Protein AF-A0A9K3LSZ3-F1 (afdb_monomer_lite)

Structure (mmCIF, N/CA/C/O backbone):
data_AF-A0A9K3LSZ3-F1
#
_entry.id   AF-A0A9K3LSZ3-F1
#
loop_
_atom_site.group_PDB
_atom_site.id
_atom_site.type_symbol
_atom_site.label_atom_id
_atom_site.label_alt_id
_atom_site.label_comp_id
_atom_site.label_asym_id
_atom_site.label_entity_id
_atom_site.label_seq_id
_atom_site.pdbx_PDB_ins_code
_atom_site.Cartn_x
_atom_site.Cartn_y
_atom_site.Cartn_z
_atom_site.occupancy
_atom_site.B_iso_or_equiv
_atom_site.auth_seq_id
_atom_site.auth_comp_id
_atom_site.auth_asym_id
_atom_site.auth_atom_id
_atom_site.pdbx_PDB_model_num
ATOM 1 N N . MET A 1 1 ? 2.808 18.919 -4.240 1.00 30.89 1 MET A N 1
ATOM 2 C CA . MET A 1 1 ? 2.027 18.736 -2.997 1.00 30.89 1 MET A CA 1
ATOM 3 C C . MET A 1 1 ? 1.011 17.594 -3.082 1.00 30.89 1 MET A C 1
ATOM 5 O O . MET A 1 1 ? 1.319 16.559 -2.523 1.00 30.89 1 MET A O 1
ATOM 9 N N . ARG A 1 2 ? -0.137 17.662 -3.794 1.00 25.69 2 ARG A N 1
ATOM 10 C CA . ARG A 1 2 ? -1.083 16.504 -3.837 1.00 25.69 2 ARG A CA 1
ATOM 11 C C . ARG A 1 2 ? -0.493 15.200 -4.411 1.00 25.69 2 ARG A C 1
ATOM 13 O O . ARG A 1 2 ? -0.831 14.136 -3.919 1.00 25.69 2 ARG A O 1
ATOM 20 N N . LYS A 1 3 ? 0.401 15.286 -5.404 1.00 26.48 3 LYS A N 1
ATOM 21 C CA . LYS A 1 3 ? 1.046 14.110 -6.024 1.00 26.48 3 LYS A CA 1
ATOM 22 C C . LYS A 1 3 ? 2.132 13.458 -5.158 1.00 26.48 3 LYS A C 1
ATOM 24 O O . LYS A 1 3 ? 2.293 12.247 -5.201 1.00 26.48 3 LYS A O 1
ATOM 29 N N . ASP A 1 4 ? 2.842 14.244 -4.353 1.00 31.47 4 ASP A N 1
ATOM 30 C CA . ASP A 1 4 ? 3.957 13.747 -3.528 1.00 31.47 4 ASP A CA 1
ATOM 31 C C . ASP A 1 4 ? 3.437 12.961 -2.309 1.00 31.47 4 ASP A C 1
ATOM 33 O O . ASP A 1 4 ? 4.030 11.974 -1.871 1.00 31.47 4 ASP A O 1
ATOM 37 N N . VAL A 1 5 ? 2.253 13.351 -1.824 1.00 34.25 5 VAL A N 1
ATOM 38 C CA . VAL A 1 5 ? 1.514 12.653 -0.767 1.00 34.25 5 VAL A CA 1
ATOM 39 C C . VAL A 1 5 ? 1.030 11.278 -1.258 1.00 34.25 5 VAL A C 1
ATOM 41 O O . VAL A 1 5 ? 1.269 10.278 -0.589 1.00 34.25 5 VAL A O 1
ATOM 44 N N . GLU A 1 6 ? 0.450 11.187 -2.462 1.00 33.44 6 GLU A N 1
ATOM 45 C CA . GLU A 1 6 ? -0.014 9.916 -3.056 1.00 33.44 6 GLU A CA 1
ATOM 46 C C . GLU A 1 6 ? 1.127 8.902 -3.287 1.00 33.44 6 GLU A C 1
ATOM 48 O O . GLU A 1 6 ? 0.936 7.700 -3.090 1.00 33.44 6 GLU A O 1
ATOM 53 N N . CYS A 1 7 ? 2.329 9.376 -3.634 1.00 33.44 7 CYS A N 1
ATOM 54 C CA . CYS A 1 7 ? 3.500 8.519 -3.849 1.00 33.44 7 CYS A CA 1
ATOM 55 C C . CYS A 1 7 ? 4.049 7.937 -2.531 1.00 33.44 7 CYS A C 1
ATOM 57 O O . CYS A 1 7 ? 4.356 6.747 -2.444 1.00 33.44 7 CYS A O 1
ATOM 59 N N . THR A 1 8 ? 4.074 8.750 -1.470 1.00 38.62 8 THR A N 1
ATOM 60 C CA . THR A 1 8 ? 4.498 8.333 -0.121 1.00 38.62 8 THR A CA 1
ATOM 61 C C . THR A 1 8 ? 3.544 7.279 0.459 1.00 38.62 8 THR A C 1
ATOM 63 O O . THR A 1 8 ? 3.980 6.268 1.014 1.00 38.62 8 THR A O 1
ATOM 66 N N . PHE A 1 9 ? 2.235 7.443 0.227 1.00 37.25 9 PHE A N 1
ATOM 67 C CA . PHE A 1 9 ? 1.219 6.448 0.587 1.00 37.25 9 PHE A CA 1
ATOM 68 C C . PHE A 1 9 ? 1.397 5.113 -0.155 1.00 37.25 9 PHE A C 1
ATOM 70 O O . PHE A 1 9 ? 1.160 4.051 0.423 1.00 37.25 9 PHE A O 1
ATOM 77 N N . GLY A 1 10 ? 1.859 5.134 -1.409 1.00 42.28 10 GLY A N 1
ATOM 78 C CA . GLY A 1 10 ? 2.139 3.921 -2.182 1.00 42.28 10 GLY A CA 1
ATOM 79 C C . GLY A 1 10 ? 3.273 3.066 -1.602 1.00 42.28 10 GLY A C 1
ATOM 80 O O . GLY A 1 10 ? 3.167 1.839 -1.594 1.00 42.28 10 GLY A O 1
ATOM 81 N N . ILE A 1 11 ? 4.325 3.702 -1.079 1.00 45.50 11 ILE A N 1
ATOM 82 C CA . ILE A 1 11 ? 5.514 3.031 -0.523 1.00 45.50 11 ILE A CA 1
ATOM 83 C C . ILE A 1 11 ? 5.204 2.397 0.840 1.00 45.50 11 ILE A C 1
ATOM 85 O O . ILE A 1 11 ? 5.562 1.242 1.087 1.00 45.50 11 ILE A O 1
ATOM 89 N N . LEU A 1 12 ? 4.479 3.112 1.706 1.00 37.97 12 LEU A N 1
ATOM 90 C CA . LEU A 1 12 ? 4.051 2.589 3.009 1.00 37.97 12 LEU A CA 1
ATOM 91 C C . LEU A 1 12 ? 3.072 1.414 2.854 1.00 37.97 12 LEU A C 1
ATOM 93 O O . LEU A 1 12 ? 3.200 0.408 3.554 1.00 37.97 12 LEU A O 1
ATOM 97 N N . LYS A 1 13 ? 2.168 1.484 1.864 1.00 39.91 13 LYS A N 1
ATOM 98 C CA . LYS A 1 13 ? 1.255 0.383 1.521 1.00 39.91 13 LYS A CA 1
ATOM 99 C C . LYS A 1 13 ? 2.008 -0.854 1.002 1.00 39.91 13 LYS A C 1
ATOM 101 O O . LYS A 1 13 ? 1.655 -1.974 1.361 1.00 39.91 13 LYS A O 1
ATOM 106 N N . GLY A 1 14 ? 3.091 -0.666 0.240 1.00 44.03 14 GLY A N 1
ATOM 107 C CA . GLY A 1 14 ? 3.967 -1.754 -0.218 1.00 44.03 14 GLY A CA 1
ATOM 108 C C . GLY A 1 14 ? 4.713 -2.468 0.918 1.00 44.03 14 GLY A C 1
ATOM 109 O O . GLY A 1 14 ? 4.727 -3.698 0.968 1.00 44.03 14 GLY A O 1
ATOM 110 N N . ARG A 1 15 ? 5.265 -1.710 1.878 1.00 43.84 15 ARG A N 1
ATOM 111 C CA . ARG A 1 15 ? 5.937 -2.266 3.072 1.00 43.84 15 ARG A CA 1
ATOM 112 C C . ARG A 1 15 ? 4.986 -3.089 3.947 1.00 43.84 15 ARG A C 1
ATOM 114 O O . ARG A 1 15 ? 5.375 -4.134 4.467 1.00 43.84 15 ARG A O 1
ATOM 121 N N . TRP A 1 16 ? 3.732 -2.658 4.066 1.00 36.59 16 TRP A N 1
ATOM 122 C CA . TRP A 1 16 ? 2.711 -3.365 4.841 1.00 36.59 16 TRP A CA 1
ATOM 123 C C . TRP A 1 16 ? 2.266 -4.686 4.186 1.00 36.59 16 TRP A C 1
ATOM 125 O O . TRP A 1 16 ? 2.090 -5.688 4.879 1.00 36.59 16 TRP A O 1
ATOM 135 N N . CYS A 1 17 ? 2.178 -4.739 2.851 1.00 38.50 17 CYS A N 1
ATOM 136 C CA . CYS A 1 17 ? 1.874 -5.976 2.121 1.00 38.50 17 CYS A CA 1
ATOM 137 C C . CYS A 1 17 ? 2.955 -7.059 2.299 1.00 38.50 17 CYS A C 1
ATOM 139 O O . CYS A 1 17 ? 2.615 -8.224 2.499 1.00 38.50 17 CYS A O 1
ATOM 141 N N . ILE A 1 18 ? 4.245 -6.698 2.300 1.00 43.03 18 ILE A N 1
ATOM 142 C CA . ILE A 1 18 ? 5.347 -7.662 2.499 1.00 43.03 18 ILE A CA 1
ATOM 143 C C . ILE A 1 18 ? 5.251 -8.325 3.882 1.00 43.03 18 ILE A C 1
ATOM 145 O O . ILE A 1 18 ? 5.356 -9.547 3.985 1.00 43.03 18 ILE A O 1
ATOM 149 N N . LEU A 1 19 ? 4.951 -7.550 4.930 1.00 39.81 19 LEU A N 1
ATOM 150 C CA . LEU A 1 19 ? 4.776 -8.071 6.292 1.00 39.81 19 LEU A CA 1
ATOM 151 C C . LEU A 1 19 ? 3.575 -9.027 6.425 1.00 39.81 19 LEU A C 1
ATOM 153 O O . LEU A 1 19 ? 3.638 -9.961 7.223 1.00 39.81 19 LEU A O 1
ATOM 157 N N . LYS A 1 20 ? 2.511 -8.845 5.629 1.00 34.41 20 LYS A N 1
ATOM 158 C CA . LYS A 1 20 ? 1.327 -9.727 5.624 1.00 34.41 20 LYS A CA 1
ATOM 159 C C . LYS A 1 20 ? 1.533 -11.051 4.880 1.00 34.41 20 LYS A C 1
ATOM 161 O O . LYS A 1 20 ? 0.910 -12.041 5.239 1.00 34.41 20 LYS A O 1
ATOM 166 N N . THR A 1 21 ? 2.407 -11.095 3.875 1.00 39.12 21 THR A N 1
ATOM 167 C CA . THR A 1 21 ? 2.619 -12.303 3.043 1.00 39.12 21 THR A CA 1
ATOM 168 C C . THR A 1 21 ? 3.408 -13.431 3.723 1.00 39.12 21 THR A C 1
ATOM 170 O O . THR A 1 21 ? 3.607 -14.483 3.124 1.00 39.12 21 THR A O 1
ATOM 173 N N . GLY A 1 22 ? 3.883 -13.245 4.962 1.00 31.72 22 GLY A N 1
ATOM 174 C CA . GLY A 1 22 ? 4.654 -14.268 5.683 1.00 31.72 22 GLY A CA 1
ATOM 175 C C . GLY A 1 22 ? 6.046 -14.544 5.095 1.00 31.72 22 GLY A C 1
ATOM 176 O O . GLY A 1 22 ? 6.715 -15.492 5.509 1.00 31.72 22 GLY A O 1
ATOM 177 N N . ILE A 1 23 ? 6.509 -13.718 4.150 1.00 40.81 23 ILE A N 1
ATOM 178 C CA . ILE A 1 23 ? 7.842 -13.821 3.555 1.00 40.81 23 ILE A CA 1
ATOM 179 C C . ILE A 1 23 ? 8.872 -13.358 4.594 1.00 40.81 23 ILE A C 1
ATOM 181 O O . ILE A 1 23 ? 9.050 -12.167 4.844 1.00 40.81 23 ILE A O 1
ATOM 185 N N . THR A 1 24 ? 9.580 -14.305 5.212 1.00 37.03 24 THR A N 1
ATOM 186 C CA . THR A 1 24 ? 10.751 -14.003 6.046 1.00 37.03 24 THR A CA 1
ATOM 187 C C . THR A 1 24 ? 11.930 -13.605 5.170 1.00 37.03 24 THR A C 1
ATOM 189 O O . THR A 1 24 ? 12.615 -14.462 4.607 1.00 37.03 24 THR A O 1
ATOM 192 N N . ILE A 1 25 ? 12.186 -12.304 5.084 1.00 47.75 25 ILE A N 1
ATOM 193 C CA . ILE A 1 25 ? 13.376 -11.749 4.443 1.00 47.75 25 ILE A CA 1
ATOM 194 C C . ILE A 1 25 ? 14.488 -11.656 5.498 1.00 47.75 25 ILE A C 1
ATOM 196 O O . ILE A 1 25 ? 14.293 -11.082 6.567 1.00 47.75 25 ILE A O 1
ATOM 200 N N . GLN A 1 26 ? 15.638 -12.288 5.243 1.00 46.72 26 GLN A N 1
ATOM 201 C CA . GLN A 1 26 ? 16.678 -12.502 6.264 1.00 46.72 26 GLN A CA 1
ATOM 202 C C . GLN A 1 26 ? 17.521 -11.257 6.581 1.00 46.72 26 GLN A C 1
ATOM 204 O O . GLN A 1 26 ? 18.252 -11.261 7.573 1.00 46.72 26 GLN A O 1
ATOM 209 N N . SER A 1 27 ? 17.422 -10.193 5.780 1.00 58.34 27 SER A N 1
ATOM 210 C CA . SER A 1 27 ? 18.119 -8.932 6.023 1.00 58.34 27 SER A CA 1
ATOM 211 C C . SER A 1 27 ? 17.324 -7.724 5.516 1.00 58.34 27 SER A C 1
ATOM 213 O O . SER A 1 27 ? 16.532 -7.831 4.582 1.00 58.34 27 SER A O 1
ATOM 215 N N . ILE A 1 28 ? 17.555 -6.560 6.131 1.00 47.19 28 ILE A N 1
ATOM 216 C CA . ILE A 1 28 ? 16.952 -5.280 5.719 1.00 47.19 28 ILE A CA 1
ATOM 217 C C . ILE A 1 28 ? 17.358 -4.932 4.276 1.00 47.19 28 ILE A C 1
ATOM 219 O O . ILE A 1 28 ? 16.521 -4.493 3.498 1.00 47.19 28 ILE A O 1
ATOM 223 N N . ALA A 1 29 ? 18.600 -5.238 3.886 1.00 46.78 29 ALA A N 1
ATOM 224 C CA . ALA A 1 29 ? 19.095 -5.021 2.528 1.00 46.78 29 ALA A CA 1
ATOM 225 C C . ALA A 1 29 ? 18.333 -5.851 1.478 1.00 46.78 29 ALA A C 1
ATOM 227 O O . ALA A 1 29 ? 18.010 -5.346 0.409 1.00 46.78 29 ALA A O 1
ATOM 228 N N . ASP A 1 30 ? 17.985 -7.104 1.786 1.00 51.06 30 ASP A N 1
ATOM 229 C CA . ASP A 1 30 ? 17.196 -7.946 0.876 1.00 51.06 30 ASP A CA 1
ATOM 230 C C . ASP A 1 30 ? 15.737 -7.466 0.776 1.00 51.06 30 ASP A C 1
ATOM 232 O O . ASP A 1 30 ? 15.108 -7.596 -0.277 1.00 51.06 30 ASP A O 1
ATOM 236 N N . ALA A 1 31 ? 15.200 -6.878 1.852 1.00 48.47 31 ALA A N 1
ATOM 237 C CA . ALA A 1 31 ? 13.860 -6.296 1.860 1.00 48.47 31 ALA A CA 1
ATOM 238 C C . ALA A 1 31 ? 13.818 -5.024 1.006 1.00 48.47 31 ALA A C 1
ATOM 240 O O . ALA A 1 31 ? 12.921 -4.872 0.177 1.00 48.47 31 ALA A O 1
ATOM 241 N N . ASP A 1 32 ? 14.830 -4.167 1.135 1.00 47.50 32 ASP A N 1
ATOM 242 C CA . ASP A 1 32 ? 14.970 -2.959 0.327 1.00 47.50 32 ASP A CA 1
ATOM 243 C C . ASP A 1 32 ? 15.233 -3.281 -1.151 1.00 47.50 32 ASP A C 1
ATOM 245 O O . ASP A 1 32 ? 14.608 -2.666 -2.011 1.00 47.50 32 ASP A O 1
ATOM 249 N N . ASN A 1 33 ? 16.040 -4.300 -1.472 1.00 50.66 33 ASN A N 1
ATOM 250 C CA . ASN A 1 33 ? 16.252 -4.763 -2.852 1.00 50.66 33 ASN A CA 1
ATOM 251 C C . ASN A 1 33 ? 14.964 -5.326 -3.483 1.00 50.66 33 ASN A C 1
ATOM 253 O O . ASN A 1 33 ? 14.668 -5.081 -4.655 1.00 50.66 33 ASN A O 1
ATOM 257 N N . THR A 1 34 ? 14.162 -6.053 -2.699 1.00 51.62 34 THR A N 1
ATOM 258 C CA . THR A 1 34 ? 12.860 -6.576 -3.145 1.00 51.62 34 THR A CA 1
ATOM 259 C C . THR A 1 34 ? 11.873 -5.431 -3.400 1.00 51.62 34 THR A C 1
ATOM 261 O O . THR A 1 34 ? 11.196 -5.412 -4.427 1.00 51.62 34 THR A O 1
ATOM 264 N N . ILE A 1 35 ? 11.839 -4.427 -2.516 1.00 48.12 35 ILE A N 1
ATOM 265 C CA . ILE A 1 35 ? 11.013 -3.220 -2.676 1.00 48.12 35 ILE A CA 1
ATOM 266 C C . ILE A 1 35 ? 11.487 -2.373 -3.868 1.00 48.12 35 ILE A C 1
ATOM 268 O O . ILE A 1 35 ? 10.655 -1.904 -4.643 1.00 48.12 35 ILE A O 1
ATOM 272 N N . GLN A 1 36 ? 12.798 -2.212 -4.067 1.00 46.94 36 GLN A N 1
ATOM 273 C CA . GLN A 1 36 ? 13.375 -1.505 -5.216 1.00 46.94 36 GLN A CA 1
ATOM 274 C C . GLN A 1 36 ? 12.982 -2.163 -6.543 1.00 46.94 36 GLN A C 1
ATOM 276 O O . GLN A 1 36 ? 12.586 -1.463 -7.475 1.00 46.94 36 GLN A O 1
ATOM 281 N N . SER A 1 37 ? 13.009 -3.498 -6.617 1.00 47.53 37 SER A N 1
ATOM 282 C CA . SER A 1 37 ? 12.590 -4.247 -7.809 1.00 47.53 37 SER A CA 1
ATOM 283 C C . SER A 1 37 ? 11.098 -4.063 -8.128 1.00 47.53 37 SER A C 1
ATOM 285 O O . SER A 1 37 ? 10.721 -3.882 -9.289 1.00 47.53 37 SER A O 1
ATOM 287 N N . ILE A 1 38 ? 10.245 -4.039 -7.096 1.00 46.31 38 ILE A N 1
ATOM 288 C CA . ILE A 1 38 ? 8.791 -3.856 -7.231 1.00 46.31 38 ILE A CA 1
ATOM 289 C C . ILE A 1 38 ? 8.443 -2.411 -7.630 1.00 46.31 38 ILE A C 1
ATOM 291 O O . ILE A 1 38 ? 7.590 -2.192 -8.492 1.00 46.31 38 ILE A O 1
ATOM 295 N N . CYS A 1 39 ? 9.110 -1.413 -7.044 1.00 48.12 39 CYS A N 1
ATOM 296 C CA . CYS A 1 39 ? 8.827 0.001 -7.301 1.00 48.12 39 CYS A CA 1
ATOM 297 C C . CYS A 1 39 ? 9.416 0.502 -8.629 1.00 48.12 39 CYS A C 1
ATOM 299 O O . CYS A 1 39 ? 8.758 1.289 -9.311 1.00 48.12 39 CYS A O 1
ATOM 301 N N . GLY A 1 40 ? 10.588 0.005 -9.048 1.00 41.19 40 GLY A N 1
ATOM 302 C CA . GLY A 1 40 ? 11.201 0.365 -10.333 1.00 41.19 40 GLY A CA 1
ATOM 303 C C . GLY A 1 40 ? 10.298 0.070 -11.536 1.00 41.19 40 GLY A C 1
ATOM 304 O O . GLY A 1 40 ? 10.248 0.853 -12.477 1.00 41.19 40 GLY A O 1
ATOM 305 N N . ARG A 1 41 ? 9.489 -0.997 -11.471 1.00 40.16 41 ARG A N 1
ATOM 306 C CA . ARG A 1 41 ? 8.551 -1.371 -12.548 1.00 40.16 41 ARG A CA 1
ATOM 307 C C . ARG A 1 41 ? 7.221 -0.599 -12.530 1.00 40.16 41 ARG A C 1
ATOM 309 O O . ARG A 1 41 ? 6.489 -0.638 -13.516 1.00 40.16 41 ARG A O 1
ATOM 316 N N . ARG A 1 42 ? 6.884 0.110 -11.441 1.00 40.00 42 ARG A N 1
ATOM 317 C CA . ARG A 1 42 ? 5.638 0.897 -11.313 1.00 40.00 42 ARG A CA 1
ATOM 318 C C . ARG A 1 42 ? 5.732 2.267 -11.999 1.00 40.00 42 ARG A C 1
ATOM 320 O O . ARG A 1 42 ? 4.742 2.716 -12.574 1.00 40.00 42 ARG A O 1
ATOM 327 N N . GLN A 1 43 ? 6.909 2.895 -11.984 1.00 39.12 43 GLN A N 1
ATOM 328 C CA . GLN A 1 43 ? 7.157 4.206 -12.604 1.00 39.12 43 GLN A CA 1
ATOM 329 C C . GLN A 1 43 ? 6.960 4.162 -14.134 1.00 39.12 43 GLN A C 1
ATOM 331 O O . GLN A 1 43 ? 6.265 5.012 -14.691 1.00 39.12 43 GLN A O 1
ATOM 336 N N . ASP A 1 44 ? 7.450 3.106 -14.796 1.00 36.41 44 ASP A N 1
ATOM 337 C CA . ASP A 1 44 ? 7.263 2.884 -16.241 1.00 36.41 44 ASP A CA 1
ATOM 338 C C . ASP A 1 44 ? 5.778 2.736 -16.632 1.00 36.41 44 ASP A C 1
ATOM 340 O O . ASP A 1 44 ? 5.369 3.079 -17.746 1.00 36.41 44 ASP A O 1
ATOM 344 N N . LEU A 1 45 ? 4.946 2.253 -15.703 1.00 38.22 45 LEU A N 1
ATOM 345 C CA . LEU A 1 45 ? 3.509 2.060 -15.894 1.00 38.22 45 LEU A CA 1
ATOM 346 C C . LEU A 1 45 ? 2.715 3.365 -15.701 1.00 38.22 45 LEU A C 1
ATOM 348 O O . LEU A 1 45 ? 1.746 3.613 -16.424 1.00 38.22 45 LEU A O 1
ATOM 352 N N . GLU A 1 46 ? 3.118 4.217 -14.752 1.00 34.62 46 GLU A N 1
ATOM 353 C CA . GLU A 1 46 ? 2.470 5.509 -14.479 1.00 34.62 46 GLU A CA 1
ATOM 354 C C . GLU A 1 46 ? 2.740 6.543 -15.589 1.00 34.62 46 GLU A C 1
ATOM 356 O O . GLU A 1 46 ? 1.823 7.285 -15.965 1.00 34.62 46 GLU A O 1
ATOM 361 N N . ASP A 1 47 ? 3.920 6.512 -16.219 1.00 35.56 47 ASP A N 1
ATOM 362 C CA . ASP A 1 47 ? 4.234 7.334 -17.398 1.00 35.56 47 ASP A CA 1
ATOM 363 C C . ASP A 1 47 ? 3.452 6.886 -18.652 1.00 35.56 47 ASP A C 1
ATOM 365 O O . ASP A 1 47 ? 2.992 7.711 -19.460 1.00 35.56 47 ASP A O 1
ATOM 369 N N . MET A 1 48 ? 3.173 5.582 -18.777 1.00 32.47 48 MET A N 1
ATOM 370 C CA . MET A 1 48 ? 2.291 5.034 -19.816 1.00 32.47 48 MET A CA 1
ATOM 371 C C . MET A 1 48 ? 0.809 5.386 -19.576 1.00 32.47 48 MET A C 1
ATOM 373 O O . MET A 1 48 ? 0.097 5.782 -20.507 1.00 32.47 48 MET A O 1
ATOM 377 N N . LEU A 1 49 ? 0.335 5.314 -18.326 1.00 29.53 49 LEU A N 1
ATOM 378 C CA . LEU A 1 49 ? -1.055 5.598 -17.941 1.00 29.53 49 LEU A CA 1
ATOM 379 C C . LEU A 1 49 ? -1.396 7.098 -17.961 1.00 29.53 49 LEU A C 1
ATOM 381 O O . LEU A 1 49 ? -2.504 7.455 -18.375 1.00 29.53 49 LEU A O 1
ATOM 385 N N . CYS A 1 50 ? -0.456 7.987 -17.616 1.00 27.44 50 CYS A N 1
ATOM 386 C CA . CYS A 1 50 ? -0.629 9.438 -17.779 1.00 27.44 50 CYS A CA 1
ATOM 387 C C . CYS A 1 50 ? -0.791 9.828 -19.256 1.00 27.44 50 CYS A C 1
ATOM 389 O O . CYS A 1 50 ? -1.622 10.681 -19.591 1.00 27.44 50 CYS A O 1
ATOM 391 N N . THR A 1 51 ? -0.067 9.156 -20.153 1.00 32.69 51 THR A N 1
ATOM 392 C CA . THR A 1 51 ? -0.160 9.379 -21.603 1.00 32.69 51 THR A CA 1
ATOM 393 C C . THR A 1 51 ? -1.481 8.832 -22.176 1.00 32.69 51 THR A C 1
ATOM 395 O O . THR A 1 51 ? -2.125 9.484 -23.006 1.00 32.69 51 THR A O 1
ATOM 398 N N . ALA A 1 52 ? -1.967 7.693 -21.667 1.00 29.94 52 ALA A N 1
ATOM 399 C CA . ALA A 1 52 ? -3.237 7.086 -22.076 1.00 29.94 52 ALA A CA 1
ATOM 400 C C . ALA A 1 52 ? -4.484 7.834 -21.550 1.00 29.94 52 ALA A C 1
ATOM 402 O O . ALA A 1 52 ? -5.450 8.024 -22.297 1.00 29.94 52 ALA A O 1
ATOM 403 N N . GLN A 1 53 ? -4.469 8.333 -20.306 1.00 27.27 53 GLN A N 1
ATOM 404 C CA . GLN A 1 53 ? -5.577 9.119 -19.739 1.00 27.27 53 GLN A CA 1
ATOM 405 C C . GLN A 1 53 ? -5.768 10.467 -20.452 1.00 27.27 53 GLN A C 1
ATOM 407 O O . GLN A 1 53 ? -6.909 10.904 -20.645 1.00 27.27 53 GLN A O 1
ATOM 412 N N . TYR A 1 54 ? -4.687 11.107 -20.914 1.00 29.20 54 TYR A N 1
ATOM 413 C CA . TYR A 1 54 ? -4.767 12.358 -21.677 1.00 29.20 54 TYR A CA 1
ATOM 414 C C . TYR A 1 54 ? -5.385 12.149 -23.073 1.00 29.20 54 TYR A C 1
ATOM 416 O O . TYR A 1 54 ? -6.202 12.957 -23.524 1.00 29.20 54 TYR A O 1
ATOM 424 N N . ALA A 1 55 ? -5.082 11.022 -23.727 1.00 31.75 55 ALA A N 1
ATOM 425 C CA . ALA A 1 55 ? -5.668 10.649 -25.016 1.00 31.75 55 ALA A CA 1
ATOM 426 C C . ALA A 1 55 ? -7.158 10.260 -24.906 1.00 31.75 55 ALA A C 1
ATOM 428 O O . ALA A 1 55 ? -7.957 10.577 -25.794 1.00 31.75 55 ALA A O 1
ATOM 429 N N . PHE A 1 56 ? -7.566 9.630 -23.797 1.00 27.48 56 PHE A N 1
ATOM 430 C CA . PHE A 1 56 ? -8.955 9.211 -23.575 1.00 27.48 56 PHE A CA 1
ATOM 431 C C . PHE A 1 56 ? -9.889 10.392 -23.250 1.00 27.48 56 PHE A C 1
ATOM 433 O O . PHE A 1 56 ? -11.027 10.436 -23.728 1.00 27.48 56 PHE A O 1
ATOM 440 N N . ARG A 1 57 ? -9.400 11.410 -22.523 1.00 27.09 57 ARG A N 1
ATOM 441 C CA . ARG A 1 57 ? -10.184 12.607 -22.151 1.00 27.09 57 ARG A CA 1
ATOM 442 C C . ARG A 1 57 ? -10.503 13.519 -23.345 1.00 27.09 57 ARG A C 1
ATOM 444 O O . ARG A 1 57 ? -11.592 14.089 -23.400 1.00 27.09 57 ARG A O 1
ATOM 451 N N . ILE A 1 58 ? -9.613 13.593 -24.341 1.00 35.09 58 ILE A N 1
ATOM 452 C CA . ILE A 1 58 ? -9.846 14.339 -25.595 1.00 35.09 58 ILE A CA 1
ATOM 453 C C . ILE A 1 58 ? -10.873 13.622 -26.490 1.00 35.09 58 ILE A C 1
ATOM 455 O O . ILE A 1 58 ? -11.686 14.271 -27.149 1.00 35.09 58 ILE A O 1
ATOM 459 N N . ARG A 1 59 ? -10.903 12.282 -26.475 1.00 32.66 59 ARG A N 1
ATOM 460 C CA . ARG A 1 59 ? -11.852 11.482 -27.272 1.00 32.66 59 ARG A CA 1
ATOM 461 C C . ARG A 1 59 ? -13.264 11.450 -26.673 1.00 32.66 59 ARG A C 1
ATOM 463 O O . ARG A 1 59 ? -14.233 11.325 -27.417 1.00 32.66 59 ARG A O 1
ATOM 470 N N . TRP A 1 60 ? -13.380 11.601 -25.353 1.00 30.42 60 TRP A N 1
ATOM 471 C CA . TRP A 1 60 ? -14.657 11.645 -24.633 1.00 30.42 60 TRP A CA 1
ATOM 472 C C . TRP A 1 60 ? -15.368 13.006 -24.781 1.00 30.42 60 TRP A C 1
ATOM 474 O O . TRP A 1 60 ? -16.551 13.042 -25.116 1.00 30.42 60 TRP A O 1
ATOM 484 N N . LEU A 1 61 ? -14.638 14.129 -24.698 1.00 30.97 61 LEU A N 1
ATOM 485 C CA . LEU A 1 61 ? -15.205 15.482 -24.875 1.00 30.97 61 LEU A CA 1
ATOM 486 C C . LEU A 1 61 ? -15.679 15.784 -26.311 1.00 30.97 61 LEU A C 1
ATOM 488 O O . LEU A 1 61 ? -16.540 16.638 -26.513 1.00 30.97 61 LEU A O 1
ATOM 492 N N . GLY A 1 62 ? -15.174 15.063 -27.316 1.00 35.12 62 GLY A N 1
ATOM 493 C CA . GLY A 1 62 ? -15.646 15.175 -28.701 1.00 35.12 62 GLY A CA 1
ATOM 494 C C . GLY A 1 62 ? -16.998 14.501 -28.973 1.00 35.12 62 GLY A C 1
ATOM 495 O O . GLY A 1 62 ? -17.595 14.758 -30.016 1.00 35.12 62 GLY A O 1
ATOM 496 N N . ARG A 1 63 ? -17.490 13.642 -28.065 1.00 31.42 63 ARG A N 1
ATOM 497 C CA . ARG A 1 63 ? -18.692 12.817 -28.287 1.00 31.42 63 ARG A CA 1
ATOM 498 C C . ARG A 1 63 ? -19.956 13.348 -27.597 1.00 31.42 63 ARG A C 1
ATOM 500 O O . ARG A 1 63 ? -21.044 12.941 -27.988 1.00 31.42 63 ARG A O 1
ATOM 507 N N . GLU A 1 64 ? -19.834 14.271 -26.639 1.00 29.77 64 GLU A N 1
ATOM 508 C CA . GLU A 1 64 ? -20.985 14.877 -25.939 1.00 29.77 64 GLU A CA 1
ATOM 509 C C . GLU A 1 64 ? -21.555 16.146 -26.604 1.00 29.77 64 GLU A C 1
ATOM 511 O O . GLU A 1 64 ? -22.696 16.512 -26.338 1.00 29.77 64 GLU A O 1
ATOM 516 N N . MET A 1 65 ? -20.834 16.810 -27.517 1.00 32.34 65 MET A N 1
ATOM 517 C CA . MET A 1 65 ? -21.318 18.045 -28.166 1.00 32.34 65 MET A CA 1
ATOM 518 C C . MET A 1 65 ? -22.149 17.784 -29.433 1.00 32.34 65 MET A C 1
ATOM 520 O O . MET A 1 65 ? -21.859 18.331 -30.497 1.00 32.34 65 MET A O 1
ATOM 524 N N . GLY A 1 66 ? -23.177 16.940 -29.322 1.00 34.94 66 GLY A N 1
ATOM 525 C CA . GLY A 1 66 ? -24.081 16.586 -30.420 1.00 34.94 66 GLY A CA 1
ATOM 526 C C . GLY A 1 66 ? -24.599 17.799 -31.204 1.00 34.94 66 GLY A C 1
ATOM 527 O O . GLY A 1 66 ? -25.396 18.588 -30.699 1.00 34.94 66 GLY A O 1
ATOM 528 N N . VAL A 1 67 ? -24.165 17.923 -32.461 1.00 29.38 67 VAL A N 1
ATOM 529 C CA . VAL A 1 67 ? -24.762 18.811 -33.464 1.00 29.38 67 VAL A CA 1
ATOM 530 C C . VAL A 1 67 ? -24.963 17.998 -34.738 1.00 29.38 67 VAL A C 1
ATOM 532 O O . VAL A 1 67 ? -24.032 17.770 -35.510 1.00 29.38 67 VAL A O 1
ATOM 535 N N . ASP A 1 68 ? -26.200 17.552 -34.930 1.00 30.97 68 ASP A N 1
ATOM 536 C CA . ASP A 1 68 ? -26.684 16.936 -36.161 1.00 30.97 68 ASP A CA 1
ATOM 537 C C . ASP A 1 68 ? -26.695 17.964 -37.304 1.00 30.97 68 ASP A C 1
ATOM 539 O O . ASP A 1 68 ? -27.269 19.048 -37.172 1.00 30.97 68 ASP A O 1
ATOM 543 N N . TYR A 1 69 ? -26.119 17.614 -38.457 1.00 26.30 69 TYR A N 1
ATOM 544 C CA . TYR A 1 69 ? -26.356 18.323 -39.717 1.00 26.30 69 TYR A CA 1
ATOM 545 C C . TYR A 1 69 ? -27.157 17.425 -40.663 1.00 26.30 69 TYR A C 1
ATOM 547 O O . TYR A 1 69 ? -26.651 16.448 -41.211 1.00 26.30 69 TYR A O 1
ATOM 555 N N . LEU A 1 70 ? -28.428 17.788 -40.839 1.00 29.16 70 LEU A N 1
ATOM 556 C CA . LEU A 1 70 ? -29.329 17.266 -41.860 1.00 29.16 70 LEU A CA 1
ATOM 557 C C . LEU A 1 70 ? -28.969 17.834 -43.241 1.00 29.16 70 LEU A C 1
ATOM 559 O O . LEU A 1 70 ? -28.793 19.041 -43.411 1.00 29.16 70 LEU A O 1
ATOM 563 N N . GLU A 1 71 ? -28.936 16.949 -44.235 1.00 32.78 71 GLU A N 1
ATOM 564 C CA . GLU A 1 71 ? -28.971 17.275 -45.659 1.00 32.78 71 GLU A CA 1
ATOM 565 C C . GLU A 1 71 ? -30.293 17.963 -46.037 1.00 32.78 71 GLU A C 1
ATOM 567 O O . GLU A 1 71 ? -31.366 17.397 -45.825 1.00 32.78 71 GLU A O 1
ATOM 572 N N . GLN A 1 72 ? -30.235 19.118 -46.713 1.00 26.05 72 GLN A N 1
ATOM 573 C CA . GLN A 1 72 ? -31.182 19.411 -47.793 1.00 26.05 72 GLN A CA 1
ATOM 574 C C . GLN A 1 72 ? -30.708 20.498 -48.769 1.00 26.05 72 GLN A C 1
ATOM 576 O O . GLN A 1 72 ? -29.977 21.427 -48.445 1.00 26.05 72 GLN A O 1
ATOM 581 N N . SER A 1 73 ? -31.150 20.290 -50.003 1.00 29.23 73 SER A N 1
ATOM 582 C CA . SER A 1 73 ? -30.762 20.839 -51.301 1.00 29.23 73 SER A CA 1
ATOM 583 C C . SER A 1 73 ? -31.357 22.204 -51.693 1.00 29.23 73 SER A C 1
ATOM 585 O O . SER A 1 73 ? -32.397 22.593 -51.170 1.00 29.23 73 SER A O 1
ATOM 587 N N . SER A 1 74 ? -30.815 22.751 -52.803 1.00 29.69 74 SER A N 1
ATOM 588 C CA . SER A 1 74 ? -31.353 23.776 -53.743 1.00 29.69 74 SER A CA 1
ATOM 589 C C . SER A 1 74 ? -31.092 25.251 -53.380 1.00 29.69 74 SER A C 1
ATOM 591 O O . SER A 1 74 ? -31.037 25.578 -52.207 1.00 29.69 74 SER A O 1
ATOM 593 N N . SER A 1 75 ? -30.969 26.247 -54.268 1.00 27.20 75 SER A N 1
ATOM 594 C CA . SER A 1 75 ? -30.623 26.435 -55.694 1.00 27.20 75 SER A CA 1
ATOM 595 C C . SER A 1 75 ? -30.800 27.949 -55.985 1.00 27.20 75 SER A C 1
ATOM 597 O O . SER A 1 75 ? -31.773 28.489 -55.467 1.00 27.20 75 SER A O 1
ATOM 599 N N . ILE A 1 76 ? -29.992 28.565 -56.879 1.00 28.83 76 ILE A N 1
ATOM 600 C CA . ILE A 1 76 ? -30.234 29.877 -57.572 1.00 28.83 76 ILE A CA 1
ATOM 601 C C . ILE A 1 76 ? -30.000 31.120 -56.648 1.00 28.83 76 ILE A C 1
ATOM 603 O O . ILE A 1 76 ? -30.384 31.072 -55.492 1.00 28.83 76 ILE A O 1
ATOM 607 N N . GLU A 1 77 ? -29.327 32.248 -56.954 1.00 26.12 77 GLU A N 1
ATOM 608 C CA . GLU A 1 77 ? -29.061 33.077 -58.153 1.00 26.12 77 GLU A CA 1
ATOM 609 C C . GLU A 1 77 ? -27.863 34.047 -57.877 1.00 26.12 77 GLU A C 1
ATOM 611 O O . GLU A 1 77 ? -27.656 34.463 -56.737 1.00 26.12 77 GLU A O 1
ATOM 616 N N . GLU A 1 78 ? -27.102 34.459 -58.903 1.00 27.20 78 GLU A N 1
ATOM 617 C CA . GLU A 1 78 ? -26.211 35.653 -58.898 1.00 27.20 78 GLU A CA 1
ATOM 618 C C . GLU A 1 78 ? -27.005 36.944 -59.296 1.00 27.20 78 GLU A C 1
ATOM 620 O O . GLU A 1 78 ? -28.165 36.826 -59.678 1.00 27.20 78 GLU A O 1
ATOM 625 N N . PRO A 1 79 ? -26.391 38.140 -59.505 1.00 54.34 79 PRO A N 1
ATOM 626 C CA . PRO A 1 79 ? -25.790 39.129 -58.587 1.00 54.34 79 PRO A CA 1
ATOM 627 C C . PRO A 1 79 ? -26.472 40.539 -58.770 1.00 54.34 79 PRO A C 1
ATOM 629 O O . PRO A 1 79 ? -27.510 40.599 -59.431 1.00 54.34 79 PRO A O 1
ATOM 632 N N . PRO A 1 80 ? -25.970 41.700 -58.248 1.00 43.34 80 PRO A N 1
ATOM 633 C CA . PRO A 1 80 ? -24.813 42.410 -58.836 1.00 43.34 80 PRO A CA 1
ATOM 634 C C . PRO A 1 80 ? -23.904 43.216 -57.858 1.00 43.34 80 PRO A C 1
ATOM 636 O O . PRO A 1 80 ? -24.249 43.543 -56.728 1.00 43.34 80 PRO A O 1
ATOM 639 N N . LYS A 1 81 ? -22.709 43.551 -58.375 1.00 28.94 81 LYS A N 1
ATOM 640 C CA . LYS A 1 81 ? -21.625 44.442 -57.873 1.00 28.94 81 LYS A CA 1
ATOM 641 C C . LYS A 1 81 ? -22.032 45.949 -57.895 1.00 28.94 81 LYS A C 1
ATOM 643 O O . LYS A 1 81 ? -23.161 46.213 -58.304 1.00 28.94 81 LYS A O 1
ATOM 648 N N . PRO A 1 82 ? -21.135 46.968 -57.742 1.00 46.03 82 PRO A N 1
ATOM 649 C CA . PRO A 1 82 ? -19.797 47.104 -57.097 1.00 46.03 82 PRO A CA 1
ATOM 650 C C . PRO A 1 82 ? -19.651 48.396 -56.233 1.00 46.03 82 PRO A C 1
ATOM 652 O O . PRO A 1 82 ? -20.476 49.295 -56.331 1.00 46.03 82 PRO A O 1
ATOM 655 N N . SER A 1 83 ? -18.540 48.563 -55.494 1.00 26.25 83 SER A N 1
ATOM 656 C CA . SER A 1 83 ? -17.841 49.856 -55.211 1.00 26.25 83 SER A CA 1
ATOM 657 C C . SER A 1 83 ? -16.504 49.550 -54.504 1.00 26.25 83 SER A C 1
ATOM 659 O O . SER A 1 83 ? -16.511 49.059 -53.386 1.00 26.25 83 SER A O 1
ATOM 661 N N . VAL A 1 84 ? -15.357 49.502 -55.193 1.00 27.92 84 VAL A N 1
ATOM 662 C CA . VAL A 1 84 ? -14.407 50.611 -55.451 1.00 27.92 84 VAL A CA 1
ATOM 663 C C . VAL A 1 84 ? -13.885 51.281 -54.169 1.00 27.92 84 VAL A C 1
ATOM 665 O O . VAL A 1 84 ? -14.495 52.226 -53.689 1.00 27.92 84 VAL A O 1
ATOM 668 N N . LEU A 1 85 ? -12.712 50.849 -53.685 1.00 26.78 85 LEU A N 1
ATOM 669 C CA . LEU A 1 85 ? -11.547 51.727 -53.482 1.00 26.78 85 LEU A CA 1
ATOM 670 C C . LEU A 1 85 ? -10.290 50.874 -53.208 1.00 26.78 85 LEU A C 1
ATOM 672 O O . LEU A 1 85 ? -10.020 50.455 -52.089 1.00 26.78 85 LEU A O 1
ATOM 676 N N . LEU A 1 86 ? -9.522 50.604 -54.261 1.00 27.86 86 LEU A N 1
ATOM 677 C CA . LEU A 1 86 ? -8.178 50.038 -54.185 1.00 27.86 86 LEU A CA 1
ATOM 678 C C . LEU A 1 86 ? -7.338 50.804 -55.205 1.00 27.86 86 LEU A C 1
ATOM 680 O O . LEU A 1 86 ? -7.560 50.617 -56.393 1.00 27.86 86 LEU A O 1
ATOM 684 N N . TYR A 1 87 ? -6.469 51.711 -54.755 1.00 26.80 87 TYR A N 1
ATOM 685 C CA . TYR A 1 87 ? -5.160 52.027 -55.349 1.00 26.80 87 TYR A CA 1
ATOM 686 C C . TYR A 1 87 ? -4.456 53.103 -54.502 1.00 26.80 87 TYR A C 1
ATOM 688 O O . TYR A 1 87 ? -5.100 54.031 -54.022 1.00 26.80 87 TYR A O 1
ATOM 696 N N . CYS A 1 88 ? -3.129 52.967 -54.395 1.00 26.31 88 CYS A N 1
ATOM 697 C CA . CYS A 1 88 ? -2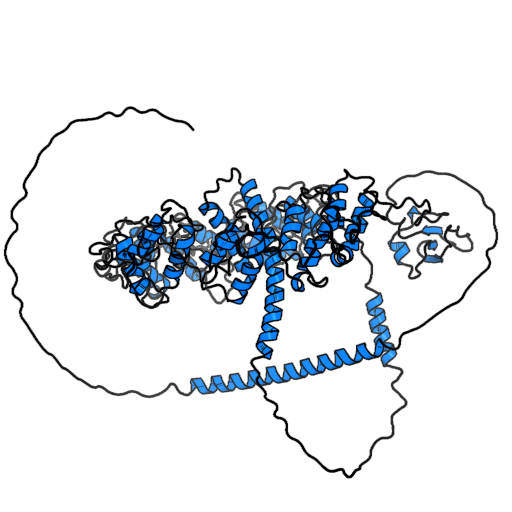.149 53.820 -53.700 1.00 26.31 88 CYS A CA 1
ATOM 698 C C . CYS A 1 88 ? -1.865 53.474 -52.228 1.00 26.31 88 CYS A C 1
ATOM 700 O O . CYS A 1 88 ? -2.374 54.116 -51.321 1.00 26.31 88 CYS A O 1
ATOM 702 N N . ILE A 1 89 ? -0.991 52.483 -52.013 1.00 29.69 89 ILE A N 1
ATOM 703 C CA . ILE A 1 89 ? 0.357 52.615 -51.408 1.00 29.69 89 ILE A CA 1
ATOM 704 C C . ILE A 1 89 ? 0.993 51.212 -51.497 1.00 29.69 89 ILE A C 1
ATOM 706 O O . ILE A 1 89 ? 0.892 50.384 -50.602 1.00 29.69 89 ILE A O 1
ATOM 710 N N . LEU A 1 90 ? 1.598 50.911 -52.647 1.00 36.22 90 LEU A N 1
ATOM 711 C CA . LEU A 1 90 ? 2.490 49.763 -52.842 1.00 36.22 90 LEU A CA 1
ATOM 712 C C . LEU A 1 90 ? 3.793 50.313 -53.417 1.00 36.22 90 LEU A C 1
ATOM 714 O O . LEU A 1 90 ? 3.964 50.400 -54.626 1.00 36.22 90 LEU A O 1
ATOM 718 N N . CYS A 1 91 ? 4.639 50.793 -52.510 1.00 34.56 91 CYS A N 1
ATOM 719 C CA . CYS A 1 91 ? 6.083 50.982 -52.658 1.00 34.56 91 CYS A CA 1
ATOM 720 C C . CYS A 1 91 ? 6.572 51.556 -51.323 1.00 34.56 91 CYS A C 1
ATOM 722 O O . CYS A 1 91 ? 6.522 52.768 -51.128 1.00 34.56 91 CYS A O 1
ATOM 724 N N . GLY A 1 92 ? 6.968 50.708 -50.365 1.00 33.22 92 GLY A N 1
ATOM 725 C CA . GLY A 1 92 ? 7.523 51.253 -49.121 1.00 33.22 92 GLY A CA 1
ATOM 726 C C . GLY A 1 92 ? 7.817 50.338 -47.934 1.00 33.22 92 GLY A C 1
ATOM 727 O O . GLY A 1 92 ? 8.391 50.843 -46.980 1.00 33.22 92 GLY A O 1
ATOM 728 N N . THR A 1 93 ? 7.475 49.044 -47.926 1.00 37.88 93 THR A N 1
ATOM 729 C CA . THR A 1 93 ? 7.663 48.216 -46.706 1.00 37.88 93 THR A CA 1
ATOM 730 C C . THR A 1 93 ? 8.155 46.788 -46.959 1.00 37.88 93 THR A C 1
ATOM 732 O O . THR A 1 93 ? 7.928 45.895 -46.152 1.00 37.88 93 THR A O 1
ATOM 735 N N . ALA A 1 94 ? 8.901 46.560 -48.044 1.00 35.72 94 ALA A N 1
ATOM 736 C CA . ALA A 1 94 ? 9.609 45.291 -48.268 1.00 35.72 94 ALA A CA 1
ATOM 737 C C . ALA A 1 94 ? 11.029 45.258 -47.654 1.00 35.72 94 ALA A C 1
ATOM 739 O O . ALA A 1 94 ? 11.749 44.285 -47.847 1.00 35.72 94 ALA A O 1
ATOM 740 N N . LEU A 1 95 ? 11.444 46.304 -46.923 1.00 39.81 95 LEU A N 1
ATOM 741 C CA . LEU A 1 95 ? 12.809 46.427 -46.383 1.00 39.81 95 LEU A CA 1
ATOM 742 C C . LEU A 1 95 ? 12.907 46.382 -44.846 1.00 39.81 95 LEU A C 1
ATOM 744 O O . LEU A 1 95 ? 14.010 46.444 -44.316 1.00 39.81 95 LEU A O 1
ATOM 748 N N . THR A 1 96 ? 11.786 46.277 -44.123 1.00 40.94 96 THR A N 1
ATOM 749 C CA . THR A 1 96 ? 11.768 46.280 -42.644 1.00 40.94 96 THR A CA 1
ATOM 750 C C . THR A 1 96 ? 11.403 44.936 -42.010 1.00 40.94 96 THR A C 1
ATOM 752 O O . THR A 1 96 ? 11.646 44.755 -40.822 1.00 40.94 96 THR A O 1
ATOM 755 N N . MET A 1 97 ? 10.890 43.960 -42.773 1.00 40.62 97 MET A N 1
ATOM 756 C CA . MET A 1 97 ? 10.659 42.601 -42.250 1.00 40.62 97 MET A CA 1
ATOM 757 C C . MET A 1 97 ? 11.888 41.691 -42.349 1.00 40.62 97 MET A C 1
ATOM 759 O O . MET A 1 97 ? 12.052 40.799 -41.523 1.00 40.62 97 MET A O 1
ATOM 763 N N . THR A 1 98 ? 12.803 41.944 -43.285 1.00 46.56 98 THR A N 1
ATOM 764 C CA . THR A 1 98 ? 14.041 41.161 -43.423 1.00 46.56 98 THR A CA 1
ATOM 765 C C . THR A 1 98 ? 15.043 41.460 -42.308 1.00 46.56 98 THR A C 1
ATOM 767 O O . THR A 1 98 ? 15.740 40.561 -41.856 1.00 46.56 98 THR A O 1
ATOM 770 N N . THR A 1 99 ? 15.079 42.688 -41.789 1.00 45.19 99 THR A N 1
ATOM 771 C CA . THR A 1 99 ? 15.969 43.078 -40.682 1.00 45.19 99 THR A CA 1
ATOM 772 C C . THR A 1 99 ? 15.491 42.576 -39.318 1.00 45.19 99 THR A C 1
ATOM 774 O O . THR A 1 99 ? 16.326 42.238 -38.487 1.00 45.19 99 THR A O 1
ATOM 777 N N . ALA A 1 100 ? 14.180 42.438 -39.091 1.00 44.72 100 ALA A N 1
ATOM 778 C CA . ALA A 1 100 ? 13.658 41.865 -37.845 1.00 44.72 100 ALA A CA 1
ATOM 779 C C . ALA A 1 100 ? 13.906 40.347 -37.750 1.00 44.72 100 ALA A C 1
ATOM 781 O O . ALA A 1 100 ? 14.268 39.849 -36.688 1.00 44.72 100 ALA A O 1
ATOM 782 N N . VAL A 1 101 ? 13.798 39.623 -38.871 1.00 51.53 101 VAL A N 1
ATOM 783 C CA . VAL A 1 101 ? 14.103 38.181 -38.929 1.00 51.53 101 VAL A CA 1
ATOM 784 C C . VAL A 1 101 ? 15.607 37.927 -38.779 1.00 51.53 101 VAL A C 1
ATOM 786 O O . VAL A 1 101 ? 15.999 37.005 -38.075 1.00 51.53 101 VAL A O 1
ATOM 789 N N . ILE A 1 102 ? 16.459 38.793 -39.338 1.00 52.50 102 ILE A N 1
ATOM 790 C CA . ILE A 1 102 ? 17.919 38.683 -39.190 1.00 52.50 102 ILE A CA 1
ATOM 791 C C . ILE A 1 102 ? 18.376 38.981 -37.751 1.00 52.50 102 ILE A C 1
ATOM 793 O O . ILE A 1 102 ? 19.288 38.316 -37.277 1.00 52.50 102 ILE A O 1
ATOM 797 N N . ILE A 1 103 ? 17.733 39.901 -37.020 1.00 48.75 103 ILE A N 1
ATOM 798 C CA . ILE A 1 103 ? 18.077 40.178 -35.610 1.00 48.75 103 ILE A CA 1
ATOM 799 C C . ILE A 1 103 ? 17.637 39.031 -34.683 1.00 48.75 103 ILE A C 1
ATOM 801 O O . ILE A 1 103 ? 18.370 38.691 -33.758 1.00 48.75 103 ILE A O 1
ATOM 805 N N . ILE A 1 104 ? 16.502 38.377 -34.956 1.00 50.69 104 ILE A N 1
ATOM 806 C CA . ILE A 1 104 ? 16.052 37.203 -34.185 1.00 50.69 104 ILE A CA 1
ATOM 807 C C . ILE A 1 104 ? 16.922 35.971 -34.499 1.00 50.69 104 ILE A C 1
ATOM 809 O O . ILE A 1 104 ? 17.273 35.227 -33.588 1.00 50.69 104 ILE A O 1
ATOM 813 N N . SER A 1 105 ? 17.364 35.795 -35.750 1.00 46.59 105 SER A N 1
ATOM 814 C CA . SER A 1 105 ? 18.314 34.732 -36.116 1.00 46.59 105 SER A CA 1
ATOM 815 C C . SER A 1 105 ? 19.745 34.983 -35.615 1.00 46.59 105 SER A C 1
ATOM 817 O O . SER A 1 105 ? 20.423 34.020 -35.277 1.00 46.59 105 SER A O 1
ATOM 819 N N . LEU A 1 106 ? 20.194 36.242 -35.498 1.00 41.53 106 LEU A N 1
ATOM 820 C CA . LEU A 1 106 ? 21.501 36.593 -34.914 1.00 41.53 106 LEU A CA 1
ATOM 821 C C . LEU A 1 106 ? 21.536 36.460 -33.385 1.00 41.53 106 LEU A C 1
ATOM 823 O O . LEU A 1 106 ? 22.591 36.158 -32.835 1.00 41.53 106 LEU A O 1
ATOM 827 N N . LEU A 1 107 ? 20.401 36.639 -32.699 1.00 40.03 107 LEU A N 1
ATOM 828 C CA . LEU A 1 107 ? 20.286 36.346 -31.265 1.00 40.03 107 LEU A CA 1
ATOM 829 C C . LEU A 1 107 ? 20.196 34.835 -30.989 1.00 40.03 107 LEU A C 1
ATOM 831 O O . LEU A 1 107 ? 20.673 34.387 -29.952 1.00 40.03 107 LEU A O 1
ATOM 835 N N . ALA A 1 108 ? 19.676 34.044 -31.934 1.00 40.00 108 ALA A N 1
ATOM 836 C CA . ALA A 1 108 ? 19.649 32.583 -31.835 1.00 40.00 108 ALA A CA 1
ATOM 837 C C . ALA A 1 108 ? 21.018 31.922 -32.113 1.00 40.00 108 ALA A C 1
ATOM 839 O O . ALA A 1 108 ? 21.317 30.878 -31.545 1.00 40.00 108 ALA A O 1
ATOM 840 N N . SER A 1 109 ? 21.890 32.533 -32.927 1.00 39.44 109 SER A N 1
ATOM 841 C CA . SER A 1 109 ? 23.224 31.989 -33.249 1.00 39.44 109 SER A CA 1
ATOM 842 C C . SER A 1 109 ? 24.319 32.262 -32.203 1.00 39.44 109 SER A C 1
ATOM 844 O O . SER A 1 109 ? 25.451 31.832 -32.396 1.00 39.44 109 SER A O 1
ATOM 846 N N . VAL A 1 110 ? 24.015 32.963 -31.104 1.00 36.72 110 VAL A N 1
ATOM 847 C CA . VAL A 1 110 ? 24.958 33.215 -29.989 1.00 36.72 110 VAL A CA 1
ATOM 848 C C . VAL A 1 110 ? 24.775 32.210 -28.831 1.00 36.72 110 VAL A C 1
ATOM 850 O O . VAL A 1 110 ? 25.529 32.247 -27.868 1.00 36.72 110 VAL A O 1
ATOM 853 N N . MET A 1 111 ? 23.839 31.253 -28.918 1.00 36.03 111 MET A N 1
ATOM 854 C CA . MET A 1 111 ? 23.577 30.279 -27.839 1.00 36.03 111 MET A CA 1
ATOM 855 C C . MET A 1 111 ? 23.572 28.808 -28.282 1.00 36.03 111 MET A C 1
ATOM 857 O O . MET A 1 111 ? 22.752 28.015 -27.833 1.00 36.03 111 MET A O 1
ATOM 861 N N . SER A 1 112 ? 24.493 28.393 -29.152 1.00 34.75 112 SER A N 1
ATOM 862 C CA . SER A 1 112 ? 24.677 26.961 -29.443 1.00 34.75 112 SER A CA 1
ATOM 863 C C . SER A 1 112 ? 26.147 26.568 -29.378 1.00 34.75 112 SER A C 1
ATOM 865 O O . SER A 1 112 ? 26.794 26.319 -30.389 1.00 34.75 112 SER A O 1
ATOM 867 N N . VAL A 1 113 ? 26.651 26.530 -28.143 1.00 36.84 113 VAL A N 1
ATOM 868 C CA . VAL A 1 113 ? 27.829 25.751 -27.748 1.00 36.84 113 VAL A CA 1
ATOM 869 C C . VAL A 1 113 ? 27.357 24.310 -27.543 1.00 36.84 113 VAL A C 1
ATOM 871 O O . VAL A 1 113 ? 26.473 24.059 -26.728 1.00 36.84 113 VAL A O 1
ATOM 874 N N . THR A 1 114 ? 27.913 23.357 -28.288 1.00 39.72 114 THR A N 1
ATOM 875 C CA . THR A 1 114 ? 27.687 21.923 -28.058 1.00 39.72 114 THR A CA 1
ATOM 876 C C . THR A 1 114 ? 28.584 21.444 -26.917 1.00 39.72 114 THR A C 1
ATOM 878 O O . THR A 1 114 ? 29.762 21.164 -27.137 1.00 39.72 114 THR A O 1
ATOM 881 N N . ALA A 1 115 ? 28.027 21.353 -25.707 1.00 38.34 115 ALA A N 1
ATOM 882 C CA . ALA A 1 115 ? 28.625 20.642 -24.581 1.00 38.34 115 ALA A CA 1
ATOM 883 C C . ALA A 1 115 ? 28.608 19.128 -24.861 1.00 38.34 115 ALA A C 1
ATOM 885 O O . ALA A 1 115 ? 27.558 18.564 -25.167 1.00 38.34 115 ALA A O 1
ATOM 886 N N . GLN A 1 116 ? 29.759 18.457 -24.759 1.00 41.97 116 GLN A N 1
ATOM 887 C CA . GLN A 1 116 ? 29.761 17.023 -24.470 1.00 41.97 116 GLN A CA 1
ATOM 888 C C . GLN A 1 116 ? 29.183 16.886 -23.066 1.00 41.97 116 GLN A C 1
ATOM 890 O O . GLN A 1 116 ? 29.808 17.326 -22.106 1.00 41.97 116 GLN A O 1
ATOM 895 N N . THR A 1 117 ? 27.968 16.364 -22.950 1.00 52.06 117 THR A N 1
ATOM 896 C CA . THR A 1 117 ? 27.332 16.175 -21.651 1.00 52.06 117 THR A CA 1
ATOM 897 C C . THR A 1 117 ? 28.019 14.994 -20.979 1.00 52.06 117 THR A C 1
ATOM 899 O O . THR A 1 117 ? 27.674 13.842 -21.250 1.00 52.06 117 THR A O 1
ATOM 902 N N . GLY A 1 118 ? 29.032 15.258 -20.147 1.00 81.69 118 GLY A N 1
ATOM 903 C CA . GLY A 1 118 ? 29.442 14.287 -19.138 1.00 81.69 118 GLY A CA 1
ATOM 904 C C . GLY A 1 118 ? 28.215 13.865 -18.329 1.00 81.69 118 GLY A C 1
ATOM 905 O O . GLY A 1 118 ? 27.210 14.569 -18.324 1.00 81.69 118 GLY A O 1
ATOM 906 N N . MET A 1 119 ? 28.245 12.710 -17.676 1.00 89.19 119 MET A N 1
ATOM 907 C CA . MET A 1 119 ? 27.253 12.457 -16.630 1.00 89.19 119 MET A CA 1
ATOM 908 C C . MET A 1 119 ? 27.640 13.251 -15.385 1.00 89.19 119 MET A C 1
ATOM 910 O O . MET A 1 119 ? 28.809 13.613 -15.201 1.00 89.19 119 MET A O 1
ATOM 914 N N . CYS A 1 120 ? 26.665 13.558 -14.545 1.00 95.25 120 CYS A N 1
ATOM 915 C CA . CYS A 1 120 ? 26.853 14.425 -13.411 1.00 95.25 120 CYS A CA 1
ATOM 916 C C . CYS A 1 120 ? 27.702 13.747 -12.344 1.00 95.25 120 CYS A C 1
ATOM 918 O O . CYS A 1 120 ? 27.237 12.945 -11.544 1.00 95.25 120 CYS A O 1
ATOM 920 N N . ARG A 1 121 ? 28.975 14.116 -12.278 1.00 93.38 121 ARG A N 1
ATOM 921 C CA . ARG A 1 121 ? 29.832 13.678 -11.182 1.00 93.38 121 ARG A CA 1
ATOM 922 C C . ARG A 1 121 ? 29.672 14.617 -10.004 1.00 93.38 121 ARG A C 1
ATOM 924 O O . ARG A 1 121 ? 30.008 15.795 -10.122 1.00 93.38 121 ARG A O 1
ATOM 931 N N . MET A 1 122 ? 29.201 14.081 -8.878 1.00 94.50 122 MET A N 1
ATOM 932 C CA . MET A 1 122 ? 29.198 14.811 -7.610 1.00 94.50 122 MET A CA 1
ATOM 933 C C . MET A 1 122 ? 30.628 15.193 -7.210 1.00 94.50 122 MET A C 1
ATOM 935 O O . MET A 1 122 ? 30.875 16.361 -6.920 1.00 94.50 122 MET A O 1
ATOM 939 N N . CYS A 1 123 ? 31.562 14.232 -7.272 1.00 95.25 123 CYS A N 1
ATOM 940 C CA . CYS A 1 123 ? 32.985 14.484 -7.070 1.00 95.25 123 CYS A CA 1
ATOM 941 C C . CYS A 1 123 ? 33.746 14.524 -8.411 1.00 95.25 123 CYS A C 1
ATOM 943 O O . CYS A 1 123 ? 33.685 13.578 -9.198 1.00 95.25 123 CYS A O 1
ATOM 945 N N . GLU A 1 124 ? 34.505 15.587 -8.678 1.00 91.19 124 GLU A N 1
ATOM 946 C CA . GLU A 1 124 ? 35.374 15.707 -9.861 1.00 91.19 124 GLU A CA 1
ATOM 947 C C . GLU A 1 124 ? 36.487 14.646 -9.851 1.00 91.19 124 GLU A C 1
ATOM 949 O O . GLU A 1 124 ? 36.906 14.165 -10.911 1.00 91.19 124 GLU A O 1
ATOM 954 N N . SER A 1 125 ? 36.939 14.237 -8.660 1.00 88.69 125 SER A N 1
ATOM 955 C CA . SER A 1 125 ? 37.920 13.172 -8.474 1.00 88.69 125 SER A CA 1
ATOM 956 C C . SER A 1 125 ? 37.603 12.302 -7.253 1.00 88.69 125 SER A C 1
ATOM 958 O O . SER A 1 125 ? 37.442 12.806 -6.153 1.00 88.69 125 SER A O 1
ATOM 960 N N . GLY A 1 126 ? 37.574 10.976 -7.420 1.00 88.88 126 GLY A N 1
ATOM 961 C CA . GLY A 1 126 ? 37.339 10.032 -6.316 1.00 88.88 126 GLY A CA 1
ATOM 962 C C . GLY A 1 126 ? 35.867 9.860 -5.921 1.00 88.88 126 GLY A C 1
ATOM 963 O O . GLY A 1 126 ? 34.972 10.385 -6.575 1.00 88.88 126 GLY A O 1
ATOM 964 N N . SER A 1 127 ? 35.628 9.064 -4.877 1.00 91.94 127 SER A N 1
ATOM 965 C CA . SER A 1 127 ? 34.312 8.865 -4.258 1.00 91.94 127 SER A CA 1
ATOM 966 C C . SER A 1 127 ? 34.131 9.818 -3.068 1.00 91.94 127 SER A C 1
ATOM 968 O O . SER A 1 127 ? 35.138 10.224 -2.473 1.00 91.94 127 SER A O 1
ATOM 970 N N . PRO A 1 128 ? 32.888 10.155 -2.675 1.00 94.00 128 PRO A N 1
ATOM 971 C CA . PRO A 1 128 ? 32.647 10.893 -1.437 1.00 94.00 128 PRO A CA 1
ATOM 972 C C . PRO A 1 128 ? 33.257 10.157 -0.238 1.00 94.00 128 PRO A C 1
ATOM 974 O O . PRO A 1 128 ? 33.179 8.931 -0.154 1.00 94.00 128 PRO A O 1
ATOM 977 N N . ALA A 1 129 ? 33.879 10.891 0.687 1.00 91.19 129 ALA A N 1
ATOM 978 C CA . ALA A 1 129 ? 34.451 10.307 1.901 1.00 91.19 129 ALA A CA 1
ATOM 979 C C . ALA A 1 129 ? 33.379 9.937 2.944 1.00 91.19 129 ALA A C 1
ATOM 981 O O . ALA A 1 129 ? 33.591 9.019 3.733 1.00 91.19 129 ALA A O 1
ATOM 982 N N . ASN A 1 130 ? 32.231 10.624 2.929 1.00 90.69 130 ASN A N 1
ATOM 983 C CA . ASN A 1 130 ? 31.140 10.457 3.893 1.00 90.69 130 ASN A CA 1
ATOM 984 C C . ASN A 1 130 ? 29.966 9.679 3.275 1.00 90.69 130 ASN A C 1
ATOM 986 O O . ASN A 1 130 ? 28.857 10.192 3.184 1.00 90.69 130 ASN A O 1
ATOM 990 N N . THR A 1 131 ? 30.207 8.455 2.800 1.00 91.38 131 THR A N 1
ATOM 991 C CA . THR A 1 131 ? 29.245 7.683 1.986 1.00 91.38 131 THR A CA 1
ATOM 992 C C . THR A 1 131 ? 27.900 7.406 2.660 1.00 91.38 131 THR A C 1
ATOM 994 O O . THR A 1 131 ? 26.899 7.306 1.959 1.00 91.38 131 THR A O 1
ATOM 997 N N . GLU A 1 132 ? 27.874 7.275 3.988 1.00 89.38 132 GLU A N 1
ATOM 998 C CA . GLU A 1 132 ? 26.673 6.936 4.774 1.00 89.38 132 GLU A CA 1
ATOM 999 C C . GLU A 1 132 ? 25.871 8.163 5.227 1.00 89.38 132 GLU A C 1
ATOM 1001 O O . GLU A 1 132 ? 24.771 8.015 5.748 1.00 89.38 132 GLU A O 1
ATOM 1006 N N . LEU A 1 133 ? 26.400 9.374 5.026 1.00 86.12 133 LEU A N 1
ATOM 1007 C CA . LEU A 1 133 ? 25.743 10.599 5.466 1.00 86.12 133 LEU A CA 1
ATOM 1008 C C . LEU A 1 133 ? 24.490 10.845 4.618 1.00 86.12 133 LEU A C 1
ATOM 1010 O O . LEU A 1 133 ? 24.572 10.865 3.387 1.00 86.12 133 LEU A O 1
ATOM 1014 N N . ILE A 1 134 ? 23.344 11.017 5.271 1.00 84.12 134 ILE A N 1
ATOM 1015 C CA . ILE A 1 134 ? 22.065 11.295 4.616 1.00 84.12 134 ILE A CA 1
ATOM 1016 C C . ILE A 1 134 ? 22.078 12.735 4.092 1.00 84.12 134 ILE A C 1
ATOM 1018 O O . ILE A 1 134 ? 22.549 13.646 4.771 1.00 84.12 134 ILE A O 1
ATOM 1022 N N . ILE A 1 135 ? 21.596 12.940 2.863 1.00 85.50 135 ILE A N 1
ATOM 1023 C CA . ILE A 1 135 ? 21.326 14.258 2.282 1.00 85.50 135 ILE A CA 1
ATOM 1024 C C . ILE A 1 135 ? 19.834 14.552 2.488 1.00 85.50 135 ILE A C 1
ATOM 1026 O O . ILE A 1 135 ? 19.007 14.100 1.684 1.00 85.50 135 ILE A O 1
ATOM 1030 N N . PRO A 1 136 ? 19.455 15.302 3.538 1.00 74.69 136 PRO A N 1
ATOM 1031 C CA . PRO A 1 136 ? 18.060 15.410 3.937 1.00 74.69 136 PRO A CA 1
ATOM 1032 C C . PRO A 1 136 ? 17.242 16.074 2.830 1.00 74.69 136 PRO A C 1
ATOM 1034 O O . PRO A 1 136 ? 17.632 17.120 2.289 1.00 74.69 136 PRO A O 1
ATOM 1037 N N . PHE A 1 137 ? 16.086 15.486 2.505 1.00 68.88 137 PHE A N 1
ATOM 1038 C CA . PHE A 1 137 ? 15.099 15.976 1.534 1.00 68.88 137 PHE A CA 1
ATOM 1039 C C . PHE A 1 137 ? 15.552 16.027 0.063 1.00 68.88 137 PHE A C 1
ATOM 1041 O O . PHE A 1 137 ? 14.875 16.640 -0.777 1.00 68.88 137 PHE A O 1
ATOM 1048 N N . LEU A 1 138 ? 16.733 15.513 -0.294 1.00 81.06 138 LEU A N 1
ATOM 1049 C CA . LEU A 1 138 ? 17.125 15.424 -1.700 1.00 81.06 138 LEU A CA 1
ATOM 1050 C C . LEU A 1 138 ? 16.426 14.211 -2.311 1.00 81.06 138 LEU A C 1
ATOM 1052 O O . LEU A 1 138 ? 16.946 13.112 -2.261 1.00 81.06 138 LEU A O 1
ATOM 1056 N N . ALA A 1 139 ? 15.247 14.398 -2.895 1.00 79.75 139 ALA A N 1
ATOM 1057 C CA . ALA A 1 139 ? 14.568 13.289 -3.551 1.00 79.75 139 ALA A CA 1
ATOM 1058 C C . ALA A 1 139 ? 15.337 12.851 -4.811 1.00 79.75 139 ALA A C 1
ATOM 1060 O O . ALA A 1 139 ? 15.428 13.612 -5.778 1.00 79.75 139 ALA A O 1
ATOM 1061 N N . ILE A 1 140 ? 15.863 11.624 -4.804 1.00 80.88 140 ILE A N 1
ATOM 1062 C CA . ILE A 1 140 ? 16.358 10.931 -6.001 1.00 80.88 140 ILE A CA 1
ATOM 1063 C C . ILE A 1 140 ? 15.499 9.680 -6.215 1.00 80.88 140 ILE A C 1
ATOM 1065 O O . ILE A 1 140 ? 15.428 8.792 -5.363 1.00 80.88 140 ILE A O 1
ATOM 1069 N N . GLY A 1 141 ? 14.766 9.631 -7.329 1.00 81.62 141 GLY A N 1
ATOM 1070 C CA . GLY A 1 141 ? 13.753 8.594 -7.551 1.00 81.62 141 GLY A CA 1
ATOM 1071 C C . GLY A 1 141 ? 12.712 8.552 -6.422 1.00 81.62 141 GLY A C 1
ATOM 1072 O O . GLY A 1 141 ? 12.044 9.549 -6.153 1.00 81.62 141 GLY A O 1
ATOM 1073 N N . THR A 1 142 ? 12.583 7.402 -5.752 1.00 70.00 142 THR A N 1
ATOM 1074 C CA . THR A 1 142 ? 11.662 7.188 -4.619 1.00 70.00 142 THR A CA 1
ATOM 1075 C C . THR A 1 142 ? 12.300 7.411 -3.246 1.00 70.00 142 THR A C 1
ATOM 1077 O O . THR A 1 142 ? 11.599 7.323 -2.240 1.00 70.00 142 THR A O 1
ATOM 1080 N N . ASN A 1 143 ? 13.614 7.648 -3.172 1.00 78.50 143 ASN A N 1
ATOM 1081 C CA . ASN A 1 143 ? 14.294 7.893 -1.905 1.00 78.50 143 ASN A CA 1
ATOM 1082 C C . ASN A 1 143 ? 14.292 9.395 -1.600 1.00 78.50 143 ASN A C 1
ATOM 1084 O O . ASN A 1 143 ? 14.934 10.175 -2.302 1.00 78.50 143 ASN A O 1
ATOM 1088 N N . THR A 1 144 ? 13.568 9.800 -0.557 1.00 78.25 144 THR A N 1
ATOM 1089 C CA . THR A 1 144 ? 13.470 11.201 -0.121 1.00 78.25 144 THR A CA 1
ATOM 1090 C C . THR A 1 144 ? 14.657 11.664 0.725 1.00 78.25 144 THR A C 1
ATOM 1092 O O . THR A 1 144 ? 14.853 12.872 0.842 1.00 78.25 144 THR A O 1
ATOM 1095 N N . ASN A 1 145 ? 15.445 10.730 1.269 1.00 80.75 145 ASN A N 1
ATOM 1096 C CA . ASN A 1 145 ? 16.588 10.963 2.157 1.00 80.75 145 ASN A CA 1
ATOM 1097 C C . ASN A 1 145 ? 17.774 10.056 1.755 1.00 80.75 145 ASN A C 1
ATOM 1099 O O . ASN A 1 145 ? 18.151 9.143 2.494 1.00 80.75 145 ASN A O 1
ATOM 1103 N N . PRO A 1 146 ? 18.343 10.231 0.552 1.00 91.38 146 PRO A N 1
ATOM 1104 C CA . PRO A 1 146 ? 19.413 9.382 0.062 1.00 91.38 146 PRO A CA 1
ATOM 1105 C C . PRO A 1 146 ? 20.736 9.665 0.760 1.00 91.38 146 PRO A C 1
ATOM 1107 O O . PRO A 1 146 ? 21.022 10.792 1.163 1.00 91.38 146 PRO A O 1
ATOM 1110 N N . THR A 1 147 ? 21.589 8.650 0.840 1.00 92.12 147 THR A N 1
ATOM 1111 C CA . THR A 1 147 ? 22.960 8.832 1.315 1.00 92.12 147 THR A CA 1
ATOM 1112 C C . THR A 1 147 ? 23.826 9.516 0.256 1.00 92.12 147 THR A C 1
ATOM 1114 O O . THR A 1 147 ? 23.542 9.466 -0.943 1.00 92.12 147 THR A O 1
ATOM 1117 N N . CYS A 1 148 ? 24.935 10.123 0.675 1.00 94.19 148 CYS A N 1
ATOM 1118 C CA . CYS A 1 148 ? 25.927 10.707 -0.226 1.00 94.19 148 CYS A CA 1
ATOM 1119 C C . CYS A 1 148 ? 26.407 9.744 -1.322 1.00 94.19 148 CYS A C 1
ATOM 1121 O O . CYS A 1 148 ? 26.686 10.189 -2.434 1.00 94.19 148 CYS A O 1
ATOM 1123 N N . LEU A 1 149 ? 26.497 8.440 -1.035 1.00 95.12 149 LEU A N 1
ATOM 1124 C CA . LEU A 1 149 ? 26.827 7.434 -2.047 1.00 95.12 149 LEU A CA 1
ATOM 1125 C C . LEU A 1 149 ? 25.707 7.291 -3.083 1.00 95.12 149 LEU A C 1
ATOM 1127 O O . LEU A 1 149 ?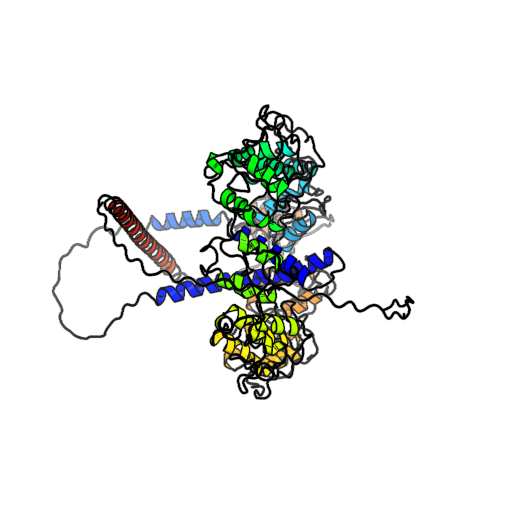 25.963 7.419 -4.273 1.00 95.12 149 LEU A O 1
ATOM 1131 N N . GLN A 1 150 ? 24.461 7.137 -2.631 1.00 94.81 150 GLN A N 1
ATOM 1132 C CA . GLN A 1 150 ? 23.307 6.997 -3.524 1.00 94.81 150 GLN A CA 1
ATOM 1133 C C . GLN A 1 150 ? 23.128 8.220 -4.435 1.00 94.81 150 GLN A C 1
ATOM 1135 O O . GLN A 1 150 ? 22.764 8.079 -5.598 1.00 94.81 150 GLN A O 1
ATOM 1140 N N . VAL A 1 151 ? 23.409 9.424 -3.931 1.00 94.19 151 VAL A N 1
ATOM 1141 C CA . VAL A 1 151 ? 23.355 10.667 -4.719 1.00 94.19 151 VAL A CA 1
ATOM 1142 C C . VAL A 1 151 ? 24.491 10.738 -5.737 1.00 94.19 151 VAL A C 1
ATOM 1144 O O . VAL A 1 151 ? 24.272 11.185 -6.866 1.00 94.19 151 VAL A O 1
ATOM 1147 N N . ALA A 1 152 ? 25.694 10.297 -5.358 1.00 94.88 152 ALA A N 1
ATOM 1148 C CA . ALA A 1 152 ? 26.831 10.218 -6.268 1.00 94.88 152 ALA A CA 1
ATOM 1149 C C . ALA A 1 152 ? 26.550 9.254 -7.428 1.00 94.88 152 ALA A C 1
ATOM 1151 O O . ALA A 1 152 ? 26.758 9.632 -8.582 1.00 94.88 152 ALA A O 1
ATOM 1152 N N . ASP A 1 153 ? 26.037 8.063 -7.111 1.00 94.69 153 ASP A N 1
ATOM 1153 C CA . ASP A 1 153 ? 25.709 7.013 -8.076 1.00 94.69 153 ASP A CA 1
ATOM 1154 C C . ASP A 1 153 ? 24.562 7.470 -8.988 1.00 94.69 153 ASP A C 1
ATOM 1156 O O . ASP A 1 153 ? 24.693 7.460 -10.208 1.00 94.69 153 ASP A O 1
ATOM 1160 N N . TYR A 1 154 ? 23.489 8.038 -8.425 1.00 93.88 154 TYR A N 1
ATOM 1161 C CA . TYR A 1 154 ? 22.374 8.576 -9.210 1.00 93.88 154 TYR A CA 1
ATOM 1162 C C . TYR A 1 154 ? 22.795 9.704 -10.161 1.00 93.88 154 TYR A C 1
ATOM 1164 O O . TYR A 1 154 ? 22.388 9.729 -11.324 1.00 93.88 154 TYR A O 1
ATOM 1172 N N . GLY A 1 155 ? 23.625 10.643 -9.696 1.00 93.75 155 GLY A N 1
ATOM 1173 C CA . GLY A 1 155 ? 24.160 11.697 -10.556 1.00 93.75 155 GLY A CA 1
ATOM 1174 C C . GLY A 1 155 ? 24.985 11.130 -11.706 1.00 93.75 155 GLY A C 1
ATOM 1175 O O . GLY A 1 155 ? 24.853 11.574 -12.850 1.00 93.75 155 GLY A O 1
ATOM 1176 N N . PHE A 1 156 ? 25.808 10.128 -11.403 1.00 92.69 156 PHE A N 1
ATOM 1177 C CA . PHE A 1 156 ? 26.695 9.498 -12.364 1.00 92.69 156 PHE A CA 1
ATOM 1178 C C . PHE A 1 156 ? 25.946 8.637 -13.392 1.00 92.69 156 PHE A C 1
ATOM 1180 O O . PHE A 1 156 ? 26.311 8.655 -14.568 1.00 92.69 156 PHE A O 1
ATOM 1187 N N . ASP A 1 157 ? 24.882 7.952 -12.981 1.00 91.06 157 ASP A N 1
ATOM 1188 C CA . ASP A 1 157 ? 24.154 7.013 -13.835 1.00 91.06 157 ASP A CA 1
ATOM 1189 C C . ASP A 1 157 ? 23.014 7.664 -14.619 1.00 91.06 157 ASP A C 1
ATOM 1191 O O . ASP A 1 157 ? 22.718 7.242 -15.737 1.00 91.06 157 ASP A O 1
ATOM 1195 N N . GLN A 1 158 ? 22.363 8.691 -14.060 1.00 91.69 158 GLN A N 1
ATOM 1196 C CA . GLN A 1 158 ? 21.065 9.158 -14.566 1.00 91.69 158 GLN A CA 1
ATOM 1197 C C . GLN A 1 158 ? 21.048 10.615 -15.032 1.00 91.69 158 GLN A C 1
ATOM 1199 O O . GLN A 1 158 ? 20.196 10.981 -15.841 1.00 91.69 158 GLN A O 1
ATOM 1204 N N . ILE A 1 159 ? 21.961 11.468 -14.555 1.00 91.06 159 ILE A N 1
ATOM 1205 C CA . ILE A 1 159 ? 21.835 12.921 -14.737 1.00 91.06 159 ILE A CA 1
ATOM 1206 C C . ILE A 1 159 ? 22.909 13.455 -15.693 1.00 91.06 159 ILE A C 1
ATOM 1208 O O . ILE A 1 159 ? 24.092 13.405 -15.366 1.00 91.06 159 ILE A O 1
ATOM 1212 N N . PRO A 1 160 ? 22.553 14.026 -16.857 1.00 91.44 160 PRO A N 1
ATOM 1213 C CA . PRO A 1 160 ? 23.512 14.727 -17.709 1.00 91.44 160 PRO A CA 1
ATOM 1214 C C . PRO A 1 160 ? 24.130 15.942 -16.995 1.00 91.44 160 PRO A C 1
ATOM 1216 O O . PRO A 1 160 ? 23.467 16.654 -16.252 1.00 91.44 160 PRO A O 1
ATOM 1219 N N . GLU A 1 161 ? 25.391 16.261 -17.267 1.00 89.31 161 GLU A N 1
ATOM 1220 C CA . GLU A 1 161 ? 26.129 17.368 -16.637 1.00 89.31 161 GLU A CA 1
ATOM 1221 C C . GLU A 1 161 ? 25.551 18.751 -16.972 1.00 89.31 161 GLU A C 1
ATOM 1223 O O . GLU A 1 161 ? 25.745 19.705 -16.223 1.00 89.31 161 GLU A O 1
ATOM 1228 N N . SER A 1 162 ? 24.822 18.859 -18.086 1.00 86.50 162 SER A N 1
ATOM 1229 C CA . SER A 1 162 ? 24.080 20.065 -18.462 1.00 86.50 162 SER A CA 1
ATOM 1230 C C . SER A 1 162 ? 22.743 20.219 -17.735 1.00 86.50 162 SER A C 1
ATOM 1232 O O . SER A 1 162 ? 22.104 21.258 -17.886 1.00 86.50 162 SER A O 1
ATOM 1234 N N . ASP A 1 163 ? 22.279 19.185 -17.034 1.00 89.81 163 ASP A N 1
ATOM 1235 C CA . ASP A 1 163 ? 21.014 19.210 -16.310 1.00 89.81 163 ASP A CA 1
ATOM 1236 C C . ASP A 1 163 ? 21.129 20.121 -15.078 1.00 89.81 163 ASP A C 1
ATOM 1238 O O . ASP A 1 163 ? 22.137 20.109 -14.367 1.00 89.81 163 ASP A O 1
ATOM 1242 N N . GLU A 1 164 ? 20.098 20.917 -14.799 1.00 87.00 164 GLU A N 1
ATOM 1243 C CA . GLU A 1 164 ? 20.067 21.772 -13.609 1.00 87.00 164 GLU A CA 1
ATOM 1244 C C . GLU A 1 164 ? 20.143 20.945 -12.317 1.00 87.00 164 GLU A C 1
ATOM 1246 O O . GLU A 1 164 ? 20.755 21.389 -11.342 1.00 87.00 164 GLU A O 1
ATOM 1251 N N . VAL A 1 165 ? 19.629 19.708 -12.333 1.00 85.75 165 VAL A N 1
ATOM 1252 C CA . VAL A 1 165 ? 19.770 18.748 -11.229 1.00 85.75 165 VAL A CA 1
ATOM 1253 C C . VAL A 1 165 ? 21.242 18.439 -10.960 1.00 85.75 165 VAL A C 1
ATOM 1255 O O . VAL A 1 165 ? 21.628 18.253 -9.806 1.00 85.75 165 VAL A O 1
ATOM 1258 N N . CYS A 1 166 ? 22.103 18.468 -11.981 1.00 91.81 166 CYS A N 1
ATOM 1259 C CA . CYS A 1 166 ? 23.526 18.242 -11.775 1.00 91.81 166 CYS A CA 1
ATOM 1260 C C . CYS A 1 166 ? 24.178 19.332 -10.921 1.00 91.81 166 CYS A C 1
ATOM 1262 O O . CYS A 1 166 ? 25.039 19.042 -10.090 1.00 91.81 166 CYS A O 1
ATOM 1264 N N . ASN A 1 167 ? 23.746 20.585 -11.072 1.00 87.19 167 ASN A N 1
ATOM 1265 C CA . ASN A 1 167 ? 24.236 21.670 -10.225 1.00 87.19 167 ASN A CA 1
ATOM 1266 C C . ASN A 1 167 ? 23.824 21.460 -8.761 1.00 87.19 167 ASN A C 1
ATOM 1268 O O . ASN A 1 167 ? 24.623 21.735 -7.868 1.00 87.19 167 ASN A O 1
ATOM 1272 N N . VAL A 1 168 ? 22.628 20.907 -8.519 1.00 84.69 168 VAL A N 1
ATOM 1273 C CA . VAL A 1 168 ? 22.158 20.533 -7.174 1.00 84.69 168 VAL A CA 1
ATOM 1274 C C . VAL A 1 168 ? 22.969 19.364 -6.612 1.00 84.69 168 VAL A C 1
ATOM 1276 O O . VAL A 1 168 ? 23.368 19.392 -5.456 1.00 84.69 168 VAL A O 1
ATOM 1279 N N . ILE A 1 169 ? 23.284 18.341 -7.405 1.00 89.38 169 ILE A N 1
ATOM 1280 C CA . ILE A 1 169 ? 24.129 17.225 -6.946 1.00 89.38 169 ILE A CA 1
ATOM 1281 C C . ILE A 1 169 ? 25.543 17.728 -6.620 1.00 89.38 169 ILE A C 1
ATOM 1283 O O . ILE A 1 169 ? 26.053 17.507 -5.521 1.00 89.38 169 ILE A O 1
ATOM 1287 N N . LYS A 1 170 ? 26.158 18.492 -7.531 1.00 91.00 170 LYS A N 1
ATOM 1288 C CA . LYS A 1 170 ? 27.494 19.076 -7.341 1.00 91.00 170 LYS A CA 1
ATOM 1289 C C . LYS A 1 170 ? 27.557 20.058 -6.173 1.00 91.00 170 LYS A C 1
ATOM 1291 O O . LYS A 1 170 ? 28.624 20.196 -5.578 1.00 91.00 170 LYS A O 1
ATOM 1296 N N . SER A 1 171 ? 26.454 20.711 -5.799 1.00 86.38 171 SER A N 1
ATOM 1297 C CA . SER A 1 171 ? 26.446 21.597 -4.631 1.00 86.38 171 SER A CA 1
ATOM 1298 C C . SER A 1 171 ? 26.625 20.860 -3.301 1.00 86.38 171 SER A C 1
ATOM 1300 O O . SER A 1 171 ? 26.974 21.496 -2.314 1.00 86.38 171 SER A O 1
ATOM 1302 N N . HIS A 1 172 ? 26.438 19.536 -3.265 1.00 88.75 172 HIS A N 1
ATOM 1303 C CA . HIS A 1 172 ? 26.631 18.711 -2.067 1.00 88.75 172 HIS A CA 1
ATOM 1304 C C . HIS A 1 172 ? 28.034 18.091 -1.964 1.00 88.75 172 HIS A C 1
ATOM 1306 O O . HIS A 1 172 ? 28.327 17.390 -0.995 1.00 88.75 172 HIS A O 1
ATOM 1312 N N . LYS A 1 173 ? 28.934 18.366 -2.920 1.00 91.12 173 LYS A N 1
ATOM 1313 C CA . LYS A 1 173 ? 30.273 17.756 -2.962 1.00 91.12 173 LYS A CA 1
ATOM 1314 C C . LYS A 1 173 ? 31.109 18.027 -1.709 1.00 91.12 173 LYS A C 1
ATOM 1316 O O . LYS A 1 173 ? 31.822 17.145 -1.238 1.00 91.12 173 LYS A O 1
ATOM 1321 N N . ASP A 1 174 ? 30.990 19.226 -1.139 1.00 86.81 174 ASP A N 1
ATOM 1322 C CA . ASP A 1 174 ? 31.690 19.590 0.095 1.00 86.81 174 ASP A CA 1
ATOM 1323 C C . ASP A 1 174 ? 31.115 18.839 1.312 1.00 86.81 174 ASP A C 1
ATOM 1325 O O . ASP A 1 174 ? 31.879 18.320 2.124 1.00 86.81 174 ASP A O 1
ATOM 1329 N N . PHE A 1 175 ? 29.783 18.710 1.405 1.00 87.62 175 PHE A N 1
ATOM 1330 C CA . PHE A 1 175 ? 29.091 17.977 2.479 1.00 87.62 175 PHE A CA 1
ATOM 1331 C C . PHE A 1 175 ? 29.472 16.491 2.493 1.00 87.62 175 PHE A C 1
ATOM 1333 O O . PHE A 1 175 ? 29.838 15.924 3.525 1.00 87.62 175 PHE A O 1
ATOM 1340 N N . CYS A 1 176 ? 29.472 15.874 1.314 1.00 92.38 176 CYS A N 1
ATOM 1341 C CA . CYS A 1 176 ? 29.811 14.467 1.148 1.00 92.38 176 CYS A CA 1
ATOM 1342 C C . CYS A 1 176 ? 31.320 14.177 1.237 1.00 92.38 176 CYS A C 1
ATOM 1344 O O . CYS A 1 176 ? 31.737 13.020 1.131 1.00 92.38 176 CYS A O 1
ATOM 1346 N N . GLY A 1 177 ? 32.152 15.202 1.458 1.00 91.88 177 GLY A N 1
ATOM 1347 C CA . GLY A 1 177 ? 33.594 15.055 1.630 1.00 91.88 177 GLY A CA 1
ATOM 1348 C C . GLY A 1 177 ? 34.310 14.643 0.345 1.00 91.88 177 GLY A C 1
ATOM 1349 O O . GLY A 1 177 ? 35.190 13.783 0.384 1.00 91.88 177 GLY A O 1
ATOM 1350 N N . CYS A 1 178 ? 33.919 15.201 -0.803 1.00 93.69 178 CYS A N 1
ATOM 1351 C CA . CYS A 1 178 ? 34.650 14.988 -2.048 1.00 93.69 178 CYS A CA 1
ATOM 1352 C C . CYS A 1 178 ? 36.086 15.561 -1.946 1.00 93.69 178 CYS A C 1
ATOM 1354 O O . CYS A 1 178 ? 36.274 16.631 -1.365 1.00 93.69 178 CYS A O 1
ATOM 1356 N N . PRO A 1 179 ? 37.111 14.907 -2.526 1.00 88.50 179 PRO A N 1
ATOM 1357 C CA . PRO A 1 179 ? 38.519 15.324 -2.440 1.00 88.50 179 PRO A CA 1
ATOM 1358 C C . PRO A 1 179 ? 38.832 16.746 -2.925 1.00 88.50 179 PRO A C 1
ATOM 1360 O O . PRO A 1 179 ? 39.716 17.402 -2.374 1.00 88.50 179 PRO A O 1
ATOM 1363 N N . GLU A 1 180 ? 38.138 17.218 -3.960 1.00 86.69 180 GLU A N 1
ATOM 1364 C CA . GLU A 1 180 ? 38.234 18.599 -4.453 1.00 86.69 180 GLU A CA 1
ATOM 1365 C C . GLU A 1 180 ? 37.349 19.592 -3.690 1.00 86.69 180 GLU A C 1
ATOM 1367 O O . GLU A 1 180 ? 37.427 20.800 -3.928 1.00 86.69 180 GLU A O 1
ATOM 1372 N N . GLY A 1 181 ? 36.506 19.089 -2.789 1.00 82.25 181 GLY A N 1
ATOM 1373 C CA . GLY A 1 181 ? 35.769 19.912 -1.853 1.00 82.25 181 GLY A CA 1
ATOM 1374 C C . GLY A 1 181 ? 36.730 20.651 -0.927 1.00 82.25 181 GLY A C 1
ATOM 1375 O O . GLY A 1 181 ? 37.798 20.159 -0.556 1.00 82.25 181 GLY A O 1
ATOM 1376 N N . SER A 1 182 ? 36.367 21.866 -0.535 1.00 77.19 182 SER A N 1
ATOM 1377 C CA . SER A 1 182 ? 37.220 22.709 0.303 1.00 77.19 182 SER A CA 1
ATOM 1378 C C . SER A 1 182 ? 37.445 22.127 1.708 1.00 77.19 182 SER A C 1
ATOM 1380 O O . SER A 1 182 ? 38.304 22.630 2.435 1.00 77.19 182 SER A O 1
ATOM 1382 N N . ASN A 1 183 ? 36.683 21.087 2.100 1.00 67.56 183 ASN A N 1
ATOM 1383 C CA . ASN A 1 183 ? 36.545 20.532 3.460 1.00 67.56 183 ASN A CA 1
ATOM 1384 C C . ASN A 1 183 ? 36.254 21.595 4.536 1.00 67.56 183 ASN A C 1
ATOM 1386 O O . ASN A 1 183 ? 36.224 21.299 5.731 1.00 67.56 183 ASN A O 1
ATOM 1390 N N . ALA A 1 184 ? 36.075 22.847 4.122 1.00 74.81 184 ALA A N 1
ATOM 1391 C CA . ALA A 1 184 ? 35.742 23.962 4.961 1.00 74.81 184 ALA A CA 1
ATOM 1392 C C . ALA A 1 184 ? 34.233 24.150 4.825 1.00 74.81 184 ALA A C 1
ATOM 1394 O O . ALA A 1 184 ? 33.744 24.284 3.701 1.00 74.81 184 ALA A O 1
ATOM 1395 N N . PRO A 1 185 ? 33.482 24.169 5.936 1.00 74.00 185 PRO A N 1
ATOM 1396 C CA . PRO A 1 185 ? 32.080 24.531 5.869 1.00 74.00 185 PRO A CA 1
ATOM 1397 C C . PRO A 1 185 ? 31.964 25.891 5.182 1.00 74.00 185 PRO A C 1
ATOM 1399 O O . PRO A 1 185 ? 32.688 26.835 5.524 1.00 74.00 185 PRO A O 1
ATOM 1402 N N . LEU A 1 186 ? 31.051 25.989 4.213 1.00 75.56 186 LEU A N 1
ATOM 1403 C CA . LEU A 1 186 ? 30.764 27.240 3.516 1.00 75.56 186 LEU A CA 1
ATOM 1404 C C . LEU A 1 186 ? 30.311 28.320 4.515 1.00 75.56 186 LEU A C 1
ATOM 1406 O O . LEU A 1 186 ? 30.452 29.505 4.224 1.00 75.56 186 LEU A O 1
ATOM 1410 N N . ASN A 1 187 ? 29.833 27.908 5.706 1.00 67.81 187 ASN A N 1
ATOM 1411 C CA . ASN A 1 187 ? 29.468 28.737 6.868 1.00 67.81 187 ASN A CA 1
ATOM 1412 C C . ASN A 1 187 ? 28.467 29.858 6.530 1.00 67.81 187 ASN A C 1
ATOM 1414 O O . ASN A 1 187 ? 28.332 30.824 7.279 1.00 67.81 187 ASN A O 1
ATOM 1418 N N . ASN A 1 188 ? 27.763 29.729 5.404 1.00 75.06 188 ASN A N 1
ATOM 1419 C CA . ASN A 1 188 ? 26.727 30.663 4.970 1.00 75.06 188 ASN A CA 1
ATOM 1420 C C . ASN A 1 188 ? 25.374 30.344 5.618 1.00 75.06 188 ASN A C 1
ATOM 1422 O O . ASN A 1 188 ? 24.548 31.239 5.782 1.00 75.06 188 ASN A O 1
ATOM 1426 N N . CYS A 1 189 ? 25.167 29.082 5.997 1.00 89.44 189 CYS A N 1
ATOM 1427 C CA . CYS A 1 189 ? 24.041 28.611 6.788 1.00 89.44 189 CYS A CA 1
ATOM 1428 C C . CYS A 1 189 ? 24.566 27.930 8.054 1.00 89.44 189 CYS A C 1
ATOM 1430 O O . CYS A 1 189 ? 25.671 27.400 8.087 1.00 89.44 189 CYS A O 1
ATOM 1432 N N . SER A 1 190 ? 23.769 27.957 9.104 1.00 92.81 190 SER A N 1
ATOM 1433 C CA . SER A 1 190 ? 23.985 27.234 10.352 1.00 92.81 190 SER A CA 1
ATOM 1434 C C . SER A 1 190 ? 22.600 26.919 10.886 1.00 92.81 190 SER A C 1
ATOM 1436 O O . SER A 1 190 ? 21.660 27.671 10.599 1.00 92.81 190 SER A O 1
ATOM 1438 N N . LEU A 1 191 ? 22.466 25.825 11.631 1.00 94.19 191 LEU A N 1
ATOM 1439 C CA . LEU A 1 191 ? 21.225 25.542 12.337 1.00 94.19 191 LEU A CA 1
ATOM 1440 C C . LEU A 1 191 ? 20.941 26.683 13.313 1.00 94.19 191 LEU A C 1
ATOM 1442 O O . LEU A 1 191 ? 19.882 27.290 13.258 1.00 94.19 191 LEU A O 1
ATOM 1446 N N . CYS A 1 192 ? 21.942 27.069 14.109 1.00 94.81 192 CYS A N 1
ATOM 1447 C CA . CYS A 1 192 ? 21.814 28.203 15.018 1.00 94.81 192 CYS A CA 1
ATOM 1448 C C . CYS A 1 192 ? 21.981 29.546 14.282 1.00 94.81 192 CYS A C 1
ATOM 1450 O O . CYS A 1 192 ? 22.998 29.722 13.597 1.00 94.81 192 CYS A O 1
ATOM 1452 N N . PRO A 1 193 ? 21.062 30.519 14.458 1.00 90.12 193 PRO A N 1
ATOM 1453 C CA . PRO A 1 193 ? 21.110 31.814 13.766 1.00 90.12 193 PRO A CA 1
ATOM 1454 C C . PRO A 1 193 ? 22.380 32.641 14.022 1.00 90.12 193 PRO A C 1
ATOM 1456 O O . PRO A 1 193 ? 22.787 33.434 13.175 1.00 90.12 193 PRO A O 1
ATOM 1459 N N . ASP A 1 194 ? 23.018 32.466 15.182 1.00 90.69 194 ASP A N 1
ATOM 1460 C CA . ASP A 1 194 ? 24.265 33.144 15.561 1.00 90.69 194 ASP A CA 1
ATOM 1461 C C . ASP A 1 194 ? 25.537 32.407 15.089 1.00 90.69 194 ASP A C 1
ATOM 1463 O O . ASP A 1 194 ? 26.654 32.866 15.341 1.00 90.69 194 ASP A O 1
ATOM 1467 N N . GLY A 1 195 ? 25.381 31.268 14.404 1.00 90.25 195 GLY A N 1
ATOM 1468 C CA . GLY A 1 195 ? 26.472 30.412 13.938 1.00 90.25 195 GLY A CA 1
ATOM 1469 C C . GLY A 1 195 ? 27.083 29.505 15.012 1.00 90.25 195 GLY A C 1
ATOM 1470 O O . GLY A 1 195 ? 28.029 28.761 14.713 1.00 90.25 195 GLY A O 1
ATOM 1471 N N . SER A 1 196 ? 26.584 29.556 16.252 1.00 93.06 196 SER A N 1
ATOM 1472 C CA . SER A 1 196 ? 27.032 28.674 17.332 1.00 93.06 196 SER A CA 1
ATOM 1473 C C . SER A 1 196 ? 26.659 27.210 17.064 1.00 93.06 196 SER A C 1
ATOM 1475 O O . SER A 1 196 ? 25.905 26.900 16.144 1.00 93.06 196 SER A O 1
ATOM 1477 N N . GLN A 1 197 ? 27.264 26.284 17.812 1.00 92.19 197 GLN A N 1
ATOM 1478 C CA . GLN A 1 197 ? 26.910 24.868 17.714 1.00 92.19 197 GLN A CA 1
ATOM 1479 C C . GLN A 1 197 ? 25.672 24.570 18.565 1.00 92.19 197 GLN A C 1
ATOM 1481 O O . GLN A 1 197 ? 25.574 25.099 19.679 1.00 92.19 197 GLN A O 1
ATOM 1486 N N . PRO A 1 198 ? 24.769 23.696 18.091 1.00 94.62 198 PRO A N 1
ATOM 1487 C CA . PRO A 1 198 ? 23.588 23.330 18.849 1.00 94.62 198 PRO A CA 1
ATOM 1488 C C . PRO A 1 198 ? 23.926 22.660 20.189 1.00 94.62 198 PRO A C 1
ATOM 1490 O O . PRO A 1 198 ? 24.818 21.819 20.298 1.00 94.62 198 PRO A O 1
ATOM 1493 N N . THR A 1 199 ? 23.132 23.026 21.193 1.00 93.81 199 THR A N 1
ATOM 1494 C CA . THR A 1 199 ? 22.894 22.357 22.478 1.00 93.81 199 THR A CA 1
ATOM 1495 C C . THR A 1 199 ? 22.962 20.833 22.482 1.00 93.81 199 THR A C 1
ATOM 1497 O O . THR A 1 199 ? 23.687 20.182 23.239 1.00 93.81 199 THR A O 1
ATOM 1500 N N . ASN A 1 200 ? 22.098 20.278 21.639 1.00 91.56 200 ASN A N 1
ATOM 1501 C CA . ASN A 1 200 ? 21.549 18.939 21.776 1.00 91.56 200 ASN A CA 1
ATOM 1502 C C . ASN A 1 200 ? 21.993 18.056 20.608 1.00 91.56 200 ASN A C 1
ATOM 1504 O O . ASN A 1 200 ? 21.170 17.435 19.947 1.00 91.56 200 ASN A O 1
ATOM 1508 N N . LEU A 1 201 ? 23.304 18.009 20.354 1.00 90.94 201 LEU A N 1
ATOM 1509 C CA . LEU A 1 201 ? 23.915 17.400 19.163 1.00 90.94 201 LEU A CA 1
ATOM 1510 C C . LEU A 1 201 ? 23.398 15.998 18.800 1.00 90.94 201 LEU A C 1
ATOM 1512 O O . LEU A 1 201 ? 23.291 15.698 17.618 1.00 90.94 201 LEU A O 1
ATOM 1516 N N . SER A 1 202 ? 23.082 15.158 19.789 1.00 92.00 202 SER A N 1
ATOM 1517 C CA . SER A 1 202 ? 22.633 13.773 19.588 1.00 92.00 202 SER A CA 1
ATOM 1518 C C . SER A 1 202 ? 21.113 13.592 19.561 1.00 92.00 202 SER A C 1
ATOM 1520 O O . SER A 1 202 ? 20.657 12.455 19.602 1.00 92.00 202 SER A O 1
ATOM 1522 N N . SER A 1 203 ? 20.324 14.669 19.605 1.00 86.81 203 SER A N 1
ATOM 1523 C CA . SER A 1 203 ? 18.864 14.544 19.521 1.00 86.81 203 SER A CA 1
ATOM 1524 C C . SER A 1 203 ? 18.473 14.303 18.074 1.00 86.81 203 SER A C 1
ATOM 1526 O O . SER A 1 203 ? 18.869 15.078 17.203 1.00 86.81 203 SER A O 1
ATOM 1528 N N . GLU A 1 204 ? 17.734 13.225 17.837 1.00 86.31 204 GLU A N 1
ATOM 1529 C CA . GLU A 1 204 ? 17.132 12.926 16.542 1.00 86.31 204 GLU A CA 1
ATOM 1530 C C . GLU A 1 204 ? 16.022 13.942 16.282 1.00 86.31 204 GLU A C 1
ATOM 1532 O O . GLU A 1 204 ? 15.100 14.112 17.078 1.00 86.31 204 GLU A O 1
ATOM 1537 N N . THR A 1 205 ? 16.166 14.679 15.192 1.00 85.25 205 THR A N 1
ATOM 1538 C CA . THR A 1 205 ? 15.140 15.580 14.684 1.00 85.25 205 THR A CA 1
ATOM 1539 C C . THR A 1 205 ? 14.036 14.755 14.013 1.00 85.25 205 THR A C 1
ATOM 1541 O O . THR A 1 205 ? 14.281 13.625 13.593 1.00 85.25 205 THR A O 1
ATOM 1544 N N . PRO A 1 206 ? 12.830 15.304 13.809 1.00 73.81 206 PRO A N 1
ATOM 1545 C CA . PRO A 1 206 ? 11.774 14.638 13.034 1.00 73.81 206 PRO A CA 1
ATOM 1546 C C . PRO A 1 206 ? 12.099 14.388 11.559 1.00 73.81 206 PRO A C 1
ATOM 1548 O O . PRO A 1 206 ? 11.271 13.840 10.838 1.00 73.81 206 PRO A O 1
ATOM 1551 N N . PHE A 1 207 ? 13.286 14.791 11.106 1.00 79.69 207 PHE A N 1
ATOM 1552 C CA . PHE A 1 207 ? 13.833 14.442 9.799 1.00 79.69 207 PHE A CA 1
ATOM 1553 C C . PHE A 1 207 ? 14.643 13.136 9.830 1.00 79.69 207 PHE A C 1
ATOM 1555 O O . PHE A 1 207 ? 15.207 12.768 8.810 1.00 79.69 207 PHE A O 1
ATOM 1562 N N . GLU A 1 208 ? 14.682 12.450 10.982 1.00 81.81 208 GLU A N 1
ATOM 1563 C CA . GLU A 1 208 ? 15.467 11.233 11.257 1.00 81.81 208 GLU A CA 1
ATOM 1564 C C . GLU A 1 208 ? 16.993 11.457 11.293 1.00 81.81 208 GLU A C 1
ATOM 1566 O O . GLU A 1 208 ? 17.754 10.512 11.470 1.00 81.81 208 GLU A O 1
ATOM 1571 N N . ASP A 1 209 ? 17.444 12.713 11.214 1.00 84.88 209 ASP A N 1
ATOM 1572 C CA . ASP A 1 209 ? 18.844 13.111 11.393 1.00 84.88 209 ASP A CA 1
ATOM 1573 C C . ASP A 1 209 ? 19.095 13.643 12.804 1.00 84.88 209 ASP A C 1
ATOM 1575 O O . ASP A 1 209 ? 18.230 14.288 13.406 1.00 84.88 209 ASP A O 1
ATOM 1579 N N . THR A 1 210 ? 20.312 13.495 13.320 1.00 91.88 210 THR A N 1
ATOM 1580 C CA . THR A 1 210 ? 20.705 14.170 14.561 1.00 91.88 210 THR A CA 1
ATOM 1581 C C . THR A 1 210 ? 20.894 15.676 14.352 1.00 91.88 210 THR A C 1
ATOM 1583 O O . THR A 1 210 ? 21.298 16.143 13.288 1.00 91.88 210 THR A O 1
ATOM 1586 N N . CYS A 1 211 ? 20.691 16.476 15.401 1.00 93.94 211 CYS A N 1
ATOM 1587 C CA . CYS A 1 211 ? 20.973 17.918 15.377 1.00 93.94 211 CYS A CA 1
ATOM 1588 C C . CYS A 1 211 ? 22.391 18.268 14.887 1.00 93.94 211 CYS A C 1
ATOM 1590 O O . CYS A 1 211 ? 22.596 19.312 14.267 1.00 93.94 211 CYS A O 1
ATOM 1592 N N . SER A 1 212 ? 23.379 17.413 15.173 1.00 93.88 212 SER A N 1
ATOM 1593 C CA . SER A 1 212 ? 24.750 17.577 14.681 1.00 93.88 212 SER A CA 1
ATOM 1594 C C . SER A 1 212 ? 24.857 17.359 13.173 1.00 93.88 212 SER A C 1
ATOM 1596 O O . SER A 1 212 ? 25.577 18.099 12.500 1.00 93.88 212 SER A O 1
ATOM 1598 N N . GLU A 1 213 ? 24.178 16.344 12.641 1.00 91.25 213 GLU A N 1
ATOM 1599 C CA . GLU A 1 213 ? 24.148 16.051 11.205 1.00 91.25 213 GLU A CA 1
ATOM 1600 C C . GLU A 1 213 ? 23.415 17.158 10.450 1.00 91.25 213 GLU A C 1
ATOM 1602 O O . GLU A 1 213 ? 23.950 17.675 9.469 1.00 91.25 213 GLU A O 1
ATOM 1607 N N . LEU A 1 214 ? 22.277 17.621 10.974 1.00 92.56 214 LEU A N 1
ATOM 1608 C CA . LEU A 1 214 ? 21.507 18.708 10.379 1.00 92.56 214 LEU A CA 1
ATOM 1609 C C . LEU A 1 214 ? 22.275 20.043 10.373 1.00 92.56 214 LEU A C 1
ATOM 1611 O O . LEU A 1 214 ? 22.304 20.731 9.352 1.00 92.56 214 LEU A O 1
ATOM 1615 N N . ASP A 1 215 ? 22.949 20.410 11.473 1.00 94.38 215 ASP A N 1
ATOM 1616 C CA . ASP A 1 215 ? 23.806 21.609 11.509 1.00 94.38 215 ASP A CA 1
ATOM 1617 C C . ASP A 1 215 ? 24.989 21.487 10.546 1.00 94.38 215 ASP A C 1
ATOM 1619 O O . ASP A 1 215 ? 25.319 22.438 9.834 1.00 94.38 215 ASP A O 1
ATOM 1623 N N . THR A 1 216 ? 25.600 20.301 10.473 1.00 90.88 216 THR A N 1
ATOM 1624 C CA . THR A 1 216 ? 26.670 20.023 9.511 1.00 90.88 216 THR A CA 1
ATOM 1625 C C . THR A 1 216 ? 26.157 20.225 8.091 1.00 90.88 216 THR A C 1
ATOM 1627 O O . THR A 1 216 ? 26.759 20.985 7.337 1.00 90.88 216 THR A O 1
ATOM 1630 N N . TYR A 1 217 ? 25.014 19.636 7.745 1.00 90.38 217 TYR A N 1
ATOM 1631 C CA . TYR A 1 217 ? 24.388 19.777 6.435 1.00 90.38 217 TYR A CA 1
ATOM 1632 C C . TYR A 1 217 ? 24.134 21.237 6.065 1.00 90.38 217 TYR A C 1
ATOM 1634 O O . TYR A 1 217 ? 24.603 21.703 5.024 1.00 90.38 217 TYR A O 1
ATOM 1642 N N . LEU A 1 218 ? 23.497 22.001 6.956 1.00 92.06 218 LEU A N 1
ATOM 1643 C CA . LEU A 1 218 ? 23.241 23.424 6.740 1.00 92.06 218 LEU A CA 1
ATOM 1644 C C . LEU A 1 218 ? 24.543 24.213 6.519 1.00 92.06 218 LEU A C 1
ATOM 1646 O O . LEU A 1 218 ? 24.607 25.041 5.610 1.00 92.06 218 LEU A O 1
ATOM 1650 N N . ARG A 1 219 ? 25.615 23.930 7.268 1.00 91.81 219 ARG A N 1
ATOM 1651 C CA . ARG A 1 219 ? 26.920 24.602 7.102 1.00 91.81 219 ARG A CA 1
ATOM 1652 C C . ARG A 1 219 ? 27.581 24.384 5.748 1.00 91.81 219 ARG A C 1
ATOM 1654 O O . ARG A 1 219 ? 28.413 25.208 5.352 1.00 91.81 219 ARG A O 1
ATOM 1661 N N . TYR A 1 220 ? 27.217 23.317 5.047 1.00 88.81 220 TYR A N 1
ATOM 1662 C CA . TYR A 1 220 ? 27.691 23.020 3.700 1.00 88.81 220 TYR A CA 1
ATOM 1663 C C . TYR A 1 220 ? 26.730 23.474 2.597 1.00 88.81 220 TYR A C 1
ATOM 1665 O O . TYR A 1 220 ? 27.075 23.349 1.424 1.00 88.81 220 TYR A O 1
ATOM 1673 N N . LEU A 1 221 ? 25.574 24.064 2.929 1.00 85.88 221 LEU A N 1
ATOM 1674 C CA . LEU A 1 221 ? 24.687 24.629 1.916 1.00 85.88 221 LEU A CA 1
ATOM 1675 C C . LEU A 1 221 ? 25.254 25.937 1.322 1.00 85.88 221 LEU A C 1
ATOM 1677 O O . LEU A 1 221 ? 25.674 26.841 2.060 1.00 85.88 221 LEU A O 1
ATOM 1681 N N . PRO A 1 222 ? 25.212 26.090 -0.014 1.00 83.62 222 PRO A N 1
ATOM 1682 C CA . PRO A 1 222 ? 25.397 27.368 -0.692 1.00 83.62 222 PRO A CA 1
ATOM 1683 C C . PRO A 1 222 ? 24.469 28.474 -0.162 1.00 83.62 222 PRO A C 1
ATOM 1685 O O . PRO A 1 222 ? 23.364 28.219 0.322 1.00 83.62 222 PRO A O 1
ATOM 1688 N N . ALA A 1 223 ? 24.908 29.732 -0.269 1.00 84.88 223 ALA A N 1
ATOM 1689 C CA . ALA A 1 223 ? 24.186 30.883 0.286 1.00 84.88 223 ALA A CA 1
ATOM 1690 C C . ALA A 1 223 ? 22.790 31.097 -0.334 1.00 84.88 223 ALA A C 1
ATOM 1692 O O . ALA A 1 223 ? 21.872 31.539 0.352 1.00 84.88 223 ALA A O 1
ATOM 1693 N N . ASP A 1 224 ? 22.624 30.778 -1.616 1.00 82.62 224 ASP A N 1
ATOM 1694 C CA . ASP A 1 224 ? 21.354 30.825 -2.341 1.00 82.62 224 ASP A CA 1
ATOM 1695 C C . ASP A 1 224 ? 20.382 29.736 -1.867 1.00 82.62 224 ASP A C 1
ATOM 1697 O O . ASP A 1 224 ? 19.213 30.032 -1.617 1.00 82.62 224 ASP A O 1
ATOM 1701 N N . LEU A 1 225 ? 20.869 28.513 -1.627 1.00 82.19 225 LEU A N 1
ATOM 1702 C CA . LEU A 1 225 ? 20.054 27.434 -1.058 1.00 82.19 225 LEU A CA 1
ATOM 1703 C C . LEU A 1 225 ? 19.675 27.698 0.405 1.00 82.19 225 LEU A C 1
ATOM 1705 O O . LEU A 1 225 ? 18.567 27.363 0.820 1.00 82.19 225 LEU A O 1
ATOM 1709 N N . CYS A 1 226 ? 20.531 28.379 1.168 1.00 87.19 226 CYS A N 1
ATOM 1710 C CA . CYS A 1 226 ? 20.237 28.799 2.541 1.00 87.19 226 CYS A CA 1
ATOM 1711 C C . CYS A 1 226 ? 19.065 29.805 2.638 1.00 87.19 226 CYS A C 1
ATOM 1713 O O . CYS A 1 226 ? 18.438 29.938 3.691 1.00 87.19 226 CYS A O 1
ATOM 1715 N N . ALA A 1 227 ? 18.739 30.513 1.551 1.00 85.94 227 ALA A N 1
ATOM 1716 C CA . ALA A 1 227 ? 17.599 31.430 1.491 1.00 85.94 227 ALA A CA 1
ATOM 1717 C C . ALA A 1 227 ? 16.277 30.745 1.091 1.00 85.94 227 ALA A C 1
ATOM 1719 O O . ALA A 1 227 ? 15.238 31.402 1.060 1.00 85.94 227 ALA A O 1
ATOM 1720 N N . THR A 1 228 ? 16.298 29.448 0.776 1.00 85.19 228 THR A N 1
ATOM 1721 C CA . THR A 1 228 ? 15.089 28.708 0.391 1.00 85.19 228 THR A CA 1
ATOM 1722 C C . THR A 1 228 ? 14.189 28.434 1.595 1.00 85.19 228 THR A C 1
ATOM 1724 O O . THR A 1 228 ? 14.660 28.271 2.721 1.00 85.19 228 THR A O 1
ATOM 1727 N N . GLU A 1 229 ? 12.885 28.312 1.345 1.00 81.44 229 GLU A N 1
ATOM 1728 C CA . GLU A 1 229 ? 11.890 27.899 2.346 1.00 81.44 229 GLU A CA 1
ATOM 1729 C C . GLU A 1 229 ? 12.235 26.538 2.968 1.00 81.44 229 GLU A C 1
ATOM 1731 O O . GLU A 1 229 ? 12.047 26.315 4.158 1.00 81.44 229 GLU A O 1
ATOM 1736 N N . ARG A 1 230 ? 12.862 25.651 2.189 1.00 80.81 230 ARG A N 1
ATOM 1737 C CA . ARG A 1 230 ? 13.354 24.357 2.666 1.00 80.81 230 ARG A CA 1
ATOM 1738 C C . ARG A 1 230 ? 14.464 24.499 3.709 1.00 80.81 230 ARG A C 1
ATOM 1740 O O . ARG A 1 230 ? 14.378 23.899 4.777 1.00 80.81 230 ARG A O 1
ATOM 1747 N N . ALA A 1 231 ? 15.492 25.303 3.432 1.00 87.00 231 ALA A N 1
ATOM 1748 C CA . ALA A 1 231 ? 16.535 25.587 4.420 1.00 87.00 231 ALA A CA 1
ATOM 1749 C C . ALA A 1 231 ? 15.986 26.366 5.624 1.00 87.00 231 ALA A C 1
ATOM 1751 O O . ALA A 1 231 ? 16.449 26.167 6.745 1.00 87.00 231 ALA A O 1
ATOM 1752 N N . ALA A 1 232 ? 14.976 27.218 5.421 1.00 86.19 232 ALA A N 1
ATOM 1753 C CA . ALA A 1 232 ? 14.238 27.831 6.520 1.00 86.19 232 ALA A CA 1
ATOM 1754 C C . ALA A 1 232 ? 13.544 26.770 7.394 1.00 86.19 232 ALA A C 1
ATOM 1756 O O . ALA A 1 232 ? 13.751 26.789 8.600 1.00 86.19 232 ALA A O 1
ATOM 1757 N N . SER A 1 233 ? 12.851 25.789 6.803 1.00 83.00 233 SER A N 1
ATOM 1758 C CA . SER A 1 233 ? 12.193 24.695 7.531 1.00 83.00 233 SER A CA 1
ATOM 1759 C C . SER A 1 233 ? 13.163 23.846 8.355 1.00 83.00 233 SER A C 1
ATOM 1761 O O . SER A 1 233 ? 12.851 23.509 9.490 1.00 83.00 233 SER A O 1
ATOM 1763 N N . MET A 1 234 ? 14.351 23.534 7.829 1.00 88.19 234 MET A N 1
ATOM 1764 C CA . MET A 1 234 ? 15.385 22.820 8.594 1.00 88.19 234 MET A CA 1
ATOM 1765 C C . MET A 1 234 ? 15.958 23.676 9.724 1.00 88.19 234 MET A C 1
ATOM 1767 O O . MET A 1 234 ? 16.192 23.175 10.820 1.00 88.19 234 MET A O 1
ATOM 1771 N N . ARG A 1 235 ? 16.149 24.981 9.487 1.00 90.44 235 ARG A N 1
ATOM 1772 C CA . ARG A 1 235 ? 16.618 25.907 10.525 1.00 90.44 235 ARG A CA 1
ATOM 1773 C C . ARG A 1 235 ? 15.635 26.077 11.674 1.00 90.44 235 ARG A C 1
ATOM 1775 O O . ARG A 1 235 ? 16.092 26.388 12.758 1.00 90.44 235 ARG A O 1
ATOM 1782 N N . ARG A 1 236 ? 14.339 25.808 11.491 1.00 87.94 236 ARG A N 1
ATOM 1783 C CA . ARG A 1 236 ? 13.361 25.803 12.598 1.00 87.94 236 ARG A CA 1
ATOM 1784 C C . ARG A 1 236 ? 13.618 24.712 13.639 1.00 87.94 236 ARG A C 1
ATOM 1786 O O . ARG A 1 236 ? 13.090 24.775 14.743 1.00 87.94 236 ARG A O 1
ATOM 1793 N N . ALA A 1 237 ? 14.457 23.723 13.325 1.00 89.69 237 ALA A N 1
ATOM 1794 C CA . ALA A 1 237 ? 14.957 22.793 14.332 1.00 89.69 237 ALA A CA 1
ATOM 1795 C C . ALA A 1 237 ? 15.975 23.435 15.287 1.00 89.69 237 ALA A C 1
ATOM 1797 O O . ALA A 1 237 ? 16.439 22.765 16.204 1.00 89.69 237 ALA A O 1
ATOM 1798 N N . ASP A 1 238 ? 16.321 24.715 15.124 1.00 92.12 238 ASP A N 1
ATOM 1799 C CA . ASP A 1 238 ? 17.246 25.444 15.988 1.00 92.12 238 ASP A CA 1
ATOM 1800 C C . ASP A 1 238 ? 16.835 25.405 17.463 1.00 92.12 238 ASP A C 1
ATOM 1802 O O . ASP A 1 238 ? 17.655 25.085 18.326 1.00 92.12 238 ASP A O 1
ATOM 1806 N N . VAL A 1 239 ? 15.561 25.638 17.765 1.00 88.69 239 VAL A N 1
ATOM 1807 C CA . VAL A 1 239 ? 15.026 25.584 19.130 1.00 88.69 239 VAL A CA 1
ATOM 1808 C C . VAL A 1 239 ? 15.100 24.167 19.687 1.00 88.69 239 VAL A C 1
ATOM 1810 O O . VAL A 1 239 ? 15.609 23.973 20.793 1.00 88.69 239 VAL A O 1
ATOM 1813 N N . PHE A 1 240 ? 14.643 23.176 18.915 1.00 88.44 240 PHE A N 1
ATOM 1814 C CA . PHE A 1 240 ? 14.698 21.758 19.285 1.00 88.44 240 PHE A CA 1
ATOM 1815 C C . PHE A 1 240 ? 16.145 21.316 19.580 1.00 88.44 240 PHE A C 1
ATOM 1817 O O . PHE A 1 240 ? 16.446 20.686 20.599 1.00 88.44 240 PHE A O 1
ATOM 1824 N N . CYS A 1 241 ? 17.079 21.764 18.747 1.00 93.19 241 CYS A N 1
ATOM 1825 C CA . CYS A 1 241 ? 18.498 21.472 18.865 1.00 93.19 241 CYS A CA 1
ATOM 1826 C C . CYS A 1 241 ? 19.237 22.333 19.904 1.00 93.19 241 CYS A C 1
ATOM 1828 O O . CYS A 1 241 ? 20.438 22.145 20.118 1.00 93.19 241 CYS A O 1
ATOM 1830 N N . GLY A 1 242 ? 18.539 23.225 20.613 1.00 92.06 242 GLY A N 1
ATOM 1831 C CA . GLY A 1 242 ? 19.089 24.012 21.714 1.00 92.06 242 GLY A CA 1
ATOM 1832 C C . GLY A 1 242 ? 20.017 25.137 21.260 1.00 92.06 242 GLY A C 1
ATOM 1833 O O . GLY A 1 242 ? 21.040 25.386 21.897 1.00 92.06 242 GLY A O 1
ATOM 1834 N N . CYS A 1 243 ? 19.706 25.798 20.148 1.00 94.00 243 CYS A N 1
ATOM 1835 C CA . CYS A 1 243 ? 20.465 26.941 19.660 1.00 94.00 243 CYS A CA 1
ATOM 1836 C C . CYS A 1 243 ? 20.288 28.184 20.560 1.00 94.00 243 CYS A C 1
ATOM 1838 O O . CYS A 1 243 ? 19.159 28.587 20.853 1.00 94.00 243 CYS A O 1
ATOM 1840 N N . PRO A 1 244 ? 21.380 28.839 21.000 1.00 90.00 244 PRO A N 1
ATOM 1841 C CA . PRO A 1 244 ? 21.325 30.066 21.790 1.00 90.00 244 PRO A CA 1
ATOM 1842 C C . PRO A 1 244 ? 20.532 31.186 21.103 1.00 90.00 244 PRO A C 1
ATOM 1844 O O . PRO A 1 244 ? 20.864 31.627 20.007 1.00 90.00 244 PRO A O 1
ATOM 1847 N N . GLY A 1 245 ? 19.500 31.690 21.784 1.00 86.81 245 GLY A N 1
ATOM 1848 C CA . GLY A 1 245 ? 18.698 32.821 21.306 1.00 86.81 245 GLY A CA 1
ATOM 1849 C C . GLY A 1 245 ? 17.673 32.482 20.221 1.00 86.81 245 GLY A C 1
ATOM 1850 O O . GLY A 1 245 ? 16.936 33.383 19.826 1.00 86.81 245 GLY A O 1
ATOM 1851 N N . ALA A 1 246 ? 17.596 31.223 19.780 1.00 88.19 246 ALA A N 1
ATOM 1852 C CA . ALA A 1 246 ? 16.492 30.740 18.963 1.00 88.19 246 ALA A CA 1
ATOM 1853 C C . ALA A 1 246 ? 15.194 30.745 19.784 1.00 88.19 246 ALA A C 1
ATOM 1855 O O . ALA A 1 246 ? 15.186 30.354 20.956 1.00 88.19 246 ALA A O 1
ATOM 1856 N N . THR A 1 247 ? 14.105 31.203 19.173 1.00 86.75 247 THR A N 1
ATOM 1857 C CA . THR A 1 247 ? 12.761 31.184 19.758 1.00 86.75 247 THR A CA 1
ATOM 1858 C C . THR A 1 247 ? 11.815 30.533 18.768 1.00 86.75 247 THR A C 1
ATOM 1860 O O . THR A 1 247 ? 11.807 30.938 17.611 1.00 86.75 247 THR A O 1
ATOM 1863 N N . ALA A 1 248 ? 11.022 29.563 19.212 1.00 85.00 248 ALA A N 1
ATOM 1864 C CA . ALA A 1 248 ? 9.994 28.969 18.374 1.00 85.00 248 ALA A CA 1
ATOM 1865 C C . ALA A 1 248 ? 8.812 29.926 18.289 1.00 85.00 248 ALA A C 1
ATOM 1867 O O . ALA A 1 248 ? 8.469 30.589 19.275 1.00 85.00 248 ALA A O 1
ATOM 1868 N N . ASP A 1 249 ? 8.169 29.952 17.128 1.00 83.19 249 ASP A N 1
ATOM 1869 C CA . ASP A 1 249 ? 6.911 30.674 16.948 1.00 83.19 249 ASP A CA 1
ATOM 1870 C C . ASP A 1 249 ? 5.813 30.063 17.827 1.00 83.19 249 ASP A C 1
ATOM 1872 O O . ASP A 1 249 ? 4.947 30.767 18.350 1.00 83.19 249 ASP A O 1
ATOM 1876 N N . CYS A 1 250 ? 5.925 28.753 18.066 1.00 86.50 250 CYS A N 1
ATOM 1877 C CA . CYS A 1 250 ? 5.063 28.001 18.947 1.00 86.50 250 CYS A CA 1
ATOM 1878 C C . CYS A 1 250 ? 5.840 27.217 19.997 1.00 86.50 250 CYS A C 1
ATOM 1880 O O . CYS A 1 250 ? 6.594 26.300 19.682 1.00 86.50 250 CYS A O 1
ATOM 1882 N N . TYR A 1 251 ? 5.586 27.525 21.264 1.00 88.69 251 TYR A N 1
ATOM 1883 C CA . TYR A 1 251 ? 5.920 26.631 22.364 1.00 88.69 251 TYR A CA 1
ATOM 1884 C C . TYR A 1 251 ? 4.650 26.028 22.914 1.00 88.69 251 TYR A C 1
ATOM 1886 O O . TYR A 1 251 ? 3.620 26.705 22.991 1.00 88.69 251 TYR A O 1
ATOM 1894 N N . MET A 1 252 ? 4.745 24.777 23.362 1.00 89.62 252 MET A N 1
ATOM 1895 C CA . MET A 1 252 ? 3.604 24.177 24.027 1.00 89.62 252 MET A CA 1
ATOM 1896 C C . MET A 1 252 ? 3.304 24.902 25.338 1.00 89.62 252 MET A C 1
ATOM 1898 O O . MET A 1 252 ? 2.145 25.171 25.622 1.00 89.62 252 MET A O 1
ATOM 1902 N N . CYS A 1 253 ? 4.317 25.302 26.111 1.00 91.19 253 CYS A N 1
ATOM 1903 C CA . CYS A 1 253 ? 4.098 26.057 27.341 1.00 91.19 253 CYS A CA 1
ATOM 1904 C C . CYS A 1 253 ? 4.121 27.575 27.115 1.00 91.19 253 CYS A C 1
ATOM 1906 O O . CYS A 1 253 ? 4.960 28.114 26.393 1.00 91.19 253 CYS A O 1
ATOM 1908 N N . SER A 1 254 ? 3.254 28.287 27.838 1.00 87.81 254 SER A N 1
ATOM 1909 C CA . SER A 1 254 ? 3.148 29.754 27.807 1.00 87.81 254 SER A CA 1
ATOM 1910 C C . SER A 1 254 ? 4.385 30.499 28.337 1.00 87.81 254 SER A C 1
ATOM 1912 O O . SER A 1 254 ? 4.509 31.705 28.129 1.00 87.81 254 SER A O 1
ATOM 1914 N N . ASP A 1 255 ? 5.327 29.805 28.986 1.00 88.00 255 ASP A N 1
ATOM 1915 C CA . ASP A 1 255 ? 6.632 30.353 29.381 1.00 88.00 255 ASP A CA 1
ATOM 1916 C C . ASP A 1 255 ? 7.683 30.341 28.262 1.00 88.00 255 ASP A C 1
ATOM 1918 O O . ASP A 1 255 ? 8.830 30.725 28.502 1.00 88.00 255 ASP A O 1
ATOM 1922 N N . GLY A 1 256 ? 7.302 29.927 27.050 1.00 87.31 256 GLY A N 1
ATOM 1923 C CA . GLY A 1 256 ? 8.217 29.815 25.919 1.00 87.31 256 GLY A CA 1
ATOM 1924 C C . GLY A 1 256 ? 9.137 28.598 26.023 1.00 87.31 256 GLY A C 1
ATOM 1925 O O . GLY A 1 256 ? 10.283 28.657 25.582 1.00 87.31 256 GLY A O 1
ATOM 1926 N N . THR A 1 257 ? 8.683 27.516 26.666 1.00 87.62 257 THR A N 1
ATOM 1927 C CA . THR A 1 257 ? 9.448 26.269 26.800 1.00 87.62 257 THR A CA 1
ATOM 1928 C C . THR A 1 257 ? 8.613 25.030 26.458 1.00 87.62 257 THR A C 1
ATOM 1930 O O . THR A 1 257 ? 7.389 25.078 26.409 1.00 87.62 257 THR A O 1
ATOM 1933 N N . ASN A 1 258 ? 9.281 23.886 26.273 1.00 87.31 258 ASN A N 1
ATOM 1934 C CA . ASN A 1 258 ? 8.655 22.554 26.213 1.00 87.31 258 ASN A CA 1
ATOM 1935 C C . ASN A 1 258 ? 9.006 21.733 27.470 1.00 87.31 258 ASN A C 1
ATOM 1937 O O . ASN A 1 258 ? 9.321 20.538 27.407 1.00 87.31 258 ASN A O 1
ATOM 1941 N N . ASN A 1 259 ? 9.024 22.391 28.634 1.00 88.69 259 ASN A N 1
ATOM 1942 C CA . ASN A 1 259 ? 9.274 21.743 29.921 1.00 88.69 259 ASN A CA 1
ATOM 1943 C C . ASN A 1 259 ? 7.983 21.130 30.467 1.00 88.69 259 ASN A C 1
ATOM 1945 O O . ASN A 1 259 ? 7.248 21.734 31.250 1.00 88.69 259 ASN A O 1
ATOM 1949 N N . LEU A 1 260 ? 7.723 19.899 30.040 1.00 91.00 260 LEU A N 1
ATOM 1950 C CA . LEU A 1 260 ? 6.499 19.169 30.354 1.00 91.00 260 LEU A CA 1
ATOM 1951 C C . LEU A 1 260 ? 6.681 18.346 31.624 1.00 91.00 260 LEU A C 1
ATOM 1953 O O . LEU A 1 260 ? 7.669 17.625 31.762 1.00 91.00 260 LEU A O 1
ATOM 1957 N N . ALA A 1 261 ? 5.716 18.403 32.543 1.00 91.50 261 ALA A N 1
ATOM 1958 C CA . ALA A 1 261 ? 5.703 17.507 33.698 1.00 91.50 261 ALA A CA 1
ATOM 1959 C C . ALA A 1 261 ? 5.341 16.062 33.315 1.00 91.50 261 ALA A C 1
ATOM 1961 O O . ALA A 1 261 ? 5.683 15.140 34.052 1.00 91.50 261 ALA A O 1
ATOM 1962 N N . ASN A 1 262 ? 4.653 15.859 32.184 1.00 92.62 262 ASN A N 1
ATOM 1963 C CA . ASN A 1 262 ? 4.211 14.548 31.705 1.00 92.62 262 ASN A CA 1
ATOM 1964 C C . ASN A 1 262 ? 4.569 14.345 30.217 1.00 92.62 262 ASN A C 1
ATOM 1966 O O . ASN A 1 262 ? 3.663 14.235 29.393 1.00 92.62 262 ASN A O 1
ATOM 1970 N N . PRO A 1 263 ? 5.863 14.311 29.850 1.00 92.50 263 PRO A N 1
ATOM 1971 C CA . PRO A 1 263 ? 6.288 14.219 28.450 1.00 92.50 263 PRO A CA 1
ATOM 1972 C C . PRO A 1 263 ? 5.808 12.934 27.758 1.00 92.50 263 PRO A C 1
ATOM 1974 O O . PRO A 1 263 ? 5.445 12.980 26.591 1.00 92.50 263 PRO A O 1
ATOM 1977 N N . ASP A 1 264 ? 5.716 11.819 28.484 1.00 93.00 264 ASP A N 1
ATOM 1978 C CA . ASP A 1 264 ? 5.357 10.510 27.913 1.00 93.00 264 ASP A CA 1
ATOM 1979 C C . ASP A 1 264 ? 3.837 10.262 27.869 1.00 93.00 264 ASP A C 1
ATOM 1981 O O . ASP A 1 264 ? 3.379 9.156 27.583 1.00 93.00 264 ASP A O 1
ATOM 1985 N N . ARG A 1 265 ? 3.020 11.260 28.231 1.00 92.06 265 ARG A N 1
ATOM 1986 C CA . ARG A 1 265 ? 1.563 11.105 28.250 1.00 92.06 265 ARG A CA 1
ATOM 1987 C C . ARG A 1 265 ? 1.023 11.167 26.824 1.00 92.06 265 ARG A C 1
ATOM 1989 O O . ARG A 1 265 ? 1.361 12.086 26.094 1.00 92.06 265 ARG A O 1
ATOM 1996 N N . LEU A 1 266 ? 0.175 10.215 26.451 1.00 90.19 266 LEU A N 1
ATOM 1997 C CA . LEU A 1 266 ? -0.427 10.167 25.119 1.00 90.19 266 LEU A CA 1
ATOM 1998 C C . LEU A 1 266 ? -1.528 11.213 24.969 1.00 90.19 266 LEU A C 1
ATOM 2000 O O . LEU A 1 266 ? -2.446 11.265 25.786 1.00 90.19 266 LEU A O 1
ATOM 2004 N N . VAL A 1 267 ? -1.446 12.004 23.908 1.00 90.38 267 VAL A N 1
ATOM 2005 C CA . VAL A 1 267 ? -2.488 12.917 23.447 1.00 90.38 267 VAL A CA 1
ATOM 2006 C C . VAL A 1 267 ? -3.332 12.156 22.415 1.00 90.38 267 VAL A C 1
ATOM 2008 O O . VAL A 1 267 ? -2.772 11.632 21.447 1.00 90.38 267 VAL A O 1
ATOM 2011 N N . PRO A 1 268 ? -4.659 12.033 22.607 1.00 84.81 268 PRO A N 1
ATOM 2012 C CA . PRO A 1 268 ? -5.534 11.355 21.660 1.00 84.81 268 PRO A CA 1
ATOM 2013 C C . PRO A 1 268 ? -5.674 12.233 20.411 1.00 84.81 268 PRO A C 1
ATOM 2015 O O . PRO A 1 268 ? -6.556 13.082 20.328 1.00 84.81 268 PRO A O 1
ATOM 2018 N N . PHE A 1 269 ? -4.762 12.073 19.454 1.00 70.31 269 PHE A N 1
ATOM 2019 C CA . PHE A 1 269 ? -4.755 12.866 18.231 1.00 70.31 269 PHE A CA 1
ATOM 2020 C C . PHE A 1 269 ? -5.591 12.176 17.151 1.00 70.31 269 PHE A C 1
ATOM 2022 O O . PHE A 1 269 ? -5.303 11.051 16.744 1.00 70.31 269 PHE A O 1
ATOM 2029 N N . PHE A 1 270 ? -6.641 12.847 16.679 1.00 53.41 270 PHE A N 1
ATOM 2030 C CA . PHE A 1 270 ? -7.495 12.322 15.618 1.00 53.41 270 PHE A CA 1
ATOM 2031 C C . PHE A 1 270 ? -6.956 12.768 14.256 1.00 53.41 270 PHE A C 1
ATOM 2033 O O . PHE A 1 270 ? -7.108 13.927 13.889 1.00 53.41 270 PHE A O 1
ATOM 2040 N N . ALA A 1 271 ? -6.281 11.850 13.559 1.00 50.41 271 ALA A N 1
ATOM 2041 C CA . ALA A 1 271 ? -6.114 11.705 12.103 1.00 50.41 271 ALA A CA 1
ATOM 2042 C C . ALA A 1 271 ? -6.190 12.948 11.174 1.00 50.41 271 ALA A C 1
ATOM 2044 O O . ALA A 1 271 ? -6.594 12.819 10.020 1.00 50.41 271 ALA A O 1
ATOM 2045 N N . PHE A 1 272 ? -5.763 14.145 11.587 1.00 42.94 272 PHE A N 1
ATOM 2046 C CA . PHE A 1 272 ? -5.771 15.314 10.693 1.00 42.94 272 PHE A CA 1
ATOM 2047 C C . PHE A 1 272 ? -4.689 15.217 9.596 1.00 42.94 272 PHE A C 1
ATOM 2049 O O . PHE A 1 272 ? -4.748 15.924 8.595 1.00 42.94 272 PHE A O 1
ATOM 2056 N N . LEU A 1 273 ? -3.729 14.295 9.748 1.00 40.06 273 LEU A N 1
ATOM 2057 C CA . LEU A 1 273 ? -2.608 14.073 8.825 1.00 40.06 273 LEU A CA 1
ATOM 2058 C C . LEU A 1 273 ? -2.621 12.688 8.148 1.00 40.06 273 LEU A C 1
ATOM 2060 O O . LEU A 1 273 ? -1.607 12.263 7.605 1.00 40.06 273 LEU A O 1
ATOM 2064 N N . GLY A 1 274 ? -3.751 11.969 8.172 1.00 42.69 274 GLY A N 1
ATOM 2065 C CA . GLY A 1 274 ? -3.893 10.676 7.480 1.00 42.69 274 GLY A CA 1
ATOM 2066 C C . GLY A 1 274 ? -3.115 9.506 8.097 1.00 42.69 274 GLY A C 1
ATOM 2067 O O . GLY A 1 274 ? -3.130 8.418 7.536 1.00 42.69 274 GLY A O 1
ATOM 2068 N N . ASN A 1 275 ? -2.474 9.719 9.250 1.00 46.84 275 ASN A N 1
ATOM 2069 C CA . ASN A 1 275 ? -1.872 8.680 10.075 1.00 46.84 275 ASN A CA 1
ATOM 2070 C C . ASN A 1 275 ? -2.466 8.772 11.487 1.00 46.84 275 ASN A C 1
ATOM 2072 O O . ASN A 1 275 ? -2.326 9.784 12.177 1.00 46.84 275 ASN A O 1
ATOM 2076 N N . SER A 1 276 ? -3.166 7.723 11.898 1.00 49.62 276 SER A N 1
ATOM 2077 C CA . SER A 1 276 ? -3.814 7.565 13.198 1.00 49.62 276 SER A CA 1
ATOM 2078 C C . SER A 1 276 ? -2.803 7.044 14.224 1.00 49.62 276 SER A C 1
ATOM 2080 O O . SER A 1 276 ? -2.798 5.870 14.579 1.00 49.62 276 SER A O 1
ATOM 2082 N N . PHE A 1 277 ? -1.919 7.922 14.701 1.00 57.94 277 PHE A N 1
ATOM 2083 C CA . PHE A 1 277 ? -1.062 7.619 15.847 1.00 57.94 277 PHE A CA 1
ATOM 2084 C C . PHE A 1 277 ? -1.403 8.538 17.018 1.00 57.94 277 PHE A C 1
ATOM 2086 O O . PHE A 1 277 ? -1.450 9.760 16.881 1.00 57.94 277 PHE A O 1
ATOM 2093 N N . SER A 1 278 ? -1.615 7.944 18.191 1.00 71.81 278 SER A N 1
ATOM 2094 C CA . SER A 1 278 ? -1.529 8.659 19.461 1.00 71.81 278 SER A CA 1
ATOM 2095 C C . SER A 1 278 ? -0.087 9.143 19.639 1.00 71.81 278 SER A C 1
ATOM 2097 O O . SER A 1 278 ? 0.813 8.311 19.749 1.00 71.81 278 SER A O 1
ATOM 2099 N N . ALA A 1 279 ? 0.137 10.456 19.659 1.00 85.44 279 ALA A N 1
ATOM 2100 C CA . ALA A 1 279 ? 1.452 11.034 19.929 1.00 85.44 279 ALA A CA 1
ATOM 2101 C C . ALA A 1 279 ? 1.629 11.258 21.434 1.00 85.44 279 ALA A C 1
ATOM 2103 O O . ALA A 1 279 ? 0.677 11.591 22.144 1.00 85.44 279 ALA A O 1
ATOM 2104 N N . THR A 1 280 ? 2.844 11.110 21.944 1.00 90.44 280 THR A N 1
ATOM 2105 C CA . THR A 1 280 ? 3.168 11.565 23.299 1.00 90.44 280 THR A CA 1
ATOM 2106 C C . THR A 1 280 ? 3.204 13.094 23.357 1.00 90.44 280 THR A C 1
ATOM 2108 O O . THR A 1 280 ? 3.446 13.778 22.366 1.00 90.44 280 THR A O 1
ATOM 2111 N N . CYS A 1 281 ? 3.000 13.663 24.540 1.00 92.56 281 CYS A N 1
ATOM 2112 C CA . CYS A 1 281 ? 3.136 15.092 24.798 1.00 92.56 281 CYS A CA 1
ATOM 2113 C C . CYS A 1 281 ? 4.502 15.648 24.355 1.00 92.56 281 CYS A C 1
ATOM 2115 O O . CYS A 1 281 ? 4.582 16.796 23.923 1.00 92.56 281 CYS A O 1
ATOM 2117 N N . ARG A 1 282 ? 5.574 14.850 24.466 1.00 91.12 282 ARG A N 1
ATOM 2118 C CA . ARG A 1 282 ? 6.912 15.192 23.970 1.00 91.12 282 ARG A CA 1
ATOM 2119 C C . ARG A 1 282 ? 6.928 15.265 22.449 1.00 91.12 282 ARG A C 1
ATOM 2121 O O . ARG A 1 282 ? 7.293 16.308 21.927 1.00 91.12 282 ARG A O 1
ATOM 2128 N N . GLU A 1 283 ? 6.486 14.208 21.773 1.00 87.94 283 GLU A N 1
ATOM 2129 C CA . GLU A 1 283 ? 6.424 14.165 20.305 1.00 87.94 283 GLU A CA 1
ATOM 2130 C C . GLU A 1 283 ? 5.578 15.312 19.750 1.00 87.94 283 GLU A C 1
ATOM 2132 O O . GLU A 1 283 ? 5.981 15.964 18.792 1.00 87.94 283 GLU A O 1
ATOM 2137 N N . LEU A 1 284 ? 4.445 15.615 20.391 1.00 88.25 284 LEU A N 1
ATOM 2138 C CA . LEU A 1 284 ? 3.590 16.735 20.016 1.00 88.25 284 LEU A CA 1
ATOM 2139 C C . LEU A 1 284 ? 4.316 18.078 20.177 1.00 88.25 284 LEU A C 1
ATOM 2141 O O . LEU A 1 284 ? 4.338 18.885 19.251 1.00 88.25 284 LEU A O 1
ATOM 2145 N N . ALA A 1 285 ? 4.934 18.319 21.335 1.00 89.06 285 ALA A N 1
ATOM 2146 C CA . ALA A 1 285 ? 5.669 19.556 21.583 1.00 89.06 285 ALA A CA 1
ATOM 2147 C C . ALA A 1 285 ? 6.830 19.738 20.598 1.00 89.06 285 ALA A C 1
ATOM 2149 O O . ALA A 1 285 ? 7.030 20.834 20.076 1.00 89.06 285 ALA A O 1
ATOM 2150 N N . ASP A 1 286 ? 7.566 18.665 20.321 1.00 85.50 286 ASP A N 1
ATOM 2151 C CA . ASP A 1 286 ? 8.700 18.675 19.404 1.00 85.50 286 ASP A CA 1
ATOM 2152 C C . ASP A 1 286 ? 8.229 18.912 17.960 1.00 85.50 286 ASP A C 1
ATOM 2154 O O . ASP A 1 286 ? 8.789 19.763 17.270 1.00 85.50 286 ASP A O 1
ATOM 2158 N N . PHE A 1 287 ? 7.137 18.264 17.535 1.00 84.00 287 PHE A N 1
ATOM 2159 C CA . PHE A 1 287 ? 6.531 18.454 16.214 1.00 84.00 287 PHE A CA 1
ATOM 2160 C C . PHE A 1 287 ? 6.121 19.911 15.963 1.00 84.00 287 PHE A C 1
ATOM 2162 O O . PHE A 1 287 ? 6.477 20.494 14.941 1.00 84.00 287 PHE A O 1
ATOM 2169 N N . TYR A 1 288 ? 5.417 20.537 16.907 1.00 82.25 288 TYR A N 1
ATOM 2170 C CA . TYR A 1 288 ? 4.932 21.910 16.730 1.00 82.25 288 TYR A CA 1
ATOM 2171 C C . TYR A 1 288 ? 5.988 22.989 16.955 1.00 82.25 288 TYR A C 1
ATOM 2173 O O . TYR A 1 288 ? 5.805 24.117 16.510 1.00 82.25 288 TYR A O 1
ATOM 2181 N N . THR A 1 289 ? 7.117 22.645 17.575 1.00 83.50 289 THR A N 1
ATOM 2182 C CA . THR A 1 289 ? 8.290 23.533 17.609 1.00 83.50 289 THR A CA 1
ATOM 2183 C C . THR A 1 289 ? 8.887 23.711 16.208 1.00 83.50 289 THR A C 1
ATOM 2185 O O . THR A 1 289 ? 9.539 24.714 15.937 1.00 83.50 289 THR A O 1
ATOM 2188 N N . LEU A 1 290 ? 8.660 22.745 15.313 1.00 79.00 290 LEU A N 1
ATOM 2189 C CA . LEU A 1 290 ? 9.236 22.712 13.968 1.00 79.00 290 LEU A CA 1
ATOM 2190 C C . LEU A 1 290 ? 8.299 23.233 12.883 1.00 79.00 290 LEU A C 1
ATOM 2192 O O . LEU A 1 290 ? 8.774 23.584 11.802 1.00 79.00 290 LEU A O 1
ATOM 2196 N N . TYR A 1 291 ? 6.988 23.233 13.128 1.00 75.88 291 TYR A N 1
ATOM 2197 C CA . TYR A 1 291 ? 6.003 23.588 12.113 1.00 75.88 291 TYR A CA 1
ATOM 2198 C C . TYR A 1 291 ? 5.740 25.093 12.083 1.00 75.88 291 TYR A C 1
ATOM 2200 O O . TYR A 1 291 ? 5.544 25.728 13.116 1.00 75.88 291 TYR A O 1
ATOM 2208 N N . ASP A 1 292 ? 5.722 25.645 10.871 1.00 64.38 292 ASP A N 1
ATOM 2209 C CA . ASP A 1 292 ? 5.371 27.040 10.631 1.00 64.38 292 ASP A CA 1
ATOM 2210 C C . ASP A 1 292 ? 3.883 27.269 10.901 1.00 64.38 292 ASP A C 1
ATOM 2212 O O . ASP A 1 292 ? 3.035 26.546 10.373 1.00 64.38 292 ASP A O 1
ATOM 2216 N N . ILE A 1 293 ? 3.575 28.279 11.706 1.00 61.12 293 ILE A N 1
ATOM 2217 C CA . ILE A 1 293 ? 2.207 28.728 11.981 1.00 61.12 293 ILE A CA 1
ATOM 2218 C C . ILE A 1 293 ? 1.756 29.845 11.032 1.00 61.12 293 ILE A C 1
ATOM 2220 O O . ILE A 1 293 ? 0.648 30.353 11.182 1.00 61.12 293 ILE A O 1
ATOM 2224 N N . ASP A 1 294 ? 2.581 30.224 10.049 1.00 61.22 294 ASP A N 1
ATOM 2225 C CA . ASP A 1 294 ? 2.229 31.230 9.042 1.00 61.22 294 ASP A CA 1
ATOM 2226 C C . ASP A 1 294 ? 1.116 30.776 8.075 1.00 61.22 294 ASP A C 1
ATOM 2228 O O . ASP A 1 294 ? 0.725 31.558 7.207 1.00 61.22 294 ASP A O 1
ATOM 2232 N N . ASP A 1 295 ? 0.565 29.560 8.215 1.00 61.38 295 ASP A N 1
ATOM 2233 C CA . ASP A 1 295 ? -0.702 29.199 7.571 1.00 61.38 295 ASP A CA 1
ATOM 2234 C C . ASP A 1 295 ? -1.871 29.882 8.317 1.00 61.38 295 ASP A C 1
ATOM 2236 O O . ASP A 1 295 ? -2.260 29.451 9.408 1.00 61.38 295 ASP A O 1
ATOM 2240 N N . PRO A 1 296 ? -2.451 30.967 7.762 1.00 61.31 296 PRO A N 1
ATOM 2241 C CA . PRO A 1 296 ? -3.454 31.771 8.454 1.00 61.31 296 PRO A CA 1
ATOM 2242 C C . PRO A 1 296 ? -4.770 31.021 8.700 1.00 61.31 296 PRO A C 1
ATOM 2244 O O . PRO A 1 296 ? -5.607 31.516 9.458 1.00 61.31 296 PRO A O 1
ATOM 2247 N N . ASP A 1 297 ? -4.975 29.865 8.061 1.00 58.41 297 ASP A N 1
ATOM 2248 C CA . ASP A 1 297 ? -6.232 29.125 8.128 1.00 58.41 297 ASP A CA 1
ATOM 2249 C C . ASP A 1 297 ? -6.323 28.205 9.363 1.00 58.41 297 ASP A C 1
ATOM 2251 O O . ASP A 1 297 ? -7.424 27.781 9.725 1.00 58.41 297 ASP A O 1
ATOM 2255 N N . PHE A 1 298 ? -5.214 27.960 10.076 1.00 57.81 298 PHE A N 1
ATOM 2256 C CA . PHE A 1 298 ? -5.202 27.225 11.345 1.00 57.81 298 PHE A CA 1
ATOM 2257 C C . PHE A 1 298 ? -4.225 27.861 12.340 1.00 57.81 298 PHE A C 1
ATOM 2259 O O . PHE A 1 298 ? -3.015 27.730 12.187 1.00 57.81 298 PHE A O 1
ATOM 2266 N N . SER A 1 299 ? -4.725 28.459 13.432 1.00 66.00 299 SER A N 1
ATOM 2267 C CA . SER A 1 299 ? -3.879 28.794 14.588 1.00 66.00 299 SER A CA 1
ATOM 2268 C C . SER A 1 299 ? -3.496 27.513 15.340 1.00 66.00 299 SER A C 1
ATOM 2270 O O . SER A 1 299 ? -3.955 27.222 16.443 1.00 66.00 299 SER A O 1
ATOM 2272 N N . THR A 1 300 ? -2.640 26.705 14.719 1.00 74.62 300 THR A N 1
ATOM 2273 C CA . THR A 1 300 ? -2.081 25.465 15.271 1.00 74.62 300 THR A CA 1
ATOM 2274 C C . THR A 1 300 ? -1.489 25.687 16.661 1.00 74.62 300 THR A C 1
ATOM 2276 O O . THR A 1 300 ? -1.618 24.819 17.519 1.00 74.62 300 THR A O 1
ATOM 2279 N N . CYS A 1 301 ? -0.972 26.884 16.953 1.00 81.31 301 CYS A N 1
ATOM 2280 C CA . CYS A 1 301 ? -0.546 27.235 18.303 1.00 81.31 301 CYS A CA 1
ATOM 2281 C C . CYS A 1 301 ? -1.635 27.233 19.362 1.00 81.31 301 CYS A C 1
ATOM 2283 O O . CYS A 1 301 ? -1.373 26.766 20.466 1.00 81.31 301 CYS A O 1
ATOM 2285 N N . ASP A 1 302 ? -2.836 27.723 19.066 1.00 80.31 302 ASP A N 1
ATOM 2286 C CA . ASP A 1 302 ? -3.911 27.727 20.060 1.00 80.31 302 ASP A CA 1
ATOM 2287 C C . ASP A 1 302 ? -4.319 26.287 20.399 1.00 80.31 302 ASP A C 1
ATOM 2289 O O . ASP A 1 302 ? -4.589 25.960 21.557 1.00 80.31 302 ASP A O 1
ATOM 2293 N N . PHE A 1 303 ? -4.290 25.400 19.397 1.00 79.69 303 PHE A N 1
ATOM 2294 C CA . PHE A 1 303 ? -4.527 23.972 19.586 1.00 79.69 303 PHE A CA 1
ATOM 2295 C C . PHE A 1 303 ? -3.436 23.321 20.453 1.00 79.69 303 PHE A C 1
ATOM 2297 O O . PHE A 1 303 ? -3.737 22.597 21.395 1.00 79.69 303 PHE A O 1
ATOM 2304 N N . VAL A 1 304 ? -2.161 23.609 20.200 1.00 82.62 304 VAL A N 1
ATOM 2305 C CA . VAL A 1 304 ? -1.044 23.054 20.987 1.00 82.62 304 VAL A CA 1
ATOM 2306 C C . VAL A 1 304 ? -1.032 23.599 22.410 1.00 82.62 304 VAL A C 1
ATOM 2308 O O . VAL A 1 304 ? -0.803 22.868 23.373 1.00 82.62 304 VAL A O 1
ATOM 2311 N N . GLN A 1 305 ? -1.320 24.887 22.568 1.00 82.31 305 GLN A N 1
ATOM 2312 C CA . GLN A 1 305 ? -1.409 25.519 23.877 1.00 82.31 305 GLN A CA 1
ATOM 2313 C C . GLN A 1 305 ? -2.598 24.996 24.684 1.00 82.31 305 GLN A C 1
ATOM 2315 O O . GLN A 1 305 ? -2.508 24.936 25.910 1.00 82.31 305 GLN A O 1
ATOM 2320 N N . MET A 1 306 ? -3.679 24.548 24.041 1.00 82.69 306 MET A N 1
ATOM 2321 C CA . MET A 1 306 ? -4.740 23.811 24.729 1.00 82.69 306 MET A CA 1
ATOM 2322 C C . MET A 1 306 ? -4.199 22.512 25.356 1.00 82.69 306 MET A C 1
ATOM 2324 O O . MET A 1 306 ? -4.532 22.203 26.502 1.00 82.69 306 MET A O 1
ATOM 2328 N N . GLU A 1 307 ? -3.311 21.798 24.661 1.00 89.31 307 GLU A N 1
ATOM 2329 C CA . GLU A 1 307 ? -2.711 20.544 25.142 1.00 89.31 307 GLU A CA 1
ATOM 2330 C C . GLU A 1 307 ? -1.665 20.736 26.249 1.00 89.31 307 GLU A C 1
ATOM 2332 O O . GLU A 1 307 ? -1.407 19.844 27.066 1.00 89.31 307 GLU A O 1
ATOM 2337 N N . SER A 1 308 ? -1.107 21.942 26.355 1.00 89.06 308 SER A N 1
ATOM 2338 C CA . SER A 1 308 ? -0.080 22.309 27.336 1.00 89.06 308 SER A CA 1
ATOM 2339 C C . SER A 1 308 ? -0.447 21.980 28.785 1.00 89.06 308 SER A C 1
ATOM 2341 O O . SER A 1 308 ? 0.394 21.525 29.574 1.00 89.06 308 SER A O 1
ATOM 2343 N N . ARG A 1 309 ? -1.726 22.148 29.142 1.00 87.94 309 ARG A N 1
ATOM 2344 C CA . ARG A 1 309 ? -2.233 21.872 30.488 1.00 87.94 309 ARG A CA 1
ATOM 2345 C C . ARG A 1 309 ? -2.280 20.380 30.767 1.00 87.94 309 ARG A C 1
ATOM 2347 O O . ARG A 1 309 ? -1.847 19.949 31.836 1.00 87.94 309 ARG A O 1
ATOM 2354 N N . TYR A 1 310 ? -2.746 19.595 29.797 1.00 91.06 310 TYR A N 1
ATOM 2355 C CA . TYR A 1 310 ? -2.781 18.139 29.894 1.00 91.06 310 TYR A CA 1
ATOM 2356 C C . TYR A 1 310 ? -1.370 17.553 30.014 1.00 91.06 310 TYR A C 1
ATOM 2358 O O . TYR A 1 310 ? -1.124 16.667 30.837 1.00 91.06 310 TYR A O 1
ATOM 2366 N N . CYS A 1 311 ? -0.421 18.109 29.266 1.00 93.12 311 CYS A N 1
ATOM 2367 C CA . CYS A 1 311 ? 0.982 17.714 29.296 1.00 93.12 311 CYS A CA 1
ATOM 2368 C C . CYS A 1 311 ? 1.755 18.254 30.518 1.00 93.12 311 CYS A C 1
ATOM 2370 O O . CYS A 1 311 ? 2.834 17.758 30.860 1.00 93.12 311 CYS A O 1
ATOM 2372 N N . GLY A 1 312 ? 1.172 19.198 31.262 1.00 91.31 312 GLY A N 1
ATOM 2373 C CA . GLY A 1 312 ? 1.657 19.663 32.560 1.00 91.31 312 GLY A CA 1
ATOM 2374 C C . GLY A 1 312 ? 2.770 20.707 32.482 1.00 91.31 312 GLY A C 1
ATOM 2375 O O . GLY A 1 312 ? 3.797 20.554 33.142 1.00 91.31 312 GLY A O 1
ATOM 2376 N N . CYS A 1 313 ? 2.583 21.761 31.694 1.00 89.50 313 CYS A N 1
ATOM 2377 C CA . CYS A 1 313 ? 3.466 22.927 31.695 1.00 89.50 313 CYS A CA 1
ATOM 2378 C C . CYS A 1 313 ? 3.533 23.610 33.079 1.00 89.50 313 CYS A C 1
ATOM 2380 O O . CYS A 1 313 ? 2.510 23.887 33.703 1.00 89.50 313 CYS A O 1
ATOM 2382 N N . GLN A 1 314 ? 4.747 23.883 33.581 1.00 70.00 314 GLN A N 1
ATOM 2383 C CA . GLN A 1 314 ? 4.977 24.325 34.972 1.00 70.00 314 GLN A CA 1
ATOM 2384 C C . GLN A 1 314 ? 4.562 25.776 35.270 1.00 70.00 314 GLN A C 1
ATOM 2386 O O . GLN A 1 314 ? 4.347 26.121 36.433 1.00 70.00 314 GLN A O 1
ATOM 2391 N N . ALA A 1 315 ? 4.481 26.631 34.249 1.00 62.91 315 ALA A N 1
ATOM 2392 C CA . ALA A 1 315 ? 4.257 28.066 34.415 1.00 62.91 315 ALA A CA 1
ATOM 2393 C C . ALA A 1 315 ? 2.798 28.456 34.684 1.00 62.91 315 ALA A C 1
ATOM 2395 O O . ALA A 1 315 ? 2.531 29.566 35.150 1.00 62.91 315 ALA A O 1
ATOM 2396 N N . GLU A 1 316 ? 1.851 27.547 34.458 1.00 62.16 316 GLU A N 1
ATOM 2397 C CA . GLU A 1 316 ? 0.449 27.799 34.765 1.00 62.16 316 GLU A CA 1
ATOM 2398 C C . GLU A 1 316 ? 0.193 27.462 36.235 1.00 62.16 316 GLU A C 1
ATOM 2400 O O . GLU A 1 316 ? -0.042 26.319 36.620 1.00 62.16 316 GLU A O 1
ATOM 2405 N N . THR A 1 317 ? 0.226 28.472 37.107 1.00 59.44 317 THR A N 1
ATOM 2406 C CA . THR A 1 317 ? -0.137 28.320 38.529 1.00 59.44 317 THR A CA 1
ATOM 2407 C C . THR A 1 317 ? -1.585 27.844 38.736 1.00 59.44 317 THR A C 1
ATOM 2409 O O . THR A 1 317 ? -1.953 27.474 39.851 1.00 59.44 317 THR A O 1
ATOM 2412 N N . GLU A 1 318 ? -2.375 27.779 37.661 1.00 58.19 318 GLU A N 1
ATOM 2413 C CA . GLU A 1 318 ? -3.692 27.152 37.564 1.00 58.19 318 GLU A CA 1
ATOM 2414 C C . GLU A 1 318 ? -3.656 25.872 36.700 1.00 58.19 318 GLU A C 1
ATOM 2416 O O . GLU A 1 318 ? -4.460 25.692 35.797 1.00 58.19 318 GLU A O 1
ATOM 2421 N N . THR A 1 319 ? -2.769 24.918 37.006 1.00 57.50 319 THR A N 1
ATOM 2422 C CA . THR A 1 319 ? -2.781 23.550 36.421 1.00 57.50 319 THR A CA 1
ATOM 2423 C C . THR A 1 319 ? -4.003 22.704 36.814 1.00 57.50 319 THR A C 1
ATOM 2425 O O . THR A 1 319 ? -4.046 21.497 36.563 1.00 57.50 319 THR A O 1
ATOM 2428 N N . SER A 1 320 ? -5.005 23.296 37.470 1.00 61.94 320 SER A N 1
ATOM 2429 C CA . SER A 1 320 ? -6.216 22.555 37.810 1.00 61.94 320 SER A CA 1
ATOM 2430 C C . SER A 1 320 ? -7.015 22.292 36.534 1.00 61.94 320 SER A C 1
ATOM 2432 O O . SER A 1 320 ? -7.226 23.231 35.766 1.00 61.94 320 SER A O 1
ATOM 2434 N N . PRO A 1 321 ? -7.471 21.048 36.301 1.00 64.81 321 PRO A N 1
ATOM 2435 C CA . PRO A 1 321 ? -8.332 20.753 35.169 1.00 64.81 321 PRO A CA 1
ATOM 2436 C C . PRO A 1 321 ? -9.527 21.703 35.197 1.00 64.81 321 PRO A C 1
ATOM 2438 O O . PRO A 1 321 ? -10.139 21.929 36.248 1.00 64.81 321 PRO A O 1
ATOM 2441 N N . VAL A 1 322 ? -9.855 22.266 34.034 1.00 72.19 322 VAL A N 1
ATOM 2442 C CA . VAL A 1 322 ? -11.010 23.160 33.889 1.00 72.19 322 VAL A CA 1
ATOM 2443 C C . VAL A 1 322 ? -12.310 22.365 34.112 1.00 72.19 322 VAL A C 1
ATOM 2445 O O . VAL A 1 322 ? -13.371 22.964 34.285 1.00 72.19 322 VAL A O 1
ATOM 2448 N N . ASN A 1 323 ? -12.224 21.018 34.153 1.00 68.00 323 ASN A N 1
ATOM 2449 C CA . ASN A 1 323 ? -13.301 20.050 34.406 1.00 68.00 323 ASN A CA 1
ATOM 2450 C C . ASN A 1 323 ? -14.547 20.367 33.578 1.00 68.00 323 ASN A C 1
ATOM 2452 O O . ASN A 1 323 ? -15.679 20.295 34.060 1.00 68.00 323 ASN A O 1
ATOM 2456 N N . SER A 1 324 ? -14.316 20.818 32.349 1.00 80.19 324 SER A N 1
ATOM 2457 C CA . SER A 1 324 ? -15.358 21.417 31.536 1.00 80.19 324 SER A CA 1
ATOM 2458 C C . SER A 1 324 ? -15.989 20.405 30.593 1.00 80.19 324 SER A C 1
ATOM 2460 O O . SER A 1 324 ? -17.214 20.383 30.474 1.00 80.19 324 SER A O 1
ATOM 2462 N N . CYS A 1 325 ? -15.188 19.509 30.015 1.00 90.81 325 CYS A N 1
ATOM 2463 C CA . CYS A 1 325 ? -15.695 18.339 29.316 1.00 90.81 325 CYS A CA 1
ATOM 2464 C C . CYS A 1 325 ? -15.562 17.114 30.224 1.00 90.81 325 CYS A C 1
ATOM 2466 O O . CYS A 1 325 ? -14.527 16.880 30.845 1.00 90.81 325 CYS A O 1
ATOM 2468 N N . ASN A 1 326 ? -16.627 16.322 30.314 1.00 91.19 326 ASN A N 1
ATOM 2469 C CA . ASN A 1 326 ? -16.610 15.043 31.014 1.00 91.19 326 ASN A CA 1
ATOM 2470 C C . ASN A 1 326 ? -16.773 13.933 29.985 1.00 91.19 326 ASN A C 1
ATOM 2472 O O . ASN A 1 326 ? -17.546 14.098 29.043 1.00 91.19 326 ASN A O 1
ATOM 2476 N N . LEU A 1 327 ? -16.081 12.808 30.192 1.00 92.88 327 LEU A N 1
ATOM 2477 C CA . LEU A 1 327 ? -16.315 11.604 29.398 1.00 92.88 327 LEU A CA 1
ATOM 2478 C C . LEU A 1 327 ? -17.773 11.167 29.561 1.00 92.88 327 LEU A C 1
ATOM 2480 O O . LEU A 1 327 ? -18.502 11.090 28.589 1.00 92.88 327 LEU A O 1
ATOM 2484 N N . CYS A 1 328 ? -18.244 10.991 30.799 1.00 92.75 328 CYS A N 1
ATOM 2485 C CA . CYS A 1 328 ? -19.657 10.722 31.035 1.00 92.75 328 CYS A CA 1
ATOM 2486 C C . CYS A 1 328 ? -20.463 12.038 31.114 1.00 92.75 328 CYS A C 1
ATOM 2488 O O . CYS A 1 328 ? -20.205 12.847 32.014 1.00 92.75 328 CYS A O 1
ATOM 2490 N N . PRO A 1 329 ? -21.517 12.230 30.299 1.00 84.25 329 PRO A N 1
ATOM 2491 C CA . PRO A 1 329 ? -22.255 13.499 30.212 1.00 84.25 329 PRO A CA 1
ATOM 2492 C C . PRO A 1 329 ? -22.935 13.940 31.522 1.00 84.25 329 PRO A C 1
ATOM 2494 O O . PRO A 1 329 ? -23.154 15.128 31.745 1.00 84.25 329 PRO A O 1
ATOM 2497 N N . ASN A 1 330 ? -23.216 13.008 32.440 1.00 83.88 330 ASN A N 1
ATOM 2498 C CA . ASN A 1 330 ? -23.814 13.308 33.751 1.00 83.88 330 ASN A CA 1
ATOM 2499 C C . ASN A 1 330 ? -22.785 13.623 34.856 1.00 83.88 330 ASN A C 1
ATOM 2501 O O . ASN A 1 330 ? -23.161 13.724 36.024 1.00 83.88 330 ASN A O 1
ATOM 2505 N N . GLY A 1 331 ? -21.490 13.692 34.529 1.00 78.81 331 GLY A N 1
ATOM 2506 C CA . GLY A 1 331 ? -20.409 13.820 35.515 1.00 78.81 331 GLY A CA 1
ATOM 2507 C C . GLY A 1 331 ? -20.207 12.570 36.382 1.00 78.81 331 GLY A C 1
ATOM 2508 O O . GLY A 1 331 ? -19.517 12.620 37.399 1.00 78.81 331 GLY A O 1
ATOM 2509 N N . ALA A 1 332 ? -20.824 11.443 36.012 1.00 83.81 332 ALA A N 1
ATOM 2510 C CA . ALA A 1 332 ? -20.525 10.156 36.624 1.00 83.81 332 ALA A CA 1
ATOM 2511 C C . ALA A 1 332 ? -19.080 9.757 36.289 1.00 83.81 332 ALA A C 1
ATOM 2513 O O . ALA A 1 332 ? -18.610 10.008 35.186 1.00 83.81 332 ALA A O 1
ATOM 2514 N N . ALA A 1 333 ? -18.378 9.120 37.224 1.00 77.81 333 ALA A N 1
ATOM 2515 C CA . ALA A 1 333 ? -17.092 8.513 36.903 1.00 77.81 333 ALA A CA 1
ATOM 2516 C C . ALA A 1 333 ? -17.295 7.350 35.923 1.00 77.81 333 ALA A C 1
ATOM 2518 O O . ALA A 1 333 ? -18.280 6.611 36.041 1.00 77.81 333 ALA A O 1
ATOM 2519 N N . SER A 1 334 ? -16.339 7.152 35.013 1.00 80.69 334 SER A N 1
ATOM 2520 C CA . SER A 1 334 ? -16.295 5.939 34.196 1.00 80.69 334 SER A CA 1
ATOM 2521 C C . SER A 1 334 ? -16.269 4.697 35.100 1.00 80.69 334 SER A C 1
ATOM 2523 O O . SER A 1 334 ? -15.535 4.639 36.093 1.00 80.69 334 SER A O 1
ATOM 2525 N N . VAL A 1 335 ? -17.096 3.695 34.790 1.00 79.38 335 VAL A N 1
ATOM 2526 C CA . VAL A 1 335 ? -17.132 2.436 35.556 1.00 79.38 335 VAL A CA 1
ATOM 2527 C C . VAL A 1 335 ? -15.890 1.597 35.244 1.00 79.38 335 VAL A C 1
ATOM 2529 O O . VAL A 1 335 ? -15.357 0.919 36.123 1.00 79.38 335 VAL A O 1
ATOM 2532 N N . HIS A 1 336 ? -15.371 1.705 34.019 1.00 89.12 336 HIS A N 1
ATOM 2533 C CA . HIS A 1 336 ? -14.250 0.913 33.520 1.00 89.12 336 HIS A CA 1
ATOM 2534 C C . HIS A 1 336 ? -12.967 1.734 33.344 1.00 89.12 336 HIS A C 1
ATOM 2536 O O . HIS A 1 336 ? -12.328 1.687 32.300 1.00 89.12 336 HIS A O 1
ATOM 2542 N N . ARG A 1 337 ? -12.544 2.456 34.388 1.00 92.00 337 ARG A N 1
ATOM 2543 C CA . ARG A 1 337 ? -11.348 3.329 34.381 1.00 92.00 337 ARG A CA 1
ATOM 2544 C C . ARG A 1 337 ? -10.077 2.703 33.795 1.00 92.00 337 ARG A C 1
ATOM 2546 O O . ARG A 1 337 ? -9.292 3.406 33.169 1.00 92.00 337 ARG A O 1
ATOM 2553 N N . THR A 1 338 ? -9.863 1.407 34.005 1.00 94.06 338 THR A N 1
ATOM 2554 C CA . THR A 1 338 ? -8.662 0.686 33.552 1.00 94.06 338 THR A CA 1
ATOM 2555 C C . THR A 1 338 ? -8.820 0.018 32.188 1.00 94.06 338 THR A C 1
ATOM 2557 O O . THR A 1 338 ? -7.871 -0.613 31.735 1.00 94.06 338 THR A O 1
ATOM 2560 N N . LYS A 1 339 ? -9.997 0.091 31.552 1.00 90.50 339 LYS A N 1
ATOM 2561 C CA . LYS A 1 339 ? -10.205 -0.485 30.219 1.00 90.50 339 LYS A CA 1
ATOM 2562 C C . LYS A 1 339 ? -9.378 0.312 29.216 1.00 90.50 339 LYS A C 1
ATOM 2564 O O . LYS A 1 339 ? -9.428 1.542 29.227 1.00 90.50 339 LYS A O 1
ATOM 2569 N N . PHE A 1 340 ? -8.576 -0.399 28.436 1.00 90.62 340 PHE A N 1
ATOM 2570 C CA . PHE A 1 340 ? -7.713 0.168 27.410 1.00 90.62 340 PHE A CA 1
ATOM 2571 C C . PHE A 1 340 ? -8.513 0.350 26.117 1.00 90.62 340 PHE A C 1
ATOM 2573 O O . PHE A 1 340 ? -9.366 -0.478 25.802 1.00 90.62 340 PHE A O 1
ATOM 2580 N N . ILE A 1 341 ? -8.291 1.472 25.444 1.00 88.38 341 ILE A N 1
ATOM 2581 C CA . ILE A 1 341 ? -8.897 1.848 24.172 1.00 88.38 341 ILE A CA 1
ATOM 2582 C C . ILE A 1 341 ? -7.779 1.714 23.144 1.00 88.38 341 ILE A C 1
ATOM 2584 O O . ILE A 1 341 ? -6.925 2.599 23.056 1.00 88.38 341 ILE A O 1
ATOM 2588 N N . ASP A 1 342 ? -7.753 0.592 22.426 1.00 84.44 342 ASP A N 1
ATOM 2589 C CA . ASP A 1 342 ? -6.668 0.260 21.497 1.00 84.44 342 ASP A CA 1
ATOM 2590 C C . ASP A 1 342 ? -6.494 1.345 20.427 1.00 84.44 342 ASP A C 1
ATOM 2592 O O . ASP A 1 342 ? -5.375 1.736 20.111 1.00 84.44 342 ASP A O 1
ATOM 2596 N N . GLU A 1 343 ? -7.603 1.916 19.956 1.00 81.81 343 GLU A N 1
ATOM 2597 C CA . GLU A 1 343 ? -7.647 2.953 18.924 1.00 81.81 343 GLU A CA 1
ATOM 2598 C C . GLU A 1 343 ? -7.025 4.283 19.375 1.00 81.81 343 GLU A C 1
ATOM 2600 O O . GLU A 1 343 ? -6.592 5.072 18.541 1.00 81.81 343 GLU A O 1
ATOM 2605 N N . LEU A 1 344 ? -6.976 4.544 20.686 1.00 85.56 344 LEU A N 1
ATOM 2606 C CA . LEU A 1 344 ? -6.377 5.757 21.256 1.00 85.56 344 LEU A CA 1
ATOM 2607 C C . LEU A 1 344 ? -5.047 5.486 21.973 1.00 85.56 344 LEU A C 1
ATOM 2609 O O . LEU A 1 344 ? -4.425 6.421 22.478 1.00 85.56 344 LEU A O 1
ATOM 2613 N N . GLY A 1 345 ? -4.645 4.219 22.102 1.00 88.44 345 GLY A N 1
ATOM 2614 C CA . GLY A 1 345 ? -3.472 3.818 22.874 1.00 88.44 345 GLY A CA 1
ATOM 2615 C C . GLY A 1 345 ? -3.562 4.143 24.372 1.00 88.44 345 GLY A C 1
ATOM 2616 O O . GLY A 1 345 ? -2.539 4.194 25.051 1.00 88.44 345 GLY A O 1
ATOM 2617 N N . MET A 1 346 ? -4.756 4.389 24.926 1.00 92.56 346 MET A N 1
ATOM 2618 C CA . MET A 1 346 ? -4.910 4.867 26.306 1.00 92.56 346 MET A CA 1
ATOM 2619 C C . MET A 1 346 ? -6.095 4.248 27.041 1.00 92.56 346 MET A C 1
ATOM 2621 O O . MET A 1 346 ? -7.030 3.725 26.453 1.00 92.56 346 MET A O 1
ATOM 2625 N N . THR A 1 347 ? -6.076 4.321 28.368 1.00 94.25 347 THR A N 1
ATOM 2626 C CA . THR A 1 347 ? -7.181 3.858 29.214 1.00 94.25 347 THR A CA 1
ATOM 2627 C C . THR A 1 347 ? -8.312 4.878 29.308 1.00 94.25 347 THR A C 1
ATOM 2629 O O . THR A 1 347 ? -8.089 6.086 29.223 1.00 94.25 347 THR A O 1
ATOM 2632 N N . CYS A 1 348 ? -9.519 4.413 29.627 1.00 94.31 348 CYS A N 1
ATOM 2633 C CA . CYS A 1 348 ? -10.665 5.272 29.934 1.00 94.31 348 CYS A CA 1
ATOM 2634 C C . CYS A 1 348 ? -10.356 6.347 30.987 1.00 94.31 348 CYS A C 1
ATOM 2636 O O . CYS A 1 348 ? -10.830 7.473 30.878 1.00 94.31 348 CYS A O 1
ATOM 2638 N N . SER A 1 349 ? -9.534 6.037 31.997 1.00 94.19 349 SER A N 1
ATOM 2639 C CA . SER A 1 349 ? -9.117 7.026 32.999 1.00 94.19 349 SER A CA 1
ATOM 2640 C C . SER A 1 349 ? -8.177 8.097 32.443 1.00 94.19 349 SER A C 1
ATOM 2642 O O . SER A 1 349 ? -8.253 9.252 32.863 1.00 94.19 349 SER A O 1
ATOM 2644 N N . GLN A 1 350 ? -7.308 7.739 31.494 1.00 93.81 350 GLN A N 1
ATOM 2645 C CA . GLN A 1 350 ? -6.429 8.685 30.805 1.00 93.81 350 GLN A CA 1
ATOM 2646 C C . GLN A 1 350 ? -7.227 9.579 29.853 1.00 93.81 350 GLN A C 1
ATOM 2648 O O . GLN A 1 350 ? -6.967 10.780 29.828 1.00 93.81 350 GLN A O 1
ATOM 2653 N N . LEU A 1 351 ? -8.239 9.032 29.169 1.00 93.44 351 LEU A N 1
ATOM 2654 C CA . LEU A 1 351 ? -9.165 9.802 28.335 1.00 93.44 351 LEU A CA 1
ATOM 2655 C C . LEU A 1 351 ? -10.060 10.735 29.169 1.00 93.44 351 LEU A C 1
ATOM 2657 O O . LEU A 1 351 ? -10.213 11.906 28.839 1.00 93.44 351 LEU A O 1
ATOM 2661 N N . GLU A 1 352 ? -10.610 10.257 30.291 1.00 93.44 352 GLU A N 1
ATOM 2662 C CA . GLU A 1 352 ? -11.365 11.088 31.246 1.00 93.44 352 GLU A CA 1
ATOM 2663 C C . GLU A 1 352 ? -10.483 12.225 31.787 1.00 93.44 352 GLU A C 1
ATOM 2665 O O . GLU A 1 352 ? -10.920 13.372 31.868 1.00 93.44 352 GLU A O 1
ATOM 2670 N N . THR A 1 353 ? -9.213 11.923 32.085 1.00 92.12 353 THR A N 1
ATOM 2671 C CA . THR A 1 353 ? -8.222 12.934 32.472 1.00 92.12 353 THR A CA 1
ATOM 2672 C C . THR A 1 353 ? -8.006 13.932 31.340 1.00 92.12 353 THR A C 1
ATOM 2674 O O . THR A 1 353 ? -8.071 15.124 31.601 1.00 92.12 353 THR A O 1
ATOM 2677 N N . TYR A 1 354 ? -7.804 13.480 30.103 1.00 92.69 354 TYR A N 1
ATOM 2678 C CA . TYR A 1 354 ? -7.624 14.341 28.932 1.00 92.69 354 TYR A CA 1
ATOM 2679 C C . TYR A 1 354 ? -8.794 15.310 28.735 1.00 92.69 354 TYR A C 1
ATOM 2681 O O . TYR A 1 354 ? -8.600 16.524 28.749 1.00 92.69 354 TYR A O 1
ATOM 2689 N N . LEU A 1 355 ? -10.024 14.791 28.685 1.00 92.25 355 LEU A N 1
ATOM 2690 C CA . LEU A 1 355 ? -11.232 15.599 28.505 1.00 92.25 355 LEU A CA 1
ATOM 2691 C C . LEU A 1 355 ? -11.412 16.645 29.615 1.00 92.25 355 LEU A C 1
ATOM 2693 O O . LEU A 1 355 ? -11.922 17.731 29.356 1.00 92.25 355 LEU A O 1
ATOM 2697 N N . SER A 1 356 ? -10.930 16.375 30.833 1.00 91.44 356 SER A N 1
ATOM 2698 C CA . SER A 1 356 ? -10.990 17.350 31.931 1.00 91.44 356 SER A CA 1
ATOM 2699 C C . SER A 1 356 ? -10.127 18.606 31.713 1.00 91.44 356 SER A C 1
ATOM 2701 O O . SER A 1 356 ? -10.365 19.629 32.366 1.00 91.44 356 SER A O 1
ATOM 2703 N N . PHE A 1 357 ? -9.155 18.553 30.793 1.00 90.25 357 PHE A N 1
ATOM 2704 C CA . PHE A 1 357 ? -8.333 19.696 30.383 1.00 90.25 357 PHE A CA 1
ATOM 2705 C C . PHE A 1 357 ? -8.896 20.454 29.176 1.00 90.25 357 PHE A C 1
ATOM 2707 O O . PHE A 1 357 ? -8.494 21.598 28.963 1.00 90.25 357 PHE A O 1
ATOM 2714 N N . VAL A 1 358 ? -9.855 19.878 28.445 1.00 88.94 358 VAL A N 1
ATOM 2715 C CA . VAL A 1 358 ? -10.493 20.533 27.296 1.00 88.94 358 VAL A CA 1
ATOM 2716 C C . VAL A 1 358 ? -11.397 21.686 27.781 1.00 88.94 358 VAL A C 1
ATOM 2718 O O . VAL A 1 358 ? -12.213 21.485 28.691 1.00 88.94 358 VAL A O 1
ATOM 2721 N N . PRO A 1 359 ? -11.273 22.904 27.214 1.00 87.81 359 PRO A N 1
ATOM 2722 C CA . PRO A 1 359 ? -12.107 24.053 27.576 1.00 87.81 359 PRO A CA 1
ATOM 2723 C C . PRO A 1 359 ? -13.610 23.847 27.313 1.00 87.81 359 PRO A C 1
ATOM 2725 O O . PRO A 1 359 ? -14.010 23.160 26.375 1.00 87.81 359 PRO A O 1
ATOM 2728 N N . ALA A 1 360 ? -14.467 24.483 28.122 1.00 88.50 360 ALA A N 1
ATOM 2729 C CA . ALA A 1 360 ? -15.930 24.317 28.065 1.00 88.50 360 ALA A CA 1
ATOM 2730 C C . ALA A 1 360 ? -16.561 24.679 26.720 1.00 88.50 360 ALA A C 1
ATOM 2732 O O . ALA A 1 360 ? -17.497 24.023 26.265 1.00 88.50 360 ALA A O 1
ATOM 2733 N N . ASP A 1 361 ? -16.063 25.739 26.097 1.00 87.31 361 ASP A N 1
ATOM 2734 C CA . ASP A 1 361 ? -16.486 26.207 24.784 1.00 87.31 361 ASP A CA 1
ATOM 2735 C C . ASP A 1 361 ? -16.107 25.226 23.667 1.00 87.31 361 ASP A C 1
ATOM 2737 O O . ASP A 1 361 ? -16.784 25.176 22.640 1.00 87.31 361 ASP A O 1
ATOM 2741 N N . GLN A 1 362 ? -15.106 24.373 23.900 1.00 88.19 362 GLN A N 1
ATOM 2742 C CA . GLN A 1 362 ? -14.657 23.366 22.946 1.00 88.19 362 GLN A CA 1
ATOM 2743 C C . GLN A 1 362 ? -15.327 21.999 23.105 1.00 88.19 362 GLN A C 1
ATOM 2745 O O . GLN A 1 362 ? -15.236 21.185 22.193 1.00 88.19 362 GLN A O 1
ATOM 2750 N N . CYS A 1 363 ? -16.088 21.743 24.177 1.00 90.31 363 CYS A N 1
ATOM 2751 C CA . CYS A 1 363 ? -16.777 20.453 24.348 1.00 90.31 363 CYS A CA 1
ATOM 2752 C C . CYS A 1 363 ? -17.780 20.125 23.229 1.00 90.31 363 CYS A C 1
ATOM 2754 O O . CYS A 1 363 ? -18.204 18.982 23.098 1.00 90.31 363 CYS A O 1
ATOM 2756 N N . SER A 1 364 ? -18.190 21.128 22.446 1.00 90.50 364 SER A N 1
ATOM 2757 C CA . SER A 1 364 ? -19.089 20.967 21.297 1.00 90.50 364 SER A CA 1
ATOM 2758 C C . SER A 1 364 ? -18.366 20.786 19.957 1.00 90.50 364 SER A C 1
ATOM 2760 O O . SER A 1 364 ? -19.023 20.566 18.937 1.00 90.50 364 SER A O 1
ATOM 2762 N N . MET A 1 365 ? -17.031 20.868 19.941 1.00 86.50 365 MET A N 1
ATOM 2763 C CA . MET A 1 365 ? -16.239 20.653 18.733 1.00 86.50 365 MET A CA 1
ATOM 2764 C C . MET A 1 365 ? -16.386 19.198 18.269 1.00 86.50 365 MET A C 1
ATOM 2766 O O . MET A 1 365 ? -16.358 18.301 19.114 1.00 86.50 365 MET A O 1
ATOM 2770 N N . PRO A 1 366 ? -16.513 18.934 16.951 1.00 84.50 366 PRO A N 1
ATOM 2771 C CA . PRO A 1 366 ? -16.760 17.587 16.435 1.00 84.50 366 PRO A CA 1
ATOM 2772 C C . PRO A 1 366 ? -15.810 16.522 16.996 1.00 84.50 366 PRO A C 1
ATOM 2774 O O . PRO A 1 366 ? -16.288 15.508 17.489 1.00 84.50 366 PRO A O 1
ATOM 2777 N N . TRP A 1 367 ? -14.506 16.805 17.044 1.00 84.75 367 TRP A N 1
ATOM 2778 C CA . TRP A 1 367 ? -13.492 15.872 17.546 1.00 84.75 367 TRP A CA 1
ATOM 2779 C C . TRP A 1 367 ? -13.622 15.573 19.053 1.00 84.75 367 TRP A C 1
ATOM 2781 O O . TRP A 1 367 ? -13.419 14.434 19.469 1.00 84.75 367 TRP A O 1
ATOM 2791 N N . VAL A 1 368 ? -14.014 16.553 19.883 1.00 88.50 368 VAL A N 1
ATOM 2792 C CA . VAL A 1 368 ? -14.262 16.328 21.322 1.00 88.50 368 VAL A CA 1
ATOM 2793 C C . VAL A 1 368 ? -15.512 15.489 21.509 1.00 88.50 368 VAL A C 1
ATOM 2795 O O . VAL A 1 368 ? -15.518 14.564 22.318 1.00 88.50 368 VAL A O 1
ATOM 2798 N N . VAL A 1 369 ? -16.562 15.794 20.742 1.00 87.81 369 VAL A N 1
ATOM 2799 C CA . VAL A 1 369 ? -17.796 15.006 20.737 1.00 87.81 369 VAL A CA 1
ATOM 2800 C C . VAL A 1 369 ? -17.486 13.565 20.347 1.00 87.81 369 VAL A C 1
ATOM 2802 O O . VAL A 1 369 ? -18.033 12.655 20.957 1.00 87.81 369 VAL A O 1
ATOM 2805 N N . ASP A 1 370 ? -16.585 13.338 19.393 1.00 85.69 370 ASP A N 1
ATOM 2806 C CA . ASP A 1 370 ? -16.208 11.989 18.975 1.00 85.69 370 ASP A CA 1
ATOM 2807 C C . ASP A 1 370 ? -15.412 11.244 20.063 1.00 85.69 370 ASP A C 1
ATOM 2809 O O . ASP A 1 370 ? -15.705 10.082 20.340 1.00 85.69 370 ASP A O 1
ATOM 2813 N N . LEU A 1 371 ? -14.509 11.921 20.786 1.00 89.75 371 LEU A N 1
ATOM 2814 C CA . LEU A 1 371 ? -13.847 11.356 21.973 1.00 89.75 371 LEU A CA 1
ATOM 2815 C C . LEU A 1 371 ? -14.824 11.070 23.124 1.00 89.75 371 LEU A C 1
ATOM 2817 O O . LEU A 1 371 ? -14.676 10.081 23.842 1.00 89.75 371 LEU A O 1
ATOM 2821 N N . GLN A 1 372 ? -15.842 11.911 23.308 1.00 91.50 372 GLN A N 1
ATOM 2822 C CA . GLN A 1 372 ? -16.871 11.701 24.325 1.00 91.50 372 GLN A CA 1
ATOM 2823 C C . GLN A 1 372 ? -17.729 10.463 24.050 1.00 91.50 372 GLN A C 1
ATOM 2825 O O . GLN A 1 372 ? -18.257 9.899 24.997 1.00 91.50 372 GLN A O 1
ATOM 2830 N N . ARG A 1 373 ? -17.815 9.970 22.809 1.00 89.25 373 ARG A N 1
ATOM 2831 C CA . ARG A 1 373 ? -18.560 8.735 22.479 1.00 89.25 373 ARG A CA 1
ATOM 2832 C C . ARG A 1 373 ? -17.925 7.464 23.028 1.00 89.25 373 ARG A C 1
ATOM 2834 O O . ARG A 1 373 ? -18.575 6.423 23.091 1.00 89.25 373 ARG A O 1
ATOM 2841 N N . PHE A 1 374 ? -16.669 7.527 23.469 1.00 90.88 374 PHE A N 1
ATOM 2842 C CA . PHE A 1 374 ? -16.086 6.441 24.253 1.00 90.88 374 PHE A CA 1
ATOM 2843 C C . PHE A 1 374 ? -16.723 6.323 25.649 1.00 90.88 374 PHE A C 1
ATOM 2845 O O . PHE A 1 374 ? -16.388 5.402 26.394 1.00 90.88 374 PHE A O 1
ATOM 2852 N N . ASP A 1 375 ? -17.666 7.196 26.019 1.00 92.44 375 ASP A N 1
ATOM 2853 C CA . ASP A 1 375 ? -18.452 7.103 27.246 1.00 92.44 375 ASP A CA 1
ATOM 2854 C C . ASP A 1 375 ? -19.130 5.738 27.412 1.00 92.44 375 ASP A C 1
ATOM 2856 O O . ASP A 1 375 ? -19.016 5.116 28.474 1.00 92.44 375 ASP A O 1
ATOM 2860 N N . TYR A 1 376 ? -19.750 5.217 26.354 1.00 89.88 376 TYR A N 1
ATOM 2861 C CA . TYR A 1 376 ? -20.355 3.891 26.351 1.00 89.88 376 TYR A CA 1
ATOM 2862 C C . TYR A 1 376 ? -19.302 2.804 26.577 1.00 89.88 376 TYR A C 1
ATOM 2864 O O . TYR A 1 376 ? -19.444 1.973 27.478 1.00 89.88 376 TYR A O 1
ATOM 2872 N N . PHE A 1 377 ? -18.199 2.856 25.825 1.00 88.38 377 PHE A N 1
ATOM 2873 C CA . PHE A 1 377 ? -17.099 1.896 25.938 1.00 88.38 377 PHE A CA 1
ATOM 2874 C C . PHE A 1 377 ? -16.488 1.874 27.350 1.00 88.38 377 PHE A C 1
ATOM 2876 O O . PHE A 1 377 ? -16.135 0.809 27.865 1.00 88.38 377 PHE A O 1
ATOM 2883 N N . CYS A 1 378 ? -16.433 3.037 28.001 1.00 92.50 378 CYS A N 1
ATOM 2884 C CA . CYS A 1 378 ? -15.916 3.243 29.350 1.00 92.50 378 CYS A CA 1
ATOM 2885 C C . CYS A 1 378 ? -16.952 3.024 30.472 1.00 92.50 378 CYS A C 1
ATOM 2887 O O . CYS A 1 378 ? -16.640 3.200 31.659 1.00 92.50 378 CYS A O 1
ATOM 2889 N N . GLY A 1 379 ? -18.165 2.579 30.130 1.00 89.94 379 GLY A N 1
ATOM 2890 C CA . GLY A 1 379 ? -19.200 2.162 31.077 1.00 89.94 379 GLY A CA 1
ATOM 2891 C C . GLY A 1 379 ? -19.988 3.309 31.709 1.00 89.94 379 GLY A C 1
ATOM 2892 O O . GLY A 1 379 ? -20.455 3.187 32.843 1.00 89.94 379 GLY A O 1
ATOM 2893 N N . CYS A 1 380 ? -20.127 4.443 31.028 1.00 91.62 380 CYS A N 1
ATOM 2894 C CA . CYS A 1 380 ? -20.980 5.532 31.487 1.00 91.62 380 CYS A CA 1
ATOM 2895 C C . CYS A 1 380 ? -22.458 5.107 31.429 1.00 91.62 380 CYS A C 1
ATOM 2897 O O . CYS A 1 380 ? -23.013 4.860 30.368 1.00 91.62 380 CYS A O 1
ATOM 2899 N N . THR A 1 381 ? -23.129 5.053 32.582 1.00 83.25 381 THR A N 1
ATOM 2900 C CA . THR A 1 381 ? -24.495 4.488 32.722 1.00 83.25 381 THR A CA 1
ATOM 2901 C C . THR A 1 381 ? -25.602 5.143 31.885 1.00 83.25 381 THR A C 1
ATOM 2903 O O . THR A 1 381 ? -26.659 4.543 31.718 1.00 83.25 381 THR A O 1
ATOM 2906 N N . ALA A 1 382 ? -25.393 6.368 31.397 1.00 82.56 382 ALA A N 1
ATOM 2907 C CA . ALA A 1 382 ? -26.350 7.091 30.557 1.00 82.56 382 ALA A CA 1
ATOM 2908 C C . ALA A 1 382 ? -25.982 7.087 29.069 1.00 82.56 382 ALA A C 1
ATOM 2910 O O . ALA A 1 382 ? -26.769 7.565 28.256 1.00 82.56 382 ALA A O 1
ATOM 2911 N N . ALA A 1 383 ? -24.799 6.576 28.735 1.00 85.69 383 ALA A N 1
ATOM 2912 C CA . ALA A 1 383 ? -24.351 6.462 27.366 1.00 85.69 383 ALA A CA 1
ATOM 2913 C C . ALA A 1 383 ? -25.082 5.306 26.688 1.00 85.69 383 ALA A C 1
ATOM 2915 O O . ALA A 1 383 ? -25.271 4.237 27.274 1.00 85.69 383 ALA A O 1
ATOM 2916 N N . THR A 1 384 ? -25.465 5.509 25.438 1.00 85.12 384 THR A N 1
ATOM 2917 C CA . THR A 1 384 ? -25.969 4.452 24.565 1.00 85.12 384 THR A CA 1
ATOM 2918 C C . THR A 1 384 ? -25.212 4.560 23.259 1.00 85.12 384 THR A C 1
ATOM 2920 O O . THR A 1 384 ? -25.236 5.623 22.642 1.00 85.12 384 THR A O 1
ATOM 2923 N N . ALA A 1 385 ? -24.566 3.478 22.830 1.00 86.75 385 ALA A N 1
ATOM 2924 C CA . ALA A 1 385 ? -24.061 3.405 21.469 1.00 86.75 385 ALA A CA 1
ATOM 2925 C C . ALA A 1 385 ? -25.243 3.534 20.495 1.00 86.75 385 ALA A C 1
ATOM 2927 O O . ALA A 1 385 ? -26.284 2.902 20.689 1.00 86.75 385 ALA A O 1
ATOM 2928 N N . GLU A 1 386 ? -25.097 4.364 19.464 1.00 86.19 386 GLU A N 1
ATOM 2929 C CA . GLU A 1 386 ? -26.142 4.538 18.447 1.00 86.19 386 GLU A CA 1
ATOM 2930 C C . GLU A 1 386 ? -26.209 3.318 17.515 1.00 86.19 386 GLU A C 1
ATOM 2932 O O . GLU A 1 386 ? -27.293 2.928 17.081 1.00 86.19 386 GLU A O 1
ATOM 2937 N N . CYS A 1 387 ? -25.060 2.684 17.259 1.00 90.25 387 CYS A N 1
ATOM 2938 C CA . CYS A 1 387 ? -24.918 1.529 16.376 1.00 90.25 387 CYS A CA 1
ATOM 2939 C C . CYS A 1 387 ? -24.110 0.377 17.005 1.00 90.25 387 CYS A C 1
ATOM 2941 O O . CYS A 1 387 ? -23.169 -0.090 16.367 1.00 90.25 387 CYS A O 1
ATOM 2943 N N . PRO A 1 388 ? -24.448 -0.125 18.209 1.00 91.38 388 PRO A N 1
ATOM 2944 C CA . PRO A 1 388 ? -23.685 -1.202 18.832 1.00 91.38 388 PRO A CA 1
ATOM 2945 C C . PRO A 1 388 ? -23.660 -2.432 17.924 1.00 91.38 388 PRO A C 1
ATOM 2947 O O . PRO A 1 388 ? -24.683 -2.801 17.341 1.00 91.38 388 PRO A O 1
ATOM 2950 N N . ILE A 1 389 ? -22.498 -3.081 17.815 1.00 93.62 389 ILE A N 1
ATOM 2951 C CA . ILE A 1 389 ? -22.378 -4.332 17.062 1.00 93.62 389 ILE A CA 1
ATOM 2952 C C . ILE A 1 389 ? -23.331 -5.397 17.624 1.00 93.62 389 ILE A C 1
ATOM 2954 O O . ILE A 1 389 ? -24.029 -6.048 16.852 1.00 93.62 389 ILE A O 1
ATOM 2958 N N . CYS A 1 390 ? -23.429 -5.534 18.951 1.00 95.19 390 CYS A N 1
ATOM 2959 C CA . CYS A 1 390 ? -24.294 -6.525 19.582 1.00 95.19 390 CYS A CA 1
ATOM 2960 C C . CYS A 1 390 ? -25.725 -5.988 19.798 1.00 95.19 390 CYS A C 1
ATOM 2962 O O . CYS A 1 390 ? -25.901 -4.866 20.278 1.00 95.19 390 CYS A O 1
ATOM 2964 N N . PRO A 1 391 ? -26.783 -6.781 19.521 1.00 92.19 391 PRO A N 1
ATOM 2965 C CA . PRO A 1 391 ? -28.174 -6.330 19.672 1.00 92.19 391 PRO A CA 1
ATOM 2966 C C . PRO A 1 391 ? -28.608 -6.010 21.104 1.00 92.19 391 PRO A C 1
ATOM 2968 O O . PRO A 1 391 ? -29.602 -5.314 21.300 1.00 92.19 391 PRO A O 1
ATOM 2971 N N . ASP A 1 392 ? -27.904 -6.535 22.107 1.00 91.19 392 ASP A N 1
ATOM 2972 C CA . ASP A 1 392 ? -28.127 -6.201 23.518 1.00 91.19 392 ASP A CA 1
ATOM 2973 C C . ASP A 1 392 ? -27.479 -4.865 23.928 1.00 91.19 392 ASP A C 1
ATOM 2975 O O . ASP A 1 392 ? -27.584 -4.445 25.081 1.00 91.19 392 ASP A O 1
ATOM 2979 N N . GLY A 1 393 ? -26.833 -4.193 22.973 1.00 89.56 393 GLY A N 1
ATOM 2980 C CA . GLY A 1 393 ? -26.095 -2.956 23.150 1.00 89.56 393 GLY A CA 1
ATOM 2981 C C . GLY A 1 393 ? -24.619 -3.166 23.467 1.00 89.56 393 GLY A C 1
ATOM 2982 O O . GLY A 1 393 ? -23.858 -2.224 23.287 1.00 89.56 393 GLY A O 1
ATOM 2983 N N . SER A 1 394 ? -24.208 -4.358 23.913 1.00 88.56 394 SER A N 1
ATOM 2984 C CA . SER A 1 394 ? -22.866 -4.595 24.451 1.00 88.56 394 SER A CA 1
ATOM 2985 C C . SER A 1 394 ? -21.750 -4.453 23.406 1.00 88.56 394 SER A C 1
ATOM 2987 O O . SER A 1 394 ? -21.960 -4.554 22.197 1.00 88.56 394 SER A O 1
ATOM 2989 N N . THR A 1 395 ? -20.531 -4.220 23.904 1.00 88.06 395 THR A N 1
ATOM 2990 C CA . THR A 1 395 ? -19.283 -4.287 23.114 1.00 88.06 395 THR A CA 1
ATOM 2991 C C . THR A 1 395 ? -18.504 -5.575 23.366 1.00 88.06 395 THR A C 1
ATOM 2993 O O . THR A 1 395 ? -17.426 -5.759 22.807 1.00 88.06 395 THR A O 1
ATOM 2996 N N . ASP A 1 396 ? -19.041 -6.463 24.205 1.00 89.81 396 ASP A N 1
ATOM 2997 C CA . ASP A 1 396 ? -18.383 -7.700 24.599 1.00 89.81 396 ASP A CA 1
ATOM 2998 C C . ASP A 1 396 ? -18.639 -8.763 23.525 1.00 89.81 396 ASP A C 1
ATOM 3000 O O . ASP A 1 396 ? -19.656 -9.459 23.515 1.00 89.81 396 ASP A O 1
ATOM 3004 N N . VAL A 1 397 ? -17.699 -8.861 22.591 1.00 94.75 397 VAL A N 1
ATOM 3005 C CA . VAL A 1 397 ? -17.671 -9.892 21.553 1.00 94.75 397 VAL A CA 1
ATOM 3006 C C . VAL A 1 397 ? -16.931 -11.126 22.075 1.00 94.75 397 VAL A C 1
ATOM 3008 O O . VAL A 1 397 ? -15.892 -11.008 22.723 1.00 94.75 397 VAL A O 1
ATOM 3011 N N . ALA A 1 398 ? -17.455 -12.330 21.824 1.00 96.12 398 ALA A N 1
ATOM 3012 C CA . ALA A 1 398 ? -16.810 -13.562 22.294 1.00 96.12 398 ALA A CA 1
ATOM 3013 C C . ALA A 1 398 ? -15.510 -13.877 21.535 1.00 96.12 398 ALA A C 1
ATOM 3015 O O . ALA A 1 398 ? -14.641 -14.559 22.075 1.00 96.12 398 ALA A O 1
ATOM 3016 N N . ASN A 1 399 ? -15.385 -13.365 20.307 1.00 95.81 399 ASN A N 1
ATOM 3017 C CA . ASN A 1 399 ? -14.269 -13.633 19.408 1.00 95.81 399 ASN A CA 1
ATOM 3018 C C . ASN A 1 399 ? -13.576 -12.323 18.970 1.00 95.81 399 ASN A C 1
ATOM 3020 O O . ASN A 1 399 ? -13.681 -11.945 17.804 1.00 95.81 399 ASN A O 1
ATOM 3024 N N . PRO A 1 400 ? -12.905 -11.594 19.880 1.00 94.62 400 PRO A N 1
ATOM 3025 C CA . PRO A 1 400 ? -12.374 -10.252 19.610 1.00 94.62 400 PRO A CA 1
ATOM 3026 C C . PRO A 1 400 ? -11.323 -10.209 18.492 1.00 94.62 400 PRO A C 1
ATOM 3028 O O . PRO A 1 400 ? -11.278 -9.237 17.740 1.00 94.62 400 PRO A O 1
ATOM 3031 N N . ASP A 1 401 ? -10.530 -11.271 18.349 1.00 94.88 401 ASP A N 1
ATOM 3032 C CA . ASP A 1 401 ? -9.403 -11.329 17.412 1.00 94.88 401 ASP A CA 1
ATOM 3033 C C . ASP A 1 401 ? -9.793 -11.821 16.008 1.00 94.88 401 ASP A C 1
ATOM 3035 O O . ASP A 1 401 ? -8.954 -11.821 15.110 1.00 94.88 401 ASP A O 1
ATOM 3039 N N . LEU A 1 402 ? -11.050 -12.239 15.791 1.00 94.25 402 LEU A N 1
ATOM 3040 C CA . LEU A 1 402 ? -11.489 -12.671 14.462 1.00 94.25 402 LEU A CA 1
ATOM 3041 C C . LEU A 1 402 ? -11.465 -11.496 13.491 1.00 94.25 402 LEU A C 1
ATOM 3043 O O . LEU A 1 402 ? -12.079 -10.459 13.738 1.00 94.25 402 LEU A O 1
ATOM 3047 N N . ILE A 1 403 ? -10.775 -11.688 12.375 1.00 93.06 403 ILE A N 1
ATOM 3048 C CA . ILE A 1 403 ? -10.701 -10.732 11.276 1.00 93.06 403 ILE A CA 1
ATOM 3049 C C . ILE A 1 403 ? -11.998 -10.817 10.476 1.00 93.06 403 ILE A C 1
ATOM 3051 O O . ILE A 1 403 ? -12.496 -11.908 10.213 1.00 93.06 403 ILE A O 1
ATOM 3055 N N . ILE A 1 404 ? -12.557 -9.669 10.096 1.00 93.81 404 ILE A N 1
ATOM 3056 C CA . ILE A 1 404 ? -13.759 -9.597 9.264 1.00 93.81 404 ILE A CA 1
ATOM 3057 C C . ILE A 1 404 ? -13.322 -9.398 7.805 1.00 93.81 404 ILE A C 1
ATOM 3059 O O . ILE A 1 404 ? -12.934 -8.279 7.441 1.00 93.81 404 ILE A O 1
ATOM 3063 N N . PRO A 1 405 ? -13.396 -10.437 6.951 1.00 90.44 405 PRO A N 1
ATOM 3064 C CA . PRO A 1 405 ? -12.828 -10.380 5.610 1.00 90.44 405 PRO A CA 1
ATOM 3065 C C . PRO A 1 405 ? -13.505 -9.316 4.741 1.00 90.44 405 PRO A C 1
ATOM 3067 O O . PRO A 1 405 ? -14.734 -9.200 4.678 1.00 90.44 405 PRO A O 1
ATOM 3070 N N . TYR A 1 406 ? -12.684 -8.539 4.041 1.00 86.12 406 TYR A N 1
ATOM 3071 C CA . TYR A 1 406 ? -13.042 -7.465 3.109 1.00 86.12 406 TYR A CA 1
ATOM 3072 C C . TYR A 1 406 ? -13.950 -6.390 3.701 1.00 86.12 406 TYR A C 1
ATOM 3074 O O . TYR A 1 406 ? -14.662 -5.678 2.983 1.00 86.12 406 TYR A O 1
ATOM 3082 N N . PHE A 1 407 ? -13.960 -6.266 5.024 1.00 87.81 407 PHE A N 1
ATOM 3083 C CA . PHE A 1 407 ? -14.624 -5.167 5.689 1.00 87.81 407 PHE A CA 1
ATOM 3084 C C . PHE A 1 407 ? -13.651 -3.988 5.700 1.00 87.81 407 PHE A C 1
ATOM 3086 O O . PHE A 1 407 ? -12.598 -4.046 6.321 1.00 87.81 407 PHE A O 1
ATOM 3093 N N . ILE A 1 408 ? -13.967 -2.935 4.953 1.00 83.31 408 ILE A N 1
ATOM 3094 C CA . ILE A 1 408 ? -13.127 -1.738 4.895 1.00 83.31 408 ILE A CA 1
ATOM 3095 C C . ILE A 1 408 ? -13.723 -0.715 5.855 1.00 83.31 408 ILE A C 1
ATOM 3097 O O . ILE A 1 408 ? -14.856 -0.265 5.666 1.00 83.31 408 ILE A O 1
ATOM 3101 N N . VAL A 1 409 ? -12.957 -0.366 6.882 1.00 81.44 409 VAL A N 1
ATOM 3102 C CA . VAL A 1 409 ? -13.179 0.821 7.716 1.00 81.44 409 VAL A CA 1
ATOM 3103 C C . VAL A 1 409 ? -12.096 1.843 7.388 1.00 81.44 409 VAL A C 1
ATOM 3105 O O . VAL A 1 409 ? -11.086 1.488 6.778 1.00 81.44 409 VAL A O 1
ATOM 3108 N N . ALA A 1 410 ? -12.317 3.113 7.736 1.00 69.69 410 ALA A N 1
ATOM 3109 C CA . ALA A 1 410 ? -11.295 4.142 7.559 1.00 69.69 410 ALA A CA 1
ATOM 3110 C C . ALA A 1 410 ? -9.971 3.646 8.171 1.00 69.69 410 ALA A C 1
ATOM 3112 O O . ALA A 1 410 ? -9.944 3.230 9.327 1.00 69.69 410 ALA A O 1
ATOM 3113 N N . ASP A 1 411 ? -8.924 3.608 7.349 1.00 71.00 411 ASP A N 1
ATOM 3114 C CA . ASP A 1 411 ? -7.551 3.235 7.710 1.00 71.00 411 ASP A CA 1
ATOM 3115 C C . ASP A 1 411 ? -7.295 1.766 8.111 1.00 71.00 411 ASP A C 1
ATOM 3117 O O . ASP A 1 411 ? -6.172 1.428 8.483 1.00 71.00 411 ASP A O 1
ATOM 3121 N N . ASN A 1 412 ? -8.274 0.856 7.983 1.00 77.44 412 ASN A N 1
ATOM 3122 C CA . ASN A 1 412 ? -8.042 -0.578 8.203 1.00 77.44 412 ASN A CA 1
ATOM 3123 C C . ASN A 1 412 ? -8.832 -1.465 7.223 1.00 77.44 412 ASN A C 1
ATOM 3125 O O . ASN A 1 412 ? -10.065 -1.547 7.244 1.00 77.44 412 ASN A O 1
ATOM 3129 N N . GLU A 1 413 ? -8.086 -2.155 6.359 1.00 82.31 413 GLU A N 1
ATOM 3130 C CA . GLU A 1 413 ? -8.592 -3.214 5.492 1.00 82.31 413 GLU A CA 1
ATOM 3131 C C . GLU A 1 413 ? -8.592 -4.532 6.292 1.00 82.31 413 GLU A C 1
ATOM 3133 O O . GLU A 1 413 ? -7.528 -5.119 6.527 1.00 82.31 413 GLU A O 1
ATOM 3138 N N . ASN A 1 414 ? -9.789 -5.023 6.641 1.00 88.50 414 ASN A N 1
ATOM 3139 C CA . ASN A 1 414 ? -10.055 -6.210 7.472 1.00 88.50 414 ASN A CA 1
ATOM 3140 C C . ASN A 1 414 ? -9.876 -5.974 8.993 1.00 88.50 414 ASN A C 1
ATOM 3142 O O . ASN A 1 414 ? -8.973 -6.549 9.606 1.00 88.50 414 ASN A O 1
ATOM 3146 N N . PRO A 1 415 ? -10.731 -5.150 9.632 1.00 92.19 415 PRO A N 1
ATOM 3147 C CA . PRO A 1 415 ? -10.704 -4.959 11.072 1.00 92.19 415 PRO A CA 1
ATOM 3148 C C . PRO A 1 415 ? -11.023 -6.261 11.808 1.00 92.19 415 PRO A C 1
ATOM 3150 O O . PRO A 1 415 ? -11.784 -7.107 11.324 1.00 92.19 415 PRO A O 1
ATOM 3153 N N . THR A 1 416 ? -10.491 -6.384 13.019 1.00 93.62 416 THR A N 1
ATOM 3154 C CA . THR A 1 416 ? -10.910 -7.432 13.947 1.00 93.62 416 THR A CA 1
ATOM 3155 C C . THR A 1 416 ? -12.310 -7.148 14.491 1.00 93.62 416 THR A C 1
ATOM 3157 O O . THR A 1 416 ? -12.799 -6.014 14.472 1.00 93.62 416 THR A O 1
ATOM 3160 N N . CYS A 1 417 ? -12.972 -8.167 15.025 1.00 95.56 417 CYS A N 1
ATOM 3161 C CA . CYS A 1 417 ? -14.250 -8.026 15.710 1.00 95.56 417 CYS A CA 1
ATOM 3162 C C . CYS A 1 417 ? -14.188 -7.036 16.878 1.00 95.56 417 CYS A C 1
ATOM 3164 O O . CYS A 1 417 ? -15.148 -6.296 17.085 1.00 95.56 417 CYS A O 1
ATOM 3166 N N . GLN A 1 418 ? -13.067 -6.972 17.604 1.00 93.06 418 GLN A N 1
ATOM 3167 C CA . GLN A 1 418 ? -12.856 -5.981 18.659 1.00 93.06 418 GLN A CA 1
ATOM 3168 C C . GLN A 1 418 ? -12.785 -4.561 18.095 1.00 93.06 418 GLN A C 1
ATOM 3170 O O . GLN A 1 418 ? -13.489 -3.682 18.585 1.00 93.06 418 GLN A O 1
ATOM 3175 N N . GLN A 1 419 ? -11.998 -4.349 17.037 1.00 90.94 419 GLN A N 1
ATOM 3176 C CA . GLN A 1 419 ? -11.901 -3.047 16.372 1.00 90.94 419 GLN A CA 1
ATOM 3177 C C . GLN A 1 419 ? -13.262 -2.614 15.827 1.00 90.94 419 GLN A C 1
ATOM 3179 O O . GLN A 1 419 ? -13.676 -1.470 16.003 1.00 90.94 419 GLN A O 1
ATOM 3184 N N . LEU A 1 420 ? -14.014 -3.537 15.217 1.00 91.69 420 LEU A N 1
ATOM 3185 C CA . LEU A 1 420 ? -15.354 -3.234 14.733 1.00 91.69 420 LEU A CA 1
ATOM 3186 C C . LEU A 1 420 ? -16.321 -2.928 15.883 1.00 91.69 420 LEU A C 1
ATOM 3188 O O . LEU A 1 420 ? -17.126 -2.006 15.762 1.00 91.69 420 LEU A O 1
ATOM 3192 N N . ALA A 1 421 ? -16.239 -3.658 16.999 1.00 91.88 421 ALA A N 1
ATOM 3193 C CA . ALA A 1 421 ? -17.033 -3.389 18.192 1.00 91.88 421 ALA A CA 1
ATOM 3194 C C . ALA A 1 421 ? -16.745 -1.989 18.746 1.00 91.88 421 ALA A C 1
ATOM 3196 O O . ALA A 1 421 ? -17.691 -1.258 19.043 1.00 91.88 421 ALA A O 1
ATOM 3197 N N . THR A 1 422 ? -15.481 -1.568 18.815 1.00 88.94 422 THR A N 1
ATOM 3198 C CA . THR A 1 422 ? -15.129 -0.209 19.241 1.00 88.94 422 THR A CA 1
ATOM 3199 C C . THR A 1 422 ? -15.609 0.846 18.242 1.00 88.94 422 THR A C 1
ATOM 3201 O O . THR A 1 422 ? -16.278 1.804 18.633 1.00 88.94 422 THR A O 1
ATOM 3204 N N . LEU A 1 423 ? -15.367 0.643 16.940 1.00 88.19 423 LEU A N 1
ATOM 3205 C CA . LEU A 1 423 ? -15.831 1.543 15.877 1.00 88.19 423 LEU A CA 1
ATOM 3206 C C . LEU A 1 423 ? -17.356 1.714 15.894 1.00 88.19 423 LEU A C 1
ATOM 3208 O O . LEU A 1 423 ? -17.870 2.816 15.688 1.00 88.19 423 LEU A O 1
ATOM 3212 N N . SER A 1 424 ? -18.089 0.640 16.194 1.00 88.56 424 SER A N 1
ATOM 3213 C CA . SER A 1 424 ? -19.554 0.635 16.272 1.00 88.56 424 SER A CA 1
ATOM 3214 C C . SER A 1 424 ? -20.112 1.581 17.341 1.00 88.56 424 SER A C 1
ATOM 3216 O O . SER A 1 424 ? -21.222 2.099 17.205 1.00 88.56 424 SER A O 1
ATOM 3218 N N . VAL A 1 425 ? -19.322 1.854 18.383 1.00 85.38 425 VAL A N 1
ATOM 3219 C CA . VAL A 1 425 ? -19.688 2.769 19.467 1.00 85.38 425 VAL A CA 1
ATOM 3220 C C . VAL A 1 425 ? -19.467 4.226 19.076 1.00 85.38 425 VAL A C 1
ATOM 3222 O O . VAL A 1 425 ? -20.264 5.082 19.454 1.00 85.38 425 VAL A O 1
ATOM 3225 N N . ILE A 1 426 ? -18.408 4.515 18.318 1.00 82.75 426 ILE A N 1
ATOM 3226 C CA . ILE A 1 426 ? -18.008 5.896 18.020 1.00 82.75 426 ILE A CA 1
ATOM 3227 C C . ILE A 1 426 ? -18.637 6.449 16.737 1.00 82.75 426 ILE A C 1
ATOM 3229 O O . ILE A 1 426 ? -18.805 7.660 16.603 1.00 82.75 426 ILE A O 1
ATOM 3233 N N . THR A 1 427 ? -19.036 5.597 15.796 1.00 81.94 427 THR A N 1
ATOM 3234 C CA . THR A 1 427 ? -19.467 6.078 14.476 1.00 81.94 427 THR A CA 1
ATOM 3235 C C . THR A 1 427 ? -20.858 6.723 14.508 1.00 81.94 427 THR A C 1
ATOM 3237 O O . THR A 1 427 ? -21.787 6.166 15.096 1.00 81.94 427 THR A O 1
ATOM 3240 N N . ARG A 1 428 ? -21.044 7.877 13.841 1.00 76.81 428 ARG A N 1
ATOM 3241 C CA . ARG A 1 428 ? -22.372 8.511 13.705 1.00 76.81 428 ARG A CA 1
ATOM 3242 C C . ARG A 1 428 ? -23.279 7.745 12.739 1.00 76.81 428 ARG A C 1
ATOM 3244 O O . ARG A 1 428 ? -22.836 7.348 11.655 1.00 76.81 428 ARG A O 1
ATOM 3251 N N . PRO A 1 429 ? -24.589 7.654 13.028 1.00 63.38 429 PRO A N 1
ATOM 3252 C CA . PRO A 1 429 ? -25.604 7.390 12.023 1.00 63.38 429 PRO A CA 1
ATOM 3253 C C . PRO A 1 429 ? -25.465 8.406 10.879 1.00 63.38 429 PRO A C 1
ATOM 3255 O O . PRO A 1 429 ? -25.709 9.596 11.056 1.00 63.38 429 PRO A O 1
ATOM 3258 N N . GLY A 1 430 ? -25.033 7.935 9.707 1.00 65.31 430 GLY A N 1
ATOM 3259 C CA . GLY A 1 430 ? -24.820 8.762 8.512 1.00 65.31 430 GLY A CA 1
ATOM 3260 C C . GLY A 1 430 ? -23.360 8.944 8.084 1.00 65.31 430 GLY A C 1
ATOM 3261 O O . GLY A 1 430 ? -23.138 9.266 6.922 1.00 65.31 430 GLY A O 1
ATOM 3262 N N . GLU A 1 431 ? -22.379 8.690 8.958 1.00 71.00 431 GLU A N 1
ATOM 3263 C CA . GLU A 1 431 ? -20.953 8.678 8.571 1.00 71.00 431 GLU A CA 1
ATOM 3264 C C . GLU A 1 431 ? -20.555 7.366 7.893 1.00 71.00 431 GLU A C 1
ATOM 3266 O O . GLU A 1 431 ? -19.747 7.351 6.966 1.00 71.00 431 GLU A O 1
ATOM 3271 N N . LEU A 1 432 ? -21.185 6.256 8.284 1.00 65.69 432 LEU A N 1
ATOM 3272 C CA . LEU A 1 432 ? -21.115 5.027 7.501 1.00 65.69 432 LEU A CA 1
ATOM 3273 C C . LEU A 1 432 ? -21.864 5.260 6.192 1.00 65.69 432 LEU A C 1
ATOM 3275 O O . LEU A 1 432 ? -23.037 5.633 6.217 1.00 65.69 432 LEU A O 1
ATOM 3279 N N . ALA A 1 433 ? -21.217 4.971 5.062 1.00 55.88 433 ALA A N 1
ATOM 3280 C CA . ALA A 1 433 ? -21.713 5.217 3.702 1.00 55.88 433 ALA A CA 1
ATOM 3281 C C . ALA A 1 433 ? -23.131 4.673 3.395 1.00 55.88 433 ALA A C 1
ATOM 3283 O O . ALA A 1 433 ? -23.718 5.029 2.377 1.00 55.88 433 ALA A O 1
ATOM 3284 N N . ALA A 1 434 ? -23.701 3.829 4.262 1.00 56.50 434 ALA A N 1
ATOM 3285 C CA . ALA A 1 434 ? -25.045 3.268 4.136 1.00 56.50 434 ALA A CA 1
ATOM 3286 C C . ALA A 1 434 ? -26.090 3.833 5.125 1.00 56.50 434 ALA A C 1
ATOM 3288 O O . ALA A 1 434 ? -27.230 3.372 5.114 1.00 56.50 434 ALA A O 1
ATOM 3289 N N . GLY A 1 435 ? -25.738 4.786 5.999 1.00 60.06 435 GLY A N 1
ATOM 3290 C CA . GLY A 1 435 ? -26.667 5.431 6.941 1.00 60.06 435 GLY A CA 1
ATOM 3291 C C . GLY A 1 435 ? -27.381 4.491 7.923 1.00 60.06 435 GLY A C 1
ATOM 3292 O O . GLY A 1 435 ? -28.325 4.912 8.586 1.00 60.06 435 GLY A O 1
ATOM 3293 N N . ASN A 1 436 ? -26.970 3.223 8.016 1.00 70.25 436 ASN A N 1
ATOM 3294 C CA . ASN A 1 436 ? -27.665 2.207 8.794 1.00 70.25 436 ASN A CA 1
ATOM 3295 C C . ASN A 1 436 ? -26.673 1.312 9.550 1.00 70.25 436 ASN A C 1
ATOM 3297 O O . ASN A 1 436 ? -25.745 0.751 8.961 1.00 70.25 436 ASN A O 1
ATOM 3301 N N . CYS A 1 437 ? -26.920 1.126 10.849 1.00 87.19 437 CYS A N 1
ATOM 3302 C CA . CYS A 1 437 ? -26.179 0.218 11.725 1.00 87.19 437 CYS A CA 1
ATOM 3303 C C . CYS A 1 437 ? -26.278 -1.258 11.279 1.00 87.19 437 CYS A C 1
ATOM 3305 O O . CYS A 1 437 ? -25.592 -2.119 11.830 1.00 87.19 437 CYS A O 1
ATOM 3307 N N . THR A 1 438 ? -27.117 -1.582 10.285 1.00 86.81 438 THR A N 1
ATOM 3308 C CA . THR A 1 438 ? -27.266 -2.931 9.711 1.00 86.81 438 THR A CA 1
ATOM 3309 C C . THR A 1 438 ? -25.947 -3.539 9.255 1.00 86.81 438 THR A C 1
ATOM 3311 O O . THR A 1 438 ? -25.736 -4.735 9.429 1.00 86.81 438 THR A O 1
ATOM 3314 N N . MET A 1 439 ? -25.035 -2.737 8.695 1.00 85.50 439 MET A N 1
ATOM 3315 C CA . MET A 1 439 ? -23.740 -3.257 8.247 1.00 85.50 439 MET A CA 1
ATOM 3316 C C . MET A 1 439 ? -22.897 -3.767 9.423 1.00 85.50 439 MET A C 1
ATOM 3318 O O . MET A 1 439 ? -22.300 -4.832 9.306 1.00 85.50 439 MET A O 1
ATOM 3322 N N . LEU A 1 440 ? -22.903 -3.069 10.561 1.00 90.06 440 LEU A N 1
ATOM 3323 C CA . LEU A 1 440 ? -22.174 -3.466 11.769 1.00 90.06 440 LEU A CA 1
ATOM 3324 C C . LEU A 1 440 ? -22.873 -4.622 12.489 1.00 90.06 440 LEU A C 1
ATOM 3326 O O . LEU A 1 440 ? -22.280 -5.673 12.702 1.00 90.06 440 LEU A O 1
ATOM 3330 N N . THR A 1 441 ? -24.166 -4.466 12.773 1.00 91.19 441 THR A N 1
ATOM 3331 C CA . THR A 1 441 ? -24.979 -5.470 13.488 1.00 91.19 441 THR A CA 1
ATOM 3332 C C . THR A 1 441 ? -25.066 -6.807 12.759 1.00 91.19 441 THR A C 1
ATOM 3334 O O . THR A 1 441 ? -25.234 -7.850 13.381 1.00 91.19 441 THR A O 1
ATOM 3337 N N . SER A 1 442 ? -24.893 -6.820 11.439 1.00 90.88 442 SER A N 1
ATOM 3338 C CA . SER A 1 442 ? -24.805 -8.074 10.696 1.00 90.88 442 SER A CA 1
ATOM 3339 C C . SER A 1 442 ? -23.557 -8.910 10.979 1.00 90.88 442 SER A C 1
ATOM 3341 O O . SER A 1 442 ? -23.556 -10.107 10.716 1.00 90.88 442 SER A O 1
ATOM 3343 N N . GLN A 1 443 ? -22.502 -8.299 11.518 1.00 94.94 443 GLN A N 1
ATOM 3344 C CA . GLN A 1 443 ? -21.276 -8.997 11.905 1.00 94.94 443 GLN A CA 1
ATOM 3345 C C . GLN A 1 443 ? -21.379 -9.583 13.321 1.00 94.94 443 GLN A C 1
ATOM 3347 O O . GLN A 1 443 ? -20.522 -10.357 13.737 1.00 94.94 443 GLN A O 1
ATOM 3352 N N . ALA A 1 444 ? -22.448 -9.263 14.057 1.00 95.50 444 ALA A N 1
ATOM 3353 C CA . ALA A 1 444 ? -22.614 -9.618 15.462 1.00 95.50 444 ALA A CA 1
ATOM 3354 C C . ALA A 1 444 ? -22.531 -11.127 15.719 1.00 95.50 444 ALA A C 1
ATOM 3356 O O . ALA A 1 444 ? -21.865 -11.558 16.656 1.00 95.50 444 ALA A O 1
ATOM 3357 N N . ALA A 1 445 ? -23.176 -11.933 14.869 1.00 95.56 445 ALA A N 1
ATOM 3358 C CA . ALA A 1 445 ? -23.175 -13.385 15.020 1.00 95.56 445 ALA A CA 1
ATOM 3359 C C . ALA A 1 445 ? -21.783 -13.991 14.787 1.00 95.56 445 ALA A C 1
ATOM 3361 O O . ALA A 1 445 ? -21.380 -14.868 15.546 1.00 95.56 445 ALA A O 1
ATOM 3362 N N . PHE A 1 446 ? -21.039 -13.483 13.799 1.00 96.56 446 PHE A N 1
ATOM 3363 C CA . PHE A 1 446 ? -19.663 -13.905 13.517 1.00 96.56 446 PHE A CA 1
ATOM 3364 C C . PHE A 1 446 ? -18.715 -13.543 14.671 1.00 96.56 446 PHE A C 1
ATOM 3366 O O . PHE A 1 446 ? -17.952 -14.378 15.155 1.00 96.56 446 PHE A O 1
ATOM 3373 N N . CYS A 1 447 ? -18.854 -12.331 15.212 1.00 97.25 447 CYS A N 1
ATOM 3374 C CA . CYS A 1 447 ? -18.085 -11.874 16.369 1.00 97.25 447 CYS A CA 1
ATOM 3375 C C . CYS A 1 447 ? -18.516 -12.515 17.704 1.00 97.25 447 CYS A C 1
ATOM 3377 O O . CYS A 1 447 ? -17.901 -12.273 18.743 1.00 97.25 447 CYS A O 1
ATOM 3379 N N . GLY A 1 448 ? -19.559 -13.352 17.701 1.00 96.62 448 GLY A N 1
ATOM 3380 C CA . GLY A 1 448 ? -20.024 -14.067 18.886 1.00 96.62 448 GLY A CA 1
ATOM 3381 C C . GLY A 1 448 ? -20.751 -13.183 19.903 1.00 96.62 448 GLY A C 1
ATOM 3382 O O . GLY A 1 448 ? -20.626 -13.400 21.106 1.00 96.62 448 GLY A O 1
ATOM 3383 N N . CYS A 1 449 ? -21.506 -12.183 19.443 1.00 96.81 449 CYS A N 1
ATOM 3384 C CA . CYS A 1 449 ? -22.338 -11.348 20.307 1.00 96.81 449 CYS A CA 1
ATOM 3385 C C . CYS A 1 449 ? -23.407 -12.170 21.061 1.00 96.81 449 CYS A C 1
ATOM 3387 O O . CYS A 1 449 ? -24.040 -13.062 20.473 1.00 96.81 449 CYS A O 1
ATOM 3389 N N . PRO A 1 450 ? -23.716 -11.840 22.328 1.00 94.56 450 PRO A N 1
ATOM 3390 C CA . PRO A 1 450 ? -24.786 -12.495 23.074 1.00 94.56 450 PRO A CA 1
ATOM 3391 C C . PRO A 1 450 ? -26.144 -12.376 22.368 1.00 94.56 450 PRO A C 1
ATOM 3393 O O . PRO A 1 450 ? -26.457 -11.367 21.740 1.00 94.56 450 PRO A O 1
ATOM 3396 N N . ASN A 1 451 ? -26.984 -13.409 22.492 1.00 93.00 451 ASN A N 1
ATOM 3397 C CA . ASN A 1 451 ? -28.326 -13.478 21.886 1.00 93.00 451 ASN A CA 1
ATOM 3398 C C . ASN A 1 451 ? -28.365 -13.370 20.353 1.00 93.00 451 ASN A C 1
ATOM 3400 O O . ASN A 1 451 ? -29.446 -13.248 19.775 1.00 93.00 451 ASN A O 1
ATOM 3404 N N . THR A 1 452 ? -27.213 -13.458 19.691 1.00 93.88 452 THR A N 1
ATOM 3405 C CA . THR A 1 452 ? -27.143 -13.631 18.245 1.00 93.88 452 THR A CA 1
ATOM 3406 C C . THR A 1 452 ? -26.934 -15.098 17.926 1.00 93.88 452 THR A C 1
ATOM 3408 O O . THR A 1 452 ? -26.224 -15.821 18.622 1.00 93.88 452 THR A O 1
ATOM 3411 N N . THR A 1 453 ? -27.613 -15.570 16.891 1.00 93.44 453 THR A N 1
ATOM 3412 C CA . THR A 1 453 ? -27.443 -16.928 16.385 1.00 93.44 453 THR A CA 1
ATOM 3413 C C . THR A 1 453 ? -27.134 -16.840 14.910 1.00 93.44 453 THR A C 1
ATOM 3415 O O . THR A 1 453 ? -27.763 -16.047 14.206 1.00 93.44 453 THR A O 1
ATOM 3418 N N . LYS A 1 454 ? -26.217 -17.692 14.448 1.00 94.12 454 LYS A N 1
ATOM 3419 C CA . LYS A 1 454 ? -25.965 -17.925 13.027 1.00 94.12 454 LYS A CA 1
ATOM 3420 C C . LYS A 1 454 ? -27.301 -18.062 12.274 1.00 94.12 454 LYS A C 1
ATOM 3422 O O . LYS A 1 454 ? -28.161 -18.827 12.736 1.00 94.12 454 LYS A O 1
ATOM 3427 N N . PRO A 1 455 ? -27.528 -17.309 11.182 1.00 92.75 455 PRO A N 1
ATOM 3428 C CA . PRO A 1 455 ? -28.762 -17.405 10.415 1.00 92.75 455 PRO A CA 1
ATOM 3429 C C . PRO A 1 455 ? -29.038 -18.851 9.994 1.00 92.75 455 PRO A C 1
ATOM 3431 O O . PRO A 1 455 ? -28.136 -19.581 9.599 1.00 92.75 455 PRO A O 1
ATOM 3434 N N . SER A 1 456 ? -30.306 -19.272 10.043 1.00 92.88 456 SER A N 1
ATOM 3435 C CA . SER A 1 456 ? -30.698 -20.618 9.574 1.00 92.88 456 SER A CA 1
ATOM 3436 C C . SER A 1 456 ? -30.500 -20.820 8.066 1.00 92.88 456 SER A C 1
ATOM 3438 O O . SER A 1 456 ? -30.452 -21.952 7.596 1.00 92.88 456 SER A O 1
ATOM 3440 N N . THR A 1 457 ? -30.379 -19.716 7.329 1.00 91.94 457 THR A N 1
ATOM 3441 C CA . THR A 1 457 ? -30.049 -19.652 5.903 1.00 91.94 457 THR A CA 1
ATOM 3442 C C . THR A 1 457 ? -28.973 -18.582 5.762 1.00 91.94 457 THR A C 1
ATOM 3444 O O . THR A 1 457 ? -29.291 -17.397 5.852 1.00 91.94 457 THR A O 1
ATOM 3447 N N . GLY A 1 458 ? -27.713 -19.010 5.697 1.00 90.38 458 GLY A N 1
ATOM 3448 C CA . GLY A 1 458 ? -26.561 -18.134 5.481 1.00 90.38 458 GLY A CA 1
ATOM 3449 C C . GLY A 1 458 ? -26.276 -17.935 3.994 1.00 90.38 458 GLY A C 1
ATOM 3450 O O . GLY A 1 458 ? -26.975 -18.499 3.149 1.00 90.38 458 GLY A O 1
ATOM 3451 N N . CYS A 1 459 ? -25.241 -17.163 3.670 1.00 95.44 459 CYS A N 1
ATOM 3452 C CA . CYS A 1 459 ? -24.701 -17.166 2.316 1.00 95.44 459 CYS A CA 1
ATOM 3453 C C . CYS A 1 459 ? -23.902 -18.449 2.094 1.00 95.44 459 CYS A C 1
ATOM 3455 O O . CYS A 1 459 ? -23.064 -18.817 2.918 1.00 95.44 459 CYS A O 1
ATOM 3457 N N . ASP A 1 460 ? -24.151 -19.112 0.971 1.00 95.06 460 ASP A N 1
ATOM 3458 C CA . ASP A 1 460 ? -23.333 -20.239 0.544 1.00 95.06 460 ASP A CA 1
ATOM 3459 C C . ASP A 1 460 ? -22.037 -19.708 -0.085 1.00 95.06 460 ASP A C 1
ATOM 3461 O O . ASP A 1 460 ? -22.071 -18.765 -0.883 1.00 95.06 460 ASP A O 1
ATOM 3465 N N . PHE A 1 461 ? -20.901 -20.300 0.286 1.00 94.62 461 PHE A N 1
ATOM 3466 C CA . PHE A 1 461 ? -19.610 -20.006 -0.338 1.00 94.62 461 PHE A CA 1
ATOM 3467 C C . PHE A 1 461 ? -19.490 -20.710 -1.687 1.00 94.62 461 PHE A C 1
ATOM 3469 O O . PHE A 1 461 ? -19.463 -20.041 -2.713 1.00 94.62 461 PHE A O 1
ATOM 3476 N N . CYS A 1 462 ? -19.537 -22.047 -1.709 1.00 94.81 462 CYS A N 1
ATOM 3477 C CA . CYS A 1 462 ? -19.709 -22.772 -2.964 1.00 94.81 462 CYS A CA 1
ATOM 3478 C C . CYS A 1 462 ? -21.183 -22.748 -3.406 1.00 94.81 462 CYS A C 1
ATOM 3480 O O . CYS A 1 462 ? -22.078 -22.950 -2.573 1.00 94.81 462 CYS A O 1
ATOM 3482 N N . PRO A 1 463 ? -21.471 -22.654 -4.713 1.00 89.81 463 PRO A N 1
ATOM 3483 C CA . PRO A 1 463 ? -22.835 -22.764 -5.210 1.00 89.81 463 PRO A CA 1
ATOM 3484 C C . PRO A 1 463 ? -23.480 -24.100 -4.803 1.00 89.81 463 PRO A C 1
ATOM 3486 O O . PRO A 1 463 ? -22.941 -25.177 -5.056 1.00 89.81 463 PRO A O 1
ATOM 3489 N N . GLY A 1 464 ? -24.654 -24.031 -4.168 1.00 89.25 464 GLY A N 1
ATOM 3490 C CA . GLY A 1 464 ? -25.375 -25.200 -3.649 1.00 89.25 464 GLY A CA 1
ATOM 3491 C C . GLY A 1 464 ? -25.058 -25.571 -2.195 1.00 89.25 464 GLY A C 1
ATOM 3492 O O . GLY A 1 464 ? -25.539 -26.607 -1.732 1.00 89.25 464 GLY A O 1
ATOM 3493 N N . GLY A 1 465 ? -24.273 -24.753 -1.484 1.00 90.88 465 GLY A N 1
ATOM 3494 C CA . GLY A 1 465 ? -24.038 -24.893 -0.042 1.00 90.88 465 GLY A CA 1
ATOM 3495 C C . GLY A 1 465 ? -23.106 -26.042 0.339 1.00 90.88 465 GLY A C 1
ATOM 3496 O O . GLY A 1 465 ? -23.111 -26.499 1.482 1.00 90.88 465 GLY A O 1
ATOM 3497 N N . THR A 1 466 ? -22.321 -26.556 -0.610 1.00 93.81 466 THR A N 1
ATOM 3498 C CA . THR A 1 466 ? -21.270 -27.533 -0.309 1.00 93.81 466 THR A CA 1
ATOM 3499 C C . THR A 1 466 ? -20.081 -26.846 0.354 1.00 93.81 466 THR A C 1
ATOM 3501 O O . THR A 1 466 ? -19.747 -25.718 0.005 1.00 93.81 466 THR A O 1
ATOM 3504 N N . ALA A 1 467 ? -19.411 -27.536 1.277 1.00 94.00 467 ALA A N 1
ATOM 3505 C CA . ALA A 1 467 ? -18.133 -27.064 1.802 1.00 94.00 467 ALA A CA 1
ATOM 3506 C C . ALA A 1 467 ? -17.089 -26.963 0.668 1.00 94.00 467 ALA A C 1
ATOM 3508 O O . ALA A 1 467 ? -17.153 -27.776 -0.267 1.00 94.00 467 ALA A O 1
ATOM 3509 N N . PRO A 1 468 ? -16.144 -26.006 0.740 1.00 95.50 468 PRO A N 1
ATOM 3510 C CA . PRO A 1 468 ? -15.026 -25.948 -0.195 1.00 95.50 468 PRO A CA 1
ATOM 3511 C C . PRO A 1 468 ? -14.250 -27.276 -0.162 1.00 95.50 468 PRO A C 1
ATOM 3513 O O . PRO A 1 468 ? -13.977 -27.782 0.929 1.00 95.50 468 PRO A O 1
ATOM 3516 N N . PRO A 1 469 ? -13.927 -27.881 -1.321 1.00 94.00 469 PRO A N 1
ATOM 3517 C CA . PRO A 1 469 ? -13.144 -29.116 -1.375 1.00 94.00 469 PRO A CA 1
ATOM 3518 C C . PRO A 1 469 ? -11.767 -29.015 -0.717 1.00 94.00 469 PRO A C 1
ATOM 3520 O O . PRO A 1 469 ? -11.324 -29.994 -0.119 1.00 94.00 469 PRO A O 1
ATOM 3523 N N . ASP A 1 470 ? -11.149 -27.834 -0.792 1.00 92.94 470 ASP A N 1
ATOM 3524 C CA . ASP A 1 470 ? -9.829 -27.539 -0.236 1.00 92.94 470 ASP A CA 1
ATOM 3525 C C . ASP A 1 470 ? -9.941 -26.474 0.881 1.00 92.94 470 ASP A C 1
ATOM 3527 O O . ASP A 1 470 ? -9.603 -25.311 0.665 1.00 92.94 470 ASP A O 1
ATOM 3531 N N . PRO A 1 471 ? -10.456 -26.831 2.077 1.00 95.31 471 PRO A N 1
ATOM 3532 C CA . PRO A 1 471 ? -10.752 -25.876 3.153 1.00 95.31 471 PRO A CA 1
ATOM 3533 C C . PRO A 1 471 ? -9.515 -25.130 3.673 1.00 95.31 471 PRO A C 1
ATOM 3535 O O . PRO A 1 471 ? -9.604 -23.941 3.966 1.00 95.31 471 PRO A O 1
ATOM 3538 N N . ASP A 1 472 ? -8.361 -25.800 3.720 1.00 96.44 472 ASP A N 1
ATOM 3539 C CA . ASP A 1 472 ? -7.102 -25.248 4.238 1.00 96.44 472 ASP A CA 1
ATOM 3540 C C . ASP A 1 472 ? -6.357 -24.358 3.223 1.00 96.44 472 ASP A C 1
ATOM 3542 O O . ASP A 1 472 ? -5.287 -23.824 3.528 1.00 96.44 472 ASP A O 1
ATOM 3546 N N . LEU A 1 473 ? -6.864 -24.226 1.990 1.00 92.56 473 LEU A N 1
ATOM 3547 C CA . LEU A 1 473 ? -6.205 -23.422 0.966 1.00 92.56 473 LEU A CA 1
ATOM 3548 C C . LEU A 1 473 ? -6.299 -21.937 1.333 1.00 92.56 473 LEU A C 1
ATOM 3550 O O . LEU A 1 473 ? -7.390 -21.382 1.460 1.00 92.56 473 LEU A O 1
ATOM 3554 N N . VAL A 1 474 ? -5.140 -21.296 1.477 1.00 89.69 474 VAL A N 1
ATOM 3555 C CA . VAL A 1 474 ? -5.029 -19.858 1.731 1.00 89.69 474 VAL A CA 1
ATOM 3556 C C . VAL A 1 474 ? -5.244 -19.110 0.419 1.00 89.69 474 VAL A C 1
ATOM 3558 O O . VAL A 1 474 ? -4.524 -19.319 -0.558 1.00 89.69 474 VAL A O 1
ATOM 3561 N N . THR A 1 475 ? -6.245 -18.240 0.392 1.00 87.31 475 THR A N 1
ATOM 3562 C CA . THR A 1 475 ? -6.513 -17.355 -0.743 1.00 87.31 475 THR A CA 1
ATOM 3563 C C . THR A 1 475 ? -5.402 -16.304 -0.887 1.00 87.31 475 THR A C 1
ATOM 3565 O O . THR A 1 475 ? -4.685 -16.030 0.079 1.00 87.31 475 THR A O 1
ATOM 3568 N N . PRO A 1 476 ? -5.271 -15.626 -2.045 1.00 76.94 476 PRO A N 1
ATOM 3569 C CA . PRO A 1 476 ? -4.286 -14.553 -2.243 1.00 76.94 476 PRO A CA 1
ATOM 3570 C C . PRO A 1 476 ? -4.369 -13.392 -1.234 1.00 76.94 476 PRO A C 1
ATOM 3572 O O . PRO A 1 476 ? -3.490 -12.534 -1.199 1.00 76.94 476 PRO A O 1
ATOM 3575 N N . PHE A 1 477 ? -5.426 -13.351 -0.420 1.00 80.69 477 PHE A N 1
ATOM 3576 C CA . PHE A 1 477 ? -5.696 -12.314 0.570 1.00 80.69 477 PHE A CA 1
ATOM 3577 C C . PHE A 1 477 ? -5.356 -12.734 2.007 1.00 80.69 477 PHE A C 1
ATOM 3579 O O . PHE A 1 477 ? -5.462 -11.915 2.917 1.00 80.69 477 PHE A O 1
ATOM 3586 N N . GLY A 1 478 ? -4.893 -13.972 2.202 1.00 86.25 478 GLY A N 1
ATOM 3587 C CA . GLY A 1 478 ? -4.413 -14.489 3.485 1.00 86.25 478 GLY A CA 1
ATOM 3588 C C . GLY A 1 478 ? -5.440 -15.286 4.293 1.00 86.25 478 GLY A C 1
ATOM 3589 O O . GLY A 1 478 ? -5.033 -15.978 5.219 1.00 86.25 478 GLY A O 1
ATOM 3590 N N . ASP A 1 479 ? -6.725 -15.245 3.930 1.00 92.31 479 ASP A N 1
ATOM 3591 C CA . ASP A 1 479 ? -7.774 -16.062 4.556 1.00 92.31 479 ASP A CA 1
ATOM 3592 C C . ASP A 1 479 ? -7.845 -17.452 3.912 1.00 92.31 479 ASP A C 1
ATOM 3594 O O . ASP A 1 479 ? -7.678 -17.587 2.694 1.00 92.31 479 ASP A O 1
ATOM 3598 N N . THR A 1 480 ? -8.154 -18.479 4.698 1.00 95.12 480 THR A N 1
ATOM 3599 C CA . THR A 1 480 ? -8.435 -19.829 4.192 1.00 95.12 480 THR A CA 1
ATOM 3600 C C . THR A 1 480 ? -9.837 -19.940 3.590 1.00 95.12 480 THR A C 1
ATOM 3602 O O . THR A 1 480 ? -10.769 -19.213 3.947 1.00 95.12 480 THR A O 1
ATOM 3605 N N . CYS A 1 481 ? -10.021 -20.892 2.679 1.00 96.12 481 CYS A N 1
ATOM 3606 C CA . CYS A 1 481 ? -11.327 -21.210 2.106 1.00 96.12 481 CYS A CA 1
ATOM 3607 C C . CYS A 1 481 ? -12.373 -21.578 3.172 1.00 96.12 481 CYS A C 1
ATOM 3609 O O . CYS A 1 481 ? -13.545 -21.216 3.037 1.00 96.12 481 CYS A O 1
ATOM 3611 N N . GLU A 1 482 ? -11.970 -22.274 4.240 1.00 96.31 482 GLU A N 1
ATOM 3612 C CA . GLU A 1 482 ? -12.843 -22.575 5.376 1.00 96.31 482 GLU A CA 1
ATOM 3613 C C . GLU A 1 482 ? -13.253 -21.313 6.135 1.00 96.31 482 GLU A C 1
ATOM 3615 O O . GLU A 1 482 ? -14.441 -21.144 6.401 1.00 96.31 482 GLU A O 1
ATOM 3620 N N . GLU A 1 483 ? -12.320 -20.404 6.428 1.00 94.94 483 GLU A N 1
ATOM 3621 C CA . GLU A 1 483 ? -12.616 -19.144 7.124 1.00 94.94 483 GLU A CA 1
ATOM 3622 C C . GLU A 1 483 ? -13.590 -18.272 6.327 1.00 94.94 483 GLU A C 1
ATOM 3624 O O . GLU A 1 483 ? -14.572 -17.775 6.883 1.00 94.94 483 GLU A O 1
ATOM 3629 N N . LEU A 1 484 ? -13.382 -18.137 5.012 1.00 95.69 484 LEU A N 1
ATOM 3630 C CA . LEU A 1 484 ? -14.306 -17.403 4.143 1.00 95.69 484 LEU A CA 1
ATOM 3631 C C . LEU A 1 484 ? -15.679 -18.080 4.084 1.00 95.69 484 LEU A C 1
ATOM 3633 O O . LEU A 1 484 ? -16.711 -17.403 4.147 1.00 95.69 484 LEU A O 1
ATOM 3637 N N . SER A 1 485 ? -15.709 -19.413 3.997 1.00 96.19 485 SER A N 1
ATOM 3638 C CA . SER A 1 485 ? -16.956 -20.173 3.993 1.00 96.19 485 SER A CA 1
ATOM 3639 C C . SER A 1 485 ? -17.713 -20.058 5.314 1.00 96.19 485 SER A C 1
ATOM 3641 O O . SER A 1 485 ? -18.938 -19.904 5.306 1.00 96.19 485 SER A O 1
ATOM 3643 N N . ASP A 1 486 ? -17.020 -20.127 6.450 1.00 95.69 486 ASP A N 1
ATOM 3644 C CA . ASP A 1 486 ? -17.643 -19.960 7.756 1.00 95.69 486 ASP A CA 1
ATOM 3645 C C . ASP A 1 486 ? -18.139 -18.523 7.919 1.00 95.69 486 ASP A C 1
ATOM 3647 O O . ASP A 1 486 ? -19.310 -18.330 8.241 1.00 95.69 486 ASP A O 1
ATOM 3651 N N . TYR A 1 487 ? -17.342 -17.515 7.561 1.00 95.94 487 TYR A N 1
ATOM 3652 C CA . TYR A 1 487 ? -17.752 -16.111 7.591 1.00 95.94 487 TYR A CA 1
ATOM 3653 C C . TYR A 1 487 ? -19.055 -15.852 6.816 1.00 95.94 487 TYR A C 1
ATOM 3655 O O . TYR A 1 487 ? -20.015 -15.305 7.370 1.00 95.94 487 TYR A O 1
ATOM 3663 N N . LEU A 1 488 ? -19.137 -16.296 5.556 1.00 95.56 488 LEU A N 1
ATOM 3664 C CA . LEU A 1 488 ? -20.334 -16.119 4.724 1.00 95.56 488 LEU A CA 1
ATOM 3665 C C . LEU A 1 488 ? -21.580 -16.772 5.326 1.00 95.56 488 LEU A C 1
ATOM 3667 O O . LEU A 1 488 ? -22.689 -16.243 5.209 1.00 95.56 488 LEU A O 1
ATOM 3671 N N . SER A 1 489 ? -21.402 -17.880 6.035 1.00 96.06 489 SER A N 1
ATOM 3672 C CA . SER A 1 489 ? -22.509 -18.586 6.665 1.00 96.06 489 SER A CA 1
ATOM 3673 C C . SER A 1 489 ? -23.109 -17.853 7.881 1.00 96.06 489 SER A C 1
ATOM 3675 O O . SER A 1 489 ? -24.186 -18.235 8.344 1.00 96.06 489 SER A O 1
ATOM 3677 N N . TYR A 1 490 ? -22.466 -16.785 8.381 1.00 95.62 490 TYR A N 1
ATOM 3678 C CA . TYR A 1 490 ? -23.032 -15.869 9.384 1.00 95.62 490 TYR A CA 1
ATOM 3679 C C . TYR A 1 490 ? -23.822 -14.701 8.786 1.00 95.62 490 TYR A C 1
ATOM 3681 O O . TYR A 1 490 ? -24.544 -14.023 9.521 1.00 95.62 490 TYR A O 1
ATOM 3689 N N . LEU A 1 491 ? -23.716 -14.461 7.479 1.00 94.19 491 LEU A N 1
ATOM 3690 C CA . LEU A 1 491 ? -24.403 -13.359 6.813 1.00 94.19 491 LEU A CA 1
ATOM 3691 C C . LEU A 1 491 ? -25.842 -13.743 6.463 1.00 94.19 491 LEU A C 1
ATOM 3693 O O . LEU A 1 491 ? -26.132 -14.890 6.124 1.00 94.19 491 LEU A O 1
ATOM 3697 N N . SER A 1 492 ? -26.767 -12.785 6.556 1.00 92.88 492 SER A N 1
ATOM 3698 C CA . SER A 1 492 ? -28.164 -13.038 6.192 1.00 92.88 492 SER A CA 1
ATOM 3699 C C . SER A 1 492 ? -28.357 -13.051 4.665 1.00 92.88 492 SER A C 1
ATOM 3701 O O . SER A 1 492 ? -27.558 -12.447 3.943 1.00 92.88 492 SER A O 1
ATOM 3703 N N . PRO A 1 493 ? -29.440 -13.665 4.142 1.00 91.94 493 PRO A N 1
ATOM 3704 C CA . PRO A 1 493 ? -29.684 -13.756 2.698 1.00 91.94 493 PRO A CA 1
ATOM 3705 C C . PRO A 1 493 ? -29.685 -12.402 1.971 1.00 91.94 493 PRO A C 1
ATOM 3707 O O . PRO A 1 493 ? -29.232 -12.302 0.832 1.00 91.94 493 PRO A O 1
ATOM 3710 N N . ASP A 1 494 ? -30.138 -11.341 2.644 1.00 90.25 494 ASP A N 1
ATOM 3711 C CA . ASP A 1 494 ? -30.171 -9.985 2.087 1.00 90.25 494 ASP A CA 1
ATOM 3712 C C . ASP A 1 494 ? -28.762 -9.407 1.858 1.00 90.25 494 ASP A C 1
ATOM 3714 O O . ASP A 1 494 ? -28.577 -8.509 1.038 1.00 90.25 494 ASP A O 1
ATOM 3718 N N . GLN A 1 495 ? -27.752 -9.931 2.556 1.00 89.69 495 GLN A N 1
ATOM 3719 C CA . GLN A 1 495 ? -26.364 -9.478 2.465 1.00 89.69 495 GLN A CA 1
ATOM 3720 C C . GLN A 1 495 ? -25.540 -10.238 1.435 1.00 89.69 495 GLN A C 1
ATOM 3722 O O . GLN A 1 495 ? -24.506 -9.725 0.995 1.00 89.69 495 GLN A O 1
ATOM 3727 N N . CYS A 1 496 ? -26.004 -11.420 1.022 1.00 91.38 496 CYS A N 1
ATOM 3728 C CA . CYS A 1 496 ? -25.312 -12.246 0.038 1.00 91.38 496 CYS A CA 1
ATOM 3729 C C . CYS A 1 496 ? -25.164 -11.541 -1.313 1.00 91.38 496 CYS A C 1
ATOM 3731 O O . CYS A 1 496 ? -24.210 -11.781 -2.036 1.00 91.38 496 CYS A O 1
ATOM 3733 N N . ASN A 1 497 ? -26.067 -10.606 -1.622 1.00 87.69 497 ASN A N 1
ATOM 3734 C CA . ASN A 1 497 ? -26.046 -9.838 -2.867 1.00 87.69 497 ASN A CA 1
ATOM 3735 C C . ASN A 1 497 ? -25.208 -8.549 -2.785 1.00 87.69 497 ASN A C 1
ATOM 3737 O O . ASN A 1 497 ? -25.278 -7.709 -3.681 1.00 87.69 497 ASN A O 1
ATOM 3741 N N . SER A 1 498 ? -24.459 -8.332 -1.700 1.00 88.81 498 SER A N 1
ATOM 3742 C CA . SER A 1 498 ? -23.573 -7.170 -1.601 1.00 88.81 498 SER A CA 1
ATOM 3743 C C . SER A 1 498 ? -22.320 -7.364 -2.458 1.00 88.81 498 SER A C 1
ATOM 3745 O O . SER A 1 498 ? -21.795 -8.470 -2.557 1.00 88.81 498 SER A O 1
ATOM 3747 N N . ASN A 1 499 ? -21.778 -6.280 -3.024 1.00 86.19 499 ASN A N 1
ATOM 3748 C CA . ASN A 1 499 ? -20.540 -6.339 -3.818 1.00 86.19 499 ASN A CA 1
ATOM 3749 C C . ASN A 1 499 ? -19.369 -6.968 -3.041 1.00 86.19 499 ASN A C 1
ATOM 3751 O O . ASN A 1 499 ? -18.547 -7.660 -3.637 1.00 86.19 499 ASN A O 1
ATOM 3755 N N . ARG A 1 500 ? -19.317 -6.753 -1.716 1.00 88.06 500 ARG A N 1
ATOM 3756 C CA . ARG A 1 500 ? -18.330 -7.374 -0.820 1.00 88.06 500 ARG A CA 1
ATOM 3757 C C . ARG A 1 500 ? -18.483 -8.890 -0.792 1.00 88.06 500 ARG A C 1
ATOM 3759 O O . ARG A 1 500 ? -17.507 -9.599 -0.992 1.00 88.06 500 ARG A O 1
ATOM 3766 N N . VAL A 1 501 ? -19.697 -9.389 -0.554 1.00 90.00 501 VAL A N 1
ATOM 3767 C CA . VAL A 1 501 ? -19.938 -10.838 -0.525 1.00 90.00 501 VAL A CA 1
ATOM 3768 C C . VAL A 1 501 ? -19.723 -11.449 -1.901 1.00 90.00 501 VAL A C 1
ATOM 3770 O O . VAL A 1 501 ? -19.084 -12.487 -1.979 1.00 90.00 501 VAL A O 1
ATOM 3773 N N . GLY A 1 502 ? -20.121 -10.766 -2.976 1.00 88.81 502 GLY A N 1
ATOM 3774 C CA . GLY A 1 502 ? -19.790 -11.191 -4.334 1.00 88.81 502 GLY A CA 1
ATOM 3775 C C . GLY A 1 502 ? -18.279 -11.320 -4.559 1.00 88.81 502 GLY A C 1
ATOM 3776 O O . GLY A 1 502 ? -17.844 -12.254 -5.217 1.00 88.81 502 GLY A O 1
ATOM 3777 N N . PHE A 1 503 ? -17.460 -10.438 -3.973 1.00 87.75 503 PHE A N 1
ATOM 3778 C CA . PHE A 1 503 ? -15.998 -10.556 -4.030 1.00 87.75 503 PHE A CA 1
ATOM 3779 C C . PHE A 1 503 ? -15.466 -11.788 -3.289 1.00 87.75 503 PHE A C 1
ATOM 3781 O O . PHE A 1 503 ? -14.608 -12.490 -3.821 1.00 87.75 503 PHE A O 1
ATOM 3788 N N . ILE A 1 504 ? -15.990 -12.066 -2.092 1.00 91.06 504 ILE A N 1
ATOM 3789 C CA . ILE A 1 504 ? -15.624 -13.255 -1.307 1.00 91.06 504 ILE A CA 1
ATOM 3790 C C . ILE A 1 504 ? -16.072 -14.530 -2.026 1.00 91.06 504 ILE A C 1
ATOM 3792 O O . ILE A 1 504 ? -15.297 -15.469 -2.152 1.00 91.06 504 ILE A O 1
ATOM 3796 N N . GLN A 1 505 ? -17.305 -14.553 -2.534 1.00 90.62 505 GLN A N 1
ATOM 3797 C CA . GLN A 1 505 ? -17.864 -15.696 -3.251 1.00 90.62 505 GLN A CA 1
ATOM 3798 C C . GLN A 1 505 ? -17.087 -16.006 -4.524 1.00 90.62 505 GLN A C 1
ATOM 3800 O O . GLN A 1 505 ? -16.918 -17.171 -4.814 1.00 90.62 505 GLN A O 1
ATOM 3805 N N . ARG A 1 506 ? -16.528 -15.015 -5.231 1.00 88.25 506 ARG A N 1
ATOM 3806 C CA . ARG A 1 506 ? -15.652 -15.260 -6.394 1.00 88.25 506 ARG A CA 1
ATOM 3807 C C . ARG A 1 506 ? -14.357 -16.016 -6.074 1.00 88.25 506 ARG A C 1
ATOM 3809 O O . ARG A 1 506 ? -13.678 -16.474 -6.990 1.00 88.25 506 ARG A O 1
ATOM 3816 N N . GLN A 1 507 ? -13.999 -16.146 -4.795 1.00 89.62 507 GLN A N 1
ATOM 3817 C CA . GLN A 1 507 ? -12.891 -17.005 -4.371 1.00 89.62 507 GLN A CA 1
ATOM 3818 C C . GLN A 1 507 ? -13.285 -18.494 -4.352 1.00 89.62 507 GLN A C 1
ATOM 3820 O O . GLN A 1 507 ? -12.412 -19.347 -4.204 1.00 89.62 507 GLN A O 1
ATOM 3825 N N . ASP A 1 508 ? -14.568 -18.829 -4.536 1.00 90.62 508 ASP A N 1
ATOM 3826 C CA . ASP A 1 508 ? -15.077 -20.202 -4.630 1.00 90.62 508 ASP A CA 1
ATOM 3827 C C . ASP A 1 508 ? -14.336 -21.029 -5.690 1.00 90.62 508 ASP A C 1
ATOM 3829 O O . ASP A 1 508 ? -14.035 -22.207 -5.478 1.00 90.62 508 ASP A O 1
ATOM 3833 N N . PHE A 1 509 ? -13.965 -20.384 -6.794 1.00 87.00 509 PHE A N 1
ATOM 3834 C CA . PHE A 1 509 ? -13.167 -20.958 -7.860 1.00 87.00 509 PHE A CA 1
ATOM 3835 C C . PHE A 1 509 ? -11.779 -21.393 -7.371 1.00 87.00 509 PHE A C 1
ATOM 3837 O O . PHE A 1 509 ? -11.365 -22.522 -7.637 1.00 87.00 509 PHE A O 1
ATOM 3844 N N . LEU A 1 510 ? -11.077 -20.531 -6.625 1.00 87.75 510 LEU A N 1
ATOM 3845 C CA . LEU A 1 510 ? -9.752 -20.852 -6.079 1.00 87.75 510 LEU A CA 1
ATOM 3846 C C . LEU A 1 510 ? -9.829 -22.025 -5.107 1.00 87.75 510 LEU A C 1
ATOM 3848 O O . LEU A 1 510 ? -8.967 -22.895 -5.115 1.00 87.75 510 LEU A O 1
ATOM 3852 N N . CYS A 1 511 ? -10.911 -22.080 -4.340 1.00 92.56 511 CYS A N 1
ATOM 3853 C CA . CYS A 1 511 ? -11.189 -23.123 -3.363 1.00 92.56 511 CYS A CA 1
ATOM 3854 C C . CYS A 1 511 ? -11.726 -24.434 -3.964 1.00 92.56 511 CYS A C 1
ATOM 3856 O O . CYS A 1 511 ? -12.129 -25.328 -3.217 1.00 92.56 511 CYS A O 1
ATOM 3858 N N . GLY A 1 512 ? -11.781 -24.552 -5.297 1.00 89.06 512 GLY A N 1
ATOM 3859 C CA . GLY A 1 512 ? -12.147 -25.783 -5.998 1.00 89.06 512 GLY A CA 1
ATOM 3860 C C . GLY A 1 512 ? -13.649 -26.079 -6.061 1.00 89.06 512 GLY A C 1
ATOM 3861 O O . GLY A 1 512 ? -14.037 -27.209 -6.367 1.00 89.06 512 GLY A O 1
ATOM 3862 N N . CYS A 1 513 ? -14.527 -25.110 -5.785 1.00 91.62 513 CYS A N 1
ATOM 3863 C CA . CYS A 1 513 ? -15.973 -25.325 -5.837 1.00 91.62 513 CYS A CA 1
ATOM 3864 C C . CYS A 1 513 ? -16.421 -25.728 -7.261 1.00 91.62 513 CYS A C 1
ATOM 3866 O O . CYS A 1 513 ? -16.312 -24.964 -8.215 1.00 91.62 513 CYS A O 1
ATOM 3868 N N . ALA A 1 514 ? -16.991 -26.930 -7.415 1.00 82.06 514 ALA A N 1
ATOM 3869 C CA . ALA A 1 514 ? -17.273 -27.547 -8.723 1.00 82.06 514 ALA A CA 1
ATOM 3870 C C . ALA A 1 514 ? -18.296 -26.804 -9.612 1.00 82.06 514 ALA A C 1
ATOM 3872 O O . ALA A 1 514 ? -18.445 -27.134 -10.788 1.00 82.06 514 ALA A O 1
ATOM 3873 N N . ALA A 1 515 ? -19.037 -25.851 -9.046 1.00 76.88 515 ALA A N 1
ATOM 3874 C CA . ALA A 1 515 ? -20.066 -25.070 -9.726 1.00 76.88 515 ALA A CA 1
ATOM 3875 C C . ALA A 1 515 ? -19.698 -23.583 -9.873 1.00 76.88 515 ALA A C 1
ATOM 3877 O O . ALA A 1 515 ? -20.537 -22.807 -10.328 1.00 76.88 515 ALA A O 1
ATOM 3878 N N . ALA A 1 516 ? -18.472 -23.199 -9.502 1.00 74.50 516 ALA A N 1
ATOM 3879 C CA . ALA A 1 516 ? -17.945 -21.856 -9.698 1.00 74.50 516 ALA A CA 1
ATOM 3880 C C . ALA A 1 516 ? -17.744 -21.605 -11.200 1.00 74.50 516 ALA A C 1
ATOM 3882 O O . ALA A 1 516 ? -16.702 -21.918 -11.775 1.00 74.50 516 ALA A O 1
ATOM 3883 N N . THR A 1 517 ? -18.784 -21.119 -11.873 1.00 67.56 517 THR A N 1
ATOM 3884 C CA . THR A 1 517 ? -18.682 -20.652 -13.256 1.00 67.56 517 THR A CA 1
ATOM 3885 C C . THR A 1 517 ? -18.391 -19.167 -13.222 1.00 67.56 517 THR A C 1
ATOM 3887 O O . THR A 1 517 ? -19.239 -18.403 -12.760 1.00 67.56 517 THR A O 1
ATOM 3890 N N . THR A 1 518 ? -17.229 -18.758 -13.720 1.00 78.81 518 THR A N 1
ATOM 3891 C CA . THR A 1 518 ? -16.957 -17.338 -13.920 1.00 78.81 518 THR A CA 1
ATOM 3892 C C . THR A 1 518 ? -17.645 -16.872 -15.206 1.00 78.81 518 THR A C 1
ATOM 3894 O O . THR A 1 518 ? -17.663 -17.592 -16.209 1.00 78.81 518 THR A O 1
ATOM 3897 N N . GLU A 1 519 ? -18.237 -15.676 -15.212 1.00 84.94 519 GLU A N 1
ATOM 3898 C CA . GLU A 1 519 ? -18.718 -15.053 -16.457 1.00 84.94 519 GLU A CA 1
ATOM 3899 C C . GLU A 1 519 ? -17.541 -14.780 -17.407 1.00 84.94 519 GLU A C 1
ATOM 3901 O O . GLU A 1 519 ? -17.675 -14.828 -18.633 1.00 84.94 519 GLU A O 1
ATOM 3906 N N . CYS A 1 520 ? -16.370 -14.541 -16.821 1.00 90.38 520 CYS A N 1
ATOM 3907 C CA . CYS A 1 520 ? -15.097 -14.368 -17.480 1.00 90.38 520 CYS A CA 1
ATOM 3908 C C . CYS A 1 520 ? -14.135 -15.520 -17.149 1.00 90.38 520 CYS A C 1
ATOM 3910 O O . CYS A 1 520 ? -13.308 -15.432 -16.242 1.00 90.38 520 CYS A O 1
ATOM 3912 N N . ALA A 1 521 ? -14.241 -16.625 -17.885 1.00 91.81 521 ALA A N 1
ATOM 3913 C CA . ALA A 1 521 ? -13.273 -17.724 -17.832 1.00 91.81 521 ALA A CA 1
ATOM 3914 C C . ALA A 1 521 ? -12.174 -17.520 -18.883 1.00 91.81 521 ALA A C 1
ATOM 3916 O O . ALA A 1 521 ? -12.457 -17.018 -19.974 1.00 91.81 521 ALA A O 1
ATOM 3917 N N . LEU A 1 522 ? -10.932 -17.922 -18.602 1.00 94.38 522 LEU A N 1
ATOM 3918 C CA . LEU A 1 522 ? -9.845 -17.837 -19.578 1.00 94.38 522 LEU A CA 1
ATOM 3919 C C . LEU A 1 522 ? -10.147 -18.707 -20.807 1.00 94.38 522 LEU A C 1
ATOM 3921 O O . LEU A 1 522 ? -9.998 -18.242 -21.937 1.00 94.38 522 LEU A O 1
ATOM 3925 N N . CYS A 1 523 ? -10.645 -19.931 -20.612 1.00 94.38 523 CYS A N 1
ATOM 3926 C CA . CYS A 1 523 ? -11.074 -20.814 -21.692 1.00 94.38 523 CYS A CA 1
ATOM 3927 C C . CYS A 1 523 ? -12.525 -20.496 -22.087 1.00 94.38 523 CYS A C 1
ATOM 3929 O O . CYS A 1 523 ? -13.496 -21.095 -21.633 1.00 94.38 523 CYS A O 1
ATOM 3931 N N . SER A 1 524 ? -12.681 -19.516 -22.976 1.00 91.75 524 SER A N 1
ATOM 3932 C CA . SER A 1 524 ? -13.991 -18.992 -23.400 1.00 91.75 524 SER A CA 1
ATOM 3933 C C . SER A 1 524 ? -14.928 -20.030 -24.043 1.00 91.75 524 SER A C 1
ATOM 3935 O O . SER A 1 524 ? -16.147 -19.879 -24.000 1.00 91.75 524 SER A O 1
ATOM 3937 N N . ALA A 1 525 ? -14.376 -21.073 -24.671 1.00 89.06 525 ALA A N 1
ATOM 3938 C CA . ALA A 1 525 ? -15.146 -22.036 -25.460 1.00 89.06 525 ALA A CA 1
ATOM 3939 C C . ALA A 1 525 ? -15.958 -23.023 -24.605 1.00 89.06 525 ALA A C 1
ATOM 3941 O O . ALA A 1 525 ? -17.026 -23.465 -25.030 1.00 89.06 525 ALA A O 1
ATOM 3942 N N . ASP A 1 526 ? -15.445 -23.381 -23.431 1.00 85.06 526 ASP A N 1
ATOM 3943 C CA . ASP A 1 526 ? -16.078 -24.277 -22.461 1.00 85.06 526 ASP A CA 1
ATOM 3944 C C . ASP A 1 526 ? -16.469 -23.561 -21.159 1.00 85.06 526 ASP A C 1
ATOM 3946 O O . ASP A 1 526 ? -17.113 -24.173 -20.309 1.00 85.06 526 ASP A O 1
ATOM 3950 N N . GLY A 1 527 ? -16.140 -22.269 -21.028 1.00 86.94 527 GLY A N 1
ATOM 3951 C CA . GLY A 1 527 ? -16.392 -21.490 -19.816 1.00 86.94 527 GLY A CA 1
ATOM 3952 C C . GLY A 1 527 ? -15.549 -21.974 -18.638 1.00 86.94 527 GLY A C 1
ATOM 3953 O O . GLY A 1 527 ? -15.984 -21.871 -17.495 1.00 86.94 527 GLY A O 1
ATOM 3954 N N . SER A 1 528 ? -14.381 -22.556 -18.923 1.00 87.25 528 SER A N 1
ATOM 3955 C CA . SER A 1 528 ? -13.491 -23.148 -17.931 1.00 87.25 528 SER A CA 1
ATOM 3956 C C . SER A 1 528 ? -12.249 -22.287 -17.701 1.00 87.25 528 SER A C 1
ATOM 3958 O O . SER A 1 528 ? -11.849 -21.471 -18.528 1.00 87.25 528 SER A O 1
ATOM 3960 N N . ASN A 1 529 ? -11.596 -22.516 -16.572 1.00 87.25 529 ASN A N 1
ATOM 3961 C CA . ASN A 1 529 ? -10.247 -22.035 -16.281 1.00 87.25 529 ASN A CA 1
ATOM 3962 C C . ASN A 1 529 ? -9.248 -23.206 -16.208 1.00 87.25 529 ASN A C 1
ATOM 3964 O O . ASN A 1 529 ? -8.150 -23.066 -15.673 1.00 87.25 529 ASN A O 1
ATOM 3968 N N . ASP A 1 530 ? -9.637 -24.381 -16.714 1.00 88.12 530 ASP A N 1
ATOM 3969 C CA . ASP A 1 530 ? -8.779 -25.561 -16.780 1.00 88.12 530 ASP A CA 1
ATOM 3970 C C . ASP A 1 530 ? -7.710 -25.380 -17.864 1.00 88.12 530 ASP A C 1
ATOM 3972 O O . ASP A 1 530 ? -7.949 -25.533 -19.065 1.00 88.12 530 ASP A O 1
ATOM 3976 N N . ILE A 1 531 ? -6.522 -24.995 -17.410 1.00 93.44 531 ILE A N 1
ATOM 3977 C CA . ILE A 1 531 ? -5.362 -24.705 -18.243 1.00 93.44 531 ILE A CA 1
ATOM 3978 C C . ILE A 1 531 ? -4.286 -25.776 -18.082 1.00 93.44 531 ILE A C 1
ATOM 3980 O O . ILE A 1 531 ? -3.962 -26.209 -16.974 1.00 93.44 531 ILE A O 1
ATOM 3984 N N . SER A 1 532 ? -3.673 -26.166 -19.201 1.00 94.50 532 SER A N 1
ATOM 3985 C CA . SER A 1 532 ? -2.609 -27.180 -19.211 1.00 94.50 532 SER A CA 1
ATOM 3986 C C . SER A 1 532 ? -1.245 -26.629 -18.774 1.00 94.50 532 SER A C 1
ATOM 3988 O O . SER A 1 532 ? -0.386 -27.400 -18.351 1.00 94.50 532 SER A O 1
ATOM 3990 N N . PHE A 1 533 ? -1.023 -25.313 -18.881 1.00 95.00 533 PHE A N 1
ATOM 3991 C CA . PHE A 1 533 ? 0.288 -24.679 -18.679 1.00 95.00 533 PHE A CA 1
ATOM 3992 C C . PHE A 1 533 ? 0.264 -23.629 -17.562 1.00 95.00 533 PHE A C 1
ATOM 3994 O O . PHE A 1 533 ? 0.558 -22.461 -17.795 1.00 95.00 533 PHE A O 1
ATOM 4001 N N . ARG A 1 534 ? -0.088 -24.044 -16.341 1.00 94.56 534 ARG A N 1
ATOM 4002 C CA . ARG A 1 534 ? -0.262 -23.159 -15.170 1.00 94.56 534 ARG A CA 1
ATOM 4003 C C . ARG A 1 534 ? 0.928 -22.236 -14.894 1.00 94.56 534 ARG A C 1
ATOM 4005 O O . ARG A 1 534 ? 0.740 -21.037 -14.739 1.00 94.56 534 ARG A O 1
ATOM 4012 N N . GLU A 1 535 ? 2.139 -22.782 -14.897 1.00 95.12 535 GLU A N 1
ATOM 4013 C CA . GLU A 1 535 ? 3.372 -22.064 -14.529 1.00 95.12 535 GLU A CA 1
ATOM 4014 C C . GLU A 1 535 ? 3.952 -21.209 -15.666 1.00 95.12 535 GLU A C 1
ATOM 4016 O O . GLU A 1 535 ? 4.969 -20.542 -15.502 1.00 95.12 535 GLU A O 1
ATOM 4021 N N . ARG A 1 536 ? 3.339 -21.231 -16.852 1.00 94.31 536 ARG A N 1
ATOM 4022 C CA . ARG A 1 536 ? 3.875 -20.530 -18.015 1.00 94.31 536 ARG A CA 1
ATOM 4023 C C . ARG A 1 536 ? 3.604 -19.034 -17.895 1.00 94.31 536 ARG A C 1
ATOM 4025 O O . ARG A 1 536 ? 2.449 -18.622 -17.851 1.00 94.31 536 ARG A O 1
ATOM 4032 N N . HIS A 1 537 ? 4.657 -18.225 -17.889 1.00 94.31 537 HIS A N 1
ATOM 4033 C CA . HIS A 1 537 ? 4.545 -16.767 -17.895 1.00 94.31 537 HIS A CA 1
ATOM 4034 C C . HIS A 1 537 ? 3.982 -16.256 -19.219 1.00 94.31 537 HIS A C 1
ATOM 4036 O O . HIS A 1 537 ? 4.345 -16.764 -20.282 1.00 94.31 537 HIS A O 1
ATOM 4042 N N . VAL A 1 538 ? 3.105 -15.255 -19.153 1.00 94.44 538 VAL A N 1
ATOM 4043 C CA . VAL A 1 538 ? 2.480 -14.591 -20.301 1.00 94.44 538 VAL A CA 1
ATOM 4044 C C . VAL A 1 538 ? 3.297 -13.345 -20.668 1.00 94.44 538 VAL A C 1
ATOM 4046 O O . VAL A 1 538 ? 3.264 -12.363 -19.923 1.00 94.44 538 VAL A O 1
ATOM 4049 N N . PRO A 1 539 ? 4.030 -13.352 -21.800 1.00 90.06 539 PRO A N 1
ATOM 4050 C CA . PRO A 1 539 ? 4.793 -12.196 -22.260 1.00 90.06 539 PRO A CA 1
ATOM 4051 C C . PRO A 1 539 ? 3.913 -10.966 -22.473 1.00 90.06 539 PRO A C 1
ATOM 4053 O O . PRO A 1 539 ? 2.807 -11.072 -23.006 1.00 90.06 539 PRO A O 1
ATOM 4056 N N . LEU A 1 540 ? 4.444 -9.794 -22.110 1.00 84.94 540 LEU A N 1
ATOM 4057 C CA . LEU A 1 540 ? 3.841 -8.468 -22.328 1.00 84.94 540 LEU A CA 1
ATOM 4058 C C . LEU A 1 540 ? 2.528 -8.202 -21.579 1.00 84.94 540 LEU A C 1
ATOM 4060 O O . LEU A 1 540 ? 1.976 -7.107 -21.679 1.00 84.94 540 LEU A O 1
ATOM 4064 N N . LEU A 1 541 ? 2.027 -9.166 -20.808 1.00 89.56 541 LEU A N 1
ATOM 4065 C CA . LEU A 1 541 ? 0.897 -8.931 -19.930 1.00 89.56 541 LEU A CA 1
ATOM 4066 C C . LEU A 1 541 ? 1.405 -8.329 -18.617 1.00 89.56 541 LEU A C 1
ATOM 4068 O O . LEU A 1 541 ? 2.257 -8.900 -17.941 1.00 89.56 541 LEU A O 1
ATOM 4072 N N . SER A 1 542 ? 0.864 -7.174 -18.242 1.00 86.69 542 SER A N 1
ATOM 4073 C CA . SER A 1 542 ? 1.093 -6.575 -16.929 1.00 86.69 542 SER A CA 1
ATOM 4074 C C . SER A 1 542 ? -0.224 -6.524 -16.175 1.00 86.69 542 SER A C 1
ATOM 4076 O O . SER A 1 542 ? -1.172 -5.870 -16.610 1.00 86.69 542 SER A O 1
ATOM 4078 N N . LEU A 1 543 ? -0.280 -7.207 -15.036 1.00 88.19 543 LEU A N 1
ATOM 4079 C CA . LEU A 1 543 ? -1.375 -7.088 -14.079 1.00 88.19 543 LEU A CA 1
ATOM 4080 C C . LEU A 1 543 ? -0.981 -6.090 -12.977 1.00 88.19 543 LEU A C 1
ATOM 4082 O O . LEU A 1 543 ? 0.212 -5.838 -12.805 1.00 88.19 543 LEU A O 1
ATOM 4086 N N . PRO A 1 544 ? -1.939 -5.521 -12.214 1.00 74.81 544 PRO A N 1
ATOM 4087 C CA . PRO A 1 544 ? -1.685 -4.461 -11.227 1.00 74.81 544 PRO A CA 1
ATOM 4088 C C . PRO A 1 544 ? -0.627 -4.750 -10.146 1.00 74.81 544 PRO A C 1
ATOM 4090 O O . PRO A 1 544 ? -0.282 -3.842 -9.400 1.00 74.81 544 PRO A O 1
ATOM 4093 N N . LEU A 1 545 ? -0.117 -5.982 -10.046 1.00 74.62 545 LEU A N 1
ATOM 4094 C CA . LEU A 1 545 ? 0.883 -6.405 -9.062 1.00 74.62 545 LEU A CA 1
ATOM 4095 C C . LEU A 1 545 ? 1.959 -7.348 -9.630 1.00 74.62 545 LEU A C 1
ATOM 4097 O O . LEU A 1 545 ? 2.893 -7.692 -8.913 1.00 74.62 545 LEU A O 1
ATOM 4101 N N . ASN A 1 546 ? 1.849 -7.774 -10.894 1.00 81.56 546 ASN A N 1
ATOM 4102 C CA . ASN A 1 546 ? 2.802 -8.703 -11.498 1.00 81.56 546 ASN A CA 1
ATOM 4103 C C . ASN A 1 546 ? 3.030 -8.364 -12.980 1.00 81.56 546 ASN A C 1
ATOM 4105 O O . ASN A 1 546 ? 2.096 -8.320 -13.786 1.00 81.56 546 ASN A O 1
ATOM 4109 N N . THR A 1 547 ? 4.295 -8.120 -13.320 1.00 83.81 547 THR A N 1
ATOM 4110 C CA . THR A 1 547 ? 4.757 -7.927 -14.696 1.00 83.81 547 THR A CA 1
ATOM 4111 C C . THR A 1 547 ? 5.163 -9.289 -15.247 1.00 83.81 547 THR A C 1
ATOM 4113 O O . THR A 1 547 ? 6.120 -9.885 -14.760 1.00 83.81 547 THR A O 1
ATOM 4116 N N . ASN A 1 548 ? 4.467 -9.757 -16.287 1.00 86.94 548 ASN A N 1
ATOM 4117 C CA . ASN A 1 548 ? 4.547 -11.122 -16.818 1.00 86.94 548 ASN A CA 1
ATOM 4118 C C . ASN A 1 548 ? 3.953 -12.181 -15.869 1.00 86.94 548 ASN A C 1
ATOM 4120 O O . ASN A 1 548 ? 4.672 -13.082 -15.432 1.00 86.94 548 ASN A O 1
ATOM 4124 N N . PRO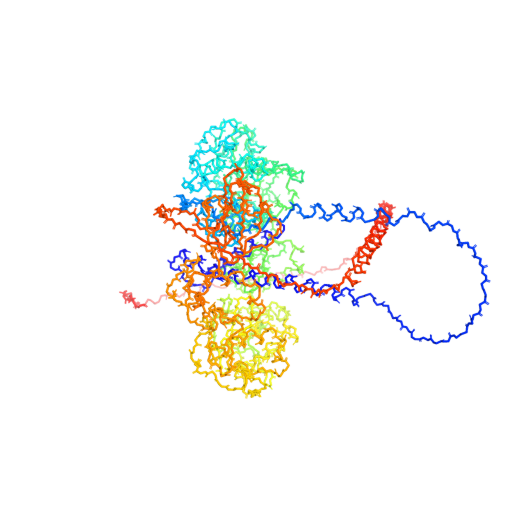 A 1 549 ? 2.647 -12.115 -15.554 1.00 94.19 549 PRO A N 1
ATOM 4125 C CA . PRO A 1 549 ? 2.000 -13.126 -14.727 1.00 94.19 549 PRO A CA 1
ATOM 4126 C C . PRO A 1 549 ? 2.074 -14.505 -15.390 1.00 94.19 549 PRO A C 1
ATOM 4128 O O . PRO A 1 549 ? 2.061 -14.637 -16.617 1.00 94.19 549 PRO A O 1
ATOM 4131 N N . THR A 1 550 ? 2.109 -15.549 -14.579 1.00 95.06 550 THR A N 1
ATOM 4132 C CA . THR A 1 550 ? 1.855 -16.924 -15.005 1.00 95.06 550 THR A CA 1
ATOM 4133 C C . THR A 1 550 ? 0.412 -17.083 -15.480 1.00 95.06 550 THR A C 1
ATOM 4135 O O . THR A 1 550 ? -0.487 -16.347 -15.075 1.00 95.06 550 THR A O 1
ATOM 4138 N N . CYS A 1 551 ? 0.152 -18.066 -16.337 1.00 96.06 551 CYS A N 1
ATOM 4139 C CA . CYS A 1 551 ? -1.204 -18.402 -16.759 1.00 96.06 551 CYS A CA 1
ATOM 4140 C C . CYS A 1 551 ? -2.128 -18.705 -15.569 1.00 96.06 551 CYS A C 1
ATOM 4142 O O . CYS A 1 551 ? -3.311 -18.373 -15.622 1.00 96.06 551 CYS A O 1
ATOM 4144 N N . GLN A 1 552 ? -1.592 -19.294 -14.496 1.00 94.00 552 GLN A N 1
ATOM 4145 C CA . GLN A 1 552 ? -2.312 -19.485 -13.242 1.00 94.00 552 GLN A CA 1
ATOM 4146 C C . GLN A 1 552 ? -2.694 -18.142 -12.609 1.00 94.00 552 GLN A C 1
ATOM 4148 O O . GLN A 1 552 ? -3.867 -17.925 -12.336 1.00 94.00 552 GLN A O 1
ATOM 4153 N N . GLU A 1 553 ? -1.761 -17.202 -12.468 1.00 92.31 553 GLU A N 1
ATOM 4154 C CA . GLU A 1 553 ? -2.062 -15.867 -11.929 1.00 92.31 553 GLU A CA 1
ATOM 4155 C C . GLU A 1 553 ? -3.052 -15.085 -12.806 1.00 92.31 553 GLU A C 1
ATOM 4157 O O . GLU A 1 553 ? -3.857 -14.314 -12.290 1.00 92.31 553 GLU A O 1
ATOM 4162 N N . VAL A 1 554 ? -3.047 -15.291 -14.129 1.00 93.69 554 VAL A N 1
ATOM 4163 C CA . VAL A 1 554 ? -4.075 -14.724 -15.020 1.00 93.69 554 VAL A CA 1
ATOM 4164 C C . VAL A 1 554 ? -5.448 -15.311 -14.709 1.00 93.69 554 VAL A C 1
ATOM 4166 O O . VAL A 1 554 ? -6.414 -14.558 -14.602 1.00 93.69 554 VAL A O 1
ATOM 4169 N N . VAL A 1 555 ? -5.542 -16.632 -14.538 1.00 92.50 555 VAL A N 1
ATOM 4170 C CA . VAL A 1 555 ? -6.781 -17.308 -14.127 1.00 92.50 555 VAL A CA 1
ATOM 4171 C C . VAL A 1 555 ? -7.264 -16.783 -12.775 1.00 92.50 555 VAL A C 1
ATOM 4173 O O . VAL A 1 555 ? -8.439 -16.448 -12.638 1.00 92.50 555 VAL A O 1
ATOM 4176 N N . GLU A 1 556 ? -6.369 -16.654 -11.798 1.00 89.25 556 GLU A N 1
ATOM 4177 C CA . GLU A 1 556 ? -6.685 -16.134 -10.465 1.00 89.25 556 GLU A CA 1
ATOM 4178 C C . GLU A 1 556 ? -7.158 -14.681 -10.539 1.00 89.25 556 GLU A C 1
ATOM 4180 O O . GLU A 1 556 ? -8.199 -14.333 -9.986 1.00 89.25 556 GLU A O 1
ATOM 4185 N N . PHE A 1 557 ? -6.462 -13.838 -11.304 1.00 90.62 557 PHE A N 1
ATOM 4186 C CA . PHE A 1 557 ? -6.857 -12.452 -11.525 1.00 90.62 557 PHE A CA 1
ATOM 4187 C C . PHE A 1 557 ? -8.231 -12.341 -12.193 1.00 90.62 557 PHE A C 1
ATOM 4189 O O . PHE A 1 557 ? -9.050 -11.520 -11.772 1.00 90.62 557 PHE A O 1
ATOM 4196 N N . MET A 1 558 ? -8.502 -13.158 -13.215 1.00 91.69 558 MET A N 1
ATOM 4197 C CA . MET A 1 558 ? -9.806 -13.202 -13.881 1.00 91.69 558 MET A CA 1
ATOM 4198 C C . MET A 1 558 ? -10.907 -13.655 -12.925 1.00 91.69 558 MET A C 1
ATOM 4200 O O . MET A 1 558 ? -11.956 -13.018 -12.892 1.00 91.69 558 MET A O 1
ATOM 4204 N N . ALA A 1 559 ? -10.657 -14.690 -12.119 1.00 86.69 559 ALA A N 1
ATOM 4205 C CA . ALA A 1 559 ? -11.611 -15.198 -11.138 1.00 86.69 559 ALA A CA 1
ATOM 4206 C C . ALA A 1 559 ? -11.950 -14.141 -10.076 1.00 86.69 559 ALA A C 1
ATOM 4208 O O . ALA A 1 559 ? -13.117 -13.828 -9.856 1.00 86.69 559 ALA A O 1
ATOM 4209 N N . VAL A 1 560 ? -10.935 -13.500 -9.489 1.00 83.50 560 VAL A N 1
ATOM 4210 C CA . VAL A 1 560 ? -11.107 -12.446 -8.474 1.00 83.50 560 VAL A CA 1
ATOM 4211 C C . VAL A 1 560 ? -11.904 -11.252 -9.022 1.00 83.50 560 VAL A C 1
ATOM 4213 O O . VAL A 1 560 ? -12.746 -10.677 -8.321 1.00 83.50 560 VAL A O 1
ATOM 4216 N N . ASN A 1 561 ? -11.658 -10.883 -10.284 1.00 84.81 561 ASN A N 1
ATOM 4217 C CA . ASN A 1 561 ? -12.274 -9.730 -10.944 1.00 84.81 561 ASN A CA 1
ATOM 4218 C C . ASN A 1 561 ? -13.486 -10.095 -11.813 1.00 84.81 561 ASN A C 1
ATOM 4220 O O . ASN A 1 561 ? -13.924 -9.276 -12.631 1.00 84.81 561 ASN A O 1
ATOM 4224 N N . ASP A 1 562 ? -14.047 -11.291 -11.646 1.00 81.44 562 ASP A N 1
ATOM 4225 C CA . ASP A 1 562 ? -15.205 -11.704 -12.424 1.00 81.44 562 ASP A CA 1
ATOM 4226 C C . ASP A 1 562 ? -16.406 -10.764 -12.185 1.00 81.44 562 ASP A C 1
ATOM 4228 O O . ASP A 1 562 ? -16.639 -10.263 -11.080 1.00 81.44 562 ASP A O 1
ATOM 4232 N N . GLY A 1 563 ? -17.109 -10.412 -13.260 1.00 81.06 563 GLY A N 1
ATOM 4233 C CA . GLY A 1 563 ? -18.145 -9.368 -13.277 1.00 81.06 563 GLY A CA 1
ATOM 4234 C C . GLY A 1 563 ? -17.649 -7.915 -13.128 1.00 81.06 563 GLY A C 1
ATOM 4235 O O . GLY A 1 563 ? -18.366 -6.987 -13.505 1.00 81.06 563 GLY A O 1
ATOM 4236 N N . ALA A 1 564 ? -16.430 -7.680 -12.626 1.00 83.81 564 ALA A N 1
ATOM 4237 C CA . ALA A 1 564 ? -15.805 -6.352 -12.589 1.00 83.81 564 ALA A CA 1
ATOM 4238 C C . ALA A 1 564 ? -15.020 -6.043 -13.875 1.00 83.81 564 ALA A C 1
ATOM 4240 O O . ALA A 1 564 ? -14.926 -4.885 -14.295 1.00 83.81 564 ALA A O 1
ATOM 4241 N N . LEU A 1 565 ? -14.477 -7.073 -14.532 1.00 86.19 565 LEU A N 1
ATOM 4242 C CA . LEU A 1 565 ? -13.859 -6.932 -15.844 1.00 86.19 565 LEU A CA 1
ATOM 4243 C C . LEU A 1 565 ? -14.918 -6.557 -16.883 1.00 86.19 565 LEU A C 1
ATOM 4245 O O . LEU A 1 565 ? -15.884 -7.278 -17.120 1.00 86.19 565 LEU A O 1
ATOM 4249 N N . SER A 1 566 ? -14.701 -5.433 -17.569 1.00 90.25 566 SER A N 1
ATOM 4250 C CA . SER A 1 566 ? -15.481 -5.123 -18.769 1.00 90.25 566 SER A CA 1
ATOM 4251 C C . SER A 1 566 ? -15.350 -6.258 -19.790 1.00 90.25 566 SER A C 1
ATOM 4253 O O . SER A 1 566 ? -14.315 -6.923 -19.854 1.00 90.25 566 SER A O 1
ATOM 4255 N N . THR A 1 567 ? -16.341 -6.429 -20.670 1.00 91.12 567 THR A N 1
ATOM 4256 C CA . THR A 1 567 ? -16.264 -7.409 -21.771 1.00 91.12 567 THR A CA 1
ATOM 4257 C C . THR A 1 567 ? -14.974 -7.259 -22.586 1.00 91.12 567 THR A C 1
ATOM 4259 O O . THR A 1 567 ? -14.398 -8.248 -23.022 1.00 91.12 567 THR A O 1
ATOM 4262 N N . GLY A 1 568 ? -14.477 -6.026 -22.754 1.00 90.88 568 GLY A N 1
ATOM 4263 C CA . GLY A 1 568 ? -13.193 -5.765 -23.408 1.00 90.88 568 GLY A CA 1
ATOM 4264 C C . GLY A 1 568 ? -11.992 -6.301 -22.623 1.00 90.88 568 GLY A C 1
ATOM 4265 O O . GLY A 1 568 ? -11.121 -6.923 -23.220 1.00 90.88 568 GLY A O 1
ATOM 4266 N N . GLY A 1 569 ? -11.970 -6.110 -21.300 1.00 91.88 569 GLY A N 1
ATOM 4267 C CA . GLY A 1 569 ? -10.924 -6.652 -20.425 1.00 91.88 569 GLY A CA 1
ATOM 4268 C C . GLY A 1 569 ? -10.929 -8.181 -20.394 1.00 91.88 569 GLY A C 1
ATOM 4269 O O . GLY A 1 569 ? -9.879 -8.800 -20.530 1.00 91.88 569 GLY A O 1
ATOM 4270 N N . CYS A 1 570 ? -12.116 -8.786 -20.323 1.00 94.56 570 CYS A N 1
ATOM 4271 C CA . CYS A 1 570 ? -12.261 -10.235 -20.390 1.00 94.56 570 CYS A CA 1
ATOM 4272 C C . CYS A 1 570 ? -11.756 -10.805 -21.725 1.00 94.56 570 CYS A C 1
ATOM 4274 O O . CYS A 1 570 ? -10.904 -11.689 -21.744 1.00 94.56 570 CYS A O 1
ATOM 4276 N N . ASN A 1 571 ? -12.211 -10.237 -22.849 1.00 93.12 571 ASN A N 1
ATOM 4277 C CA . ASN A 1 571 ? -11.784 -10.655 -24.185 1.00 93.12 571 ASN A CA 1
ATOM 4278 C C . ASN A 1 571 ? -10.271 -10.481 -24.395 1.00 93.12 571 ASN A C 1
ATOM 4280 O O . ASN A 1 571 ? -9.652 -11.290 -25.084 1.00 93.12 571 ASN A O 1
ATOM 4284 N N . ALA A 1 572 ? -9.677 -9.430 -23.817 1.00 90.81 572 ALA A N 1
ATOM 4285 C CA . ALA A 1 572 ? -8.238 -9.205 -23.881 1.00 90.81 572 ALA A CA 1
ATOM 4286 C C . ALA A 1 572 ? -7.468 -10.329 -23.172 1.00 90.81 572 ALA A C 1
ATOM 4288 O O . ALA A 1 572 ? -6.543 -10.884 -23.757 1.00 90.81 572 ALA A O 1
ATOM 4289 N N . LEU A 1 573 ? -7.885 -10.739 -21.971 1.00 94.38 573 LEU A N 1
ATOM 4290 C CA . LEU A 1 573 ? -7.238 -11.843 -21.251 1.00 94.38 573 LEU A CA 1
ATOM 4291 C C . L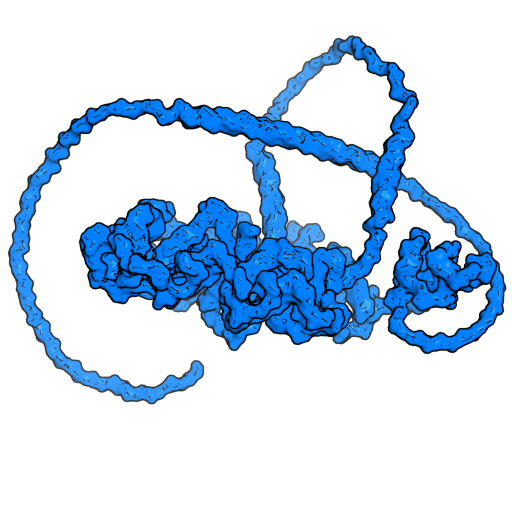EU A 1 573 ? -7.500 -13.204 -21.918 1.00 94.38 573 LEU A C 1
ATOM 4293 O O . LEU A 1 573 ? -6.582 -14.003 -22.085 1.00 94.38 573 LEU A O 1
ATOM 4297 N N . GLN A 1 574 ? -8.712 -13.433 -22.428 1.00 94.44 574 GLN A N 1
ATOM 4298 C CA . GLN A 1 574 ? -9.056 -14.626 -23.215 1.00 94.44 574 GLN A CA 1
ATOM 4299 C C . GLN A 1 574 ? -8.267 -14.747 -24.529 1.00 94.44 574 GLN A C 1
ATOM 4301 O O . GLN A 1 574 ? -8.244 -15.822 -25.135 1.00 94.44 574 GLN A O 1
ATOM 4306 N N . SER A 1 575 ? -7.588 -13.692 -24.991 1.00 92.06 575 SER A N 1
ATOM 4307 C CA . SER A 1 575 ? -6.681 -13.800 -26.141 1.00 92.06 575 SER A CA 1
ATOM 4308 C C . SER A 1 575 ? -5.490 -14.730 -25.861 1.00 92.06 575 SER A C 1
ATOM 4310 O O . SER A 1 575 ? -4.994 -15.379 -26.782 1.00 92.06 575 SER A O 1
ATOM 4312 N N . TYR A 1 576 ? -5.115 -14.903 -24.587 1.00 94.38 576 TYR A N 1
ATOM 4313 C CA . TYR A 1 576 ? -4.025 -15.778 -24.145 1.00 94.38 576 TYR A CA 1
ATOM 4314 C C . TYR A 1 576 ? -4.450 -17.233 -23.899 1.00 94.38 576 TYR A C 1
ATOM 4316 O O . TYR A 1 576 ? -3.611 -18.084 -23.607 1.00 94.38 576 TYR A O 1
ATOM 4324 N N . GLN A 1 577 ? -5.736 -17.561 -24.057 1.00 94.94 577 GLN A N 1
ATOM 4325 C CA . GLN A 1 577 ? -6.287 -18.877 -23.712 1.00 94.94 577 GLN A CA 1
ATOM 4326 C C . GLN A 1 577 ? -5.591 -20.046 -24.438 1.00 94.94 577 GLN A C 1
ATOM 4328 O O . GLN A 1 577 ? -5.367 -21.107 -23.860 1.00 94.94 577 GLN A O 1
ATOM 4333 N N . GLY A 1 578 ? -5.188 -19.850 -25.699 1.00 93.44 578 GLY A N 1
ATOM 4334 C CA . GLY A 1 578 ? -4.443 -20.865 -26.448 1.00 93.44 578 GLY A CA 1
ATOM 4335 C C . GLY A 1 578 ? -3.047 -21.096 -25.873 1.00 93.44 578 GLY A C 1
ATOM 4336 O O . GLY A 1 578 ? -2.645 -22.239 -25.666 1.00 93.44 578 GLY A O 1
ATOM 4337 N N . TYR A 1 579 ? -2.349 -20.011 -25.534 1.00 94.62 579 TYR A N 1
ATOM 4338 C CA . TYR A 1 579 ? -1.000 -20.056 -24.975 1.00 94.62 579 TYR A CA 1
ATOM 4339 C C . TYR A 1 579 ? -0.950 -20.726 -23.597 1.00 94.62 579 TYR A C 1
ATOM 4341 O O . TYR A 1 579 ? -0.021 -21.487 -23.315 1.00 94.62 579 TYR A O 1
ATOM 4349 N N . CYS A 1 580 ? -1.993 -20.524 -22.789 1.00 96.38 580 CYS A N 1
ATOM 4350 C CA . CYS A 1 580 ? -2.173 -21.188 -21.499 1.00 96.38 580 CYS A CA 1
ATOM 4351 C C . CYS A 1 580 ? -2.682 -22.638 -21.609 1.00 96.38 580 CYS A C 1
ATOM 4353 O O . CYS A 1 580 ? -2.761 -23.353 -20.611 1.00 96.38 580 CYS A O 1
ATOM 4355 N N . GLY A 1 581 ? -2.956 -23.124 -22.824 1.00 95.00 581 GLY A N 1
ATOM 4356 C CA . GLY A 1 581 ? -3.275 -24.527 -23.072 1.00 95.00 581 GLY A CA 1
ATOM 4357 C C . GLY A 1 581 ? -4.730 -24.888 -22.792 1.00 95.00 581 GLY A C 1
ATOM 4358 O O . GLY A 1 581 ? -4.992 -25.992 -22.311 1.00 95.00 581 GLY A O 1
ATOM 4359 N N . CYS A 1 582 ? -5.663 -23.978 -23.085 1.00 95.38 582 CYS A N 1
ATOM 4360 C CA . CYS A 1 582 ? -7.089 -24.290 -23.085 1.00 95.38 582 CYS A CA 1
ATOM 4361 C C . CYS A 1 582 ? -7.415 -25.354 -24.156 1.00 95.38 582 CYS A C 1
ATOM 4363 O O . CYS A 1 582 ? -7.027 -25.198 -25.320 1.00 95.38 582 CYS A O 1
ATOM 4365 N N . PRO A 1 583 ? -8.176 -26.413 -23.822 1.00 89.06 583 PRO A N 1
ATOM 4366 C CA . PRO A 1 583 ? -8.311 -27.617 -24.652 1.00 89.06 583 PRO A CA 1
ATOM 4367 C C . PRO A 1 583 ? -8.990 -27.387 -26.012 1.00 89.06 583 PRO A C 1
ATOM 4369 O O . PRO A 1 583 ? -8.783 -28.157 -26.951 1.00 89.06 583 PRO A O 1
ATOM 4372 N N . ALA A 1 584 ? -9.798 -26.334 -26.140 1.00 88.19 584 ALA A N 1
ATOM 4373 C CA . ALA A 1 584 ? -10.535 -26.017 -27.362 1.00 88.19 584 ALA A CA 1
ATOM 4374 C C . ALA A 1 584 ? -9.762 -25.129 -28.355 1.00 88.19 584 ALA A C 1
ATOM 4376 O O . ALA A 1 584 ? -10.243 -24.906 -29.469 1.00 88.19 584 ALA A O 1
ATOM 4377 N N . VAL A 1 585 ? -8.590 -24.603 -27.979 1.00 87.25 585 VAL A N 1
ATOM 4378 C CA . VAL A 1 585 ? -7.871 -23.613 -28.788 1.00 87.25 585 VAL A CA 1
ATOM 4379 C C . VAL A 1 585 ? -6.617 -24.223 -29.393 1.00 87.25 585 VAL A C 1
ATOM 4381 O O . VAL A 1 585 ? -5.612 -24.454 -28.731 1.00 87.25 585 VAL A O 1
ATOM 4384 N N . LEU A 1 586 ? -6.684 -24.476 -30.698 1.00 87.06 586 LEU A N 1
ATOM 4385 C CA . LEU A 1 586 ? -5.527 -24.891 -31.484 1.00 87.06 586 LEU A CA 1
ATOM 4386 C C . LEU A 1 586 ? -4.630 -23.679 -31.766 1.00 87.06 586 LEU A C 1
ATOM 4388 O O . LEU A 1 586 ? -5.130 -22.587 -32.047 1.00 87.06 586 LEU A O 1
ATOM 4392 N N . ALA A 1 587 ? -3.310 -23.890 -31.741 1.00 84.94 587 ALA A N 1
ATOM 4393 C CA . ALA A 1 587 ? -2.341 -22.890 -32.183 1.00 84.94 587 ALA A CA 1
ATOM 4394 C C . ALA A 1 587 ? -2.675 -22.442 -33.612 1.00 84.94 587 ALA A C 1
ATOM 4396 O O . ALA A 1 587 ? -2.801 -23.270 -34.523 1.00 84.94 587 ALA A O 1
ATOM 4397 N N . ARG A 1 588 ? -2.843 -21.130 -33.804 1.00 87.56 588 ARG A N 1
ATOM 4398 C CA . ARG A 1 588 ? -3.267 -20.564 -35.091 1.00 87.56 588 ARG A CA 1
ATOM 4399 C C . ARG A 1 588 ? -2.147 -20.628 -36.119 1.00 87.56 588 ARG A C 1
ATOM 4401 O O . ARG A 1 588 ? -2.420 -20.858 -37.292 1.00 87.56 588 ARG A O 1
ATOM 4408 N N . ASN A 1 589 ? -0.896 -20.480 -35.670 1.00 86.81 589 ASN A N 1
ATOM 4409 C CA . ASN A 1 589 ? 0.297 -20.439 -36.521 1.00 86.81 589 ASN A CA 1
ATOM 4410 C C . ASN A 1 589 ? 0.175 -19.417 -37.670 1.00 86.81 589 ASN A C 1
ATOM 4412 O O . ASN A 1 589 ? 0.764 -19.591 -38.735 1.00 86.81 589 ASN A O 1
ATOM 4416 N N . GLU A 1 590 ? -0.610 -18.356 -37.461 1.00 90.19 590 GLU A N 1
ATOM 4417 C CA . GLU A 1 590 ? -0.762 -17.243 -38.409 1.00 90.19 590 GLU A CA 1
ATOM 4418 C C . GLU A 1 590 ? 0.474 -16.333 -38.400 1.00 90.19 590 GLU A C 1
ATOM 4420 O O . GLU A 1 590 ? 0.699 -15.570 -39.339 1.00 90.19 590 GLU A O 1
ATOM 4425 N N . CYS A 1 591 ? 1.295 -16.458 -37.357 1.00 92.12 591 CYS A N 1
ATOM 4426 C CA . CYS A 1 591 ? 2.486 -15.668 -37.113 1.00 92.12 591 CYS A CA 1
ATOM 4427 C C . CYS A 1 591 ? 3.701 -16.570 -36.934 1.00 92.12 591 CYS A C 1
ATOM 4429 O O . CYS A 1 591 ? 3.595 -17.711 -36.481 1.00 92.12 591 CYS A O 1
ATOM 4431 N N . SER A 1 592 ? 4.876 -16.042 -37.262 1.00 93.19 592 SER A N 1
ATOM 4432 C CA . SER A 1 592 ? 6.142 -16.707 -36.984 1.00 93.19 592 SER A CA 1
ATOM 4433 C C . SER A 1 592 ? 7.031 -15.776 -36.182 1.00 93.19 592 SER A C 1
ATOM 4435 O O . SER A 1 592 ? 7.225 -14.619 -36.555 1.00 93.19 592 SER A O 1
ATOM 4437 N N . PHE A 1 593 ? 7.577 -16.297 -35.083 1.00 94.69 593 PHE A N 1
ATOM 4438 C CA . PHE A 1 593 ? 8.566 -15.585 -34.280 1.00 94.69 593 PHE A CA 1
ATOM 4439 C C . PHE A 1 593 ? 9.787 -15.213 -35.133 1.00 94.69 593 PHE A C 1
ATOM 4441 O O . PHE A 1 593 ? 10.233 -14.070 -35.114 1.00 94.69 593 PHE A O 1
ATOM 4448 N N . CYS A 1 594 ? 10.248 -16.136 -35.985 1.00 95.12 594 CYS A N 1
ATOM 4449 C CA . CYS A 1 594 ? 11.247 -15.841 -37.004 1.00 95.12 594 CYS A CA 1
ATOM 4450 C C . CYS A 1 594 ? 10.577 -15.176 -38.236 1.00 95.12 594 CYS A C 1
ATOM 4452 O O . CYS A 1 594 ? 9.789 -15.838 -38.912 1.00 95.12 594 CYS A O 1
ATOM 4454 N N . PRO A 1 595 ? 10.920 -13.925 -38.610 1.00 89.44 595 PRO A N 1
ATOM 4455 C CA . PRO A 1 595 ? 10.250 -13.156 -39.671 1.00 89.44 595 PRO A CA 1
ATOM 4456 C C . PRO A 1 595 ? 10.104 -13.861 -41.029 1.00 89.44 595 PRO A C 1
ATOM 4458 O O . PRO A 1 595 ? 9.156 -13.611 -41.768 1.00 89.44 595 PRO A O 1
ATOM 4461 N N . ASN A 1 596 ? 11.043 -14.744 -41.377 1.00 87.94 596 ASN A N 1
ATOM 4462 C CA . ASN A 1 596 ? 11.070 -15.450 -42.663 1.00 87.94 596 ASN A CA 1
ATOM 4463 C C . ASN A 1 596 ? 10.465 -16.864 -42.598 1.00 87.94 596 ASN A C 1
ATOM 4465 O O . ASN A 1 596 ? 10.642 -17.656 -43.527 1.00 87.94 596 ASN A O 1
ATOM 4469 N N . GLY A 1 597 ? 9.793 -17.200 -41.496 1.00 84.25 597 GLY A N 1
ATOM 4470 C CA . GLY A 1 597 ? 9.475 -18.579 -41.149 1.00 84.25 597 GLY A CA 1
ATOM 4471 C C . GLY A 1 597 ? 10.717 -19.348 -40.680 1.00 84.25 597 GLY A C 1
ATOM 4472 O O . GLY A 1 597 ? 11.852 -19.044 -41.046 1.00 84.25 597 GLY A O 1
ATOM 4473 N N . GLY A 1 598 ? 10.508 -20.353 -39.833 1.00 90.19 598 GLY A N 1
ATOM 4474 C CA . GLY A 1 598 ? 11.573 -21.163 -39.241 1.00 90.19 598 GLY A CA 1
ATOM 4475 C C . GLY A 1 598 ? 11.384 -21.347 -37.740 1.00 90.19 598 GLY A C 1
ATOM 4476 O O . GLY A 1 598 ? 10.399 -20.883 -37.168 1.00 90.19 598 GLY A O 1
ATOM 4477 N N . THR A 1 599 ? 12.333 -22.038 -37.119 1.00 92.81 599 THR A N 1
ATOM 4478 C CA . THR A 1 599 ? 12.425 -22.191 -35.664 1.00 92.81 599 THR A CA 1
ATOM 4479 C C . THR A 1 599 ? 13.705 -21.508 -35.171 1.00 92.81 599 THR A C 1
ATOM 4481 O O . THR A 1 599 ? 14.690 -21.493 -35.920 1.00 92.81 599 THR A O 1
ATOM 4484 N N . PRO A 1 600 ? 13.723 -20.960 -33.944 1.00 95.25 600 PRO A N 1
ATOM 4485 C CA . PRO A 1 600 ? 14.941 -20.567 -33.244 1.00 95.25 600 PRO A CA 1
ATOM 4486 C C . PRO A 1 600 ? 16.021 -21.645 -33.354 1.00 95.25 600 PRO A C 1
ATOM 4488 O O . PRO A 1 600 ? 15.727 -22.839 -33.253 1.00 95.25 600 PRO A O 1
ATOM 4491 N N . ALA A 1 601 ? 17.274 -21.238 -33.558 1.00 94.25 601 ALA A N 1
ATOM 4492 C CA . ALA A 1 601 ? 18.401 -22.171 -33.539 1.00 94.25 601 ALA A CA 1
ATOM 4493 C C . ALA A 1 601 ? 18.757 -22.601 -32.105 1.00 94.25 601 ALA A C 1
ATOM 4495 O O . ALA A 1 601 ? 19.322 -23.677 -31.906 1.00 94.25 601 ALA A O 1
ATOM 4496 N N . THR A 1 602 ? 18.412 -21.768 -31.122 1.00 93.06 602 THR A N 1
ATOM 4497 C CA . THR A 1 602 ? 18.692 -21.949 -29.694 1.00 93.06 602 THR A CA 1
ATOM 4498 C C . THR A 1 602 ? 17.402 -21.812 -28.872 1.00 93.06 602 THR A C 1
ATOM 4500 O O . THR A 1 602 ? 17.235 -20.829 -28.155 1.00 93.06 602 THR A O 1
ATOM 4503 N N . PRO A 1 603 ? 16.463 -22.775 -28.967 1.00 93.62 603 PRO A N 1
ATOM 4504 C CA . PRO A 1 603 ? 15.159 -22.688 -28.296 1.00 93.62 603 PRO A CA 1
ATOM 4505 C C . PRO A 1 603 ? 15.269 -22.529 -26.770 1.00 93.62 603 PRO A C 1
ATOM 4507 O O . PRO A 1 603 ? 14.490 -21.789 -26.182 1.00 93.62 603 PRO A O 1
ATOM 4510 N N . ASP A 1 604 ? 16.284 -23.128 -26.144 1.00 95.12 604 ASP A N 1
ATOM 4511 C CA . ASP A 1 604 ? 16.494 -23.072 -24.689 1.00 95.12 604 ASP A CA 1
ATOM 4512 C C . ASP A 1 604 ? 17.219 -21.795 -24.212 1.00 95.12 604 ASP A C 1
ATOM 4514 O O . ASP A 1 604 ? 17.536 -21.662 -23.031 1.00 95.12 604 ASP A O 1
ATOM 4518 N N . MET A 1 605 ? 17.554 -20.862 -25.114 1.00 91.06 605 MET A N 1
ATOM 4519 C CA . MET A 1 605 ? 18.250 -19.631 -24.735 1.00 91.06 605 MET A CA 1
ATOM 4520 C C . MET A 1 605 ? 17.305 -18.691 -23.988 1.00 91.06 605 MET A C 1
ATOM 4522 O O . MET A 1 605 ? 16.251 -18.324 -24.501 1.00 91.06 605 MET A O 1
ATOM 4526 N N . ILE A 1 606 ? 17.716 -18.292 -22.788 1.00 87.56 606 ILE A N 1
ATOM 4527 C CA . ILE A 1 606 ? 17.015 -17.329 -21.939 1.00 87.56 606 ILE A CA 1
ATOM 4528 C C . ILE A 1 606 ? 17.281 -15.925 -22.498 1.00 87.56 606 ILE A C 1
ATOM 4530 O O . ILE A 1 606 ? 18.436 -15.514 -22.606 1.00 87.56 606 ILE A O 1
ATOM 4534 N N . VAL A 1 607 ? 16.227 -15.213 -22.896 1.00 87.94 607 VAL A N 1
ATOM 4535 C CA . VAL A 1 607 ? 16.301 -13.859 -23.494 1.00 87.94 607 VAL A CA 1
ATOM 4536 C C . VAL A 1 607 ? 15.828 -12.755 -22.551 1.00 87.94 607 VAL A C 1
ATOM 4538 O O . VAL A 1 607 ? 16.072 -11.576 -22.783 1.00 87.94 607 VAL A O 1
ATOM 4541 N N . SER A 1 608 ? 15.164 -13.152 -21.477 1.00 85.69 608 SER A N 1
ATOM 4542 C CA . SER A 1 608 ? 14.760 -12.348 -20.329 1.00 85.69 608 SER A CA 1
ATOM 4543 C C . SER A 1 608 ? 14.788 -13.288 -19.130 1.00 85.69 608 SER A C 1
ATOM 4545 O O . SER A 1 608 ? 14.605 -14.484 -19.338 1.00 85.69 608 SER A O 1
ATOM 4547 N N . ASP A 1 609 ? 14.962 -12.787 -17.905 1.00 81.56 609 ASP A N 1
ATOM 4548 C CA . ASP A 1 609 ? 15.061 -13.591 -16.669 1.00 81.56 609 ASP A CA 1
ATOM 4549 C C . ASP A 1 609 ? 13.988 -14.688 -16.517 1.00 81.56 609 ASP A C 1
ATOM 4551 O O . ASP A 1 609 ? 14.163 -15.633 -15.753 1.00 81.56 609 ASP A O 1
ATOM 4555 N N . ILE A 1 610 ? 12.880 -14.564 -17.253 1.00 87.75 610 ILE A N 1
ATOM 4556 C CA . ILE A 1 610 ? 11.701 -15.420 -17.181 1.00 87.75 610 ILE A CA 1
ATOM 4557 C C . ILE A 1 610 ? 11.433 -16.195 -18.493 1.00 87.75 610 ILE A C 1
ATOM 4559 O O . ILE A 1 610 ? 10.752 -17.216 -18.465 1.00 87.75 610 ILE A O 1
ATOM 4563 N N . PHE A 1 611 ? 11.954 -15.757 -19.648 1.00 92.50 611 PHE A N 1
ATOM 4564 C CA . PHE A 1 611 ? 11.542 -16.285 -20.959 1.00 92.50 611 PHE A CA 1
ATOM 4565 C C . PHE A 1 611 ? 12.679 -16.928 -21.743 1.00 92.50 611 PHE A C 1
ATOM 4567 O O . PHE A 1 611 ? 13.734 -16.321 -21.951 1.00 92.50 611 PHE A O 1
ATOM 4574 N N . THR A 1 612 ? 12.415 -18.118 -22.283 1.00 94.69 612 THR A N 1
ATOM 4575 C CA . THR A 1 612 ? 13.252 -18.737 -23.313 1.00 94.69 612 THR A CA 1
ATOM 4576 C C . THR A 1 612 ? 12.795 -18.358 -24.725 1.00 94.69 612 THR A C 1
ATOM 4578 O O . THR A 1 612 ? 11.663 -17.925 -24.957 1.00 94.69 612 THR A O 1
ATOM 4581 N N . CYS A 1 613 ? 13.664 -18.565 -25.711 1.00 95.50 613 CYS A N 1
ATOM 4582 C CA . CYS A 1 613 ? 13.317 -18.437 -27.125 1.00 95.50 613 CYS A CA 1
ATOM 4583 C C . CYS A 1 613 ? 12.150 -19.343 -27.541 1.00 95.50 613 CYS A C 1
ATOM 4585 O O . CYS A 1 613 ? 11.347 -18.954 -28.392 1.00 95.50 613 CYS A O 1
ATOM 4587 N N . GLN A 1 614 ? 12.046 -20.538 -26.953 1.00 95.25 614 GLN A N 1
ATOM 4588 C CA . GLN A 1 614 ? 10.928 -21.442 -27.190 1.00 95.25 614 GLN A CA 1
ATOM 4589 C C . GLN A 1 614 ? 9.628 -20.884 -26.612 1.00 95.25 614 GLN A C 1
ATOM 4591 O O . GLN A 1 614 ? 8.608 -20.957 -27.289 1.00 95.25 614 GLN A O 1
ATOM 4596 N N . ASP A 1 615 ? 9.659 -20.271 -25.425 1.00 93.56 615 ASP A N 1
ATOM 4597 C CA . ASP A 1 615 ? 8.465 -19.661 -24.824 1.00 93.56 615 ASP A CA 1
ATOM 4598 C C . ASP A 1 615 ? 7.925 -18.520 -25.694 1.00 93.56 615 ASP A C 1
ATOM 4600 O O . ASP A 1 615 ? 6.725 -18.453 -25.964 1.00 93.56 615 ASP A O 1
ATOM 4604 N N . LEU A 1 616 ? 8.810 -17.660 -26.217 1.00 94.88 616 LEU A N 1
ATOM 4605 C CA . LEU A 1 616 ? 8.412 -16.595 -27.145 1.00 94.88 616 LEU A CA 1
ATOM 4606 C C . LEU A 1 616 ? 7.893 -17.148 -28.477 1.00 94.88 616 LEU A C 1
ATOM 4608 O O . LEU A 1 616 ? 6.924 -16.621 -29.030 1.00 94.88 616 LEU A O 1
ATOM 4612 N N . GLN A 1 617 ? 8.502 -18.215 -29.002 1.00 94.94 617 GLN A N 1
ATOM 4613 C CA . GLN A 1 617 ? 8.004 -18.874 -30.208 1.00 94.94 617 GLN A CA 1
ATOM 4614 C C . GLN A 1 617 ? 6.610 -19.473 -29.987 1.00 94.94 617 GLN A C 1
ATOM 4616 O O . GLN A 1 617 ? 5.721 -19.275 -30.823 1.00 94.94 617 GLN A O 1
ATOM 4621 N N . ASP A 1 618 ? 6.422 -20.185 -28.876 1.00 93.44 618 ASP A N 1
ATOM 4622 C CA . ASP A 1 618 ? 5.145 -20.758 -28.470 1.00 93.44 618 ASP A CA 1
ATOM 4623 C C . ASP A 1 618 ? 4.101 -19.646 -28.354 1.00 93.44 618 ASP A C 1
ATOM 4625 O O . ASP A 1 618 ? 3.035 -19.761 -28.953 1.00 93.44 618 ASP A O 1
ATOM 4629 N N . PHE A 1 619 ? 4.422 -18.535 -27.686 1.00 94.38 619 PHE A N 1
ATOM 4630 C CA . PHE A 1 619 ? 3.540 -17.374 -27.548 1.00 94.38 619 PHE A CA 1
ATOM 4631 C C . PHE A 1 619 ? 3.096 -16.807 -28.896 1.00 94.38 619 PHE A C 1
ATOM 4633 O O . PHE A 1 619 ? 1.897 -16.688 -29.160 1.00 94.38 619 PHE A O 1
ATOM 4640 N N . VAL A 1 620 ? 4.048 -16.536 -29.795 1.00 94.25 620 VAL A N 1
ATOM 4641 C CA . VAL A 1 620 ? 3.749 -15.999 -31.130 1.00 94.25 620 VAL A CA 1
ATOM 4642 C C . VAL A 1 620 ? 2.869 -16.948 -31.947 1.00 94.25 620 VAL A C 1
ATOM 4644 O O . VAL A 1 620 ? 2.048 -16.484 -32.736 1.00 94.25 620 VAL A O 1
ATOM 4647 N N . SER A 1 621 ? 2.969 -18.266 -31.743 1.00 93.50 621 SER A N 1
ATOM 4648 C CA . SER A 1 621 ? 2.146 -19.246 -32.469 1.00 93.50 621 SER A CA 1
ATOM 4649 C C . SER A 1 621 ? 0.636 -19.135 -32.182 1.00 93.50 621 SER A C 1
ATOM 4651 O O . SER A 1 621 ? -0.183 -19.609 -32.981 1.00 93.50 621 SER A O 1
ATOM 4653 N N . PHE A 1 622 ? 0.256 -18.482 -31.076 1.00 91.38 622 PHE A N 1
ATOM 4654 C CA . PHE A 1 622 ? -1.137 -18.240 -30.689 1.00 91.38 622 PHE A CA 1
ATOM 4655 C C . PHE A 1 622 ? -1.659 -16.852 -31.067 1.00 91.38 622 PHE A C 1
ATOM 4657 O O . PHE A 1 622 ? -2.872 -16.633 -31.010 1.00 91.38 622 PHE A O 1
ATOM 4664 N N . LEU A 1 623 ? -0.783 -15.939 -31.491 1.00 91.12 623 LEU A N 1
ATOM 4665 C CA . LEU A 1 623 ? -1.187 -14.617 -31.951 1.00 91.12 623 LEU A CA 1
ATOM 4666 C C . LEU A 1 623 ? -1.990 -14.708 -33.261 1.00 91.12 623 LEU A C 1
ATOM 4668 O O . LEU A 1 623 ? -1.847 -15.629 -34.068 1.00 91.12 623 LEU A O 1
ATOM 4672 N N . THR A 1 624 ? -2.873 -13.733 -33.452 1.00 89.88 624 THR A N 1
ATOM 4673 C CA . THR A 1 624 ? -3.678 -13.571 -34.671 1.00 89.88 624 THR A CA 1
ATOM 4674 C C . THR A 1 624 ? -2.915 -12.788 -35.739 1.00 89.88 624 THR A C 1
ATOM 4676 O O . THR A 1 624 ? -2.032 -11.993 -35.415 1.00 89.88 624 THR A O 1
ATOM 4679 N N . ALA A 1 625 ? -3.292 -12.935 -37.008 1.00 88.88 625 ALA A N 1
ATOM 4680 C CA . ALA A 1 625 ? -2.687 -12.185 -38.108 1.00 88.88 625 ALA A CA 1
ATOM 4681 C C . ALA A 1 625 ? -2.695 -10.658 -37.879 1.00 88.88 625 ALA A C 1
ATOM 4683 O O . ALA A 1 625 ? -1.719 -9.990 -38.215 1.00 88.88 625 ALA A O 1
ATOM 4684 N N . ASP A 1 626 ? -3.750 -10.112 -37.262 1.00 87.69 626 ASP A N 1
ATOM 4685 C CA . ASP A 1 626 ? -3.859 -8.677 -36.961 1.00 87.69 626 ASP A CA 1
ATOM 4686 C C . ASP A 1 626 ? -2.877 -8.232 -35.870 1.00 87.69 626 ASP A C 1
ATOM 4688 O O . ASP A 1 626 ? -2.295 -7.154 -35.954 1.00 87.69 626 ASP A O 1
ATOM 4692 N N . THR A 1 627 ? -2.625 -9.079 -34.871 1.00 87.50 627 THR A N 1
ATOM 4693 C CA . THR A 1 627 ? -1.626 -8.801 -33.827 1.00 87.50 627 THR A CA 1
ATOM 4694 C C . THR A 1 627 ? -0.187 -8.896 -34.333 1.00 87.50 627 THR A C 1
ATOM 4696 O O . THR A 1 627 ? 0.698 -8.321 -33.714 1.00 87.50 627 THR A O 1
ATOM 4699 N N . CYS A 1 628 ? 0.049 -9.572 -35.459 1.00 88.12 628 CYS A N 1
ATOM 4700 C CA . CYS A 1 628 ? 1.387 -9.820 -36.007 1.00 88.12 628 CYS A CA 1
ATOM 4701 C C . CYS A 1 628 ? 1.762 -8.903 -37.168 1.00 88.12 628 CYS A C 1
ATOM 4703 O O . CYS A 1 628 ? 2.719 -9.172 -37.900 1.00 88.12 628 CYS A O 1
ATOM 4705 N N . GLN A 1 629 ? 0.996 -7.835 -37.374 1.00 88.50 629 GLN A N 1
ATOM 4706 C CA . GLN A 1 629 ? 1.360 -6.820 -38.346 1.00 88.50 629 GLN A CA 1
ATOM 4707 C C . GLN A 1 629 ? 2.644 -6.111 -37.886 1.00 88.50 629 GLN A C 1
ATOM 4709 O O . GLN A 1 629 ? 2.868 -5.894 -36.697 1.00 88.50 629 GLN A O 1
ATOM 4714 N N . ALA A 1 630 ? 3.518 -5.788 -38.841 1.00 78.88 630 ALA A N 1
ATOM 4715 C CA . ALA A 1 630 ? 4.843 -5.222 -38.572 1.00 78.88 630 ALA A CA 1
ATOM 4716 C C . ALA A 1 630 ? 4.806 -3.818 -37.933 1.00 78.88 630 ALA A C 1
ATOM 4718 O O . ALA A 1 630 ? 5.843 -3.296 -37.540 1.00 78.88 630 ALA A O 1
ATOM 4719 N N . ASP A 1 631 ? 3.633 -3.192 -37.870 1.00 84.38 631 ASP A N 1
ATOM 4720 C CA . ASP A 1 631 ? 3.368 -1.919 -37.208 1.00 84.38 631 ASP A CA 1
ATOM 4721 C C . ASP A 1 631 ? 2.858 -2.076 -35.766 1.00 84.38 631 ASP A C 1
ATOM 4723 O O . ASP A 1 631 ? 2.743 -1.073 -35.062 1.00 84.38 631 ASP A O 1
ATOM 4727 N N . ASN A 1 632 ? 2.589 -3.301 -35.294 1.00 87.94 632 ASN A N 1
ATOM 4728 C CA . ASN A 1 632 ? 2.249 -3.537 -33.896 1.00 87.94 632 ASN A CA 1
ATOM 4729 C C . ASN A 1 632 ? 3.525 -3.486 -33.025 1.00 87.94 632 ASN A C 1
ATOM 4731 O O . ASN A 1 632 ? 4.379 -4.369 -33.155 1.00 87.94 632 ASN A O 1
ATOM 4735 N N . PRO A 1 633 ? 3.666 -2.493 -32.124 1.00 82.88 633 PRO A N 1
ATOM 4736 C CA . PRO A 1 633 ? 4.881 -2.309 -31.331 1.00 82.88 633 PRO A CA 1
ATOM 4737 C C . PRO A 1 633 ? 5.200 -3.514 -30.436 1.00 82.88 633 PRO A C 1
ATOM 4739 O O . PRO A 1 633 ? 6.371 -3.864 -30.300 1.00 82.88 633 PRO A O 1
ATOM 4742 N N . ASP A 1 634 ? 4.180 -4.192 -29.906 1.00 84.94 634 ASP A N 1
ATOM 4743 C CA . ASP A 1 634 ? 4.327 -5.349 -29.015 1.00 84.94 634 ASP A CA 1
ATOM 4744 C C . ASP A 1 634 ? 4.938 -6.542 -29.762 1.00 84.94 634 ASP A C 1
ATOM 4746 O O . ASP A 1 634 ? 5.873 -7.199 -29.296 1.00 84.94 634 ASP A O 1
ATOM 4750 N N . PHE A 1 635 ? 4.453 -6.794 -30.981 1.00 90.56 635 PHE A N 1
ATOM 4751 C CA . PHE A 1 635 ? 4.988 -7.856 -31.827 1.00 90.56 635 PHE A CA 1
ATOM 4752 C C . PHE A 1 635 ? 6.403 -7.535 -32.316 1.00 90.56 635 PHE A C 1
ATOM 4754 O O . PHE A 1 635 ? 7.262 -8.417 -32.321 1.00 90.56 635 PHE A O 1
ATOM 4761 N N . VAL A 1 636 ? 6.673 -6.274 -32.672 1.00 87.62 636 VAL A N 1
ATOM 4762 C CA . VAL A 1 636 ? 8.021 -5.812 -33.040 1.00 87.62 636 VAL A CA 1
ATOM 4763 C C . VAL A 1 636 ? 8.997 -5.999 -31.878 1.00 87.62 636 VAL A C 1
ATOM 4765 O O . VAL A 1 636 ? 10.127 -6.432 -32.103 1.00 87.62 636 VAL A O 1
ATOM 4768 N N . GLN A 1 637 ? 8.565 -5.741 -30.641 1.00 86.69 637 GLN A N 1
ATOM 4769 C CA . GLN A 1 637 ? 9.382 -5.949 -29.448 1.00 86.69 637 GLN A CA 1
ATOM 4770 C C . GLN A 1 637 ? 9.691 -7.434 -29.216 1.00 86.69 637 GLN A C 1
ATOM 4772 O O . GLN A 1 637 ? 10.845 -7.781 -28.979 1.00 86.69 637 GLN A O 1
ATOM 4777 N N . ILE A 1 638 ? 8.707 -8.330 -29.356 1.00 90.56 638 ILE A N 1
ATOM 4778 C CA . ILE A 1 638 ? 8.949 -9.781 -29.261 1.00 90.56 638 ILE A CA 1
ATOM 4779 C C . ILE A 1 638 ? 9.889 -10.250 -30.376 1.00 90.56 638 ILE A C 1
ATOM 4781 O O . ILE A 1 638 ? 10.836 -10.995 -30.128 1.00 90.56 638 ILE A O 1
ATOM 4785 N N . GLN A 1 639 ? 9.657 -9.806 -31.612 1.00 90.44 639 GLN A N 1
ATOM 4786 C CA . GLN A 1 639 ? 10.450 -10.213 -32.768 1.00 90.44 639 GLN A CA 1
ATOM 4787 C C . GLN A 1 639 ? 11.886 -9.667 -32.729 1.00 90.44 639 GLN A C 1
ATOM 4789 O O . GLN A 1 639 ? 12.766 -10.238 -33.374 1.00 90.44 639 GLN A O 1
ATOM 4794 N N . ALA A 1 640 ? 12.171 -8.630 -31.938 1.00 88.25 640 ALA A N 1
ATOM 4795 C CA . ALA A 1 640 ? 13.533 -8.146 -31.731 1.00 88.25 640 ALA A CA 1
ATOM 4796 C C . ALA A 1 640 ? 14.444 -9.215 -31.087 1.00 88.25 640 ALA A C 1
ATOM 4798 O O . ALA A 1 640 ? 15.631 -9.294 -31.406 1.00 88.25 640 ALA A O 1
ATOM 4799 N N . PHE A 1 641 ? 13.881 -10.132 -30.290 1.00 92.19 641 PHE A N 1
ATOM 4800 C CA . PHE A 1 641 ? 14.613 -11.278 -29.740 1.00 92.19 641 PHE A CA 1
ATOM 4801 C C . PHE A 1 641 ? 14.904 -12.381 -30.771 1.00 92.19 641 PHE A C 1
ATOM 4803 O O . PHE A 1 641 ? 15.722 -13.263 -30.508 1.00 92.19 641 PHE A O 1
ATOM 4810 N N . ALA A 1 642 ? 14.296 -12.347 -31.964 1.00 92.81 642 ALA A N 1
ATOM 4811 C CA . ALA A 1 642 ? 14.478 -13.384 -32.982 1.00 92.81 642 ALA A CA 1
ATOM 4812 C C . ALA A 1 642 ? 15.947 -13.545 -33.403 1.00 92.81 642 ALA A C 1
ATOM 4814 O O . ALA A 1 642 ? 16.395 -14.663 -33.666 1.00 92.81 642 ALA A O 1
ATOM 4815 N N . TYR A 1 643 ? 16.710 -12.448 -33.444 1.00 90.31 643 TYR A N 1
ATOM 4816 C CA . TYR A 1 643 ? 18.139 -12.505 -33.745 1.00 90.31 643 TYR A CA 1
ATOM 4817 C C . TYR A 1 643 ? 18.928 -13.230 -32.647 1.00 90.31 643 TYR A C 1
ATOM 4819 O O . TYR A 1 643 ? 19.687 -14.148 -32.956 1.00 90.31 643 TYR A O 1
ATOM 4827 N N . VAL A 1 644 ? 18.696 -12.877 -31.378 1.00 90.06 644 VAL A N 1
ATOM 4828 C CA . VAL A 1 644 ? 19.347 -13.513 -30.218 1.00 90.06 644 VAL A CA 1
ATOM 4829 C C . VAL A 1 644 ? 19.032 -15.008 -30.166 1.00 90.06 644 VAL A C 1
ATOM 4831 O O . VAL A 1 644 ? 19.908 -15.833 -29.935 1.00 90.06 644 VAL A O 1
ATOM 4834 N N . CYS A 1 645 ? 17.805 -15.373 -30.524 1.00 95.00 645 CYS A N 1
ATOM 4835 C CA . CYS A 1 645 ? 17.352 -16.754 -30.657 1.00 95.00 645 CYS A CA 1
ATOM 4836 C C . CYS A 1 645 ? 17.886 -17.501 -31.897 1.00 95.00 645 CYS A C 1
ATOM 4838 O O . CYS A 1 645 ? 17.495 -18.643 -32.169 1.00 95.00 645 CYS A O 1
ATOM 4840 N N . GLY A 1 646 ? 18.748 -16.864 -32.695 1.00 94.00 646 GLY A N 1
ATOM 4841 C CA . GLY A 1 646 ? 19.384 -17.460 -33.865 1.00 94.00 646 GLY A CA 1
ATOM 4842 C C . GLY A 1 646 ? 18.423 -17.758 -35.018 1.00 94.00 646 GLY A C 1
ATOM 4843 O O . GLY A 1 646 ? 18.652 -18.702 -35.776 1.00 94.00 646 GLY A O 1
ATOM 4844 N N . CYS A 1 647 ? 17.336 -16.994 -35.164 1.00 95.44 647 CYS A N 1
ATOM 4845 C CA . CYS A 1 647 ? 16.432 -17.148 -36.301 1.00 95.44 647 CYS A CA 1
ATOM 4846 C C . CYS A 1 647 ? 17.169 -16.909 -37.638 1.00 95.44 647 CYS A C 1
ATOM 4848 O O . CYS A 1 647 ? 17.927 -15.943 -37.783 1.00 95.44 647 CYS A O 1
ATOM 4850 N N . PRO A 1 648 ? 16.930 -17.741 -38.668 1.00 91.69 648 PRO A N 1
ATOM 4851 C CA . PRO A 1 648 ? 17.635 -17.628 -39.938 1.00 91.69 648 PRO A CA 1
ATOM 4852 C C . PRO A 1 648 ? 17.259 -16.344 -40.690 1.00 91.69 648 PRO A C 1
ATOM 4854 O O . PRO A 1 648 ? 16.086 -15.982 -40.808 1.00 91.69 648 PRO A O 1
ATOM 4857 N N . ASN A 1 649 ? 18.267 -15.696 -41.281 1.00 88.19 649 ASN A N 1
ATOM 4858 C CA . ASN A 1 649 ? 18.130 -14.463 -42.069 1.00 88.19 649 ASN A CA 1
ATOM 4859 C C . ASN A 1 649 ? 17.545 -13.269 -41.291 1.00 88.19 649 ASN A C 1
ATOM 4861 O O . ASN A 1 649 ? 17.021 -12.341 -41.906 1.00 88.19 649 ASN A O 1
ATOM 4865 N N . VAL A 1 650 ? 17.630 -13.286 -39.961 1.00 89.56 650 VAL A N 1
ATOM 4866 C CA . VAL A 1 650 ? 17.372 -12.109 -39.129 1.00 89.56 650 VAL A CA 1
ATOM 4867 C C . VAL A 1 650 ? 18.705 -11.415 -38.897 1.00 89.56 650 VAL A C 1
ATOM 4869 O O . VAL A 1 650 ? 19.686 -12.059 -38.535 1.00 89.56 650 VAL A O 1
ATOM 4872 N N . GLN A 1 651 ? 18.757 -10.116 -39.165 1.00 88.00 651 GLN A N 1
ATOM 4873 C CA . GLN A 1 651 ? 19.875 -9.265 -38.771 1.00 88.00 651 GLN A CA 1
ATOM 4874 C C . GLN A 1 651 ? 19.391 -8.375 -37.625 1.00 88.00 651 GLN A C 1
ATOM 4876 O O . GLN A 1 651 ? 18.228 -7.962 -37.652 1.00 88.00 651 GLN A O 1
ATOM 4881 N N . PRO A 1 652 ? 20.241 -8.089 -36.630 1.00 88.62 652 PRO A N 1
ATOM 4882 C CA . PRO A 1 652 ? 19.865 -7.198 -35.548 1.00 88.62 652 PRO A CA 1
ATOM 4883 C C . PRO A 1 652 ? 19.686 -5.790 -36.124 1.00 88.62 652 PRO A C 1
ATOM 4885 O O . PRO A 1 652 ? 20.379 -5.405 -37.074 1.00 88.62 652 PRO A O 1
ATOM 4888 N N . ALA A 1 653 ? 18.747 -5.016 -35.577 1.00 88.12 653 ALA A N 1
ATOM 4889 C CA . ALA A 1 653 ? 18.472 -3.670 -36.083 1.00 88.12 653 ALA A CA 1
ATOM 4890 C C . ALA A 1 653 ? 19.693 -2.749 -35.937 1.00 88.12 653 ALA A C 1
ATOM 4892 O O . ALA A 1 653 ? 19.962 -1.912 -36.802 1.00 88.12 653 ALA A O 1
ATOM 4893 N N . CYS A 1 654 ? 20.461 -2.939 -34.867 1.00 92.56 654 CYS A N 1
ATOM 4894 C CA . CYS A 1 654 ? 21.782 -2.368 -34.703 1.00 92.56 654 CYS A CA 1
ATOM 4895 C C . CYS A 1 654 ? 22.718 -3.359 -34.009 1.00 92.56 654 CYS A C 1
ATOM 4897 O O . CYS A 1 654 ? 22.296 -4.255 -33.289 1.00 92.56 654 CYS A O 1
ATOM 4899 N N . THR A 1 655 ? 24.016 -3.191 -34.241 1.00 94.31 655 THR A N 1
ATOM 4900 C CA . THR A 1 655 ? 25.072 -3.948 -33.567 1.00 94.31 655 THR A CA 1
ATOM 4901 C C . THR A 1 655 ? 25.944 -2.996 -32.769 1.00 94.31 655 THR A C 1
ATOM 4903 O O . THR A 1 655 ? 26.159 -1.843 -33.182 1.00 94.31 655 THR A O 1
ATOM 4906 N N . LEU A 1 656 ? 26.493 -3.482 -31.649 1.00 94.88 656 LEU A N 1
ATOM 4907 C CA . LEU A 1 656 ? 27.456 -2.695 -30.891 1.00 94.88 656 LEU A CA 1
ATOM 4908 C C . LEU A 1 656 ? 28.669 -2.399 -31.766 1.00 94.88 656 LEU A C 1
ATOM 4910 O O . LEU A 1 656 ? 28.924 -1.235 -31.996 1.00 94.88 656 LEU A O 1
ATOM 4914 N N . CYS A 1 657 ? 29.364 -3.370 -32.362 1.00 95.19 657 CYS A N 1
ATOM 4915 C CA . CYS A 1 657 ? 30.437 -3.040 -33.308 1.00 95.19 657 CYS A CA 1
ATOM 4916 C C . CYS A 1 657 ? 29.962 -3.013 -34.771 1.00 95.19 657 CYS A C 1
ATOM 4918 O O . CYS A 1 657 ? 29.033 -3.737 -35.134 1.00 95.19 657 CYS A O 1
ATOM 4920 N N . PRO A 1 658 ? 30.623 -2.244 -35.656 1.00 88.62 658 PRO A N 1
ATOM 4921 C CA . PRO A 1 658 ? 30.348 -2.263 -37.090 1.00 88.62 658 PRO A CA 1
ATOM 4922 C C . PRO A 1 658 ? 30.433 -3.679 -37.676 1.00 88.62 658 PRO A C 1
ATOM 4924 O O . PRO A 1 658 ? 31.326 -4.453 -37.329 1.00 88.62 658 PRO A O 1
ATOM 4927 N N . ASN A 1 659 ? 29.518 -4.004 -38.592 1.00 85.19 659 ASN A N 1
ATOM 4928 C CA . ASN A 1 659 ? 29.387 -5.322 -39.233 1.00 85.19 659 ASN A CA 1
ATOM 4929 C C . ASN A 1 659 ? 29.076 -6.492 -38.276 1.00 85.19 659 ASN A C 1
ATOM 4931 O O . ASN A 1 659 ? 29.309 -7.640 -38.650 1.00 85.19 659 ASN A O 1
ATOM 4935 N N . GLY A 1 660 ? 28.598 -6.226 -37.054 1.00 86.38 660 GLY A N 1
ATOM 4936 C CA . GLY A 1 660 ? 28.315 -7.276 -36.066 1.00 86.38 660 GLY A CA 1
ATOM 4937 C C . GLY A 1 660 ? 29.559 -7.994 -35.545 1.00 86.38 660 GLY A C 1
ATOM 4938 O O . GLY A 1 660 ? 29.474 -9.135 -35.102 1.00 86.38 660 GLY A O 1
ATOM 4939 N N . ALA A 1 661 ? 30.736 -7.364 -35.628 1.00 90.12 661 ALA A N 1
ATOM 4940 C CA . ALA A 1 661 ? 31.932 -7.931 -35.018 1.00 90.12 661 ALA A CA 1
ATOM 4941 C C . ALA A 1 661 ? 31.768 -7.994 -33.483 1.00 90.12 661 ALA A C 1
ATOM 4943 O O . ALA A 1 661 ? 31.222 -7.059 -32.896 1.00 90.12 661 ALA A O 1
ATOM 4944 N N . PRO A 1 662 ? 32.260 -9.046 -32.806 1.00 90.69 662 PRO A N 1
ATOM 4945 C CA . PRO A 1 662 ? 32.289 -9.055 -31.351 1.00 90.69 662 PRO A CA 1
ATOM 4946 C C . PRO A 1 662 ? 33.218 -7.940 -30.833 1.00 90.69 662 PRO A C 1
ATOM 4948 O O . PRO A 1 662 ? 34.233 -7.638 -31.476 1.00 90.69 662 PRO A O 1
ATOM 4951 N N . PRO A 1 663 ? 32.911 -7.327 -29.676 1.00 94.69 663 PRO A N 1
ATOM 4952 C CA . PRO A 1 663 ? 33.765 -6.305 -29.078 1.00 94.69 663 PRO A CA 1
ATOM 4953 C C . PRO A 1 663 ? 35.168 -6.850 -28.786 1.00 94.69 663 PRO A C 1
ATOM 4955 O O . PRO A 1 663 ? 35.323 -7.931 -28.220 1.00 94.69 663 PRO A O 1
ATOM 4958 N N . LEU A 1 664 ? 36.210 -6.085 -29.143 1.00 93.56 664 LEU A N 1
ATOM 4959 C CA . LEU A 1 664 ? 37.607 -6.473 -28.886 1.00 93.56 664 LEU A CA 1
ATOM 4960 C C . LEU A 1 664 ? 37.923 -6.545 -27.385 1.00 93.56 664 LEU A C 1
ATOM 4962 O O . LEU A 1 664 ? 38.864 -7.228 -26.988 1.00 93.56 664 LEU A O 1
ATOM 4966 N N . GLN A 1 665 ? 37.154 -5.828 -26.563 1.00 94.44 665 GLN A N 1
ATOM 4967 C CA . GLN A 1 665 ? 37.282 -5.794 -25.107 1.00 94.44 665 GLN A CA 1
ATOM 4968 C C . GLN A 1 665 ? 36.036 -6.394 -24.441 1.00 94.44 665 GLN A C 1
ATOM 4970 O O . GLN A 1 665 ? 35.424 -5.748 -23.604 1.00 94.44 665 GLN A O 1
ATOM 4975 N N . ALA A 1 666 ? 35.653 -7.613 -24.834 1.00 93.56 666 ALA A N 1
ATOM 4976 C CA . ALA A 1 666 ? 34.445 -8.304 -24.367 1.00 93.56 666 ALA A CA 1
ATOM 4977 C C . ALA A 1 666 ? 34.232 -8.268 -22.838 1.00 93.56 666 ALA A C 1
ATOM 4979 O O . ALA A 1 666 ? 33.132 -7.962 -22.399 1.00 93.56 666 ALA A O 1
ATOM 4980 N N . ASP A 1 667 ? 35.279 -8.505 -22.041 1.00 96.06 667 ASP A N 1
ATOM 4981 C CA . ASP A 1 667 ? 35.201 -8.555 -20.570 1.00 96.06 667 ASP A CA 1
ATOM 4982 C C . ASP A 1 667 ? 35.277 -7.191 -19.871 1.00 96.06 667 ASP A C 1
ATOM 4984 O O . ASP A 1 667 ? 35.290 -7.120 -18.641 1.00 96.06 667 ASP A O 1
ATOM 4988 N N . LYS A 1 668 ? 35.406 -6.098 -20.625 1.00 94.06 668 LYS A N 1
ATOM 4989 C CA . LYS A 1 668 ? 35.514 -4.769 -20.033 1.00 94.06 668 LYS A CA 1
ATOM 4990 C C . LYS A 1 668 ? 34.145 -4.308 -19.551 1.00 94.06 668 LYS A C 1
ATOM 4992 O O . LYS A 1 668 ? 33.190 -4.335 -20.320 1.00 94.06 668 LYS A O 1
ATOM 4997 N N . LEU A 1 669 ? 34.087 -3.867 -18.298 1.00 92.62 669 LEU A N 1
ATOM 4998 C CA . LEU A 1 669 ? 32.917 -3.202 -17.736 1.00 92.62 669 LEU A CA 1
ATOM 4999 C C . LEU A 1 669 ? 32.717 -1.847 -18.419 1.00 92.62 669 LEU A C 1
ATOM 5001 O O . LEU A 1 669 ? 33.687 -1.120 -18.675 1.00 92.62 669 LEU A O 1
ATOM 5005 N N . LEU A 1 670 ? 31.466 -1.545 -18.737 1.00 92.19 670 LEU A N 1
ATOM 5006 C CA . LEU A 1 670 ? 31.044 -0.234 -19.193 1.00 92.19 670 LEU A CA 1
ATOM 5007 C C . LEU A 1 670 ? 31.109 0.778 -18.047 1.00 92.19 670 LEU A C 1
ATOM 5009 O O . LEU A 1 670 ? 31.491 0.466 -16.919 1.00 92.19 670 LEU A O 1
ATOM 5013 N N . ALA A 1 671 ? 30.803 2.032 -18.376 1.00 80.75 671 ALA A N 1
ATOM 5014 C CA . ALA A 1 671 ? 30.824 3.119 -17.409 1.00 80.75 671 ALA A CA 1
ATOM 5015 C C . ALA A 1 671 ? 29.893 2.874 -16.210 1.00 80.75 671 ALA A C 1
ATOM 5017 O O . ALA A 1 671 ? 30.249 3.328 -15.134 1.00 80.75 671 ALA A O 1
ATOM 5018 N N . ASP A 1 672 ? 28.800 2.123 -16.387 1.00 81.06 672 ASP A N 1
ATOM 5019 C CA . ASP A 1 672 ? 27.854 1.723 -15.331 1.00 81.06 672 ASP A CA 1
ATOM 5020 C C . ASP A 1 672 ? 28.458 0.769 -14.281 1.00 81.06 672 ASP A C 1
ATOM 5022 O O . ASP A 1 672 ? 27.861 0.528 -13.242 1.00 81.06 672 ASP A O 1
ATOM 5026 N N . GLY A 1 673 ? 29.646 0.205 -14.529 1.00 86.50 673 GLY A N 1
ATOM 5027 C CA . GLY A 1 673 ? 30.349 -0.664 -13.585 1.00 86.50 673 GLY A CA 1
ATOM 5028 C C . GLY A 1 673 ? 29.764 -2.072 -13.432 1.00 86.50 673 GLY A C 1
ATOM 5029 O O . GLY A 1 673 ? 30.437 -2.930 -12.857 1.00 86.50 673 GLY A O 1
ATOM 5030 N N . GLU A 1 674 ? 28.586 -2.338 -13.990 1.00 87.50 674 GLU A N 1
ATOM 5031 C CA . GLU A 1 674 ? 27.882 -3.618 -13.869 1.00 87.50 674 GLU A CA 1
ATOM 5032 C C . GLU A 1 674 ? 27.871 -4.402 -15.183 1.00 87.50 674 GLU A C 1
ATOM 5034 O O . GLU A 1 674 ? 28.072 -5.618 -15.169 1.00 87.50 674 GLU A O 1
ATOM 5039 N N . THR A 1 675 ? 27.729 -3.722 -16.327 1.00 91.38 675 THR A N 1
ATOM 5040 C CA . THR A 1 675 ? 27.526 -4.396 -17.613 1.00 91.38 675 THR A CA 1
ATOM 5041 C C . THR A 1 675 ? 28.844 -4.595 -18.349 1.00 91.38 675 THR A C 1
ATOM 5043 O O . THR A 1 675 ? 29.579 -3.647 -18.646 1.00 91.38 675 THR A O 1
ATOM 5046 N N . ARG A 1 676 ? 29.160 -5.833 -18.730 1.00 95.62 676 ARG A N 1
ATOM 5047 C CA . ARG A 1 676 ? 30.325 -6.111 -19.584 1.00 95.62 676 ARG A CA 1
ATOM 5048 C C . ARG A 1 676 ? 30.025 -5.815 -21.049 1.00 95.62 676 ARG A C 1
ATOM 5050 O O . ARG A 1 676 ? 28.906 -5.961 -21.528 1.00 95.62 676 ARG A O 1
ATOM 5057 N N . CYS A 1 677 ? 31.046 -5.464 -21.819 1.00 95.81 677 CYS A N 1
ATOM 5058 C CA . CYS A 1 677 ? 30.914 -5.167 -23.244 1.00 95.81 677 CYS A CA 1
ATOM 5059 C C . CYS A 1 677 ? 30.253 -6.280 -24.073 1.00 95.81 677 CYS A C 1
ATOM 5061 O O . CYS A 1 677 ? 29.569 -5.977 -25.047 1.00 95.81 677 CYS A O 1
ATOM 5063 N N . ASN A 1 678 ? 30.455 -7.556 -23.736 1.00 94.25 678 ASN A N 1
ATOM 5064 C CA . ASN A 1 678 ? 29.766 -8.676 -24.387 1.00 94.25 678 AS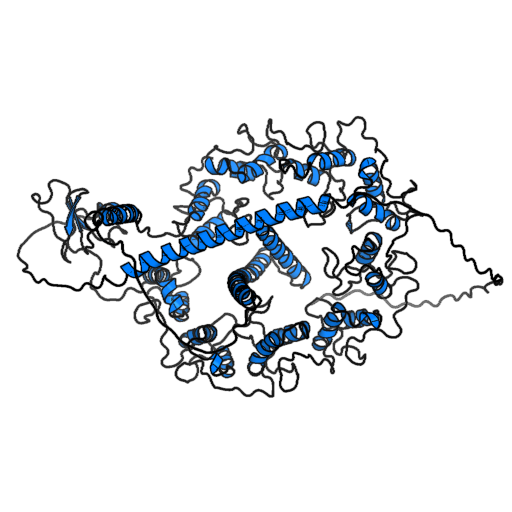N A CA 1
ATOM 5065 C C . ASN A 1 678 ? 28.283 -8.786 -23.990 1.00 94.25 678 ASN A C 1
ATOM 5067 O O . ASN A 1 678 ? 27.454 -9.097 -24.844 1.00 94.25 678 ASN A O 1
ATOM 5071 N N . GLU A 1 679 ? 27.949 -8.510 -22.732 1.00 90.88 679 GLU A N 1
ATOM 5072 C CA . GLU A 1 679 ? 26.569 -8.465 -22.235 1.00 90.88 679 GLU A CA 1
ATOM 5073 C C . GLU A 1 679 ? 25.820 -7.301 -22.889 1.00 90.88 679 GLU A C 1
ATOM 5075 O O . GLU A 1 679 ? 24.767 -7.500 -23.493 1.00 90.88 679 GLU A O 1
ATOM 5080 N N . PHE A 1 680 ? 26.428 -6.112 -22.913 1.00 93.50 680 PHE A N 1
ATOM 5081 C CA . PHE A 1 680 ? 25.858 -4.952 -23.587 1.00 93.50 680 PHE A CA 1
ATOM 5082 C C . PHE A 1 680 ? 25.754 -5.153 -25.097 1.00 93.50 680 PHE A C 1
ATOM 5084 O O . PHE A 1 680 ? 24.752 -4.779 -25.690 1.00 93.50 680 PHE A O 1
ATOM 5091 N N . ALA A 1 681 ? 26.746 -5.777 -25.746 1.00 94.00 681 ALA A N 1
ATOM 5092 C CA . ALA A 1 681 ? 26.635 -6.111 -27.166 1.00 94.00 681 ALA A CA 1
ATOM 5093 C C . ALA A 1 681 ? 25.409 -6.989 -27.447 1.00 94.00 681 ALA A C 1
ATOM 5095 O O . ALA A 1 681 ? 24.693 -6.719 -28.408 1.00 94.00 681 ALA A O 1
ATOM 5096 N N . SER A 1 682 ? 25.144 -7.964 -26.574 1.00 89.38 682 SER A N 1
ATOM 5097 C CA . SER A 1 682 ? 23.972 -8.839 -26.670 1.00 89.38 682 SER A CA 1
ATOM 5098 C C . SER A 1 682 ? 22.667 -8.060 -26.451 1.00 89.38 682 SER A C 1
ATOM 5100 O O . SER A 1 682 ? 21.703 -8.263 -27.182 1.00 89.38 682 SER A O 1
ATOM 5102 N N . LEU A 1 683 ? 22.643 -7.109 -25.507 1.00 90.06 683 LEU A N 1
ATOM 5103 C CA . LEU A 1 683 ? 21.501 -6.213 -25.289 1.00 90.06 683 LEU A CA 1
ATOM 5104 C C . LEU A 1 683 ? 21.230 -5.322 -26.510 1.00 90.06 683 LEU A C 1
ATOM 5106 O O . LEU A 1 683 ? 20.091 -5.214 -26.955 1.00 90.06 683 LEU A O 1
ATOM 5110 N N . VAL A 1 684 ? 22.266 -4.712 -27.093 1.00 92.38 684 VAL A N 1
ATOM 5111 C CA . VAL A 1 684 ? 22.144 -3.841 -28.277 1.00 92.38 684 VAL A CA 1
ATOM 5112 C C . VAL A 1 684 ? 21.540 -4.590 -29.461 1.00 92.38 684 VAL A C 1
ATOM 5114 O O . VAL A 1 684 ? 20.750 -4.024 -30.213 1.00 92.38 684 VAL A O 1
ATOM 5117 N N . GLU A 1 685 ? 21.867 -5.872 -29.600 1.00 91.12 685 GLU A N 1
ATOM 5118 C CA . GLU A 1 685 ? 21.315 -6.735 -30.643 1.00 91.12 685 GLU A CA 1
ATOM 5119 C C . GLU A 1 685 ? 19.806 -7.012 -30.477 1.00 91.12 685 GLU A C 1
ATOM 5121 O O . GLU A 1 685 ? 19.158 -7.376 -31.459 1.00 91.12 685 GLU A O 1
ATOM 5126 N N . THR A 1 686 ? 19.234 -6.784 -29.285 1.00 85.75 686 THR A N 1
ATOM 5127 C CA . THR A 1 686 ? 17.780 -6.864 -29.016 1.00 85.75 686 THR A CA 1
ATOM 5128 C C . THR A 1 686 ? 17.032 -5.547 -29.226 1.00 85.75 686 THR A C 1
ATOM 5130 O O . THR A 1 686 ? 15.806 -5.521 -29.140 1.00 85.75 686 THR A O 1
ATOM 5133 N N . LEU A 1 687 ? 17.728 -4.435 -29.488 1.00 87.19 687 LEU A N 1
ATOM 5134 C CA . LEU A 1 687 ? 17.074 -3.136 -29.639 1.00 87.19 687 LEU A CA 1
ATOM 5135 C C . LEU A 1 687 ? 16.303 -3.047 -30.961 1.00 87.19 687 LEU A C 1
ATOM 5137 O O . LEU A 1 687 ? 16.768 -3.472 -32.019 1.00 87.19 687 LEU A O 1
ATOM 5141 N N . THR A 1 688 ? 15.132 -2.415 -30.917 1.00 85.69 688 THR A N 1
ATOM 5142 C CA . THR A 1 688 ? 14.360 -2.051 -32.116 1.00 85.69 688 THR A CA 1
ATOM 5143 C C . THR A 1 688 ? 15.033 -0.899 -32.886 1.00 85.69 688 THR A C 1
ATOM 5145 O O . THR A 1 688 ? 15.777 -0.116 -32.289 1.00 85.69 688 THR A O 1
ATOM 5148 N N . PRO A 1 689 ? 14.752 -0.702 -34.193 1.00 86.31 689 PRO A N 1
ATOM 5149 C CA . PRO A 1 689 ? 15.331 0.402 -34.973 1.00 86.31 689 PRO A CA 1
ATOM 5150 C C . PRO A 1 689 ? 15.139 1.797 -34.345 1.00 86.31 689 PRO A C 1
ATOM 5152 O O . PRO A 1 689 ? 16.046 2.638 -34.381 1.00 86.31 689 PRO A O 1
ATOM 5155 N N . ASP A 1 690 ? 13.985 2.036 -33.720 1.00 82.50 690 ASP A N 1
ATOM 5156 C CA . ASP A 1 690 ? 13.677 3.300 -33.045 1.00 82.50 690 ASP A CA 1
ATOM 5157 C C . ASP A 1 690 ? 14.437 3.452 -31.723 1.00 82.50 690 ASP A C 1
ATOM 5159 O O . ASP A 1 690 ? 14.860 4.556 -31.374 1.00 82.50 690 ASP A O 1
ATOM 5163 N N . GLN A 1 691 ? 14.640 2.361 -30.977 1.00 87.38 691 GLN A N 1
ATOM 5164 C CA . GLN A 1 691 ? 15.496 2.368 -29.786 1.00 87.38 691 GLN A CA 1
ATOM 5165 C C . GLN A 1 691 ? 16.961 2.598 -30.168 1.00 87.38 691 GLN A C 1
ATOM 5167 O O . GLN A 1 691 ? 17.600 3.464 -29.576 1.00 87.38 691 GLN A O 1
ATOM 5172 N N . CYS A 1 692 ? 17.463 1.931 -31.213 1.00 91.50 692 CYS A N 1
ATOM 5173 C CA . CYS A 1 692 ? 18.806 2.157 -31.752 1.00 91.50 692 CYS A CA 1
ATOM 5174 C C . CYS A 1 692 ? 19.027 3.630 -32.136 1.00 91.50 692 CYS A C 1
ATOM 5176 O O . CYS A 1 692 ? 20.079 4.200 -31.853 1.00 91.50 692 CYS A O 1
ATOM 5178 N N . SER A 1 693 ? 18.026 4.261 -32.762 1.00 89.38 693 SER A N 1
ATOM 5179 C CA . SER A 1 693 ? 18.094 5.671 -33.163 1.00 89.38 693 SER A CA 1
ATOM 5180 C C . SER A 1 693 ? 18.074 6.615 -31.957 1.00 89.38 693 SER A C 1
ATOM 5182 O O . SER A 1 693 ? 18.841 7.575 -31.920 1.00 89.38 693 SER A O 1
ATOM 5184 N N . ARG A 1 694 ? 17.239 6.329 -30.947 1.00 87.25 694 ARG A N 1
ATOM 5185 C CA . ARG A 1 694 ? 17.163 7.115 -29.702 1.00 87.25 694 ARG A CA 1
ATOM 5186 C C . ARG A 1 694 ? 18.410 6.972 -28.829 1.00 87.25 694 ARG A C 1
ATOM 5188 O O . ARG A 1 694 ? 18.786 7.931 -28.168 1.00 87.25 694 ARG A O 1
ATOM 5195 N N . GLN A 1 695 ? 19.064 5.814 -28.860 1.00 91.06 695 GLN A N 1
ATOM 5196 C CA . GLN A 1 695 ? 20.254 5.514 -28.058 1.00 91.06 695 GLN A CA 1
ATOM 5197 C C . GLN A 1 695 ? 21.571 5.668 -28.837 1.00 91.06 695 GLN A C 1
ATOM 5199 O O . GLN A 1 695 ? 22.623 5.252 -28.356 1.00 91.06 695 GLN A O 1
ATOM 5204 N N . ALA A 1 696 ? 21.556 6.269 -30.031 1.00 91.00 696 ALA A N 1
ATOM 5205 C CA . ALA A 1 696 ? 22.722 6.320 -30.916 1.00 91.00 696 ALA A CA 1
ATOM 5206 C C . ALA A 1 696 ? 23.980 6.926 -30.257 1.00 91.00 696 ALA A C 1
ATOM 5208 O O . ALA A 1 696 ? 25.084 6.431 -30.485 1.00 91.00 696 ALA A O 1
ATOM 5209 N N . SER A 1 697 ? 23.827 7.957 -29.417 1.00 84.94 697 SER A N 1
ATOM 5210 C CA . SER A 1 697 ? 24.934 8.565 -28.661 1.00 84.94 697 SER A CA 1
ATOM 5211 C C . SER A 1 697 ? 25.520 7.609 -27.616 1.00 84.94 697 SER A C 1
ATOM 5213 O O . SER A 1 697 ? 26.740 7.457 -27.544 1.00 84.94 697 SER A O 1
ATOM 5215 N N . THR A 1 698 ? 24.668 6.920 -26.853 1.00 88.31 698 THR A N 1
ATOM 5216 C CA . THR A 1 698 ? 25.066 5.919 -25.851 1.00 88.31 698 THR A CA 1
ATOM 5217 C C . THR A 1 698 ? 25.771 4.731 -26.502 1.00 88.31 698 THR A C 1
ATOM 5219 O O . THR A 1 698 ? 26.827 4.301 -26.038 1.00 88.31 698 THR A O 1
ATOM 5222 N N . LEU A 1 699 ? 25.247 4.244 -27.632 1.00 93.62 699 LEU A N 1
ATOM 5223 C CA . LEU A 1 699 ? 25.860 3.163 -28.407 1.00 93.62 699 LEU A CA 1
ATOM 5224 C C . LEU A 1 699 ? 27.251 3.547 -28.925 1.00 93.62 699 LEU A C 1
ATOM 5226 O O . LEU A 1 699 ? 28.161 2.719 -28.910 1.00 93.62 699 LEU A O 1
ATOM 5230 N N . GLU A 1 700 ? 27.445 4.795 -29.357 1.00 90.81 700 GLU A N 1
ATOM 5231 C CA . GLU A 1 700 ? 28.746 5.278 -29.829 1.00 90.81 700 GLU A CA 1
ATOM 5232 C C . GLU A 1 700 ? 29.765 5.427 -28.687 1.00 90.81 700 GLU A C 1
ATOM 5234 O O . GLU A 1 700 ? 30.933 5.048 -28.831 1.00 90.81 700 GLU A O 1
ATOM 5239 N N . ALA A 1 701 ? 29.320 5.883 -27.513 1.00 87.69 701 ALA A N 1
ATOM 5240 C CA . ALA A 1 701 ? 30.150 5.896 -26.314 1.00 87.69 701 ALA A CA 1
ATOM 5241 C C . ALA A 1 701 ? 30.586 4.470 -25.928 1.00 87.69 701 ALA A C 1
ATOM 5243 O O . ALA A 1 701 ? 31.787 4.211 -25.788 1.00 87.69 701 ALA A O 1
ATOM 5244 N N . ALA A 1 702 ? 29.649 3.520 -25.860 1.00 92.81 702 ALA A N 1
ATOM 5245 C CA . ALA A 1 702 ? 29.931 2.120 -25.546 1.00 92.81 702 ALA A CA 1
ATOM 5246 C C . ALA A 1 702 ? 30.843 1.453 -26.595 1.00 92.81 702 ALA A C 1
ATOM 5248 O O . ALA A 1 702 ? 31.795 0.760 -26.239 1.00 92.81 702 ALA A O 1
ATOM 5249 N N . ARG A 1 703 ? 30.648 1.730 -27.894 1.00 94.44 703 ARG A N 1
ATOM 5250 C CA . ARG A 1 703 ? 31.531 1.275 -28.990 1.00 94.44 703 ARG A CA 1
ATOM 5251 C C . ARG A 1 703 ? 32.990 1.615 -28.749 1.00 94.44 703 ARG A C 1
ATOM 5253 O O . ARG A 1 703 ? 33.869 0.765 -28.933 1.00 94.44 703 ARG A O 1
ATOM 5260 N N . SER A 1 704 ? 33.243 2.865 -28.369 1.00 90.12 704 SER A N 1
ATOM 5261 C CA . SER A 1 704 ? 34.595 3.353 -28.111 1.00 90.12 704 SER A CA 1
ATOM 5262 C C . SER A 1 704 ? 35.223 2.635 -26.914 1.00 90.12 704 SER A C 1
ATOM 5264 O O . SER A 1 704 ? 36.379 2.208 -26.984 1.00 90.12 704 SER A O 1
ATOM 5266 N N . GLN A 1 705 ? 34.440 2.406 -25.855 1.00 93.06 705 GLN A N 1
ATOM 5267 C CA . GLN A 1 705 ? 34.890 1.719 -24.650 1.00 93.06 705 GLN A CA 1
ATOM 5268 C C . GLN A 1 705 ? 35.165 0.237 -24.910 1.00 93.06 705 GLN A C 1
ATOM 5270 O O . GLN A 1 705 ? 36.187 -0.263 -24.444 1.00 93.06 705 GLN A O 1
ATOM 5275 N N . CYS A 1 706 ? 34.330 -0.428 -25.707 1.00 96.06 706 CYS A N 1
ATOM 5276 C CA . CYS A 1 706 ? 34.421 -1.855 -26.012 1.00 96.06 706 CYS A CA 1
ATOM 5277 C C . CYS A 1 706 ? 35.414 -2.208 -27.129 1.00 96.06 706 CYS A C 1
ATOM 5279 O O . CYS A 1 706 ? 35.558 -3.375 -27.509 1.00 96.06 706 CYS A O 1
ATOM 5281 N N . GLY A 1 707 ? 36.131 -1.213 -27.661 1.00 93.38 707 GLY A N 1
ATOM 5282 C CA . GLY A 1 707 ? 37.155 -1.417 -28.680 1.00 93.38 707 GLY A CA 1
ATOM 5283 C C . GLY A 1 707 ? 36.592 -1.793 -30.053 1.00 93.38 707 GLY A C 1
ATOM 5284 O O . GLY A 1 707 ? 37.297 -2.407 -30.845 1.00 93.38 707 GLY A O 1
ATOM 5285 N N . CYS A 1 708 ? 35.356 -1.410 -30.374 1.00 92.31 708 CYS A N 1
ATOM 5286 C CA . CYS A 1 708 ? 34.682 -1.710 -31.645 1.00 92.31 708 CYS A CA 1
ATOM 5287 C C . CYS A 1 708 ? 35.221 -0.930 -32.866 1.00 92.31 708 CYS A C 1
ATOM 5289 O O . CYS A 1 708 ? 34.512 -0.735 -33.854 1.00 92.31 708 CYS A O 1
ATOM 5291 N N . ARG A 1 709 ? 36.457 -0.422 -32.824 1.00 82.06 709 ARG A N 1
ATOM 5292 C CA . ARG A 1 709 ? 36.977 0.493 -33.847 1.00 82.06 709 ARG A CA 1
ATOM 5293 C C . ARG A 1 709 ? 37.240 -0.274 -35.147 1.00 82.06 709 ARG A C 1
ATOM 5295 O O . ARG A 1 709 ? 38.079 -1.171 -35.179 1.00 82.06 709 ARG A O 1
ATOM 5302 N N . SER A 1 710 ? 36.535 0.081 -36.223 1.00 60.03 710 SER A N 1
ATOM 5303 C CA . SER A 1 710 ? 36.720 -0.517 -37.551 1.00 60.03 710 SER A CA 1
ATOM 5304 C C . SER A 1 710 ? 38.186 -0.441 -37.977 1.00 60.03 710 SER A C 1
ATOM 5306 O O . SER A 1 710 ? 38.744 0.648 -38.080 1.00 60.03 710 SER A O 1
ATOM 5308 N N . GLY A 1 711 ? 38.801 -1.594 -38.247 1.00 53.00 711 GLY A N 1
ATOM 5309 C CA . GLY A 1 711 ? 40.200 -1.756 -38.662 1.00 53.00 711 GLY A CA 1
ATOM 5310 C C . GLY A 1 711 ? 40.544 -1.211 -40.055 1.00 53.00 711 GLY A C 1
ATOM 5311 O O . GLY A 1 711 ? 41.265 -1.861 -40.807 1.00 53.00 711 GLY A O 1
ATOM 5312 N N . GLY A 1 712 ? 40.047 -0.029 -40.416 1.00 48.81 712 GLY A N 1
ATOM 5313 C CA . GLY A 1 712 ? 40.560 0.761 -41.525 1.00 48.81 712 GLY A CA 1
ATOM 5314 C C . GLY A 1 712 ? 41.699 1.640 -41.024 1.00 48.81 712 GLY A C 1
ATOM 5315 O O . GLY A 1 712 ? 41.469 2.604 -40.305 1.00 48.81 712 GLY A O 1
ATOM 5316 N N . SER A 1 713 ? 42.932 1.330 -41.422 1.00 48.75 713 SER A N 1
ATOM 5317 C CA . SER A 1 713 ? 44.144 2.115 -41.149 1.00 48.75 713 SER A CA 1
ATOM 5318 C C . SER A 1 713 ? 44.197 3.466 -41.886 1.00 48.75 713 SER A C 1
ATOM 5320 O O . SER A 1 713 ? 45.275 3.959 -42.207 1.00 48.75 713 SER A O 1
ATOM 5322 N N . SER A 1 714 ? 43.052 4.069 -42.186 1.00 46.84 714 SER A N 1
ATOM 5323 C CA . SER A 1 714 ? 42.953 5.502 -42.413 1.00 46.84 714 SER A CA 1
ATOM 5324 C C . SER A 1 714 ? 42.797 6.134 -41.041 1.00 46.84 714 SER A C 1
ATOM 5326 O O . SER A 1 714 ? 41.779 5.939 -40.380 1.00 46.84 714 SER A O 1
ATOM 5328 N N . SER A 1 715 ? 43.814 6.867 -40.604 1.00 47.69 715 SER A N 1
ATOM 5329 C CA . SER A 1 715 ? 43.736 7.810 -39.495 1.00 47.69 715 SER A CA 1
ATOM 5330 C C . SER A 1 715 ? 42.707 8.900 -39.813 1.00 47.69 715 SER A C 1
ATOM 5332 O O . SER A 1 715 ? 43.055 10.042 -40.089 1.00 47.69 715 SER A O 1
ATOM 5334 N N . SER A 1 716 ? 41.423 8.558 -39.810 1.00 50.69 716 SER A N 1
ATOM 5335 C CA . SER A 1 716 ? 40.344 9.527 -39.743 1.00 50.69 716 SER A CA 1
ATOM 5336 C C . SER A 1 716 ? 40.381 10.107 -38.333 1.00 50.69 716 SER A C 1
ATOM 5338 O O . SER A 1 716 ? 39.862 9.510 -37.387 1.00 50.69 716 SER A O 1
ATOM 5340 N N . GLY A 1 717 ? 41.105 11.222 -38.207 1.00 51.06 717 GLY A N 1
ATOM 5341 C CA . GLY A 1 717 ? 41.073 12.087 -37.035 1.00 51.06 717 GLY A CA 1
ATOM 5342 C C . GLY A 1 717 ? 42.400 12.670 -36.551 1.00 51.06 717 GLY A C 1
ATOM 5343 O O . GLY A 1 717 ? 42.389 13.245 -35.473 1.00 51.06 717 GLY A O 1
ATOM 5344 N N . LEU A 1 718 ? 43.530 12.556 -37.259 1.00 61.88 718 LEU A N 1
ATOM 5345 C CA . LEU A 1 718 ? 44.767 13.260 -36.869 1.00 61.88 718 LEU A CA 1
ATOM 5346 C C . LEU A 1 718 ? 45.408 13.921 -38.092 1.00 61.88 718 LEU A C 1
ATOM 5348 O O . LEU A 1 718 ? 45.707 13.256 -39.082 1.00 61.88 718 LEU A O 1
ATOM 5352 N N . CYS A 1 719 ? 45.574 15.238 -38.025 1.00 79.31 719 CYS A N 1
ATOM 5353 C CA . CYS A 1 719 ? 46.223 16.037 -39.055 1.00 79.31 719 CYS A CA 1
ATOM 5354 C C . CYS A 1 719 ? 47.701 15.643 -39.141 1.00 79.31 719 CYS A C 1
ATOM 5356 O O . CYS A 1 719 ? 48.396 15.642 -38.135 1.00 79.31 719 CYS A O 1
ATOM 5358 N N . GLY A 1 720 ? 48.191 15.277 -40.328 1.00 73.81 720 GLY A N 1
ATOM 5359 C CA . GLY A 1 720 ? 49.529 14.682 -40.480 1.00 73.81 720 GLY A CA 1
ATOM 5360 C C . GLY A 1 720 ? 50.720 15.600 -40.149 1.00 73.81 720 GLY A C 1
ATOM 5361 O O . GLY A 1 720 ? 51.833 15.105 -39.968 1.00 73.81 720 GLY A O 1
ATOM 5362 N N . VAL A 1 721 ? 50.510 16.916 -40.080 1.00 79.00 721 VAL A N 1
ATOM 5363 C CA . VAL A 1 721 ? 51.523 17.941 -39.811 1.00 79.00 721 VAL A CA 1
ATOM 5364 C C . VAL A 1 721 ? 50.975 18.892 -38.753 1.00 79.00 721 VAL A C 1
ATOM 5366 O O . VAL A 1 721 ? 49.950 19.537 -38.968 1.00 79.00 721 VAL A O 1
ATOM 5369 N N . GLU A 1 722 ? 51.677 18.982 -37.624 1.00 87.00 722 GLU A N 1
ATOM 5370 C CA . GLU A 1 722 ? 51.224 19.710 -36.437 1.00 87.00 722 GLU A CA 1
ATOM 5371 C C . GLU A 1 722 ? 52.291 20.712 -35.958 1.00 87.00 722 GLU A C 1
ATOM 5373 O O . GLU A 1 722 ? 53.487 20.403 -35.900 1.00 87.00 722 GLU A O 1
ATOM 5378 N N . GLN A 1 723 ? 51.863 21.914 -35.564 1.00 88.38 723 GLN A N 1
ATOM 5379 C CA . GLN A 1 723 ? 52.678 22.899 -34.844 1.00 88.38 723 GLN A CA 1
ATOM 5380 C C . GLN A 1 723 ? 51.954 23.309 -33.574 1.00 88.38 723 GLN A C 1
ATOM 5382 O O . GLN A 1 723 ? 50.798 23.705 -33.628 1.00 88.38 723 GLN A O 1
ATOM 5387 N N . ASN A 1 724 ? 52.642 23.239 -32.432 1.00 90.94 724 ASN A N 1
ATOM 5388 C CA . ASN A 1 724 ? 52.105 23.641 -31.129 1.00 90.94 724 ASN A CA 1
ATOM 5389 C C . ASN A 1 724 ? 50.726 23.026 -30.793 1.00 90.94 724 ASN A C 1
ATOM 5391 O O . ASN A 1 724 ? 49.898 23.691 -30.183 1.00 90.94 724 ASN A O 1
ATOM 5395 N N . LEU A 1 725 ? 50.497 21.746 -31.134 1.00 86.56 725 LEU A N 1
ATOM 5396 C CA . LEU A 1 725 ? 49.204 21.057 -30.957 1.00 86.56 725 LEU A CA 1
ATOM 5397 C C . LEU A 1 725 ? 48.648 21.127 -29.525 1.00 86.56 725 LEU A C 1
ATOM 5399 O O . LEU A 1 725 ? 47.446 21.183 -29.328 1.00 86.56 725 LEU A O 1
ATOM 5403 N N . HIS A 1 726 ? 49.509 21.169 -28.511 1.00 85.50 726 HIS A N 1
ATOM 5404 C CA . HIS A 1 726 ? 49.097 21.316 -27.111 1.00 85.50 726 HIS A CA 1
ATOM 5405 C C . HIS A 1 726 ? 48.340 22.627 -26.817 1.00 85.50 726 HIS A C 1
ATOM 5407 O O . HIS A 1 726 ? 47.683 22.726 -25.787 1.00 85.50 726 HIS A O 1
ATOM 5413 N N . LEU A 1 727 ? 48.436 23.629 -27.698 1.00 90.50 727 LEU A N 1
ATOM 5414 C CA . LEU A 1 727 ? 47.661 24.872 -27.638 1.00 90.50 727 LEU A CA 1
ATOM 5415 C C . LEU A 1 727 ? 46.326 24.766 -28.391 1.00 90.50 727 LEU A C 1
ATOM 5417 O O . LEU A 1 727 ? 45.539 25.709 -28.386 1.00 90.50 727 LEU A O 1
ATOM 5421 N N . CYS A 1 728 ? 46.069 23.631 -29.039 1.00 87.88 728 CYS A N 1
ATOM 5422 C CA . CYS A 1 728 ? 44.830 23.340 -29.731 1.00 87.88 728 CYS A CA 1
ATOM 5423 C C . CYS A 1 728 ? 43.729 22.949 -28.742 1.00 87.88 728 CYS A C 1
ATOM 5425 O O . CYS A 1 728 ? 43.504 21.770 -28.468 1.00 87.88 728 CYS A O 1
ATOM 5427 N N . THR A 1 729 ? 43.055 23.946 -28.183 1.00 90.00 729 THR A N 1
ATOM 5428 C CA . THR A 1 729 ? 41.930 23.734 -27.272 1.00 90.00 729 THR A CA 1
ATOM 5429 C C . THR A 1 729 ? 40.608 23.701 -28.035 1.00 90.00 729 THR A C 1
ATOM 5431 O O . THR A 1 729 ? 40.480 24.247 -29.133 1.00 90.00 729 THR A O 1
ATOM 5434 N N . THR A 1 730 ? 39.589 23.080 -27.444 1.00 82.69 730 THR A N 1
ATOM 5435 C CA . THR A 1 730 ? 38.203 23.187 -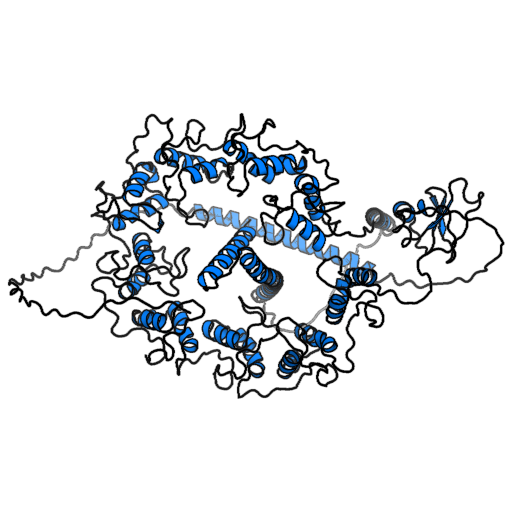27.923 1.00 82.69 730 THR A CA 1
ATOM 5436 C C . THR A 1 730 ? 37.750 24.644 -27.990 1.00 82.69 730 THR A C 1
ATOM 5438 O O . THR A 1 730 ? 37.149 25.034 -28.983 1.00 82.69 730 THR A O 1
ATOM 5441 N N . GLU A 1 731 ? 38.152 25.471 -27.021 1.00 88.31 731 GLU A N 1
ATOM 5442 C CA . GLU A 1 731 ? 37.888 26.915 -27.021 1.00 88.31 731 GLU A CA 1
ATOM 5443 C C . GLU A 1 731 ? 38.479 27.613 -28.257 1.00 88.31 731 GLU A C 1
ATOM 5445 O O . GLU A 1 731 ? 37.802 28.416 -28.893 1.00 88.31 731 GLU A O 1
ATOM 5450 N N . LEU A 1 732 ? 39.708 27.260 -28.655 1.00 88.19 732 LEU A N 1
ATOM 5451 C CA . LEU A 1 732 ? 40.341 27.783 -29.865 1.00 88.19 732 LEU A CA 1
ATOM 5452 C C . LEU A 1 732 ? 39.601 27.322 -31.133 1.00 88.19 732 LEU A C 1
ATOM 5454 O O . LEU A 1 732 ? 39.353 28.129 -32.027 1.00 88.19 732 LEU A O 1
ATOM 5458 N N . LEU A 1 733 ? 39.201 26.049 -31.201 1.00 90.38 733 LEU A N 1
ATOM 5459 C CA . LEU A 1 733 ? 38.434 25.485 -32.320 1.00 90.38 733 LEU A CA 1
ATOM 5460 C C . LEU A 1 733 ? 37.028 26.085 -32.456 1.00 90.38 733 LEU A C 1
ATOM 5462 O O . LEU A 1 733 ? 36.538 26.237 -33.574 1.00 90.38 733 LEU A O 1
ATOM 5466 N N . ASP A 1 734 ? 36.394 26.449 -31.345 1.00 88.50 734 ASP A N 1
ATOM 5467 C CA . ASP A 1 734 ? 35.064 27.061 -31.327 1.00 88.50 734 ASP A CA 1
ATOM 5468 C C . ASP A 1 734 ? 35.080 28.539 -31.754 1.00 88.50 734 ASP A C 1
ATOM 5470 O O . ASP A 1 734 ? 34.033 29.096 -32.084 1.00 88.50 734 ASP A O 1
ATOM 5474 N N . THR A 1 735 ? 36.260 29.169 -31.860 1.00 89.81 735 THR A N 1
ATOM 5475 C CA . THR A 1 735 ? 36.385 30.507 -32.472 1.00 89.81 735 THR A CA 1
ATOM 5476 C C . THR A 1 735 ? 36.155 30.511 -33.990 1.00 89.81 735 THR A C 1
ATOM 5478 O O . THR A 1 735 ? 36.042 31.583 -34.591 1.00 89.81 735 THR A O 1
ATOM 5481 N N . VAL A 1 736 ? 36.074 29.335 -34.625 1.00 91.06 736 VAL A N 1
ATOM 5482 C CA . VAL A 1 736 ? 35.997 29.181 -36.084 1.00 91.06 736 VAL A CA 1
ATOM 5483 C C . VAL A 1 736 ? 34.653 28.604 -36.493 1.00 91.06 736 VAL A C 1
ATOM 5485 O O . VAL A 1 736 ? 34.270 27.517 -36.073 1.00 91.06 736 VAL A O 1
ATOM 5488 N N . SER A 1 737 ? 33.946 29.316 -37.370 1.00 87.06 737 SER A N 1
ATOM 5489 C CA . SER A 1 737 ? 32.662 28.868 -37.920 1.00 87.06 737 SER A CA 1
ATOM 5490 C C . SER A 1 737 ? 32.799 27.931 -39.126 1.00 87.06 737 SER A C 1
ATOM 5492 O O . SER A 1 737 ? 31.843 27.243 -39.482 1.00 87.06 737 SER A O 1
ATOM 5494 N N . GLU A 1 738 ? 33.968 27.894 -39.770 1.00 84.94 738 GLU A N 1
ATOM 5495 C CA . GLU A 1 738 ? 34.246 26.996 -40.892 1.00 84.94 738 GLU A CA 1
ATOM 5496 C C . GLU A 1 738 ? 34.456 25.556 -40.393 1.00 84.94 738 GLU A C 1
ATOM 5498 O O . GLU A 1 738 ? 35.171 25.307 -39.423 1.00 84.94 738 GLU A O 1
ATOM 5503 N N . GLN A 1 739 ? 33.811 24.581 -41.038 1.00 85.06 739 GLN A N 1
ATOM 5504 C CA . GLN A 1 739 ? 33.999 23.162 -40.727 1.00 85.06 739 GLN A CA 1
ATOM 5505 C C . GLN A 1 739 ? 35.145 22.608 -41.561 1.00 85.06 739 GLN A C 1
ATOM 5507 O O . GLN A 1 739 ? 35.006 22.420 -42.769 1.00 85.06 739 GLN A O 1
ATOM 5512 N N . CYS A 1 740 ? 36.272 22.357 -40.904 1.00 87.25 740 CYS A N 1
ATOM 5513 C CA . CYS A 1 740 ? 37.488 21.884 -41.538 1.00 87.25 740 CYS A CA 1
ATOM 5514 C C . CYS A 1 740 ? 38.004 20.652 -40.818 1.00 87.25 740 CYS A C 1
ATOM 5516 O O . CYS A 1 740 ? 37.805 20.473 -39.620 1.00 87.25 740 CYS A O 1
ATOM 5518 N N . GLU A 1 741 ? 38.642 19.766 -41.567 1.00 84.38 741 GLU A N 1
ATOM 5519 C CA . GLU A 1 741 ? 39.208 18.557 -40.976 1.00 84.38 741 GLU A CA 1
ATOM 5520 C C . GLU A 1 741 ? 40.479 18.884 -40.186 1.00 84.38 741 GLU A C 1
ATOM 5522 O O . GLU A 1 741 ? 40.725 18.265 -39.154 1.00 84.38 741 GLU A O 1
ATOM 5527 N N . CYS A 1 742 ? 41.236 19.894 -40.636 1.00 91.75 742 CYS A N 1
ATOM 5528 C CA . CYS A 1 742 ? 42.427 20.426 -39.984 1.00 91.75 742 CYS A CA 1
ATOM 5529 C C . CYS A 1 742 ? 42.406 21.959 -39.978 1.00 91.75 742 CYS A C 1
ATOM 5531 O O . CYS A 1 742 ? 42.225 22.599 -41.017 1.00 91.75 742 CYS A O 1
ATOM 5533 N N . TYR A 1 743 ? 42.603 22.546 -38.802 1.00 94.19 743 TYR A N 1
ATOM 5534 C CA . TYR A 1 743 ? 42.585 23.987 -38.579 1.00 94.19 743 TYR A CA 1
ATOM 5535 C C . TYR A 1 743 ? 43.999 24.531 -38.349 1.00 94.19 743 TYR A C 1
ATOM 5537 O O . TYR A 1 743 ? 44.829 23.883 -37.703 1.00 94.19 743 TYR A O 1
ATOM 5545 N N . ALA A 1 744 ? 44.246 25.750 -38.836 1.00 95.19 744 ALA A N 1
ATOM 5546 C CA . ALA A 1 744 ? 45.459 26.509 -38.563 1.00 95.19 744 ALA A CA 1
ATOM 5547 C C . ALA A 1 744 ? 45.131 27.884 -37.961 1.00 95.19 744 ALA A C 1
ATOM 5549 O O . ALA A 1 744 ? 44.349 28.659 -38.519 1.00 95.19 744 ALA A O 1
ATOM 5550 N N . PHE A 1 745 ? 45.782 28.201 -36.846 1.00 96.06 745 PHE A N 1
ATOM 5551 C CA . PHE A 1 745 ? 45.658 29.444 -36.093 1.00 96.06 745 PHE A CA 1
ATOM 5552 C C . PHE A 1 745 ? 47.010 30.138 -35.946 1.00 96.06 745 PHE A C 1
ATOM 5554 O O . PHE A 1 745 ? 48.067 29.510 -35.950 1.00 96.06 745 PHE A O 1
ATOM 5561 N N . CYS A 1 746 ? 46.965 31.452 -35.774 1.00 96.19 746 CYS A N 1
ATOM 5562 C CA . CYS A 1 746 ? 48.078 32.268 -35.329 1.00 96.19 746 CYS A CA 1
ATOM 5563 C C . CYS A 1 746 ? 47.685 32.920 -34.005 1.00 96.19 746 CYS A C 1
ATOM 5565 O O . CYS A 1 746 ? 46.764 33.739 -33.969 1.00 96.19 746 CYS A O 1
ATOM 5567 N N . ASP A 1 747 ? 48.349 32.517 -32.924 1.00 94.75 747 ASP A N 1
ATOM 5568 C CA . ASP A 1 747 ? 47.875 32.714 -31.555 1.00 94.75 747 ASP A CA 1
ATOM 5569 C C . ASP A 1 747 ? 46.429 32.204 -31.426 1.00 94.75 747 ASP A C 1
ATOM 5571 O O . ASP A 1 747 ? 46.179 31.021 -31.636 1.00 94.75 747 ASP A O 1
ATOM 5575 N N . SER A 1 748 ? 45.463 33.080 -31.147 1.00 93.25 748 SER A N 1
ATOM 5576 C CA . SER A 1 748 ? 44.040 32.734 -31.066 1.00 93.25 748 SER A CA 1
ATOM 5577 C C . SER A 1 748 ? 43.236 33.042 -32.335 1.00 93.25 748 SER A C 1
ATOM 5579 O O . SER A 1 748 ? 42.022 32.864 -32.356 1.00 93.25 748 SER A O 1
ATOM 5581 N N . THR A 1 749 ? 43.880 33.542 -33.395 1.00 95.25 749 THR A N 1
ATOM 5582 C CA . THR A 1 749 ? 43.187 33.973 -34.617 1.00 95.25 749 THR A CA 1
ATOM 5583 C C . THR A 1 749 ? 43.267 32.893 -35.683 1.00 95.25 749 THR A C 1
ATOM 5585 O O . THR A 1 749 ? 44.356 32.486 -36.084 1.00 95.25 749 THR A O 1
ATOM 5588 N N . PHE A 1 750 ? 42.117 32.448 -36.176 1.00 96.06 750 PHE A N 1
ATOM 5589 C CA . PHE A 1 750 ? 42.048 31.503 -37.284 1.00 96.06 750 PHE A CA 1
ATOM 5590 C C . PHE A 1 750 ? 42.645 32.086 -38.567 1.00 96.06 750 PHE A C 1
ATOM 5592 O O . PHE A 1 750 ? 42.346 33.220 -38.942 1.00 96.06 750 PHE A O 1
ATOM 5599 N N . VAL A 1 751 ? 43.498 31.307 -39.234 1.00 95.81 751 VAL A N 1
ATOM 5600 C CA . VAL A 1 751 ? 44.199 31.730 -40.453 1.00 95.81 751 VAL A CA 1
ATOM 5601 C C . VAL A 1 751 ? 43.588 31.079 -41.686 1.00 95.81 751 VAL A C 1
ATOM 5603 O O . VAL A 1 751 ? 43.250 31.780 -42.639 1.00 95.81 751 VAL A O 1
ATOM 5606 N N . LYS A 1 752 ? 43.495 29.744 -41.699 1.00 95.06 752 LYS A N 1
ATOM 5607 C CA . LYS A 1 752 ? 42.970 28.971 -42.831 1.00 95.06 752 LYS A CA 1
ATOM 5608 C C . LYS A 1 752 ? 42.650 27.535 -42.431 1.00 95.06 752 LYS A C 1
ATOM 5610 O O . LYS A 1 752 ? 43.200 27.004 -41.465 1.00 95.06 752 LYS A O 1
ATOM 5615 N N . CYS A 1 753 ? 41.823 26.897 -43.246 1.00 93.94 753 CYS A N 1
ATOM 5616 C CA . CYS A 1 753 ? 41.695 25.449 -43.257 1.00 93.94 753 CYS A CA 1
ATOM 5617 C C . CYS A 1 753 ? 42.858 24.818 -44.012 1.00 93.94 753 CYS A C 1
ATOM 5619 O O . CYS A 1 753 ? 43.324 25.357 -45.020 1.00 93.94 753 CYS A O 1
ATOM 5621 N N . GLU A 1 754 ? 43.318 23.677 -43.521 1.00 84.69 754 GLU A N 1
ATOM 5622 C CA . GLU A 1 754 ? 44.372 22.902 -44.157 1.00 84.69 754 GLU A CA 1
ATOM 5623 C C . GLU A 1 754 ? 43.803 21.597 -44.713 1.00 84.69 754 GLU A C 1
ATOM 5625 O O . GLU A 1 754 ? 42.907 20.992 -44.123 1.00 84.69 754 GLU A O 1
ATOM 5630 N N . ASP A 1 755 ? 44.322 21.176 -45.868 1.00 76.44 755 ASP A N 1
ATOM 5631 C CA . ASP A 1 755 ? 43.965 19.896 -46.482 1.00 76.44 755 ASP A CA 1
ATOM 5632 C C . ASP A 1 755 ? 44.387 18.722 -45.573 1.00 76.44 755 ASP A C 1
ATOM 5634 O O . ASP A 1 755 ? 45.154 18.901 -44.625 1.00 76.44 755 ASP A O 1
ATOM 5638 N N . HIS A 1 756 ? 43.936 17.504 -45.902 1.00 60.91 756 HIS A N 1
ATOM 5639 C CA . HIS A 1 756 ? 44.003 16.257 -45.109 1.00 60.91 756 HIS A CA 1
ATOM 5640 C C . HIS A 1 756 ? 45.406 15.773 -44.645 1.00 60.91 756 HIS A C 1
ATOM 5642 O O . HIS A 1 756 ? 45.559 14.660 -44.151 1.00 60.91 756 HIS A O 1
ATOM 5648 N N . GLY A 1 757 ? 46.451 16.589 -44.788 1.00 65.38 757 GLY A N 1
ATOM 5649 C CA . GLY A 1 757 ? 47.783 16.375 -44.226 1.00 65.38 757 GLY A CA 1
ATOM 5650 C C . GLY A 1 757 ? 48.224 17.416 -43.193 1.00 65.38 757 GLY A C 1
ATOM 5651 O O . GLY A 1 757 ? 49.272 17.210 -42.597 1.00 65.38 757 GLY A O 1
ATOM 5652 N N . GLY A 1 758 ? 47.475 18.500 -42.963 1.00 71.75 758 GLY A N 1
ATOM 5653 C CA . GLY A 1 758 ? 47.981 19.679 -42.248 1.00 71.75 758 GLY A CA 1
ATOM 5654 C C . GLY A 1 758 ? 49.084 20.422 -43.025 1.00 71.75 758 GLY A C 1
ATOM 5655 O O . GLY A 1 758 ? 49.575 19.968 -44.062 1.00 71.75 758 GLY A O 1
ATOM 5656 N N . GLY A 1 759 ? 49.485 21.587 -42.528 1.00 80.50 759 GLY A N 1
ATOM 5657 C CA . GLY A 1 759 ? 50.523 22.453 -43.077 1.00 80.50 759 GLY A CA 1
ATOM 5658 C C . GLY A 1 759 ? 51.243 23.230 -41.970 1.00 80.50 759 GLY A C 1
ATOM 5659 O O . GLY A 1 759 ? 50.832 23.255 -40.814 1.00 80.50 759 GLY A O 1
ATOM 5660 N N . LEU A 1 760 ? 52.397 23.817 -42.294 1.00 88.62 760 LEU A N 1
ATOM 5661 C CA . LEU A 1 760 ? 53.105 24.722 -41.380 1.00 88.62 760 LEU A CA 1
ATOM 5662 C C . LEU A 1 760 ? 52.762 26.155 -41.778 1.00 88.62 760 LEU A C 1
ATOM 5664 O O . LEU A 1 760 ? 52.879 26.504 -42.957 1.00 88.62 760 LEU A O 1
ATOM 5668 N N . LEU A 1 761 ? 52.409 27.000 -40.811 1.00 90.38 761 LEU A N 1
ATOM 5669 C CA . LEU A 1 761 ? 52.246 28.428 -41.070 1.00 90.38 761 LEU A CA 1
ATOM 5670 C C . LEU A 1 761 ? 53.627 29.071 -41.174 1.00 90.38 761 LEU A C 1
ATOM 5672 O O . LEU A 1 761 ? 54.482 28.924 -40.296 1.00 90.38 761 LEU A O 1
ATOM 5676 N N . THR A 1 762 ? 53.872 29.787 -42.266 1.00 91.00 762 THR A N 1
ATOM 5677 C CA . THR A 1 762 ? 55.123 30.528 -42.436 1.00 91.00 762 THR A CA 1
ATOM 5678 C C . THR A 1 762 ? 55.108 31.805 -41.592 1.00 91.00 762 THR A C 1
ATOM 5680 O O . THR A 1 762 ? 54.051 32.342 -41.273 1.00 91.00 762 THR A O 1
ATOM 5683 N N . THR A 1 763 ? 56.276 32.363 -41.266 1.00 86.69 763 THR A N 1
ATOM 5684 C CA . THR A 1 763 ? 56.385 33.624 -40.497 1.00 86.69 763 THR A CA 1
ATOM 5685 C C . THR A 1 763 ? 55.771 34.839 -41.203 1.00 86.69 763 THR A C 1
ATOM 5687 O O . THR A 1 763 ? 55.525 35.863 -40.572 1.00 86.69 763 THR A O 1
ATOM 5690 N N . SER A 1 764 ? 55.518 34.748 -42.512 1.00 90.69 764 SER A N 1
ATOM 5691 C CA . SER A 1 764 ? 54.737 35.737 -43.263 1.00 90.69 764 SER A CA 1
ATOM 5692 C C . SER A 1 764 ? 53.223 35.562 -43.119 1.00 90.69 764 SER A C 1
ATOM 5694 O O . SER A 1 764 ? 52.494 36.527 -43.321 1.00 90.69 764 SER A O 1
ATOM 5696 N N . GLU A 1 765 ? 52.752 34.356 -42.797 1.00 90.44 765 GLU A N 1
ATOM 5697 C CA . GLU A 1 765 ? 51.333 34.053 -42.559 1.00 90.44 765 GLU A CA 1
ATOM 5698 C C . GLU A 1 765 ? 50.954 34.216 -41.084 1.00 90.44 765 GLU A C 1
ATOM 5700 O O . GLU A 1 765 ? 49.811 34.541 -40.781 1.00 90.44 765 GLU A O 1
ATOM 5705 N N . CYS A 1 766 ? 51.912 34.034 -40.172 1.00 95.69 766 CYS A N 1
ATOM 5706 C CA . CYS A 1 766 ? 51.717 34.204 -38.741 1.00 95.69 766 CYS A CA 1
ATOM 5707 C C . CYS A 1 766 ? 52.887 34.962 -38.106 1.00 95.69 766 CYS A C 1
ATOM 5709 O O . CYS A 1 766 ? 54.005 34.453 -38.024 1.00 95.69 766 CYS A O 1
ATOM 5711 N N . SER A 1 767 ? 52.625 36.185 -37.634 1.00 91.69 767 SER A N 1
ATOM 5712 C CA . SER A 1 767 ? 53.585 36.963 -36.838 1.00 91.69 767 SER A CA 1
ATOM 5713 C C . SER A 1 767 ? 53.630 36.556 -35.357 1.00 91.69 767 SER A C 1
ATOM 5715 O O . SER A 1 767 ? 54.479 37.062 -34.624 1.00 91.69 767 SER A O 1
ATOM 5717 N N . GLY A 1 768 ? 52.704 35.693 -34.927 1.00 92.19 768 GLY A N 1
ATOM 5718 C CA . GLY A 1 768 ? 52.543 35.167 -33.569 1.00 92.19 768 GLY A CA 1
ATOM 5719 C C . GLY A 1 768 ? 52.940 33.691 -33.440 1.00 92.19 768 GLY A C 1
ATOM 5720 O O . GLY A 1 768 ? 53.805 33.209 -34.172 1.00 92.19 768 GLY A O 1
ATOM 5721 N N . THR A 1 769 ? 52.318 32.964 -32.513 1.00 95.50 769 THR A N 1
ATOM 5722 C CA . THR A 1 769 ? 52.540 31.525 -32.289 1.00 95.50 769 THR A CA 1
ATOM 5723 C C . THR A 1 769 ? 51.679 30.707 -33.253 1.00 95.50 769 THR A C 1
ATOM 5725 O O . THR A 1 769 ? 50.463 30.675 -33.083 1.00 95.50 769 THR A O 1
ATOM 5728 N N . PRO A 1 770 ? 52.243 30.029 -34.265 1.00 95.06 770 PRO A N 1
ATOM 5729 C CA . PRO A 1 770 ? 51.436 29.224 -35.174 1.00 95.06 770 PRO A CA 1
ATOM 5730 C C . PRO A 1 770 ? 50.956 27.949 -34.475 1.00 95.06 770 PRO A C 1
ATOM 5732 O O . PRO A 1 770 ? 51.759 27.236 -33.871 1.00 95.06 770 PRO A O 1
ATOM 5735 N N . ILE A 1 771 ? 49.664 27.654 -34.575 1.00 95.19 771 ILE A N 1
ATOM 5736 C CA . ILE A 1 771 ? 49.035 26.431 -34.077 1.00 95.19 771 ILE A CA 1
ATOM 5737 C C . ILE A 1 771 ? 48.406 25.740 -35.285 1.00 95.19 771 ILE A C 1
ATOM 5739 O O . ILE A 1 771 ? 47.429 26.238 -35.834 1.00 95.19 771 ILE A O 1
ATOM 5743 N N . THR A 1 772 ? 48.978 24.632 -35.749 1.00 92.88 772 THR A N 1
ATOM 5744 C CA . THR A 1 772 ? 48.497 23.916 -36.944 1.00 92.88 772 THR A CA 1
ATOM 5745 C C . THR A 1 772 ? 48.256 22.445 -36.650 1.00 92.88 772 THR A C 1
ATOM 5747 O O . THR A 1 772 ? 48.783 21.907 -35.674 1.00 92.88 772 THR A O 1
ATOM 5750 N N . GLY A 1 773 ? 47.439 21.797 -37.482 1.00 85.50 773 GLY A N 1
ATOM 5751 C CA . GLY A 1 773 ? 47.036 20.402 -37.286 1.00 85.50 773 GLY A CA 1
ATOM 5752 C C . GLY A 1 773 ? 45.949 20.202 -36.221 1.00 85.50 773 GLY A C 1
ATOM 5753 O O . GLY A 1 773 ? 45.737 19.095 -35.731 1.00 85.50 773 GLY A O 1
ATOM 5754 N N . CYS A 1 774 ? 45.238 21.271 -35.874 1.00 87.69 774 CYS A N 1
ATOM 5755 C CA . CYS A 1 774 ? 44.126 21.235 -34.939 1.00 87.69 774 CYS A CA 1
ATOM 5756 C C . CYS A 1 774 ? 42.933 20.465 -35.507 1.00 87.69 774 CYS A C 1
ATOM 5758 O O . CYS A 1 774 ? 42.488 20.781 -36.607 1.00 87.69 774 CYS A O 1
ATOM 5760 N N . ASN A 1 775 ? 42.343 19.534 -34.755 1.00 86.19 775 ASN A N 1
ATOM 5761 C CA . ASN A 1 775 ? 41.025 18.994 -35.084 1.00 86.19 775 ASN A CA 1
ATOM 5762 C C . ASN A 1 775 ? 40.216 18.673 -33.820 1.00 86.19 775 ASN A C 1
ATOM 5764 O O . ASN A 1 775 ? 40.763 18.510 -32.728 1.00 86.19 775 ASN A O 1
ATOM 5768 N N . ARG A 1 776 ? 38.888 18.587 -33.966 1.00 77.62 776 ARG A N 1
ATOM 5769 C CA . ARG A 1 776 ? 37.979 18.377 -32.825 1.00 77.62 776 ARG A CA 1
ATOM 5770 C C . ARG A 1 776 ? 38.178 17.026 -32.126 1.00 77.62 776 ARG A C 1
ATOM 5772 O O . ARG A 1 776 ? 37.829 16.910 -30.959 1.00 77.62 776 ARG A O 1
ATOM 5779 N N . ALA A 1 777 ? 38.754 16.029 -32.800 1.00 67.69 777 ALA A N 1
ATOM 5780 C CA . ALA A 1 777 ? 39.042 14.725 -32.206 1.00 67.69 777 ALA A CA 1
ATOM 5781 C C . ALA A 1 777 ? 40.339 14.723 -31.369 1.00 67.69 777 ALA A C 1
ATOM 5783 O O . ALA A 1 777 ? 40.417 14.001 -30.379 1.00 67.69 777 ALA A O 1
ATOM 5784 N N . SER A 1 778 ? 41.346 15.530 -31.725 1.00 63.62 778 SER A N 1
ATOM 5785 C CA . SER A 1 778 ? 42.645 15.597 -31.040 1.00 63.62 778 SER A CA 1
ATOM 5786 C C . SER A 1 778 ? 42.684 16.606 -29.891 1.00 63.62 778 SER A C 1
ATOM 5788 O O . SER A 1 778 ? 43.371 16.364 -28.897 1.00 63.62 778 SER A O 1
ATOM 5790 N N . ALA A 1 779 ? 41.879 17.673 -29.954 1.00 58.75 779 ALA A N 1
ATOM 5791 C CA . ALA A 1 779 ? 41.748 18.656 -28.873 1.00 58.75 779 ALA A CA 1
ATOM 5792 C C . ALA A 1 779 ? 41.224 18.056 -27.546 1.00 58.75 779 ALA A C 1
ATOM 5794 O O . ALA A 1 779 ? 41.413 18.649 -26.488 1.00 58.75 779 ALA A O 1
ATOM 5795 N N . SER A 1 780 ? 40.622 16.857 -27.577 1.00 50.47 780 SER A N 1
ATOM 5796 C CA . SER A 1 780 ? 40.112 16.146 -26.394 1.00 50.47 780 SER A CA 1
ATOM 5797 C C . SER A 1 780 ? 41.166 15.291 -25.661 1.00 50.47 780 SER A C 1
ATOM 5799 O O . SER A 1 780 ? 40.886 14.824 -24.557 1.00 50.47 780 SER A O 1
ATOM 5801 N N . MET A 1 781 ? 42.360 15.060 -26.234 1.00 43.44 781 MET A N 1
ATOM 5802 C CA . MET A 1 781 ? 43.311 14.049 -25.725 1.00 43.44 781 MET A CA 1
ATOM 5803 C C . MET A 1 781 ? 44.607 14.595 -25.090 1.00 43.44 781 MET A C 1
ATOM 5805 O O . MET A 1 781 ? 45.432 13.803 -24.633 1.00 43.44 781 MET A O 1
ATOM 5809 N N . SER A 1 782 ? 44.833 15.913 -25.015 1.00 39.75 782 SER A N 1
ATOM 5810 C CA . SER A 1 782 ? 46.104 16.458 -24.500 1.00 39.75 782 SER A CA 1
ATOM 5811 C C . SER A 1 782 ? 46.140 16.584 -22.969 1.00 39.75 782 SER A C 1
ATOM 5813 O O . SER A 1 782 ? 46.058 17.678 -22.413 1.00 39.75 782 SER A O 1
ATOM 5815 N N . GLY A 1 783 ? 46.362 15.450 -22.301 1.00 37.16 783 GLY A N 1
ATOM 5816 C CA . GLY A 1 783 ? 46.793 15.350 -20.906 1.00 37.16 783 GLY A CA 1
ATOM 5817 C C . GLY A 1 783 ? 48.034 14.459 -20.757 1.00 37.16 783 GLY A C 1
ATOM 5818 O O . GLY A 1 783 ? 47.919 13.322 -20.319 1.00 37.16 783 GLY A O 1
ATOM 5819 N N . GLY A 1 784 ? 49.223 14.982 -21.097 1.00 38.41 784 GLY A N 1
ATOM 5820 C CA . GLY A 1 784 ? 50.528 14.476 -20.626 1.00 38.41 784 GLY A CA 1
ATOM 5821 C C . GLY A 1 784 ? 51.421 13.717 -21.629 1.00 38.41 784 GLY A C 1
ATOM 5822 O O . GLY A 1 784 ? 51.082 12.631 -22.082 1.00 38.41 784 GLY A O 1
ATOM 5823 N N . GLY A 1 785 ? 52.636 14.240 -21.872 1.00 30.97 785 GLY A N 1
ATOM 5824 C CA . GLY A 1 785 ? 53.777 13.469 -22.404 1.00 30.97 785 GLY A CA 1
ATOM 5825 C C . GLY A 1 785 ? 54.650 14.186 -23.446 1.00 30.97 785 GLY A C 1
ATOM 5826 O O . GLY A 1 785 ? 54.282 14.306 -24.607 1.00 30.97 785 GLY A O 1
ATOM 5827 N N . THR A 1 786 ? 55.846 14.624 -23.048 1.00 34.16 786 THR A N 1
ATOM 5828 C CA . THR A 1 786 ? 56.883 15.251 -23.891 1.00 34.16 786 THR A CA 1
ATOM 5829 C C . THR A 1 786 ? 57.687 14.233 -24.714 1.00 34.16 786 THR A C 1
ATOM 5831 O O . THR A 1 786 ? 58.214 13.278 -24.150 1.00 34.16 786 THR A O 1
ATOM 5834 N N . SER A 1 787 ? 57.925 14.494 -26.010 1.00 28.58 787 SER A N 1
ATOM 5835 C CA . SER A 1 787 ? 59.154 14.050 -26.699 1.00 28.58 787 SER A CA 1
ATOM 5836 C C . SER A 1 787 ? 59.469 14.860 -27.971 1.00 28.58 787 SER A C 1
ATOM 5838 O O . SER A 1 787 ? 58.591 15.366 -28.660 1.00 28.58 787 SER A O 1
ATOM 5840 N N . THR A 1 788 ? 60.769 15.026 -28.210 1.00 30.34 788 THR A N 1
ATOM 5841 C CA . THR A 1 788 ? 61.462 15.933 -29.139 1.00 30.34 788 THR A CA 1
ATOM 5842 C C . THR A 1 788 ? 61.883 15.214 -30.430 1.00 30.34 788 THR A C 1
ATOM 5844 O O . THR A 1 788 ? 62.379 14.093 -30.347 1.00 30.34 788 THR A O 1
ATOM 5847 N N . GLY A 1 789 ? 61.848 15.867 -31.604 1.00 28.45 789 GLY A N 1
ATOM 5848 C CA . GLY A 1 789 ? 62.517 15.317 -32.798 1.00 28.45 789 GLY A CA 1
ATOM 5849 C C . GLY A 1 789 ? 62.348 16.082 -34.119 1.00 28.45 789 GLY A C 1
ATOM 5850 O O . GLY A 1 789 ? 61.277 16.102 -34.701 1.00 28.45 789 GLY A O 1
ATOM 5851 N N . SER A 1 790 ? 63.448 16.671 -34.591 1.00 28.75 790 SER A N 1
ATOM 5852 C CA . SER A 1 790 ? 63.657 17.540 -35.760 1.00 28.75 790 SER A CA 1
ATOM 5853 C C . SER A 1 790 ? 63.353 16.976 -37.167 1.00 28.75 790 SER A C 1
ATOM 5855 O O . SER A 1 790 ? 63.807 15.889 -37.502 1.00 28.75 790 SER A O 1
ATOM 5857 N N . GLY A 1 791 ? 62.875 17.850 -38.070 1.00 27.33 791 GLY A N 1
ATOM 5858 C CA . GLY A 1 791 ? 63.670 18.235 -39.251 1.00 27.33 791 GLY A CA 1
ATOM 5859 C C . GLY A 1 791 ? 63.169 17.916 -40.676 1.00 27.33 791 GLY A C 1
ATOM 5860 O O . GLY A 1 791 ? 63.205 16.776 -41.120 1.00 27.33 791 GLY A O 1
ATOM 5861 N N . SER A 1 792 ? 63.016 19.003 -41.449 1.00 28.30 792 SER A N 1
ATOM 5862 C CA . SER A 1 792 ? 63.334 19.191 -42.886 1.00 28.30 792 SER A CA 1
ATOM 5863 C C . SER A 1 792 ? 62.256 18.997 -43.970 1.00 28.30 792 SER A C 1
ATOM 5865 O O . SER A 1 792 ? 61.333 18.205 -43.877 1.00 28.30 792 SER A O 1
ATOM 5867 N N . SER A 1 793 ? 62.398 19.844 -44.991 1.00 27.66 793 SER A N 1
ATOM 5868 C CA . SER A 1 793 ? 61.400 20.432 -45.884 1.00 27.66 793 SER A CA 1
ATOM 5869 C C . SER A 1 793 ? 61.509 19.940 -47.332 1.00 27.66 793 SER A C 1
ATOM 5871 O O . SER A 1 793 ? 62.603 19.627 -47.792 1.00 27.66 793 SER A O 1
ATOM 5873 N N . SER A 1 794 ? 60.409 19.970 -48.097 1.00 27.95 794 SER A N 1
ATOM 5874 C CA . SER A 1 794 ? 60.413 20.318 -49.535 1.00 27.95 794 SER A CA 1
ATOM 5875 C C . SER A 1 794 ? 58.993 20.439 -50.109 1.00 27.95 794 SER A C 1
ATOM 5877 O O . SER A 1 794 ? 58.030 19.886 -49.595 1.00 27.95 794 SER A O 1
ATOM 5879 N N . SER A 1 795 ? 58.892 21.261 -51.146 1.00 25.08 795 SER A N 1
ATOM 5880 C CA . SER A 1 795 ? 57.721 21.911 -51.731 1.00 25.08 795 SER A CA 1
ATOM 5881 C C . SER A 1 795 ? 57.129 21.165 -52.936 1.00 25.08 795 SER A C 1
ATOM 5883 O O . SER A 1 795 ? 57.878 20.543 -53.683 1.00 25.08 795 SER A O 1
ATOM 5885 N N . SER A 1 796 ? 55.818 21.321 -53.196 1.00 27.34 796 SER A N 1
ATOM 5886 C CA . SER A 1 796 ? 55.230 21.921 -54.425 1.00 27.34 796 SER A CA 1
ATOM 5887 C C . SER A 1 796 ? 53.840 21.383 -54.849 1.00 27.34 796 SER A C 1
ATOM 5889 O O . SER A 1 796 ? 53.649 20.195 -55.060 1.00 27.34 796 SER A O 1
ATOM 5891 N N . ALA A 1 797 ? 52.926 22.348 -55.039 1.00 27.20 797 ALA A N 1
ATOM 5892 C CA . ALA A 1 797 ? 51.847 22.480 -56.034 1.00 27.20 797 ALA A CA 1
ATOM 5893 C C . ALA A 1 797 ? 50.743 21.404 -56.188 1.00 27.20 797 ALA A C 1
ATOM 5895 O O . ALA A 1 797 ? 50.926 20.376 -56.833 1.00 27.20 797 ALA A O 1
ATOM 5896 N N . SER A 1 798 ? 49.528 21.778 -55.772 1.00 27.11 798 SER A N 1
ATOM 5897 C CA . SER A 1 798 ? 48.238 21.238 -56.224 1.00 27.11 798 SER A CA 1
ATOM 5898 C C . SER A 1 798 ? 47.514 22.237 -57.148 1.00 27.11 798 SER A C 1
ATOM 5900 O O . SER A 1 798 ? 47.695 23.452 -57.044 1.00 27.11 798 SER A O 1
ATOM 5902 N N . SER A 1 799 ? 46.676 21.729 -58.060 1.00 27.44 799 SER A N 1
ATOM 5903 C CA . SER A 1 799 ? 45.745 22.525 -58.872 1.00 27.44 799 SER A CA 1
ATOM 5904 C C . SER A 1 799 ? 44.346 21.893 -58.917 1.00 27.44 799 SER A C 1
ATOM 5906 O O . SER A 1 799 ? 44.160 20.857 -59.546 1.00 27.44 799 SER A O 1
ATOM 5908 N N . SER A 1 800 ? 43.402 22.581 -58.264 1.00 28.58 800 SER A N 1
ATOM 5909 C CA . SER A 1 800 ? 42.025 22.932 -58.668 1.00 28.58 800 SER A CA 1
ATOM 5910 C C . SER A 1 800 ? 41.065 21.896 -59.285 1.00 28.58 800 SER A C 1
ATOM 5912 O O . SER A 1 800 ? 41.270 21.428 -60.404 1.00 28.58 800 SER A O 1
ATOM 5914 N N . GLY A 1 801 ? 39.886 21.772 -58.662 1.00 24.91 801 GLY A N 1
ATOM 5915 C CA . GLY A 1 801 ? 38.622 21.364 -59.289 1.00 24.91 801 GLY A CA 1
ATOM 5916 C C . GLY A 1 801 ? 37.426 21.814 -58.439 1.00 24.91 801 GLY A C 1
ATOM 5917 O O . GLY A 1 801 ? 37.375 21.486 -57.262 1.00 24.91 801 GLY A O 1
ATOM 5918 N N . GLY A 1 802 ? 36.508 22.604 -59.007 1.00 26.23 802 GLY A N 1
ATOM 5919 C CA . GLY A 1 802 ? 35.337 23.157 -58.314 1.00 26.23 802 GLY A CA 1
ATOM 5920 C C . GLY A 1 802 ? 33.990 22.767 -58.934 1.00 26.23 802 GLY A C 1
ATOM 5921 O O . GLY A 1 802 ? 33.948 22.075 -59.948 1.00 26.23 802 GLY A O 1
ATOM 5922 N N . GLY A 1 803 ? 32.914 23.308 -58.339 1.00 27.03 803 GLY A N 1
ATOM 5923 C CA . GLY A 1 803 ? 31.509 23.268 -58.799 1.00 27.03 803 GLY A CA 1
ATOM 5924 C C . GLY A 1 803 ? 30.710 22.144 -58.128 1.00 27.03 803 GLY A C 1
ATOM 5925 O O . GLY A 1 803 ? 31.096 20.993 -58.249 1.00 27.03 803 GLY A O 1
ATOM 5926 N N . GLY A 1 804 ? 29.653 22.378 -57.339 1.00 28.25 804 GLY A N 1
ATOM 5927 C CA . GLY A 1 804 ? 28.420 23.158 -57.579 1.00 28.25 804 GLY A CA 1
ATOM 5928 C C . GLY A 1 804 ? 27.260 22.142 -57.660 1.00 28.25 804 GLY A C 1
ATOM 5929 O O . GLY A 1 804 ? 27.465 21.068 -58.202 1.00 28.25 804 GLY A O 1
ATOM 5930 N N . GLY A 1 805 ? 26.032 22.290 -57.167 1.00 30.66 805 GLY A N 1
ATOM 5931 C CA . GLY A 1 805 ? 25.241 23.275 -56.429 1.00 30.66 805 GLY A CA 1
ATOM 5932 C C . GLY A 1 805 ? 23.841 22.642 -56.211 1.00 30.66 805 GLY A C 1
ATOM 5933 O O . GLY A 1 805 ? 23.619 21.513 -56.647 1.00 30.66 805 GLY A O 1
ATOM 5934 N N . GLY A 1 806 ? 22.877 23.353 -55.607 1.00 31.42 806 GLY A N 1
ATOM 5935 C CA . GLY A 1 806 ? 21.452 22.967 -55.686 1.00 31.42 806 GLY A CA 1
ATOM 5936 C C . GLY A 1 806 ? 20.575 23.376 -54.497 1.00 31.42 806 GLY A C 1
ATOM 5937 O O . GLY A 1 806 ? 20.469 22.640 -53.526 1.00 31.42 806 GLY A O 1
ATOM 5938 N N . ASN A 1 807 ? 19.912 24.531 -54.610 1.00 37.84 807 ASN A N 1
ATOM 5939 C CA . ASN A 1 807 ? 18.960 25.094 -53.642 1.00 37.84 807 ASN A CA 1
ATOM 5940 C C . ASN A 1 807 ? 17.545 24.497 -53.773 1.00 37.84 807 ASN A C 1
ATOM 5942 O O . ASN A 1 807 ? 17.016 24.465 -54.880 1.00 37.84 807 ASN A O 1
ATOM 5946 N N . ASN A 1 808 ? 16.886 24.216 -52.640 1.00 41.97 808 ASN A N 1
ATOM 5947 C CA . ASN A 1 808 ? 15.427 24.076 -52.497 1.00 41.97 808 ASN A CA 1
ATOM 5948 C C . ASN A 1 808 ? 14.976 24.769 -51.194 1.00 41.97 808 ASN A C 1
ATOM 5950 O O . ASN A 1 808 ? 15.031 24.163 -50.134 1.00 41.97 808 ASN A O 1
ATOM 5954 N N . ASN A 1 809 ? 14.544 26.037 -51.255 1.00 46.16 809 ASN A N 1
ATOM 5955 C CA . ASN A 1 809 ? 14.212 26.839 -50.057 1.00 46.16 809 ASN A CA 1
ATOM 5956 C C . ASN A 1 809 ? 12.871 27.598 -50.142 1.00 46.16 809 ASN A C 1
ATOM 5958 O O . ASN A 1 809 ? 12.703 28.661 -49.550 1.00 46.16 809 ASN A O 1
ATOM 5962 N N . THR A 1 810 ? 11.894 27.079 -50.888 1.00 42.19 810 THR A N 1
ATOM 5963 C CA . THR A 1 810 ? 10.619 27.793 -51.118 1.00 42.19 810 THR A CA 1
ATOM 5964 C C . THR A 1 810 ? 9.428 27.207 -50.348 1.00 42.19 810 THR A C 1
ATOM 5966 O O . THR A 1 810 ? 8.409 27.877 -50.221 1.00 42.19 810 THR A O 1
ATOM 5969 N N . LEU A 1 811 ? 9.545 26.006 -49.766 1.00 44.53 811 LEU A N 1
ATOM 5970 C CA . LEU A 1 811 ? 8.443 25.358 -49.033 1.00 44.53 811 LEU A CA 1
ATOM 5971 C C . LEU A 1 811 ? 8.388 25.759 -47.542 1.00 44.53 811 LEU A C 1
ATOM 5973 O O . LEU A 1 811 ? 7.312 25.851 -46.958 1.00 44.53 811 LEU A O 1
ATOM 5977 N N . THR A 1 812 ? 9.534 26.072 -46.936 1.00 49.50 812 THR A N 1
ATOM 5978 C CA . THR A 1 812 ? 9.674 26.314 -45.487 1.00 49.50 812 THR A CA 1
ATOM 5979 C C . THR A 1 812 ? 9.084 27.656 -45.033 1.00 49.50 812 THR A C 1
ATOM 5981 O O . THR A 1 812 ? 8.612 27.790 -43.908 1.00 49.50 812 THR A O 1
ATOM 5984 N N . ILE A 1 813 ? 9.042 28.654 -45.921 1.00 52.25 813 ILE A N 1
ATOM 5985 C CA . ILE A 1 813 ? 8.599 30.017 -45.582 1.00 52.25 813 ILE A CA 1
ATOM 5986 C C . ILE A 1 813 ? 7.065 30.110 -45.478 1.00 52.25 813 ILE A C 1
ATOM 5988 O O . ILE A 1 813 ? 6.546 30.923 -44.716 1.00 52.25 813 ILE A O 1
ATOM 5992 N N . ALA A 1 814 ? 6.321 29.247 -46.179 1.00 48.53 814 ALA A N 1
ATOM 5993 C CA . ALA A 1 814 ? 4.857 29.253 -46.134 1.00 48.53 814 ALA A CA 1
ATOM 5994 C C . ALA A 1 814 ? 4.292 28.684 -44.815 1.00 48.53 814 ALA A C 1
ATOM 5996 O O . ALA A 1 814 ? 3.267 29.159 -44.327 1.00 48.53 814 ALA A O 1
ATOM 5997 N N . LEU A 1 815 ? 4.980 27.712 -44.204 1.00 49.88 815 LEU A N 1
ATOM 5998 C CA . LEU A 1 815 ? 4.562 27.074 -42.947 1.00 49.88 815 LEU A CA 1
ATOM 5999 C C . LEU A 1 815 ? 4.846 27.940 -41.709 1.00 49.88 815 LEU A C 1
ATOM 6001 O O . LEU A 1 815 ? 4.052 27.943 -40.770 1.00 49.88 815 LEU A O 1
ATOM 6005 N N . ALA A 1 816 ? 5.916 28.739 -41.730 1.00 57.31 816 ALA A N 1
ATOM 6006 C CA . ALA A 1 816 ? 6.333 29.552 -40.585 1.00 57.31 816 ALA A CA 1
ATOM 6007 C C . ALA A 1 816 ? 5.389 30.731 -40.264 1.00 57.31 816 ALA A C 1
ATOM 6009 O O . ALA A 1 816 ? 5.391 31.228 -39.142 1.00 57.31 816 ALA A O 1
ATOM 6010 N N . VAL A 1 817 ? 4.570 31.180 -41.222 1.00 65.06 817 VAL A N 1
ATOM 6011 C CA . VAL A 1 817 ? 3.669 32.338 -41.039 1.00 65.06 817 VAL A CA 1
ATOM 6012 C C . VAL A 1 817 ? 2.231 31.913 -40.725 1.00 65.06 817 VAL A C 1
ATOM 6014 O O . VAL A 1 817 ? 1.531 32.601 -39.982 1.00 65.06 817 VAL A O 1
ATOM 6017 N N . ALA A 1 818 ? 1.783 30.771 -41.249 1.00 64.44 818 ALA A N 1
ATOM 6018 C CA . ALA A 1 818 ? 0.404 30.316 -41.076 1.00 64.44 818 ALA A CA 1
ATOM 6019 C C . ALA A 1 818 ? 0.115 29.813 -39.649 1.00 64.44 818 ALA A C 1
ATOM 6021 O O . ALA A 1 818 ? -0.964 30.062 -39.111 1.00 64.44 818 ALA A O 1
ATOM 6022 N N . ILE A 1 819 ? 1.087 29.148 -39.017 1.00 66.38 819 ILE A N 1
ATOM 6023 C CA . ILE A 1 819 ? 0.913 28.514 -37.702 1.00 66.38 819 ILE A CA 1
ATOM 6024 C C . ILE A 1 819 ? 0.784 29.550 -36.565 1.00 66.38 819 ILE A C 1
ATOM 6026 O O . ILE A 1 819 ? -0.184 29.466 -35.804 1.00 66.38 819 ILE A O 1
ATOM 6030 N N . PRO A 1 820 ? 1.643 30.586 -36.457 1.00 69.00 820 PRO A N 1
ATOM 6031 C CA . PRO A 1 820 ? 1.531 31.568 -35.373 1.00 69.00 820 PRO A CA 1
ATOM 6032 C C . PRO A 1 820 ? 0.255 32.415 -35.455 1.00 69.00 820 PRO A C 1
ATOM 6034 O O . PRO A 1 820 ? -0.342 32.744 -34.430 1.00 69.00 820 PRO A O 1
ATOM 6037 N N . ALA A 1 821 ? -0.206 32.731 -36.671 1.00 76.81 821 ALA A N 1
ATOM 6038 C CA . ALA A 1 821 ? -1.453 33.463 -36.881 1.00 76.81 821 ALA A CA 1
ATOM 6039 C C . ALA A 1 821 ? -2.683 32.645 -36.443 1.00 76.81 821 ALA A C 1
ATOM 6041 O O . ALA A 1 821 ? -3.610 33.199 -35.850 1.00 76.81 821 ALA A O 1
ATOM 6042 N N . GLY A 1 822 ? -2.668 31.327 -36.676 1.00 83.50 822 GLY A N 1
ATOM 6043 C CA . GLY A 1 822 ? -3.707 30.415 -36.193 1.00 83.50 822 GLY A CA 1
ATOM 6044 C C . GLY A 1 822 ? -3.752 30.324 -34.665 1.00 83.50 822 GLY A C 1
ATOM 6045 O O . GLY A 1 822 ? -4.829 30.406 -34.073 1.00 83.50 822 GLY A O 1
ATOM 6046 N N . ILE A 1 823 ? -2.588 30.242 -34.013 1.00 78.44 823 ILE A N 1
ATOM 6047 C CA . ILE A 1 823 ? -2.487 30.169 -32.546 1.00 78.44 823 ILE A CA 1
ATOM 6048 C C . ILE A 1 823 ? -2.971 31.472 -31.893 1.00 78.44 823 ILE A C 1
ATOM 6050 O O . ILE A 1 823 ? -3.757 31.430 -30.947 1.00 78.44 823 ILE A O 1
ATOM 6054 N N . ALA A 1 824 ? -2.588 32.638 -32.425 1.00 78.56 824 ALA A N 1
ATOM 6055 C CA . ALA A 1 824 ? -3.035 33.930 -31.898 1.00 78.56 824 ALA A CA 1
ATOM 6056 C C . ALA A 1 824 ? -4.565 34.108 -31.977 1.00 78.56 824 ALA A C 1
ATOM 6058 O O . ALA A 1 824 ? -5.185 34.658 -31.061 1.00 78.56 824 ALA A O 1
ATOM 6059 N N . LEU A 1 825 ? -5.193 33.601 -33.044 1.00 85.62 825 LEU A N 1
ATOM 6060 C CA . LEU A 1 825 ? -6.647 33.616 -33.194 1.00 85.62 825 LEU A CA 1
ATOM 6061 C C . LEU A 1 825 ? -7.328 32.732 -32.136 1.00 85.62 825 LEU A C 1
ATOM 6063 O O . LEU A 1 825 ? -8.287 33.168 -31.499 1.00 85.62 825 LEU A O 1
ATOM 6067 N N . LEU A 1 826 ? -6.807 31.524 -31.905 1.00 77.56 826 LEU A N 1
ATOM 6068 C CA . LEU A 1 826 ? -7.349 30.584 -30.919 1.00 77.56 826 LEU A CA 1
ATOM 6069 C C . LEU A 1 826 ? -7.218 31.107 -29.482 1.00 77.56 826 LEU A C 1
ATOM 6071 O O . LEU A 1 826 ? -8.180 31.025 -28.720 1.00 77.56 826 LEU A O 1
ATOM 6075 N N . VAL A 1 827 ? -6.087 31.728 -29.134 1.00 81.50 827 VAL A N 1
ATOM 6076 C CA . VAL A 1 827 ? -5.888 32.374 -27.823 1.00 81.50 827 VAL A CA 1
ATOM 6077 C C . VAL A 1 827 ? -6.866 33.533 -27.625 1.00 81.50 827 VAL A C 1
ATOM 6079 O O . VAL A 1 827 ? -7.440 33.689 -26.548 1.00 81.50 827 VAL A O 1
ATOM 6082 N N . THR A 1 828 ? -7.125 34.316 -28.676 1.00 79.31 828 THR A N 1
ATOM 6083 C CA . THR A 1 828 ? -8.090 35.423 -28.614 1.00 79.31 828 THR A CA 1
ATOM 6084 C C . THR A 1 828 ? -9.518 34.905 -28.413 1.00 79.31 828 THR A C 1
ATOM 6086 O O . THR A 1 828 ? -10.254 35.438 -27.583 1.00 79.31 828 THR A O 1
ATOM 6089 N N . ILE A 1 829 ? -9.907 33.833 -29.114 1.00 83.88 829 ILE A N 1
ATOM 6090 C CA . ILE A 1 829 ? -11.217 33.184 -28.941 1.00 83.88 829 ILE A CA 1
ATOM 6091 C C . ILE A 1 829 ? -11.357 32.633 -27.515 1.00 83.88 829 ILE A C 1
ATOM 6093 O O . ILE A 1 829 ? -12.363 32.895 -26.854 1.00 83.88 829 ILE A O 1
ATOM 6097 N N . TYR A 1 830 ? -10.333 31.943 -27.010 1.00 77.94 830 TYR A N 1
ATOM 6098 C CA . TYR A 1 830 ? -10.312 31.401 -25.651 1.00 77.94 830 TYR A CA 1
ATOM 6099 C C . TYR A 1 830 ? -10.441 32.497 -24.579 1.00 77.94 830 TYR A C 1
ATOM 6101 O O . TYR A 1 830 ? -11.243 32.374 -23.651 1.00 77.94 830 TYR A O 1
ATOM 6109 N N . TYR A 1 831 ? -9.724 33.614 -24.738 1.00 81.06 831 TYR A N 1
ATOM 6110 C CA . TYR A 1 831 ? -9.795 34.761 -23.828 1.00 81.06 831 TYR A CA 1
ATOM 6111 C C . TYR A 1 831 ? -11.192 35.409 -23.797 1.00 81.06 831 TYR A C 1
ATOM 6113 O O . TYR A 1 831 ? -11.687 35.800 -22.738 1.00 81.06 831 TYR A O 1
ATOM 6121 N N . PHE A 1 832 ? -11.878 35.492 -24.942 1.00 76.94 832 PHE A N 1
ATOM 6122 C CA . PHE A 1 832 ? -13.246 36.017 -24.988 1.00 76.94 832 PHE A CA 1
ATOM 6123 C C . PHE A 1 832 ? -14.274 35.073 -24.349 1.00 76.94 832 PHE A C 1
ATOM 6125 O O . PHE A 1 832 ? -15.229 35.549 -23.729 1.00 76.94 832 PHE A O 1
ATOM 6132 N N . PHE A 1 833 ? -14.083 33.755 -24.454 1.00 70.88 833 PHE A N 1
ATOM 6133 C CA . PHE A 1 833 ? -14.972 32.772 -23.829 1.00 70.88 833 PHE A CA 1
ATOM 6134 C C . PHE A 1 833 ? -14.815 32.720 -22.305 1.00 70.88 833 PHE A C 1
ATOM 6136 O O . PHE A 1 833 ? -15.816 32.732 -21.586 1.00 70.88 833 PHE A O 1
ATOM 6143 N N . THR A 1 834 ? -13.582 32.750 -21.796 1.00 64.38 834 THR A N 1
ATOM 6144 C CA . THR A 1 834 ? -13.315 32.720 -20.346 1.00 64.38 834 THR A CA 1
ATOM 6145 C C . THR A 1 834 ? -13.807 33.987 -19.643 1.00 64.38 834 THR A C 1
ATOM 6147 O O . THR A 1 834 ? -14.444 33.905 -18.592 1.00 64.38 834 THR A O 1
ATOM 6150 N N . ARG A 1 835 ? -13.652 35.161 -20.268 1.00 63.03 835 ARG A N 1
ATOM 6151 C CA . ARG A 1 835 ? -14.134 36.433 -19.703 1.00 63.03 835 ARG A CA 1
ATOM 6152 C C . ARG A 1 835 ? -15.664 36.549 -19.665 1.00 63.03 835 ARG A C 1
ATOM 6154 O O . ARG A 1 835 ? -16.213 37.207 -18.782 1.00 63.03 835 ARG A O 1
ATOM 6161 N N . LYS A 1 836 ? -16.372 35.906 -20.601 1.00 57.81 836 LYS A N 1
ATOM 6162 C CA . LYS A 1 836 ? -17.845 35.880 -20.614 1.00 57.81 836 LYS A CA 1
ATOM 6163 C C . LYS A 1 836 ? -18.420 34.936 -19.548 1.00 57.81 836 LYS A C 1
ATOM 6165 O O . LYS A 1 836 ? -19.503 35.210 -19.039 1.00 57.81 836 LYS A O 1
ATOM 6170 N N . SER A 1 837 ? -17.682 33.883 -19.184 1.00 53.12 837 SER A N 1
ATOM 6171 C CA . SER A 1 837 ? -18.051 32.939 -18.119 1.00 53.12 837 SER A CA 1
ATOM 6172 C C . SER A 1 837 ? -18.030 33.598 -16.729 1.00 53.12 837 SER A C 1
ATOM 6174 O O . SER A 1 837 ? -19.023 33.531 -16.004 1.00 53.12 837 SER A O 1
ATOM 6176 N N . GLN A 1 838 ? -16.978 34.362 -16.402 1.00 49.88 838 GLN A N 1
ATOM 6177 C CA . GLN A 1 838 ? -16.879 35.073 -15.114 1.00 49.88 838 GLN A CA 1
ATOM 6178 C C . GLN A 1 838 ? -17.993 36.114 -14.916 1.00 49.88 838 GLN A C 1
ATOM 6180 O O . GLN A 1 838 ? -18.612 36.167 -13.860 1.00 49.88 838 GLN A O 1
ATOM 6185 N N . SER A 1 839 ? -18.363 36.854 -15.968 1.00 50.44 839 SER A N 1
ATOM 6186 C CA . SER A 1 839 ? -19.458 37.838 -15.906 1.00 50.44 839 SER A CA 1
ATOM 6187 C C . SER A 1 839 ? -20.841 37.232 -15.612 1.00 50.44 839 SER A C 1
ATOM 6189 O O . SER A 1 839 ? -21.757 37.981 -15.257 1.00 50.44 839 SER A O 1
ATOM 6191 N N . SER A 1 840 ? -21.035 35.927 -15.829 1.00 48.34 840 SER A N 1
ATOM 6192 C CA . SER A 1 840 ? -22.319 35.259 -15.596 1.00 48.34 840 SER A CA 1
ATOM 6193 C C . SER A 1 840 ? -22.426 34.671 -14.187 1.00 48.34 840 SER A C 1
ATOM 6195 O O . SER A 1 840 ? -23.540 34.530 -13.689 1.00 48.34 840 SER A O 1
ATOM 6197 N N . SER A 1 841 ? -21.293 34.376 -13.540 1.00 48.81 841 SER A N 1
ATOM 6198 C CA . SER A 1 841 ? -21.245 33.819 -12.182 1.00 48.81 841 SER A CA 1
ATOM 6199 C C . SER A 1 841 ? -21.556 34.881 -11.123 1.00 48.81 841 SER A C 1
ATOM 6201 O O . SER A 1 841 ? -22.354 34.637 -10.220 1.00 48.81 841 SER A O 1
ATOM 6203 N N . ASP A 1 842 ? -21.056 36.107 -11.305 1.00 48.53 842 ASP A N 1
ATOM 6204 C CA . ASP A 1 842 ? -21.287 37.213 -10.360 1.00 48.53 842 ASP A CA 1
ATOM 6205 C C . ASP A 1 842 ? -22.758 37.670 -10.326 1.00 48.53 842 ASP A C 1
ATOM 6207 O O . ASP A 1 842 ? -23.251 38.172 -9.318 1.00 48.53 842 ASP A O 1
ATOM 6211 N N . LYS A 1 843 ? -23.503 37.455 -11.421 1.00 45.06 843 LYS A N 1
ATOM 6212 C CA . LYS A 1 843 ? -24.951 37.725 -11.484 1.00 45.06 843 LYS A CA 1
ATOM 6213 C C . LYS A 1 843 ? -25.810 36.608 -10.897 1.00 45.06 843 LYS A C 1
ATOM 6215 O O . LYS A 1 843 ? -26.973 36.860 -10.592 1.00 45.06 843 LYS A O 1
ATOM 6220 N N . LEU A 1 844 ? -25.272 35.396 -10.773 1.00 43.09 844 LEU A N 1
ATOM 6221 C CA . LEU A 1 844 ? -25.982 34.269 -10.174 1.00 43.09 844 LEU A CA 1
ATOM 6222 C C . LEU A 1 844 ? -25.819 34.280 -8.648 1.00 43.09 844 LEU A C 1
ATOM 6224 O O . LEU A 1 844 ? -26.799 34.073 -7.942 1.00 43.09 844 LEU A O 1
ATOM 6228 N N . ALA A 1 845 ? -24.630 34.639 -8.150 1.00 47.28 845 ALA A N 1
ATOM 6229 C CA . ALA A 1 845 ? -24.372 34.805 -6.718 1.00 47.28 845 ALA A CA 1
ATOM 6230 C C . ALA A 1 845 ? -25.209 35.941 -6.096 1.00 47.28 845 ALA A C 1
ATOM 6232 O O . ALA A 1 845 ? -25.807 35.759 -5.042 1.00 47.28 845 ALA A O 1
ATOM 6233 N N . ALA A 1 846 ? -25.367 37.071 -6.798 1.00 46.44 846 ALA A N 1
ATOM 6234 C CA . ALA A 1 846 ? -26.152 38.207 -6.302 1.00 46.44 846 ALA A CA 1
ATOM 6235 C C . ALA A 1 846 ? -27.676 37.961 -6.229 1.00 46.44 846 ALA A C 1
ATOM 6237 O O . ALA A 1 846 ? -28.378 38.718 -5.565 1.00 46.44 846 ALA A O 1
ATOM 6238 N N . ASN A 1 847 ? -28.200 36.934 -6.908 1.00 47.12 847 ASN A N 1
ATOM 6239 C CA . ASN A 1 847 ? -29.630 36.604 -6.878 1.00 47.12 847 ASN A CA 1
ATOM 6240 C C . ASN A 1 847 ? -29.982 35.524 -5.843 1.00 47.12 847 ASN A C 1
ATOM 6242 O O . ASN A 1 847 ? -31.154 35.397 -5.505 1.00 47.12 847 ASN A O 1
ATOM 6246 N N . LEU A 1 848 ? -29.005 34.769 -5.325 1.00 42.78 848 LEU A N 1
ATOM 6247 C CA . LEU A 1 848 ? -29.253 33.732 -4.316 1.00 42.78 848 LEU A CA 1
ATOM 6248 C C . LEU A 1 848 ? -29.323 34.278 -2.881 1.00 42.78 848 LEU A C 1
ATOM 6250 O O . LEU A 1 848 ? -29.969 33.666 -2.038 1.00 42.78 848 LEU A O 1
ATOM 6254 N N . GLU A 1 849 ? -28.750 35.450 -2.605 1.00 44.59 849 GLU A N 1
ATOM 6255 C CA . GLU A 1 849 ? -28.808 36.079 -1.273 1.00 44.59 849 GLU A CA 1
ATOM 6256 C C . GLU A 1 849 ? -30.090 36.904 -1.026 1.00 44.59 849 GLU A C 1
ATOM 6258 O O . GLU A 1 849 ? -30.278 37.444 0.060 1.00 44.59 849 GLU A O 1
ATOM 6263 N N . ALA A 1 850 ? -31.000 36.994 -2.005 1.00 43.41 850 ALA A N 1
ATOM 6264 C CA . ALA A 1 850 ? -32.201 37.833 -1.923 1.00 43.41 850 ALA A CA 1
ATOM 6265 C C . ALA A 1 850 ? -33.519 37.077 -1.631 1.00 43.41 850 ALA A C 1
ATOM 6267 O O . ALA A 1 850 ? -34.551 37.729 -1.492 1.00 43.41 850 ALA A O 1
ATOM 6268 N N . GLU A 1 851 ? -33.519 35.740 -1.520 1.00 40.88 851 GLU A N 1
ATOM 6269 C CA . GLU A 1 851 ? -34.754 34.939 -1.346 1.00 40.88 851 GLU A CA 1
ATOM 6270 C C . GLU A 1 851 ? -34.826 34.102 -0.052 1.00 40.88 851 GLU A C 1
ATOM 6272 O O . GLU A 1 851 ? -35.645 33.191 0.049 1.00 40.88 851 GLU A O 1
ATOM 6277 N N . GLN A 1 852 ? -34.040 34.421 0.983 1.00 38.00 852 GLN A N 1
ATOM 6278 C CA . GLN A 1 852 ? -34.140 33.731 2.278 1.00 38.00 852 GLN A CA 1
ATOM 6279 C C . GLN A 1 852 ? -34.501 34.676 3.430 1.00 38.00 852 GLN A C 1
ATOM 6281 O O . GLN A 1 852 ? -33.821 34.754 4.447 1.00 38.00 852 GLN A O 1
ATOM 6286 N N . GLU A 1 853 ? -35.622 35.382 3.284 1.00 37.66 853 GLU A N 1
ATOM 6287 C CA . GLU A 1 853 ? -36.298 36.046 4.398 1.00 37.66 853 GLU A CA 1
ATOM 6288 C C . GLU A 1 853 ? -37.823 35.909 4.235 1.00 37.66 853 GLU A C 1
ATOM 6290 O O . GLU A 1 853 ? -38.356 36.129 3.151 1.00 37.66 853 GLU A O 1
ATOM 6295 N N . SER A 1 854 ? -38.509 35.571 5.335 1.00 36.69 854 SER A N 1
ATOM 6296 C CA . SER A 1 854 ? -39.967 35.412 5.531 1.00 36.69 854 SER A CA 1
ATOM 6297 C C . SER A 1 854 ? -40.642 34.119 5.033 1.00 36.69 854 SER A C 1
ATOM 6299 O O . SER A 1 854 ? -40.954 33.958 3.863 1.00 36.69 854 SER A O 1
ATOM 6301 N N . ASP A 1 855 ? -40.963 33.206 5.959 1.00 29.83 855 ASP A N 1
ATOM 6302 C CA . ASP A 1 855 ? -42.343 33.123 6.460 1.00 29.83 855 ASP A CA 1
ATOM 6303 C C . ASP A 1 855 ? -42.481 32.174 7.661 1.00 29.83 855 ASP A C 1
ATOM 6305 O O . ASP A 1 855 ? -42.030 31.029 7.671 1.00 29.83 855 ASP A O 1
ATOM 6309 N N . ALA A 1 856 ? -43.132 32.693 8.700 1.00 36.50 856 ALA A N 1
ATOM 6310 C CA . ALA A 1 856 ? -43.522 31.988 9.909 1.00 36.50 856 ALA A CA 1
ATOM 6311 C C . ALA A 1 856 ? -45.038 31.718 9.908 1.00 36.50 856 ALA A C 1
ATOM 6313 O O . ALA A 1 856 ? -45.794 32.516 9.356 1.00 36.50 856 ALA A O 1
ATOM 6314 N N . LEU A 1 857 ? -45.436 30.690 10.687 1.00 33.72 857 LEU A N 1
ATOM 6315 C CA . LEU A 1 857 ? -46.776 30.319 11.219 1.00 33.72 857 LEU A CA 1
ATOM 6316 C C . LEU A 1 857 ? -47.512 29.153 10.507 1.00 33.72 857 LEU A C 1
ATOM 6318 O O . LEU A 1 857 ? -47.343 28.991 9.304 1.00 33.72 857 LEU A O 1
ATOM 6322 N N . PRO A 1 858 ? -48.461 28.432 11.169 1.00 44.72 858 PRO A N 1
ATOM 6323 C CA . PRO A 1 858 ? -48.696 28.212 12.611 1.00 44.72 858 PRO A CA 1
ATOM 6324 C C . PRO A 1 858 ? -48.984 26.732 13.020 1.00 44.72 858 PRO A C 1
ATOM 6326 O O . PRO A 1 858 ? -49.138 25.835 12.200 1.00 44.72 858 PRO A O 1
ATOM 6329 N N . TYR A 1 859 ? -49.105 26.540 14.340 1.00 37.78 859 TYR A N 1
ATOM 6330 C CA . TYR A 1 859 ? -49.652 25.408 15.115 1.00 37.78 859 TYR A CA 1
ATOM 6331 C C . TYR A 1 859 ? -50.738 24.519 14.465 1.00 37.78 859 TYR A C 1
ATOM 6333 O O . TYR A 1 859 ? -51.702 25.018 13.885 1.00 37.78 859 TYR A O 1
ATOM 6341 N N . GLY A 1 860 ? -50.683 23.215 14.781 1.00 29.36 860 GLY A N 1
ATOM 6342 C CA . GLY A 1 860 ? -51.803 22.273 14.676 1.00 29.36 860 GLY A CA 1
ATOM 6343 C C . GLY A 1 860 ? -51.655 21.075 15.625 1.00 29.36 860 GLY A C 1
ATOM 6344 O O . GLY A 1 860 ? -50.861 20.175 15.373 1.00 29.36 860 GLY A O 1
ATOM 6345 N N . GLU A 1 861 ? -52.421 21.079 16.719 1.00 35.38 861 GLU A N 1
ATOM 6346 C CA . GLU A 1 861 ? -52.622 19.951 17.638 1.00 35.38 861 GLU A CA 1
ATOM 6347 C C . GLU A 1 861 ? -53.368 18.790 16.953 1.00 35.38 861 GLU A C 1
ATOM 6349 O O . GLU A 1 861 ? -54.288 19.011 16.165 1.00 35.38 861 GLU A O 1
ATOM 6354 N N . GLY A 1 862 ? -53.032 17.546 17.311 1.00 30.69 862 GLY A N 1
ATOM 6355 C CA . GLY A 1 862 ? -53.718 16.353 16.809 1.00 30.69 862 GLY A CA 1
ATOM 6356 C C . GLY A 1 862 ? -53.375 15.086 17.592 1.00 30.69 862 GLY A C 1
ATOM 6357 O O . GLY A 1 862 ? -52.601 14.255 17.135 1.00 30.69 862 GLY A O 1
ATOM 6358 N N . SER A 1 863 ? -53.963 14.955 18.781 1.00 30.23 863 SER A N 1
ATOM 6359 C CA . SER A 1 863 ? -54.021 13.729 19.588 1.00 30.23 863 SER A CA 1
ATOM 6360 C C . SER A 1 863 ? -54.769 12.604 18.866 1.00 30.23 863 SER A C 1
ATOM 6362 O O . SER A 1 863 ? -55.882 12.840 18.405 1.00 30.23 863 SER A O 1
ATOM 6364 N N . LEU A 1 864 ? -54.226 11.378 18.878 1.00 29.45 864 LEU A N 1
ATOM 6365 C CA . LEU A 1 864 ? -55.015 10.141 18.947 1.00 29.45 864 LEU A CA 1
ATOM 6366 C C . LEU A 1 864 ? -54.262 9.073 19.758 1.00 29.45 864 LEU A C 1
ATOM 6368 O O . LEU A 1 864 ? -53.246 8.525 19.342 1.00 29.45 864 LEU A O 1
ATOM 6372 N N . SER A 1 865 ? -54.813 8.807 20.940 1.00 31.25 865 SER A N 1
ATOM 6373 C CA . SER A 1 865 ? -54.484 7.734 21.876 1.00 31.25 865 SER A CA 1
ATOM 6374 C C . SER A 1 865 ? -55.398 6.526 21.633 1.00 31.25 865 SER A C 1
ATOM 6376 O O . SER A 1 865 ? -56.610 6.701 21.528 1.00 31.25 865 SER A O 1
ATOM 6378 N N . MET A 1 866 ? -54.822 5.320 21.587 1.00 30.52 866 MET A N 1
ATOM 6379 C CA . MET A 1 866 ? -55.439 3.997 21.814 1.00 30.52 866 MET A CA 1
ATOM 6380 C C . MET A 1 866 ? -54.279 3.024 22.113 1.00 30.52 866 MET A C 1
ATOM 6382 O O . MET A 1 866 ? -53.278 3.086 21.414 1.00 30.52 866 MET A O 1
ATOM 6386 N N . SER A 1 867 ? -54.264 2.094 23.067 1.00 33.03 867 SER A N 1
ATOM 6387 C CA . SER A 1 867 ? -55.168 1.693 24.143 1.00 33.03 867 SER A CA 1
ATOM 6388 C C . SER A 1 867 ? -54.369 0.800 25.107 1.00 33.03 867 SER A C 1
ATOM 6390 O O . SER A 1 867 ? -53.520 0.021 24.677 1.00 33.03 867 SER A O 1
ATOM 6392 N N . ASP A 1 868 ? -54.695 0.889 26.394 1.00 32.59 868 ASP A N 1
ATOM 6393 C CA . ASP A 1 868 ? -54.242 0.006 27.467 1.00 32.59 868 ASP A CA 1
ATOM 6394 C C . ASP A 1 868 ? -54.671 -1.460 27.261 1.00 32.59 868 ASP A C 1
ATOM 6396 O O . ASP A 1 868 ? -55.851 -1.744 27.036 1.00 32.59 868 ASP A O 1
ATOM 6400 N N . VAL A 1 869 ? -53.743 -2.405 27.450 1.00 32.28 869 VAL A N 1
ATOM 6401 C CA . VAL A 1 869 ? -54.042 -3.819 27.743 1.00 32.28 869 VAL A CA 1
ATOM 6402 C C . VAL A 1 869 ? -53.134 -4.285 28.892 1.00 32.28 869 VAL A C 1
ATOM 6404 O O . VAL A 1 869 ? -51.914 -4.250 28.742 1.00 32.28 869 VAL A O 1
ATOM 6407 N N . PRO A 1 870 ? -53.678 -4.737 30.039 1.00 33.59 870 PRO A N 1
ATOM 6408 C CA . PRO A 1 870 ? -52.873 -5.247 31.143 1.00 33.59 870 PRO A CA 1
ATOM 6409 C C . PRO A 1 870 ? -52.554 -6.737 30.945 1.00 33.59 870 PRO A C 1
ATOM 6411 O O . PRO A 1 870 ? -53.460 -7.567 30.865 1.00 33.59 870 PRO A O 1
ATOM 6414 N N . ILE A 1 871 ? -51.266 -7.088 30.918 1.00 38.00 871 ILE A N 1
ATOM 6415 C CA . ILE A 1 871 ? -50.789 -8.480 30.960 1.00 38.00 871 ILE A CA 1
ATOM 6416 C C . ILE A 1 871 ? -50.323 -8.789 32.398 1.00 38.00 871 ILE A C 1
ATOM 6418 O O . ILE A 1 871 ? -49.503 -8.041 32.932 1.00 38.00 871 ILE A O 1
ATOM 6422 N N . PRO A 1 872 ? -50.834 -9.845 33.064 1.00 47.81 872 PRO A N 1
ATOM 6423 C CA . PRO A 1 872 ? -50.419 -10.212 34.418 1.00 47.81 872 PRO A CA 1
ATOM 6424 C C . PRO A 1 872 ? -49.081 -10.983 34.433 1.00 47.81 872 PRO A C 1
ATOM 6426 O O . PRO A 1 872 ? -48.743 -11.648 33.452 1.00 47.81 872 PRO A O 1
ATOM 6429 N N . PRO A 1 873 ? -48.327 -10.943 35.550 1.00 44.34 873 PRO A N 1
ATOM 6430 C CA . PRO A 1 873 ? -47.010 -11.570 35.652 1.00 44.34 873 PRO A CA 1
ATOM 6431 C C . PRO A 1 873 ? -47.114 -13.089 35.878 1.00 44.34 873 PRO A C 1
ATOM 6433 O O . PRO A 1 873 ? -47.959 -13.525 36.667 1.00 44.34 873 PRO A O 1
ATOM 6436 N N . PRO A 1 874 ? -46.232 -13.916 35.284 1.00 45.12 874 PRO A N 1
ATOM 6437 C CA . PRO A 1 874 ? -46.092 -15.300 35.697 1.00 45.12 874 PRO A CA 1
ATOM 6438 C C . PRO A 1 874 ? -45.168 -15.395 36.916 1.00 45.12 874 PRO A C 1
ATOM 6440 O O . PRO A 1 874 ? -43.964 -15.154 36.862 1.00 45.12 874 PRO A O 1
ATOM 6443 N N . SER A 1 875 ? -45.768 -15.776 38.035 1.00 39.69 875 SER A N 1
ATOM 6444 C CA . SER A 1 875 ? -45.117 -16.328 39.213 1.00 39.69 875 SER A CA 1
ATOM 6445 C C . SER A 1 875 ? -44.925 -17.838 39.035 1.00 39.69 875 SER A C 1
ATOM 6447 O O . SER A 1 875 ? -45.897 -18.539 38.769 1.00 39.69 875 SER A O 1
ATOM 6449 N N . SER A 1 876 ? -43.686 -18.333 39.174 1.00 39.62 876 SER A N 1
ATOM 6450 C CA . SER A 1 876 ? -43.312 -19.501 40.003 1.00 39.62 876 SER A CA 1
ATOM 6451 C C . SER A 1 876 ? -41.898 -20.046 39.703 1.00 39.62 876 SER A C 1
ATOM 6453 O O . SER A 1 876 ? -41.372 -19.816 38.618 1.00 39.62 876 SER A O 1
ATOM 6455 N N . PRO A 1 877 ? -41.261 -20.728 40.681 1.00 45.28 877 PRO A N 1
ATOM 6456 C CA . PRO A 1 877 ? -39.806 -20.798 40.824 1.00 45.28 877 PRO A CA 1
ATOM 6457 C C . PRO A 1 877 ? -39.151 -22.059 40.236 1.00 45.28 877 PRO A C 1
ATOM 6459 O O . PRO A 1 877 ? -39.785 -23.100 40.067 1.00 45.28 877 PRO A O 1
ATOM 6462 N N . ALA A 1 878 ? -37.840 -21.952 40.002 1.00 40.84 878 ALA A N 1
ATOM 6463 C CA . ALA A 1 878 ? -36.943 -23.019 39.566 1.00 40.84 878 ALA A CA 1
ATOM 6464 C C . ALA A 1 878 ? -36.797 -24.168 40.594 1.00 40.84 878 ALA A C 1
ATOM 6466 O O . ALA A 1 878 ? -36.778 -23.904 41.802 1.00 40.84 878 ALA A O 1
ATOM 6467 N N . PRO A 1 879 ? -36.617 -25.428 40.148 1.00 47.91 879 PRO A N 1
ATOM 6468 C CA . PRO A 1 879 ? -36.125 -26.519 40.985 1.00 47.91 879 PRO A CA 1
ATOM 6469 C C . PRO A 1 879 ? -34.580 -26.637 40.942 1.00 47.91 879 PRO A C 1
ATOM 6471 O O . PRO A 1 879 ? -33.947 -26.129 40.017 1.00 47.91 879 PRO A O 1
ATOM 6474 N N . PRO A 1 880 ? -33.960 -27.275 41.956 1.00 47.50 880 PRO A N 1
ATOM 6475 C CA . PRO A 1 880 ? -32.559 -27.061 42.312 1.00 47.50 880 PRO A CA 1
ATOM 6476 C C . PRO A 1 880 ? -31.565 -28.005 41.622 1.00 47.50 880 PRO A C 1
ATOM 6478 O O . PRO A 1 880 ? -31.912 -29.072 41.118 1.00 47.50 880 PRO A O 1
ATOM 6481 N N . ALA A 1 881 ? -30.302 -27.582 41.692 1.00 38.31 881 ALA A N 1
ATOM 6482 C CA . ALA A 1 881 ? -29.101 -28.243 41.205 1.00 38.31 881 ALA A CA 1
ATOM 6483 C C . ALA A 1 881 ? -28.949 -29.702 41.670 1.00 38.31 881 ALA A C 1
ATOM 6485 O O . ALA A 1 881 ? -28.997 -30.002 42.864 1.00 38.31 881 ALA A O 1
ATOM 6486 N N . SER A 1 882 ? -28.666 -30.587 40.713 1.00 34.16 882 SER A N 1
ATOM 6487 C CA . SER A 1 882 ? -28.115 -31.916 40.958 1.00 34.16 882 SER A CA 1
ATOM 6488 C C . SER A 1 882 ? -26.605 -31.900 40.737 1.00 34.16 882 SER A C 1
ATOM 6490 O O . SER A 1 882 ? -26.115 -31.729 39.623 1.00 34.16 882 SER A O 1
ATOM 6492 N N . SER A 1 883 ? -25.898 -32.101 41.836 1.00 35.78 883 SER A N 1
ATOM 6493 C CA . SER A 1 883 ? -24.508 -32.513 41.942 1.00 35.78 883 SER A CA 1
ATOM 6494 C C . SER A 1 883 ? -24.237 -33.831 41.209 1.00 35.78 883 SER A C 1
ATOM 6496 O O . SER A 1 883 ? -24.940 -34.814 41.431 1.00 35.78 883 SER A O 1
ATOM 6498 N N . PHE A 1 884 ? -23.150 -33.886 40.436 1.00 33.41 884 PHE A N 1
ATOM 6499 C CA . PHE A 1 884 ? -22.418 -35.128 40.197 1.00 33.41 884 PHE A CA 1
ATOM 6500 C C . PHE A 1 884 ? -20.918 -34.890 40.334 1.00 33.41 884 PHE A C 1
ATOM 6502 O O . PHE A 1 884 ? -20.325 -34.035 39.683 1.00 33.41 884 PHE A O 1
ATOM 6509 N N . SER A 1 885 ? -20.348 -35.659 41.250 1.00 32.75 885 SER A N 1
ATOM 6510 C CA . SER A 1 885 ? -18.942 -35.757 41.593 1.00 32.75 885 SER A CA 1
ATOM 6511 C C . SER A 1 885 ? -18.248 -36.800 40.709 1.00 32.75 885 SER A C 1
ATOM 6513 O O . SER A 1 885 ? -18.772 -37.894 40.522 1.00 32.75 885 SER A O 1
ATOM 6515 N N . SER A 1 886 ? -17.051 -36.431 40.250 1.00 35.88 886 SER A N 1
ATOM 6516 C CA . SER A 1 886 ? -15.804 -37.216 40.210 1.00 35.88 886 SER A CA 1
ATOM 6517 C C . SER A 1 886 ? -15.790 -38.611 39.572 1.00 35.88 886 SER A C 1
ATOM 6519 O O . SER A 1 886 ? -16.290 -39.551 40.178 1.00 35.88 886 SER A O 1
ATOM 6521 N N . ILE A 1 887 ? -14.996 -38.775 38.500 1.00 32.91 887 ILE A N 1
ATOM 6522 C CA . ILE A 1 887 ? -14.011 -39.870 38.374 1.00 32.91 887 ILE A CA 1
ATOM 6523 C C . ILE A 1 887 ? -12.744 -39.327 37.685 1.00 32.91 887 ILE A C 1
ATOM 6525 O O . ILE A 1 887 ? -12.766 -38.968 36.512 1.00 32.91 887 ILE A O 1
ATOM 6529 N N . GLU A 1 888 ? -11.646 -39.279 38.443 1.00 36.78 888 GLU A N 1
ATOM 6530 C CA . GLU A 1 888 ? -10.261 -39.197 37.962 1.00 36.78 888 GLU A CA 1
ATOM 6531 C C . GLU A 1 888 ? -9.859 -40.483 37.226 1.00 36.78 888 GLU A C 1
ATOM 6533 O O . GLU A 1 888 ? -10.211 -41.576 37.676 1.00 36.78 888 GLU A O 1
ATOM 6538 N N . SER A 1 889 ? -9.010 -40.376 36.197 1.00 33.06 889 SER A N 1
ATOM 6539 C CA . SER A 1 889 ? -7.705 -41.071 36.148 1.00 33.06 889 SER A CA 1
ATOM 6540 C C . SER A 1 889 ? -6.837 -40.590 34.967 1.00 33.06 889 SER A C 1
ATOM 6542 O O . SER A 1 889 ? -7.386 -40.123 33.972 1.00 33.06 889 SER A O 1
ATOM 6544 N N . PRO A 1 890 ? -5.494 -40.684 35.068 1.00 42.72 890 PRO A N 1
ATOM 6545 C CA . PRO A 1 890 ? -4.546 -39.790 34.398 1.00 42.72 890 PRO A CA 1
ATOM 6546 C C . PRO A 1 890 ? -3.740 -40.471 33.278 1.00 42.72 890 PRO A C 1
ATOM 6548 O O . PRO A 1 890 ? -3.437 -41.658 33.372 1.00 42.72 890 PRO A O 1
ATOM 6551 N N . ILE A 1 891 ? -3.302 -39.711 32.270 1.00 33.16 891 ILE A N 1
ATOM 6552 C CA . ILE A 1 891 ? -2.238 -40.110 31.328 1.00 33.16 891 ILE A CA 1
ATOM 6553 C C . ILE A 1 891 ? -1.396 -38.852 31.049 1.00 33.16 891 ILE A C 1
ATOM 6555 O O . ILE A 1 891 ? -1.869 -37.908 30.433 1.00 33.16 891 ILE A O 1
ATOM 6559 N N . SER A 1 892 ? -0.295 -38.695 31.787 1.00 31.86 892 SER A N 1
ATOM 6560 C CA . SER A 1 892 ? 1.089 -38.870 31.308 1.00 31.86 892 SER A CA 1
ATOM 6561 C C . SER A 1 892 ? 1.587 -37.706 30.448 1.00 31.86 892 SER A C 1
ATOM 6563 O O . SER A 1 892 ? 1.457 -37.717 29.230 1.00 31.86 892 SER A O 1
ATOM 6565 N N . MET A 1 893 ? 2.218 -36.736 31.113 1.00 35.94 893 MET A N 1
ATOM 6566 C CA . MET A 1 893 ? 3.235 -35.888 30.497 1.00 35.94 893 MET A CA 1
ATOM 6567 C C . MET A 1 893 ? 4.515 -36.711 30.341 1.00 35.94 893 MET A C 1
ATOM 6569 O O . MET A 1 893 ? 5.007 -37.243 31.335 1.00 35.94 893 MET A O 1
ATOM 6573 N N . ASP A 1 894 ? 5.059 -36.769 29.131 1.00 30.34 894 ASP A N 1
ATOM 6574 C CA . ASP A 1 894 ? 6.507 -36.846 28.944 1.00 30.34 894 ASP A CA 1
ATOM 6575 C C . ASP A 1 894 ? 6.883 -35.961 27.738 1.00 30.34 894 ASP A C 1
ATOM 6577 O O . ASP A 1 894 ? 6.182 -36.012 26.720 1.00 30.34 894 ASP A O 1
ATOM 6581 N N . PRO A 1 895 ? 7.907 -35.097 27.856 1.00 46.47 895 PRO A N 1
ATOM 6582 C CA . PRO A 1 895 ? 8.335 -34.176 26.817 1.00 46.47 895 PRO A CA 1
ATOM 6583 C C . PRO A 1 895 ? 9.485 -34.796 26.020 1.00 46.47 895 PRO A C 1
ATOM 6585 O O . PRO A 1 895 ? 10.446 -35.250 26.618 1.00 46.47 895 PRO A O 1
ATOM 6588 N N . ASP A 1 896 ? 9.396 -34.800 24.692 1.00 35.62 896 ASP A N 1
ATOM 6589 C CA . ASP A 1 896 ? 10.546 -34.764 23.775 1.00 35.62 896 ASP A CA 1
ATOM 6590 C C . ASP A 1 896 ? 10.037 -34.944 22.339 1.00 35.62 896 ASP A C 1
ATOM 6592 O O . ASP A 1 896 ? 9.611 -36.028 21.947 1.00 35.62 896 ASP A O 1
ATOM 6596 N N . ASN A 1 897 ? 10.083 -33.876 21.539 1.00 31.33 897 ASN A N 1
ATOM 6597 C CA . ASN A 1 897 ? 10.794 -33.926 20.263 1.00 31.33 897 ASN A CA 1
ATOM 6598 C C . ASN A 1 897 ? 10.866 -32.549 19.600 1.00 31.33 897 ASN A C 1
ATOM 6600 O O . ASN A 1 897 ? 9.869 -31.929 19.242 1.00 31.33 897 ASN A O 1
ATOM 6604 N N . LYS A 1 898 ? 12.115 -32.118 19.435 1.00 30.41 898 LYS A N 1
ATOM 6605 C CA . LYS A 1 898 ? 12.575 -31.167 18.431 1.00 30.41 898 LYS A CA 1
ATOM 6606 C C . LYS A 1 898 ? 12.686 -31.862 17.062 1.00 30.41 898 LYS A C 1
ATOM 6608 O O . LYS A 1 898 ? 12.834 -33.082 17.011 1.00 30.41 898 LYS A O 1
ATOM 6613 N N . VAL A 1 899 ? 12.876 -31.012 16.046 1.00 28.33 899 VAL A N 1
ATOM 6614 C CA . VAL A 1 899 ? 13.466 -31.253 14.709 1.00 28.33 899 VAL A CA 1
ATOM 6615 C C . VAL A 1 899 ? 12.443 -31.795 13.690 1.00 28.33 899 VAL A C 1
ATOM 6617 O O . VAL A 1 899 ? 11.738 -32.747 13.999 1.00 28.33 899 VAL A O 1
ATOM 6620 N N . VAL A 1 900 ? 12.268 -31.253 12.478 1.00 34.72 900 VAL A N 1
ATOM 6621 C CA . VAL A 1 900 ? 13.082 -30.392 11.587 1.00 34.72 900 VAL A CA 1
ATOM 6622 C C . VAL A 1 900 ? 12.282 -29.163 11.188 1.00 34.72 900 VAL A C 1
ATOM 6624 O O . VAL A 1 900 ? 11.087 -29.354 10.877 1.00 34.72 900 VAL A O 1
#

Secondary structure (DSSP, 8-state):
-HHHHHHHHHHHHHHHHHHHTT---SSHHHHHHHHHHHHHHHHHHHHHHHHHHHHHHHHHHTTSS----------------------S--SS-SSSHHHHHHHHHHHHTTS-------B--SSSSS--S-TT-B-TT--BTTBSS-BHHHHHHHHHHH-BTTSHHHHHHHTTTTTTT-TTS-SS---S--SSTTSPPPTTTTPBPTTSSBHHHHHHHHHTS-TTGGGSHHHHHHHGGGTTTT-TT---S--SBTTTB--BS-TTPEE----TTS----EEHHHHHHHHHHS----TT--HHHHHHHHHHHHTBTT-TT-S----S-SSTTSPPPTTTT-EEGGGTEEHHHHHHHHTTS-GGGTTSHHHHHHHTHHHHTT-TT---SS-SSTTS----S-TT-B-TT-EETTEES-BHHHHHHHHHH--TTTSTTSSTHHHHTTTTTTT-TT----SS---SSTTSPPPSSTTPBPTTS-BHHHHHHHHHTS-GGGTTSHHHHHHHGGGTTTT-TT---SS-SBTTTTB---S-TT-B-TT-EETTEES-BHHHHHHHHHHTTTTS-HHHHHHHHTTTTTTT-TT------S-SSTTS---S-TT-EEETTEEHHHHHHHHHHS-TTTTSTT-HHHHHHHHTTTTTT-TT---S--SSGGGPPPTTTT-B-TTSS-BHHHHHHHHHT--HHHHHHTHHHHHHHHHHTT--------TT--SS-BSGGG--HHHHHT--S--SEEEEETTEEEEEE-TT--PPPTTT-SS-EEEEE-TTTTT--SS-------------------------SSHHHHHHHHHHHHHHHHHHHHHHHHHHHHHHHHHHHHHTTS------------------PPPP---PPPPP-------------------

Sequence (900 aa):
MRKDVECTFGILKGRWCILKTGITIQSIADADNTIQSICGRRQDLEDMLCTAQYAFRIRWLGREMGVDYLEQSSSIEEPPKPSVLLYCILCGTALTMTTAVIIISLLASVMSVTAQTGMCRMCESGSPANTELIIPFLAIGTNTNPTCLQVADYGFDQIPESDEVCNVIKSHKDFCGCPEGSNAPLNNCSLCPDGSQPTNLSSETPFEDTCSELDTYLRYLPADLCATERAASMRRADVFCGCPGATADCYMCSDGTNNLANPDRLVPFFAFLGNSFSATCRELADFYTLYDIDDPDFSTCDFVQMESRYCGCQAETETSPVNSCNLCPNGAASVHRTKFIDELGMTCSQLETYLSFVPADQCSMPWVVDLQRFDYFCGCTAATAECPICPDGSTDVANPDLIIPYFIVADNENPTCQQLATLSVITRPGELAAGNCTMLTSQAAFCGCPNTTKPSTGCDFCPGGTAPPDPDLVTPFGDTCEELSDYLSYLSPDQCNSNRVGFIQRQDFLCGCAAATTECALCSADGSNDISFRERHVPLLSLPLNTNPTCQEVVEFMAVNDGALSTGGCNALQSYQGYCGCPAVLARNECSFCPNGGTPATPDMIVSDIFTCQDLQDFVSFLTADTCQADNPDFVQIQAFAYVCGCPNVQPACTLCPNGAPPLQADKLLADGETRCNEFASLVETLTPDQCSRQASTLEAARSQCGCRSGGSSSSGLCGVEQNLHLCTTELLDTVSEQCECYAFCDSTFVKCEDHGGGLLTTSECSGTPITGCNRASASMSGGGTSTGSGSSSSSASSSGGGGGGNNNTLTIALAVAIPAGIALLVTIYYFFTRKSQSSSDKLAANLEAEQESDALPYGEGSLSMSDVPIPPPSSPAPPASSFSSIESPISMDPDNKVV

pLDDT: mean 74.59, std 23.05, range [24.91, 97.25]

Radius of gyration: 39.81 Å; chains: 1; bounding box: 119×95×102 Å

Foldseek 3Di:
DVVLVVLVVVLVVVLVVCVLVPDDDPDPVSVVVVSCVQQVVVVVVVVVVVVVVVVVVVVVVVPPPDDDDDDDDDDDDDDDDDDDDDDDDPDDPPPPVVVVVVVVVVVVVVPDDDDPFQQQALAPDDAQPQQQQWLAQPDDPSDRTHGLVVLRLSSRPPHTCPDPVSVVSNLCSCVSRHVPRPVFQCLLFFLAPVSDQFPFQQDQAPSRDGSVSLRSNRSSGDNVVCPDVVVVLSSLCRVVRHHPPDAAPAALAPVRHLPFPAQQQWDQDPCPPLDQDGDGSVRLRSVRSRDDCVPPVDNVRVVSNLCSLLRHHPPPPCSDQCQQFALQPVPDDQPQQQDADVSRRGGPVSLRSNRSSHDNVCCPPPVNVLSSLCSVVSHRPPHAQPQALAPVRDLDFPFQQQWQAQDDDRPDGTHGSNRLRSCSSRDDQPNPVVSDSCVSNLCRCVSRHPPDHQDPAFQALAPPNDQQPQQQDQAPVGDGSVSLRVSRSSGDPVCCPDPSVVLSSLCSVVSPRPPNQFPQALLVVVSHVDFPFQQQFQAPDDDPRDHRDGSVVLRSVCSSCGVVQDPVRSVVSNLCSVLRHRPVDDQQQLFALQNVDDAQPAQQDDPDPRDGSVSLRSNRSSDDNVCCPCPNVSNLLSSLCSVVSVRPPDFQLDFLAPPNDQQPQQQDDDSSNPAGLVNVRSVSSSDGNVRCVVCVVVSVSSSVRSNSDPPDPPPQQWAQDWFPQLLQAPVLVVVDPDDASKWKDANSHTQDHDPRRKDDQDCVSHVHRITIRHHPRSNVPPDDDDDDDDDDDDDDDDDDDDDDDDDDDDPVVVVVPPVVVVVVVVVVVVVVVVVVVVVVVVVVVVVVVPPPDDDDDDDDDDDDDDDDDDDDDDDDDDDDDDDDDDDDDDDDDDDDDDDD

Organism: NCBI:txid303405